Protein AF-0000000070357723 (afdb_homodimer)

Radius of gyration: 30.98 Å; Cα contacts (8 Å, |Δi|>4): 1358; chains: 2; bounding box: 74×96×76 Å

Solvent-accessible surface area (backbone atoms only — not comparable to full-atom values): 45071 Å² total; per-residue (Å²): 136,84,74,69,81,74,72,76,66,74,81,64,54,88,76,16,62,60,39,50,53,37,56,72,60,41,73,63,72,78,72,84,62,82,72,69,80,71,78,80,78,84,67,76,58,55,46,67,58,14,47,52,50,50,37,43,35,64,67,41,98,73,32,51,47,52,69,70,56,43,27,63,65,67,62,36,53,68,68,61,50,52,50,52,48,48,52,39,35,73,72,34,75,87,33,31,77,45,62,41,95,84,66,45,73,45,78,44,37,67,51,40,52,48,40,21,43,44,35,37,34,62,41,54,72,44,59,62,42,24,71,46,46,32,36,54,52,68,58,36,51,50,29,32,53,50,45,22,50,48,45,41,72,75,37,32,79,78,38,55,32,71,77,48,69,70,49,45,53,52,36,29,52,53,20,39,75,74,65,36,61,39,28,66,32,11,46,51,74,46,77,33,43,32,70,43,52,51,76,90,45,34,74,56,13,16,51,81,95,42,73,24,20,36,27,35,36,36,29,15,29,89,78,46,41,48,44,42,77,46,71,70,47,44,41,52,53,50,74,59,60,47,53,74,70,42,69,83,55,47,43,55,34,72,32,65,37,62,39,32,34,24,52,51,79,89,39,80,45,62,64,50,26,28,32,36,56,65,80,56,69,62,18,35,37,35,46,55,42,51,91,77,49,65,63,66,47,39,39,50,35,22,52,53,45,50,62,59,38,41,27,30,57,48,29,52,48,48,51,29,67,49,25,23,40,64,61,40,61,30,78,62,72,51,64,66,60,52,49,35,44,53,52,23,51,52,29,50,49,29,51,42,45,53,58,53,45,70,71,42,83,74,73,78,78,73,89,57,95,61,66,54,51,74,43,76,43,65,71,83,76,56,51,67,57,39,46,48,52,46,50,25,46,66,56,18,52,51,51,52,52,33,44,31,52,42,37,34,71,72,50,41,81,40,73,92,64,101,136,84,77,68,79,75,72,77,67,76,81,63,55,90,75,17,62,62,38,51,52,36,57,71,60,38,74,60,70,76,72,85,65,82,76,68,81,71,78,80,78,84,66,74,58,55,47,67,56,14,46,52,49,50,37,41,35,63,66,41,96,72,33,50,48,55,69,69,55,45,28,64,63,67,60,36,53,67,68,61,51,53,50,50,49,50,52,40,34,73,73,35,75,90,33,31,76,43,63,41,95,83,67,44,73,45,78,45,37,67,51,40,52,48,41,23,43,46,36,37,36,61,41,54,71,44,60,63,42,24,70,46,46,32,34,54,51,69,57,34,51,49,28,33,54,52,46,22,50,46,44,40,72,75,38,30,78,78,37,55,32,73,76,47,69,70,50,45,52,52,35,30,51,52,22,38,74,74,64,37,59,39,30,66,32,12,47,53,74,47,78,33,44,31,70,41,51,52,77,89,46,34,75,56,14,16,51,80,94,43,74,26,18,36,27,34,36,36,28,15,26,89,78,48,41,48,46,40,78,48,72,71,48,45,41,52,54,51,73,61,61,48,53,73,71,43,68,84,55,47,41,55,35,70,32,64,37,61,39,31,34,24,50,49,80,88,40,80,45,62,65,51,26,29,31,36,57,65,80,55,70,63,17,35,36,34,45,55,40,52,91,78,50,64,63,66,48,40,39,50,33,24,52,53,46,51,60,60,36,42,28,29,58,48,28,52,48,50,52,28,66,49,24,23,39,63,59,41,63,31,78,61,73,49,64,67,59,53,51,36,45,51,53,24,50,52,30,50,49,30,49,40,44,52,58,52,46,70,72,42,85,75,72,76,80,73,89,57,93,62,67,55,49,74,44,75,45,65,72,82,74,55,52,66,59,38,46,48,54,46,52,26,46,68,56,18,53,50,50,52,51,33,44,32,52,42,36,33,70,73,51,40,80,40,72,92,62,99

Organism: NCBI:txid109376

InterPro domains:
  IPR006912 Harbinger transposase-derived protein [PF04827] (158-358)
  IPR059462 Domain of unknown function DUF8418 [PF28509] (50-89)

Structure (mmCIF, N/CA/C/O backbone):
data_AF-0000000070357723-model_v1
#
loop_
_entity.id
_entity.type
_entity.pdbx_description
1 polymer 'DDE Tnp4 domain-containing protein'
#
loop_
_atom_site.group_PDB
_atom_site.id
_atom_site.type_symbol
_atom_site.label_atom_id
_atom_site.label_alt_id
_atom_site.label_comp_id
_atom_site.label_asym_id
_atom_site.label_entity_id
_atom_site.label_seq_id
_atom_site.pdbx_PDB_ins_code
_atom_site.Cartn_x
_atom_site.Cartn_y
_atom_site.Cartn_z
_atom_site.occupancy
_atom_site.B_iso_or_equiv
_atom_site.auth_seq_id
_atom_site.auth_comp_id
_atom_site.auth_asym_id
_atom_site.auth_atom_id
_atom_site.pdbx_PDB_model_num
ATOM 1 N N . MET A 1 1 ? 25.875 13.719 -4.953 1 19.16 1 MET A N 1
ATOM 2 C CA . MET A 1 1 ? 25.812 13.023 -3.668 1 19.16 1 MET A CA 1
ATOM 3 C C . MET A 1 1 ? 24.469 13.281 -2.98 1 19.16 1 MET A C 1
ATOM 5 O O . MET A 1 1 ? 24.297 14.297 -2.309 1 19.16 1 MET A O 1
ATOM 9 N N . ALA A 1 2 ? 23.312 12.867 -3.633 1 24.91 2 ALA A N 1
ATOM 10 C CA . ALA A 1 2 ? 21.906 13.211 -3.523 1 24.91 2 ALA A CA 1
ATOM 11 C C . ALA A 1 2 ? 21.328 12.766 -2.18 1 24.91 2 ALA A C 1
ATOM 13 O O . ALA A 1 2 ? 21.109 11.57 -1.954 1 24.91 2 ALA A O 1
ATOM 14 N N . SER A 1 3 ? 21.719 13.477 -1.099 1 25.61 3 SER A N 1
ATOM 15 C CA . SER A 1 3 ? 21.391 13.094 0.269 1 25.61 3 SER A CA 1
ATOM 16 C C . SER A 1 3 ? 19.891 13.195 0.521 1 25.61 3 SER A C 1
ATOM 18 O O . SER A 1 3 ? 19.438 14.094 1.243 1 25.61 3 SER A O 1
ATOM 20 N N . SER A 1 4 ? 19.016 13.086 -0.378 1 31.3 4 SER A N 1
ATOM 21 C CA . SER A 1 4 ? 17.594 13.172 -0.035 1 31.3 4 SER A CA 1
ATOM 22 C C . SER A 1 4 ? 17.234 12.18 1.062 1 31.3 4 SER A C 1
ATOM 24 O O . SER A 1 4 ? 17.672 11.031 1.036 1 31.3 4 SER A O 1
ATOM 26 N N . SER A 1 5 ? 17.047 12.688 2.283 1 29.56 5 SER A N 1
ATOM 27 C CA . SER A 1 5 ? 16.625 11.875 3.422 1 29.56 5 SER A CA 1
ATOM 28 C C . SER A 1 5 ? 15.5 10.914 3.033 1 29.56 5 SER A C 1
ATOM 30 O O . SER A 1 5 ? 14.406 11.344 2.672 1 29.56 5 SER A O 1
ATOM 32 N N . HIS A 1 6 ? 15.859 9.906 2.391 1 29.77 6 HIS A N 1
ATOM 33 C CA . HIS A 1 6 ? 14.906 8.812 2.266 1 29.77 6 HIS A CA 1
ATOM 34 C C . HIS A 1 6 ? 14.352 8.406 3.627 1 29.77 6 HIS A C 1
ATOM 36 O O . HIS A 1 6 ? 15.055 7.777 4.426 1 29.77 6 HIS A O 1
ATOM 42 N N . TYR A 1 7 ? 13.656 9.273 4.254 1 29.05 7 TYR A N 1
ATOM 43 C CA . TYR A 1 7 ? 13.031 8.898 5.516 1 29.05 7 TYR A CA 1
ATOM 44 C C . TYR A 1 7 ? 12.242 7.602 5.367 1 29.05 7 TYR A C 1
ATOM 46 O O . TYR A 1 7 ? 11.414 7.473 4.465 1 29.05 7 TYR A O 1
ATOM 54 N N . HIS A 1 8 ? 12.922 6.531 5.625 1 27.77 8 HIS A N 1
ATOM 55 C CA . HIS A 1 8 ? 12.242 5.258 5.848 1 27.77 8 HIS A CA 1
ATOM 56 C C . HIS A 1 8 ? 11.227 5.367 6.977 1 27.77 8 HIS A C 1
ATOM 58 O O . HIS A 1 8 ? 11.594 5.359 8.156 1 27.77 8 HIS A O 1
ATOM 64 N N . TYR A 1 9 ? 10.211 6.152 6.73 1 27.3 9 TYR A N 1
ATOM 65 C CA . TYR A 1 9 ? 9.172 6.188 7.75 1 27.3 9 TYR A CA 1
ATOM 66 C C . TYR A 1 9 ? 8.648 4.785 8.039 1 27.3 9 TYR A C 1
ATOM 68 O O . TYR A 1 9 ? 8.406 4 7.121 1 27.3 9 TYR A O 1
ATOM 76 N N . HIS A 1 10 ? 9.023 4.242 9.047 1 27.39 10 HIS A N 1
ATOM 77 C CA . HIS A 1 10 ? 8.484 3.016 9.625 1 27.39 10 HIS A CA 1
ATOM 78 C C . HIS A 1 10 ? 6.957 3.057 9.672 1 27.39 10 HIS A C 1
ATOM 80 O O . HIS A 1 10 ? 6.379 3.961 10.281 1 27.39 10 HIS A O 1
ATOM 86 N N . GLN A 1 11 ? 6.398 2.635 8.609 1 27.31 11 GLN A N 1
ATOM 87 C CA . GLN A 1 11 ? 4.953 2.49 8.453 1 27.31 11 GLN A CA 1
ATOM 88 C C . GLN A 1 11 ? 4.34 1.775 9.656 1 27.31 11 GLN A C 1
ATOM 90 O O . GLN A 1 11 ? 4.641 0.607 9.914 1 27.31 11 GLN A O 1
ATOM 95 N N . ALA A 1 12 ? 3.951 2.486 10.734 1 28.03 12 ALA A N 1
ATOM 96 C CA . ALA A 1 12 ? 3.285 2.062 11.961 1 28.03 12 ALA A CA 1
ATOM 97 C C . ALA A 1 12 ? 1.959 1.374 11.656 1 28.03 12 ALA A C 1
ATOM 99 O O . ALA A 1 12 ? 1.334 1.645 10.633 1 28.03 12 ALA A O 1
ATOM 100 N N . ASP A 1 13 ? 1.583 0.292 12.258 1 27.7 13 ASP A N 1
ATOM 101 C CA . ASP A 1 13 ? 0.424 -0.584 12.398 1 27.7 13 ASP A CA 1
ATOM 102 C C . ASP A 1 13 ? -0.864 0.225 12.531 1 27.7 13 ASP A C 1
ATOM 104 O O . ASP A 1 13 ? -0.838 1.369 12.992 1 27.7 13 ASP A O 1
ATOM 108 N N . ASP A 1 14 ? -1.941 -0.065 11.992 1 31.86 14 ASP A N 1
ATOM 109 C CA . ASP A 1 14 ? -3.283 0.478 12.18 1 31.86 14 ASP A CA 1
ATOM 110 C C . ASP A 1 14 ? -3.52 0.852 13.641 1 31.86 14 ASP A C 1
ATOM 112 O O . ASP A 1 14 ? -4.16 1.863 13.938 1 31.86 14 ASP A O 1
ATOM 116 N N . ASP A 1 15 ? -3.244 -0.052 14.633 1 32.19 15 ASP A N 1
ATOM 117 C CA . ASP A 1 15 ? -3.168 0.262 16.047 1 32.19 15 ASP A CA 1
ATOM 118 C C . ASP A 1 15 ? -2.062 1.278 16.328 1 32.19 15 ASP A C 1
ATOM 120 O O . ASP A 1 15 ? -1.833 1.652 17.484 1 32.19 15 ASP A O 1
ATOM 124 N N . GLU A 1 16 ? -1.282 1.537 15.383 1 33.88 16 GLU A N 1
ATOM 125 C CA . GLU A 1 16 ? -0.099 2.383 15.508 1 33.88 16 GLU A CA 1
ATOM 126 C C . GLU A 1 16 ? -0.457 3.859 15.367 1 33.88 16 GLU A C 1
ATOM 128 O O . GLU A 1 16 ? 0.411 4.727 15.477 1 33.88 16 GLU A O 1
ATOM 133 N N . LEU A 1 17 ? -1.507 4.18 14.891 1 34.88 17 LEU A N 1
ATOM 134 C CA . LEU A 1 17 ? -1.847 5.578 15.125 1 34.88 17 LEU A CA 1
ATOM 135 C C . LEU A 1 17 ? -1.768 5.91 16.609 1 34.88 17 LEU A C 1
ATOM 137 O O . LEU A 1 17 ? -1.257 6.969 16.984 1 34.88 17 LEU A O 1
ATOM 141 N N . ASP A 1 18 ? -2.307 5.027 17.453 1 35.28 18 ASP A N 1
ATOM 142 C CA . ASP A 1 18 ? -2.098 5.188 18.891 1 35.28 18 ASP A CA 1
ATOM 143 C C . ASP A 1 18 ? -0.63 4.98 19.25 1 35.28 18 ASP A C 1
ATOM 145 O O . ASP A 1 18 ? -0.094 5.684 20.109 1 35.28 18 ASP A O 1
ATOM 149 N N . THR A 1 19 ? 0.026 4.098 18.578 1 35.16 19 THR A N 1
ATOM 150 C CA . THR A 1 19 ? 1.419 3.852 18.938 1 35.16 19 THR A CA 1
ATOM 151 C C . THR A 1 19 ? 2.33 4.902 18.312 1 35.16 19 THR A C 1
ATOM 153 O O . THR A 1 19 ? 3.328 5.305 18.906 1 35.16 19 THR A O 1
ATOM 156 N N . VAL A 1 20 ? 2.152 5.324 17.141 1 36.38 20 VAL A N 1
ATOM 157 C CA . VAL A 1 20 ? 2.949 6.441 16.656 1 36.38 20 VAL A CA 1
ATOM 158 C C . VAL A 1 20 ? 2.674 7.688 17.484 1 36.38 20 VAL A C 1
ATOM 160 O O . VAL A 1 20 ? 3.6 8.414 17.859 1 36.38 20 VAL A O 1
ATOM 163 N N . PHE A 1 21 ? 1.435 7.855 17.859 1 35.5 21 PHE A N 1
ATOM 164 C CA . PHE A 1 21 ? 1.185 8.867 18.875 1 35.5 21 PHE A CA 1
ATOM 165 C C . PHE A 1 21 ? 1.875 8.5 20.188 1 35.5 21 PHE A C 1
ATOM 167 O O . PHE A 1 21 ? 2.467 9.352 20.844 1 35.5 21 PHE A O 1
ATOM 174 N N . ASP A 1 22 ? 1.807 7.285 20.594 1 34.38 22 ASP A N 1
ATOM 175 C CA . ASP A 1 22 ? 2.467 6.891 21.828 1 34.38 22 ASP A CA 1
ATOM 176 C C . ASP A 1 22 ? 3.984 6.879 21.672 1 34.38 22 ASP A C 1
ATOM 178 O O . ASP A 1 22 ? 4.719 7.285 22.578 1 34.38 22 ASP A O 1
ATOM 182 N N . ASP A 1 23 ? 4.496 6.375 20.641 1 33.25 23 ASP A N 1
ATOM 183 C CA . ASP A 1 23 ? 5.949 6.352 20.531 1 33.25 23 ASP A CA 1
ATOM 184 C C . ASP A 1 23 ? 6.508 7.758 20.312 1 33.25 23 ASP A C 1
ATOM 186 O O . ASP A 1 23 ? 7.594 8.078 20.797 1 33.25 23 ASP A O 1
ATOM 190 N N . ILE A 1 24 ? 5.945 8.578 19.5 1 32.03 24 ILE A N 1
ATOM 191 C CA . ILE A 1 24 ? 6.445 9.953 19.516 1 32.03 24 ILE A CA 1
ATOM 192 C C . ILE A 1 24 ? 6.34 10.523 20.938 1 32.03 24 ILE A C 1
ATOM 194 O O . ILE A 1 24 ? 7.254 11.203 21.406 1 32.03 24 ILE A O 1
ATOM 198 N N . PHE A 1 25 ? 5.188 10.281 21.625 1 30.39 25 PHE A N 1
ATOM 199 C CA . PHE A 1 25 ? 5.117 10.836 22.969 1 30.39 25 PHE A CA 1
ATOM 200 C C . PHE A 1 25 ? 5.676 9.844 23.984 1 30.39 25 PHE A C 1
ATOM 202 O O . PHE A 1 25 ? 5.672 10.109 25.188 1 30.39 25 PHE A O 1
ATOM 209 N N . GLU A 1 26 ? 5.789 8.648 23.656 1 31.12 26 GLU A N 1
ATOM 210 C CA . GLU A 1 26 ? 6.246 7.75 24.703 1 31.12 26 GLU A CA 1
ATOM 211 C C . GLU A 1 26 ? 7.727 7.965 25.016 1 31.12 26 GLU A C 1
ATOM 213 O O . GLU A 1 26 ? 8.32 7.219 25.797 1 31.12 26 GLU A O 1
ATOM 218 N N . ASP A 1 27 ? 8.492 8.844 24.516 1 29.33 27 ASP A N 1
ATOM 219 C CA . ASP A 1 27 ? 9.758 8.766 25.234 1 29.33 27 ASP A CA 1
ATOM 220 C C . ASP A 1 27 ? 9.531 8.82 26.734 1 29.33 27 ASP A C 1
ATOM 222 O O . ASP A 1 27 ? 10.484 8.992 27.516 1 29.33 27 ASP A O 1
ATOM 226 N N . LEU A 1 28 ? 8.367 9.336 27.266 1 27.67 28 LEU A N 1
ATOM 227 C CA . LEU A 1 28 ? 8.445 9.328 28.734 1 27.67 28 LEU A CA 1
ATOM 228 C C . LEU A 1 28 ? 8.461 7.895 29.266 1 27.67 28 LEU A C 1
ATOM 230 O O . LEU A 1 28 ? 7.738 7.031 28.766 1 27.67 28 LEU A O 1
ATOM 234 N N . ASP A 1 29 ? 9.477 7.414 29.969 1 26.84 29 ASP A N 1
ATOM 235 C CA . ASP A 1 29 ? 9.977 6.234 30.656 1 26.84 29 ASP A CA 1
ATOM 236 C C . ASP A 1 29 ? 8.844 5.527 31.406 1 26.84 29 ASP A C 1
ATOM 238 O O . ASP A 1 29 ? 9.102 4.703 32.281 1 26.84 29 ASP A O 1
ATOM 242 N N . PRO A 1 30 ? 7.457 5.977 31.484 1 29.91 30 PRO A N 1
ATOM 243 C CA . PRO A 1 30 ? 6.977 5.34 32.719 1 29.91 30 PRO A CA 1
ATOM 244 C C . PRO A 1 30 ? 7.148 3.824 32.688 1 29.91 30 PRO A C 1
ATOM 246 O O . PRO A 1 30 ? 7.25 3.221 31.625 1 29.91 30 PRO A O 1
ATOM 249 N N . ILE A 1 31 ? 7.621 3.148 33.719 1 28.77 31 ILE A N 1
ATOM 250 C CA . ILE A 1 31 ? 7.695 1.771 34.188 1 28.77 31 ILE A CA 1
ATOM 251 C C . ILE A 1 31 ? 6.453 1.003 33.75 1 28.77 31 ILE A C 1
ATOM 253 O O . ILE A 1 31 ? 5.324 1.473 33.938 1 28.77 31 ILE A O 1
ATOM 257 N N . PRO A 1 32 ? 6.613 0.018 32.781 1 33.66 32 PRO A N 1
ATOM 258 C CA . PRO A 1 32 ? 5.52 -0.841 32.312 1 33.66 32 PRO A CA 1
ATOM 259 C C . PRO A 1 32 ? 4.637 -1.339 33.469 1 33.66 32 PRO A C 1
ATOM 261 O O . PRO A 1 32 ? 5.113 -2.043 34.344 1 33.66 32 PRO A O 1
ATOM 264 N N . GLU A 1 33 ? 3.857 -0.46 34.188 1 32.97 33 GLU A N 1
ATOM 265 C CA . GLU A 1 33 ? 2.994 -1.148 35.125 1 32.97 33 GLU A CA 1
ATOM 266 C C . GLU A 1 33 ? 2.219 -2.279 34.469 1 32.97 33 GLU A C 1
ATOM 268 O O . GLU A 1 33 ? 1.967 -2.234 33.25 1 32.97 33 GLU A O 1
ATOM 273 N N . PRO A 1 34 ? 2.078 -3.453 35.094 1 33.28 34 PRO A N 1
ATOM 274 C CA . PRO A 1 34 ? 1.365 -4.633 34.625 1 33.28 34 PRO A CA 1
ATOM 275 C C . PRO A 1 34 ? 0.039 -4.281 33.938 1 33.28 34 PRO A C 1
ATOM 277 O O . PRO A 1 34 ? -0.792 -3.59 34.531 1 33.28 34 PRO A O 1
ATOM 280 N N . LYS A 1 35 ? 0.009 -3.984 32.688 1 35.97 35 LYS A N 1
ATOM 281 C CA . LYS A 1 35 ? -1.208 -3.568 31.984 1 35.97 35 LYS A CA 1
ATOM 282 C C . LYS A 1 35 ? -2.379 -4.484 32.344 1 35.97 35 LYS A C 1
ATOM 284 O O . LYS A 1 35 ? -2.277 -5.703 32.188 1 35.97 35 LYS A O 1
ATOM 289 N N . GLU A 1 36 ? -3.172 -4.227 33.312 1 35.12 36 GLU A N 1
ATOM 290 C CA . GLU A 1 36 ? -4.41 -4.957 33.594 1 35.12 36 GLU A CA 1
ATOM 291 C C . GLU A 1 36 ? -5.094 -5.375 32.281 1 35.12 36 GLU A C 1
ATOM 293 O O . GLU A 1 36 ? -5.043 -4.652 31.297 1 35.12 36 GLU A O 1
ATOM 298 N N . ARG A 1 37 ? -5.34 -6.645 32.062 1 40.34 37 ARG A N 1
ATOM 299 C CA . ARG A 1 37 ? -6.051 -7.223 30.922 1 40.34 37 ARG A CA 1
ATOM 300 C C . ARG A 1 37 ? -7.234 -6.352 30.516 1 40.34 37 ARG A C 1
ATOM 302 O O . ARG A 1 37 ? -8.141 -6.113 31.328 1 40.34 37 ARG A O 1
ATOM 309 N N . LYS A 1 38 ? -7.098 -5.355 29.75 1 44.75 38 LYS A N 1
ATOM 310 C CA . LYS A 1 38 ? -8.195 -4.512 29.297 1 44.75 38 LYS A CA 1
ATOM 311 C C . LYS A 1 38 ? -9.445 -5.344 29 1 44.75 38 LYS A C 1
ATOM 313 O O . LYS A 1 38 ? -9.359 -6.418 28.406 1 44.75 38 LYS A O 1
ATOM 318 N N . LYS A 1 39 ? -10.562 -5.223 29.703 1 47.03 39 LYS A N 1
ATOM 319 C CA . LYS A 1 39 ? -11.828 -5.914 29.5 1 47.03 39 LYS A CA 1
ATOM 320 C C . LYS A 1 39 ? -12.266 -5.836 28.031 1 47.03 39 LYS A C 1
ATOM 322 O O . LYS A 1 39 ? -12.281 -4.754 27.438 1 47.03 39 LYS A O 1
ATOM 327 N N . ARG A 1 40 ? -12.188 -6.992 27.328 1 53.31 40 ARG A N 1
ATOM 328 C CA . ARG A 1 40 ? -12.664 -7.098 25.953 1 53.31 40 ARG A CA 1
ATOM 329 C C . ARG A 1 40 ? -14.078 -6.543 25.828 1 53.31 40 ARG A C 1
ATOM 331 O O . ARG A 1 40 ? -14.969 -6.906 26.609 1 53.31 40 ARG A O 1
ATOM 338 N N . ILE A 1 41 ? -14.234 -5.414 25.297 1 62.75 41 ILE A N 1
ATOM 339 C CA . ILE A 1 41 ? -15.562 -4.867 25.047 1 62.75 41 ILE A CA 1
ATOM 340 C C . ILE A 1 41 ? -16.266 -5.703 23.984 1 62.75 41 ILE A C 1
ATOM 342 O O . ILE A 1 41 ? -15.703 -5.957 22.906 1 62.75 41 ILE A O 1
ATOM 346 N N . PHE A 1 42 ? -17.266 -6.402 24.375 1 70 42 PHE A N 1
ATOM 347 C CA . PHE A 1 42 ? -18.109 -7.137 23.438 1 70 42 PHE A CA 1
ATOM 348 C C . PHE A 1 42 ? -18.953 -6.18 22.609 1 70 42 PHE A C 1
ATOM 350 O O . PHE A 1 42 ? -19.641 -5.312 23.141 1 70 42 PHE A O 1
ATOM 357 N N . ILE A 1 43 ? -18.719 -6.125 21.359 1 76.69 43 ILE A N 1
ATOM 358 C CA . ILE A 1 43 ? -19.516 -5.328 20.438 1 76.69 43 ILE A CA 1
ATOM 359 C C . ILE A 1 43 ? -20.531 -6.227 19.734 1 76.69 43 ILE A C 1
ATOM 361 O O . ILE A 1 43 ? -20.156 -7.191 19.062 1 76.69 43 ILE A O 1
ATOM 365 N N . GLU A 1 44 ? -21.844 -5.973 19.953 1 77.81 44 GLU A N 1
ATOM 366 C CA . GLU A 1 44 ? -22.875 -6.699 19.219 1 77.81 44 GLU A CA 1
ATOM 367 C C . GLU A 1 44 ? -23 -6.191 17.781 1 77.81 44 GLU A C 1
ATOM 369 O O . GLU A 1 44 ? -23.516 -5.102 17.547 1 77.81 44 GLU A O 1
ATOM 374 N N . ARG A 1 45 ? -22.625 -6.98 16.844 1 81.44 45 ARG A N 1
ATOM 375 C CA . ARG A 1 45 ? -22.5 -6.555 15.445 1 81.44 45 ARG A CA 1
ATOM 376 C C . ARG A 1 45 ? -23.672 -7.047 14.617 1 81.44 45 ARG A C 1
ATOM 378 O O . ARG A 1 45 ? -23.812 -6.688 13.445 1 81.44 45 ARG A O 1
ATOM 385 N N . ASN A 1 46 ? -24.594 -7.738 15.141 1 78.81 46 ASN A N 1
ATOM 386 C CA . ASN A 1 46 ? -25.641 -8.367 14.352 1 78.81 46 ASN A CA 1
ATOM 387 C C . ASN A 1 46 ? -25.078 -9.172 13.188 1 78.81 46 ASN A C 1
ATOM 389 O O . ASN A 1 46 ? -25.375 -8.883 12.023 1 78.81 46 ASN A O 1
ATOM 393 N N . ARG A 1 47 ? -24.453 -10.227 13.531 1 82.69 47 ARG A N 1
ATOM 394 C CA . ARG A 1 47 ? -23.719 -11.039 12.562 1 82.69 47 ARG A CA 1
ATOM 395 C C . ARG A 1 47 ? -24.656 -11.625 11.516 1 82.69 47 ARG A C 1
ATOM 397 O O . ARG A 1 47 ? -24.266 -11.836 10.367 1 82.69 47 ARG A O 1
ATOM 404 N N . GLU A 1 48 ? -25.844 -11.883 11.867 1 84.94 48 GLU A N 1
ATOM 405 C CA . GLU A 1 48 ? -26.828 -12.422 10.922 1 84.94 48 GLU A CA 1
ATOM 406 C C . GLU A 1 48 ? -27.078 -11.453 9.773 1 84.94 48 GLU A C 1
ATOM 408 O O . GLU A 1 48 ? -27.25 -11.875 8.633 1 84.94 48 GLU A O 1
ATOM 413 N N . ASP A 1 49 ? -27.016 -10.188 10.148 1 87.56 49 ASP A N 1
ATOM 414 C CA . ASP A 1 49 ? -27.188 -9.164 9.125 1 87.56 49 ASP A CA 1
ATOM 415 C C . ASP A 1 49 ? -26.047 -9.203 8.109 1 87.56 49 ASP A C 1
ATOM 417 O O . ASP A 1 49 ? -26.25 -8.938 6.926 1 87.56 49 ASP A O 1
ATOM 421 N N . GLY A 1 50 ? -24.922 -9.516 8.586 1 90.81 50 GLY A N 1
ATOM 422 C CA . GLY A 1 50 ? -23.781 -9.625 7.699 1 90.81 50 GLY A CA 1
ATOM 423 C C . GLY A 1 50 ? -23.922 -10.742 6.68 1 90.81 50 GLY A C 1
ATOM 424 O O . GLY A 1 50 ? -23.594 -10.562 5.504 1 90.81 50 GLY A O 1
ATOM 425 N N . HIS A 1 51 ? -24.406 -11.844 7.18 1 92.75 51 HIS A N 1
ATOM 426 C CA . HIS A 1 51 ? -24.625 -12.977 6.281 1 92.75 51 HIS A CA 1
ATOM 427 C C . HIS A 1 51 ? -25.688 -12.664 5.246 1 92.75 51 HIS A C 1
ATOM 429 O O . HIS A 1 51 ? -25.516 -12.938 4.059 1 92.75 51 HIS A O 1
ATOM 435 N N . ASN A 1 52 ? -26.766 -12.125 5.715 1 92.31 52 ASN A N 1
ATOM 436 C CA . ASN A 1 52 ? -27.875 -11.82 4.816 1 92.31 52 ASN A CA 1
ATOM 437 C C . ASN A 1 52 ? -27.469 -10.836 3.73 1 92.31 52 ASN A C 1
ATOM 439 O O . ASN A 1 52 ? -27.844 -10.992 2.566 1 92.31 52 ASN A O 1
ATOM 443 N N . LYS A 1 53 ? -26.781 -9.875 4.098 1 92.81 53 LYS A N 1
ATOM 444 C CA . LYS A 1 53 ? -26.297 -8.883 3.135 1 92.81 53 LYS A CA 1
ATOM 445 C C . LYS A 1 53 ? -25.359 -9.523 2.115 1 92.81 53 LYS A C 1
ATOM 447 O O . LYS A 1 53 ? -25.5 -9.297 0.911 1 92.81 53 LYS A O 1
ATOM 452 N N . LEU A 1 54 ? -24.469 -10.297 2.609 1 95.38 54 LEU A N 1
ATOM 453 C CA . LEU A 1 54 ? -23.516 -10.992 1.748 1 95.38 54 LEU A CA 1
ATOM 454 C C . LEU A 1 54 ? -24.234 -11.891 0.752 1 95.38 54 LEU A C 1
ATOM 456 O O . LEU A 1 54 ? -23.922 -11.875 -0.442 1 95.38 54 LEU A O 1
ATOM 460 N N . TRP A 1 55 ? -25.219 -12.625 1.265 1 95.31 55 TRP A N 1
ATOM 461 C CA . TRP A 1 55 ? -25.984 -13.547 0.434 1 95.31 55 TRP A CA 1
ATOM 462 C C . TRP A 1 55 ? -26.734 -12.797 -0.657 1 95.31 55 TRP A C 1
ATOM 464 O O . TRP A 1 55 ? -26.672 -13.172 -1.832 1 95.31 55 TRP A O 1
ATOM 474 N N . ASN A 1 56 ? -27.344 -11.695 -0.303 1 94.25 56 ASN A N 1
ATOM 475 C CA . ASN A 1 56 ? -28.141 -10.914 -1.246 1 94.25 56 ASN A CA 1
ATOM 476 C C . ASN A 1 56 ? -27.266 -10.188 -2.26 1 94.25 56 ASN A C 1
ATOM 478 O O . ASN A 1 56 ? -27.656 -10.008 -3.412 1 94.25 56 ASN A O 1
ATOM 482 N N . ASP A 1 57 ? -26.109 -9.836 -1.857 1 95.31 57 ASP A N 1
ATOM 483 C CA . ASP A 1 57 ? -25.219 -9.055 -2.711 1 95.31 57 ASP A CA 1
ATOM 484 C C . ASP A 1 57 ? -24.578 -9.938 -3.781 1 95.31 57 ASP A C 1
ATOM 486 O O . ASP A 1 57 ? -24.344 -9.484 -4.906 1 95.31 57 ASP A O 1
ATOM 490 N N . TYR A 1 58 ? -24.312 -11.25 -3.426 1 96.38 58 TYR A N 1
ATOM 491 C CA . TYR A 1 58 ? -23.453 -11.969 -4.344 1 96.38 58 TYR A CA 1
ATOM 492 C C . TYR A 1 58 ? -24.016 -13.344 -4.668 1 96.38 58 TYR A C 1
ATOM 494 O O . TYR A 1 58 ? -23.734 -13.914 -5.727 1 96.38 58 TYR A O 1
ATOM 502 N N . PHE A 1 59 ? -24.844 -13.953 -3.818 1 95.75 59 PHE A N 1
ATOM 503 C CA . PHE A 1 59 ? -25.031 -15.391 -3.938 1 95.75 59 PHE A CA 1
ATOM 504 C C . PHE A 1 59 ? -26.516 -15.727 -4.133 1 95.75 59 PHE A C 1
ATOM 506 O O . PHE A 1 59 ? -26.859 -16.859 -4.496 1 95.75 59 PHE A O 1
ATOM 513 N N . SER A 1 60 ? -27.359 -14.766 -3.91 1 94.56 60 SER A N 1
ATOM 514 C CA . SER A 1 60 ? -28.781 -15.016 -4.105 1 94.56 60 SER A CA 1
ATOM 515 C C . SER A 1 60 ? -29.109 -15.219 -5.582 1 94.56 60 SER A C 1
ATOM 517 O O . SER A 1 60 ? -28.234 -15.102 -6.438 1 94.56 60 SER A O 1
ATOM 519 N N . ASP A 1 61 ? -30.266 -15.453 -5.898 1 92.62 61 ASP A N 1
ATOM 520 C CA . ASP A 1 61 ? -30.719 -15.656 -7.27 1 92.62 61 ASP A CA 1
ATOM 521 C C . ASP A 1 61 ? -30.672 -14.359 -8.07 1 92.62 61 ASP A C 1
ATOM 523 O O . ASP A 1 61 ? -30.484 -14.375 -9.281 1 92.62 61 ASP A O 1
ATOM 527 N N . THR A 1 62 ? -30.844 -13.242 -7.355 1 92.19 62 THR A N 1
ATOM 528 C CA . THR A 1 62 ? -30.766 -11.922 -7.965 1 92.19 62 THR A CA 1
ATOM 529 C C . THR A 1 62 ? -29.766 -11.047 -7.219 1 92.19 62 THR A C 1
ATOM 531 O O . THR A 1 62 ? -30.141 -10.07 -6.57 1 92.19 62 THR A O 1
ATOM 534 N N . PRO A 1 63 ? -28.594 -11.391 -7.383 1 93.38 63 PRO A N 1
ATOM 535 C CA . PRO A 1 63 ? -27.594 -10.664 -6.613 1 93.38 63 PRO A CA 1
ATOM 536 C C . PRO A 1 63 ? -27.484 -9.188 -7.012 1 93.38 63 PRO A C 1
ATOM 538 O O . PRO A 1 63 ? -27.656 -8.852 -8.188 1 93.38 63 PRO A O 1
ATOM 541 N N . THR A 1 64 ? -27.234 -8.406 -6.07 1 93 64 THR A N 1
ATOM 542 C CA . THR A 1 64 ? -27.047 -6.973 -6.293 1 93 64 THR A CA 1
ATOM 543 C C . THR A 1 64 ? -25.906 -6.723 -7.277 1 93 64 THR A C 1
ATOM 545 O O . THR A 1 64 ? -26.031 -5.895 -8.18 1 93 64 THR A O 1
ATOM 548 N N . TYR A 1 65 ? -24.812 -7.445 -7.086 1 93.88 65 TYR A N 1
ATOM 549 C CA . TYR A 1 65 ? -23.625 -7.227 -7.906 1 93.88 65 TYR A CA 1
ATOM 550 C C . TYR A 1 65 ? -23.516 -8.281 -9 1 93.88 65 TYR A C 1
ATOM 552 O O . TYR A 1 65 ? -23.703 -9.477 -8.742 1 93.88 65 TYR A O 1
ATOM 560 N N . PRO A 1 66 ? -23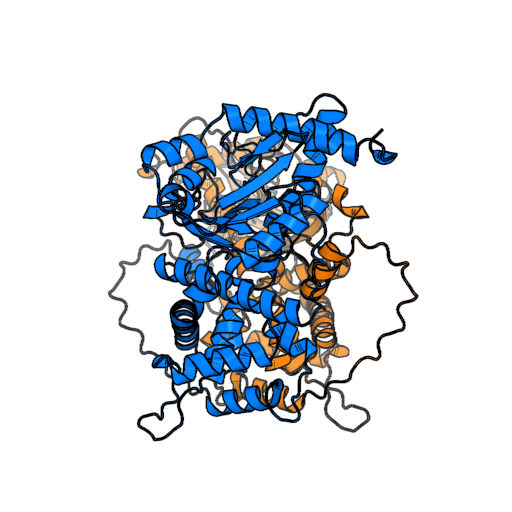.219 -7.828 -10.164 1 91.5 66 PRO A N 1
ATOM 561 C CA . PRO A 1 66 ? -23.078 -8.766 -11.281 1 91.5 66 PRO A CA 1
ATOM 562 C C . PRO A 1 66 ? -21.812 -9.617 -11.188 1 91.5 66 PRO A C 1
ATOM 564 O O . PRO A 1 66 ? -20.969 -9.383 -10.32 1 91.5 66 PRO A O 1
ATOM 567 N N . HIS A 1 67 ? -21.672 -10.492 -12.148 1 89.69 67 HIS A N 1
ATOM 568 C CA . HIS A 1 67 ? -20.625 -11.5 -12.133 1 89.69 67 HIS A CA 1
ATOM 569 C C . HIS A 1 67 ? -19.25 -10.859 -12.266 1 89.69 67 HIS A C 1
ATOM 571 O O . HIS A 1 67 ? -18.281 -11.312 -11.633 1 89.69 67 HIS A O 1
ATOM 577 N N . TYR A 1 68 ? -19.172 -9.836 -13.023 1 87.69 68 TYR A N 1
ATOM 578 C CA . TYR A 1 68 ? -17.844 -9.242 -13.242 1 87.69 68 TYR A CA 1
ATOM 579 C C . TYR A 1 68 ? -17.344 -8.562 -11.977 1 87.69 68 TYR A C 1
ATOM 581 O O . TYR A 1 68 ? -16.141 -8.547 -11.711 1 87.69 68 TYR A O 1
ATOM 589 N N . LEU A 1 69 ? -18.266 -8.039 -11.156 1 91.25 69 LEU A N 1
ATOM 590 C CA . LEU A 1 69 ? -17.859 -7.438 -9.891 1 91.25 69 LEU A CA 1
ATOM 591 C C . LEU A 1 69 ? -17.469 -8.516 -8.883 1 91.25 69 LEU A C 1
ATOM 593 O O . LEU A 1 69 ? -16.562 -8.312 -8.062 1 91.25 69 LEU A O 1
ATOM 597 N N . PHE A 1 70 ? -18.234 -9.648 -9.008 1 94.69 70 PHE A N 1
ATOM 598 C CA . PHE A 1 70 ? -17.844 -10.758 -8.148 1 94.69 70 PHE A CA 1
ATOM 599 C C . PHE A 1 70 ? -16.391 -11.172 -8.422 1 94.69 70 PHE A C 1
ATOM 601 O O . PHE A 1 70 ? -15.586 -11.266 -7.5 1 94.69 70 PHE A O 1
ATOM 608 N N . ARG A 1 71 ? -16.078 -11.414 -9.672 1 93.25 71 ARG A N 1
ATOM 609 C CA . ARG A 1 71 ? -14.742 -11.859 -10.055 1 93.25 71 ARG A CA 1
ATOM 610 C C . ARG A 1 71 ? -13.68 -10.852 -9.625 1 93.25 71 ARG A C 1
ATOM 612 O O . ARG A 1 71 ? -12.617 -11.242 -9.133 1 93.25 71 ARG A O 1
ATOM 619 N N . ARG A 1 72 ? -13.977 -9.641 -9.727 1 91 72 ARG A N 1
ATOM 620 C CA . ARG A 1 72 ? -13.039 -8.586 -9.352 1 91 72 ARG A CA 1
ATOM 621 C C . ARG A 1 72 ? -12.812 -8.562 -7.844 1 91 72 ARG A C 1
ATOM 623 O O . ARG A 1 72 ? -11.672 -8.453 -7.387 1 91 72 ARG A O 1
ATOM 630 N N . ARG A 1 73 ? -13.891 -8.719 -7.125 1 93.38 73 ARG A N 1
ATOM 631 C CA . ARG A 1 73 ? -13.828 -8.492 -5.684 1 93.38 73 ARG A CA 1
ATOM 632 C C . ARG A 1 73 ? -13.383 -9.75 -4.949 1 93.38 73 ARG A C 1
ATOM 634 O O . ARG A 1 73 ? -12.781 -9.664 -3.875 1 93.38 73 ARG A O 1
ATOM 641 N N . PHE A 1 74 ? -13.672 -10.891 -5.527 1 96 74 PHE A N 1
ATOM 642 C CA . PHE A 1 74 ? -13.266 -12.156 -4.922 1 96 74 PHE A CA 1
ATOM 643 C C . PHE A 1 74 ? -12.031 -12.711 -5.609 1 96 74 PHE A C 1
ATOM 645 O O . PHE A 1 74 ? -11.445 -13.695 -5.148 1 96 74 PHE A O 1
ATOM 652 N N . ARG A 1 75 ? -11.633 -12.188 -6.773 1 94.69 75 ARG A N 1
ATOM 653 C CA . ARG A 1 75 ? -10.438 -12.508 -7.547 1 94.69 75 ARG A CA 1
ATOM 654 C C . ARG A 1 75 ? -10.562 -13.875 -8.203 1 94.69 75 ARG A C 1
ATOM 656 O O . ARG A 1 75 ? -9.562 -14.484 -8.57 1 94.69 75 ARG A O 1
ATOM 663 N N . MET A 1 76 ? -11.688 -14.422 -8.219 1 96.19 76 MET A N 1
ATOM 664 C CA . MET A 1 76 ? -11.969 -15.703 -8.859 1 96.19 76 MET A CA 1
ATOM 665 C C . MET A 1 76 ? -13.438 -15.789 -9.266 1 96.19 76 MET A C 1
ATOM 667 O O . MET A 1 76 ? -14.25 -14.961 -8.852 1 96.19 76 MET A O 1
ATOM 671 N N . ASN A 1 77 ? -13.727 -16.75 -10.062 1 95.12 77 ASN A N 1
ATOM 672 C CA . ASN A 1 77 ? -15.117 -16.969 -10.453 1 95.12 77 ASN A CA 1
ATOM 673 C C . ASN A 1 77 ? -15.938 -17.547 -9.305 1 95.12 77 ASN A C 1
ATOM 675 O O . ASN A 1 77 ? -15.414 -18.266 -8.453 1 95.12 77 ASN A O 1
ATOM 679 N N . LYS A 1 78 ? -17.234 -17.234 -9.352 1 96.69 78 LYS A N 1
ATOM 680 C CA . LYS A 1 78 ? -18.141 -17.594 -8.281 1 96.69 78 LYS A CA 1
ATOM 681 C C . LYS A 1 78 ? -18.188 -19.109 -8.078 1 96.69 78 LYS A C 1
ATOM 683 O O . LYS A 1 78 ? -18.109 -19.578 -6.941 1 96.69 78 LYS A O 1
ATOM 688 N N . PRO A 1 79 ? -18.219 -19.922 -9.109 1 96.38 79 PRO A N 1
ATOM 689 C CA . PRO A 1 79 ? -18.25 -21.375 -8.883 1 96.38 79 PRO A CA 1
ATOM 690 C C . PRO A 1 79 ? -17.016 -21.891 -8.172 1 96.38 79 PRO A C 1
ATOM 692 O O . PRO A 1 79 ? -17.109 -22.781 -7.316 1 96.38 79 PRO A O 1
ATOM 695 N N . LEU A 1 80 ? -15.867 -21.391 -8.539 1 97.44 80 LEU A N 1
ATOM 696 C CA . LEU A 1 80 ? -14.648 -21.812 -7.867 1 97.44 80 LEU A CA 1
ATOM 697 C C . LEU A 1 80 ? -14.68 -21.438 -6.391 1 97.44 80 LEU A C 1
ATOM 699 O O . LEU A 1 80 ? -14.305 -22.25 -5.531 1 97.44 80 LEU A O 1
ATOM 703 N N . PHE A 1 81 ? -15.148 -20.266 -6.113 1 98.25 81 PHE A N 1
ATOM 704 C CA . PHE A 1 81 ? -15.25 -19.812 -4.727 1 98.25 81 PHE A CA 1
ATOM 705 C C . PHE A 1 81 ? -16.188 -20.719 -3.936 1 98.25 81 PHE A C 1
ATOM 707 O O . PHE A 1 81 ? -15.875 -21.125 -2.816 1 98.25 81 PHE A O 1
ATOM 714 N N . LEU A 1 82 ? -17.312 -20.969 -4.461 1 97.94 82 LEU A N 1
ATOM 715 C CA . LEU A 1 82 ? -18.312 -21.797 -3.787 1 97.94 82 LEU A CA 1
ATOM 716 C C . LEU A 1 82 ? -17.781 -23.219 -3.58 1 97.94 82 LEU A C 1
ATOM 718 O O . LEU A 1 82 ? -18.109 -23.859 -2.582 1 97.94 82 LEU A O 1
ATOM 722 N N . TYR A 1 83 ? -17.016 -23.688 -4.562 1 98.12 83 TYR A N 1
ATOM 723 C CA . TYR A 1 83 ? -16.359 -24.984 -4.41 1 98.12 83 TYR A CA 1
ATOM 724 C C . TYR A 1 83 ? -15.43 -25 -3.211 1 98.12 83 TYR A C 1
ATOM 726 O O . TYR A 1 83 ? -15.438 -25.938 -2.412 1 98.12 83 TYR A O 1
ATOM 734 N N . ILE A 1 84 ? -14.633 -23.953 -3.043 1 98.44 84 ILE A N 1
ATOM 735 C CA . ILE A 1 84 ? -13.695 -23.812 -1.932 1 98.44 84 ILE A CA 1
ATOM 736 C C . ILE A 1 84 ? -14.469 -23.75 -0.614 1 98.44 84 ILE A C 1
ATOM 738 O O . ILE A 1 84 ? -14.109 -24.438 0.346 1 98.44 84 ILE A O 1
ATOM 742 N N . VAL A 1 85 ? -15.523 -22.938 -0.573 1 98.38 85 VAL A N 1
ATOM 743 C CA . VAL A 1 85 ? -16.344 -22.812 0.627 1 98.38 85 VAL A CA 1
ATOM 744 C C . VAL A 1 85 ? -16.922 -24.188 1.001 1 98.38 85 VAL A C 1
ATOM 746 O O . VAL A 1 85 ? -16.938 -24.562 2.176 1 98.38 85 VAL A O 1
ATOM 749 N N . HIS A 1 86 ? -17.344 -24.906 0.006 1 97.69 86 HIS A N 1
ATOM 750 C CA . HIS A 1 86 ? -17.938 -26.219 0.237 1 97.69 86 HIS A CA 1
ATOM 751 C C . HIS A 1 86 ? -16.922 -27.172 0.84 1 97.69 86 HIS A C 1
ATOM 753 O O . HIS A 1 86 ? -17.219 -27.859 1.826 1 97.69 86 HIS A O 1
ATOM 759 N N . ARG A 1 87 ? -15.773 -27.266 0.274 1 98.06 87 ARG A N 1
ATOM 760 C CA . ARG A 1 87 ? -14.742 -28.172 0.764 1 98.06 87 ARG A CA 1
ATOM 761 C C . ARG A 1 87 ? -14.305 -27.797 2.178 1 98.06 87 ARG A C 1
ATOM 763 O O . ARG A 1 87 ? -14.141 -28.656 3.035 1 98.06 87 ARG A O 1
ATOM 770 N N . LEU A 1 88 ? -14.148 -26.5 2.455 1 98 88 LEU A N 1
ATOM 771 C CA . LEU A 1 88 ? -13.734 -26.047 3.779 1 98 88 LEU A CA 1
ATOM 772 C C . LEU A 1 88 ? -14.82 -26.328 4.812 1 98 88 LEU A C 1
ATOM 774 O O . LEU A 1 88 ? -14.531 -26.781 5.918 1 98 88 LEU A O 1
ATOM 778 N N . SER A 1 89 ? -16.109 -26.109 4.477 1 96.62 89 SER A N 1
ATOM 779 C CA . SER A 1 89 ? -17.219 -26.234 5.418 1 96.62 89 SER A CA 1
ATOM 780 C C . SER A 1 89 ? -17.516 -27.703 5.723 1 96.62 89 SER A C 1
ATOM 782 O O . SER A 1 89 ? -18.109 -28.031 6.754 1 96.62 89 SER A O 1
ATOM 784 N N . THR A 1 90 ? -17.062 -28.594 4.855 1 96.38 90 THR A N 1
ATOM 785 C CA . THR A 1 90 ? -17.344 -30.016 5.039 1 96.38 90 THR A CA 1
ATOM 786 C C . THR A 1 90 ? -16.156 -30.719 5.668 1 96.38 90 THR A C 1
ATOM 788 O O . THR A 1 90 ? -16.328 -31.656 6.453 1 96.38 90 THR A O 1
ATOM 791 N N . GLU A 1 91 ? -14.977 -30.234 5.406 1 96.88 91 GLU A N 1
ATOM 792 C CA . GLU A 1 91 ? -13.805 -31.047 5.742 1 96.88 91 GLU A CA 1
ATOM 793 C C . GLU A 1 91 ? -12.969 -30.375 6.828 1 96.88 91 GLU A C 1
ATOM 795 O O . GLU A 1 91 ? -12.109 -31.016 7.438 1 96.88 91 GLU A O 1
ATOM 800 N N . VAL A 1 92 ? -13.156 -29.078 7.035 1 96.44 92 VAL A N 1
ATOM 801 C CA . VAL A 1 92 ? -12.391 -28.344 8.055 1 96.44 92 VAL A CA 1
ATOM 802 C C . VAL A 1 92 ? -13.32 -27.922 9.188 1 96.44 92 VAL A C 1
ATOM 804 O O . VAL A 1 92 ? -14.273 -27.172 8.961 1 96.44 92 VAL A O 1
ATOM 807 N N . GLU A 1 93 ? -13.031 -28.234 10.406 1 94.44 93 GLU A N 1
ATOM 808 C CA . GLU A 1 93 ? -13.891 -28.062 11.57 1 94.44 93 GLU A CA 1
ATOM 809 C C . GLU A 1 93 ? -14.25 -26.594 11.773 1 94.44 93 GLU A C 1
ATOM 811 O O . GLU A 1 93 ? -15.406 -26.25 12.023 1 94.44 93 GLU A O 1
ATOM 816 N N . TYR A 1 94 ? -13.305 -25.734 11.633 1 94.88 94 TYR A N 1
ATOM 817 C CA . TYR A 1 94 ? -13.484 -24.328 11.938 1 94.88 94 TYR A CA 1
ATOM 818 C C . TYR A 1 94 ? -14.57 -23.719 11.047 1 94.88 94 TYR A C 1
ATOM 820 O O . TYR A 1 94 ? -15.258 -22.781 11.453 1 94.88 94 TYR A O 1
ATOM 828 N N . PHE A 1 95 ? -14.75 -24.234 9.898 1 95.44 95 PHE A N 1
ATOM 829 C CA . PHE A 1 95 ? -15.656 -23.609 8.93 1 95.44 95 PHE A CA 1
ATOM 830 C C . PHE A 1 95 ? -17.016 -24.312 8.93 1 95.44 95 PHE A C 1
ATOM 832 O O . PHE A 1 95 ? -17.938 -23.891 8.227 1 95.44 95 PHE A O 1
ATOM 839 N N . GLN A 1 96 ? -17.109 -25.328 9.727 1 92.5 96 GLN A N 1
ATOM 840 C CA . GLN A 1 96 ? -18.406 -26 9.82 1 92.5 96 GLN A CA 1
ATOM 841 C C . GLN A 1 96 ? -19.422 -25.141 10.562 1 92.5 96 GLN A C 1
ATOM 843 O O . GLN A 1 96 ? -19.094 -24.484 11.547 1 92.5 96 GLN A O 1
ATOM 848 N N . PRO A 1 97 ? -20.594 -25.078 10.031 1 85.19 97 PRO A N 1
ATOM 849 C CA . PRO A 1 97 ? -21.609 -24.297 10.711 1 85.19 97 PRO A CA 1
ATOM 850 C C . PRO A 1 97 ? -21.875 -24.766 12.141 1 85.19 97 PRO A C 1
ATOM 852 O O . PRO A 1 97 ? -21.906 -25.969 12.398 1 85.19 97 PRO A O 1
ATOM 855 N N . LYS A 1 98 ? -21.75 -23.797 13.016 1 78.94 98 LYS A N 1
ATOM 856 C CA . LYS A 1 98 ? -22.016 -24.141 14.406 1 78.94 98 LYS A CA 1
ATOM 857 C C . LYS A 1 98 ? -23.094 -23.234 15 1 78.94 98 LYS A C 1
ATOM 859 O O . LYS A 1 98 ? -23.312 -22.125 14.516 1 78.94 98 LYS A O 1
ATOM 864 N N . GLN A 1 99 ? -23.875 -23.781 15.805 1 74.12 99 GLN A N 1
ATOM 865 C CA . GLN A 1 99 ? -24.797 -23 16.609 1 74.12 99 GLN A CA 1
ATOM 866 C C . GLN A 1 99 ? -24.203 -22.656 17.969 1 74.12 99 GLN A C 1
ATOM 868 O O . GLN A 1 99 ? -23.469 -23.453 18.547 1 74.12 99 GLN A O 1
ATOM 873 N N . ASP A 1 100 ? -24.344 -21.406 18.297 1 63.72 100 ASP A N 1
ATOM 874 C CA . ASP A 1 100 ? -23.797 -21.031 19.594 1 63.72 100 ASP A CA 1
ATOM 875 C C . ASP A 1 100 ? -24.672 -21.547 20.734 1 63.72 100 ASP A C 1
ATOM 877 O O . ASP A 1 100 ? -25.672 -22.234 20.5 1 63.72 100 ASP A O 1
ATOM 881 N N . ALA A 1 101 ? -24.109 -21.375 21.859 1 62.19 101 ALA A N 1
ATOM 882 C CA . ALA A 1 101 ? -24.75 -21.891 23.062 1 62.19 101 ALA A CA 1
ATOM 883 C C . ALA A 1 101 ? -26.156 -21.328 23.219 1 62.19 101 ALA A C 1
ATOM 885 O O . ALA A 1 101 ? -27 -21.922 23.906 1 62.19 101 ALA A O 1
ATOM 886 N N . THR A 1 102 ? -26.359 -20.188 22.609 1 66.31 102 THR A N 1
ATOM 887 C CA . THR A 1 102 ? -27.656 -19.547 22.75 1 66.31 102 THR A CA 1
ATOM 888 C C . THR A 1 102 ? -28.594 -19.984 21.625 1 66.31 102 THR A C 1
ATOM 890 O O . THR A 1 102 ? -29.734 -19.531 21.531 1 66.31 102 THR A O 1
ATOM 893 N N . GLY A 1 103 ? -28.156 -20.938 20.766 1 65.75 103 GLY A N 1
ATOM 894 C CA . GLY A 1 103 ? -28.969 -21.422 19.656 1 65.75 103 GLY A CA 1
ATOM 895 C C . GLY A 1 103 ? -28.859 -20.562 18.422 1 65.75 103 GLY A C 1
ATOM 896 O O . GLY A 1 103 ? -29.469 -20.859 17.391 1 65.75 103 GLY A O 1
ATOM 897 N N . ARG A 1 104 ? -28.188 -19.469 18.594 1 70.62 104 ARG A N 1
ATOM 898 C CA . ARG A 1 104 ? -28 -18.578 17.453 1 70.62 104 ARG A CA 1
ATOM 899 C C . ARG A 1 104 ? -26.938 -19.125 16.5 1 70.62 104 ARG A C 1
ATOM 901 O O . ARG A 1 104 ? -25.969 -19.75 16.938 1 70.62 104 ARG A O 1
ATOM 908 N N . SER A 1 105 ? -27.297 -19 15.281 1 74.94 105 SER A N 1
ATOM 909 C CA . SER A 1 105 ? -26.344 -19.469 14.289 1 74.94 105 SER A CA 1
ATOM 910 C C . SER A 1 105 ? -25.031 -18.688 14.375 1 74.94 105 SER A C 1
ATOM 912 O O . SER A 1 105 ? -25.047 -17.469 14.562 1 74.94 105 SER A O 1
ATOM 914 N N . GLY A 1 106 ? -24.016 -19.312 14.484 1 82.5 106 GLY A N 1
ATOM 915 C CA . GLY A 1 106 ? -22.703 -18.688 14.469 1 82.5 106 GLY A CA 1
ATOM 916 C C . GLY A 1 106 ? -22.359 -18.062 13.133 1 82.5 106 GLY A C 1
ATOM 917 O O . GLY A 1 106 ? -23.219 -17.891 12.273 1 82.5 106 GLY A O 1
ATOM 918 N N . ILE A 1 107 ? -21.25 -17.578 12.969 1 90.44 107 ILE A N 1
ATOM 919 C CA . ILE A 1 107 ? -20.75 -17 11.727 1 90.44 107 ILE A CA 1
ATOM 920 C C . ILE A 1 107 ? -20.75 -18.078 10.633 1 90.44 107 ILE A C 1
ATOM 922 O O . ILE A 1 107 ? -20.25 -19.188 10.836 1 90.44 107 ILE A O 1
ATOM 926 N N . SER A 1 108 ? -21.391 -17.859 9.531 1 93.5 108 SER A N 1
ATOM 927 C CA . SER A 1 108 ? -21.531 -18.844 8.453 1 93.5 108 SER A CA 1
ATOM 928 C C . SER A 1 108 ? -20.203 -19.094 7.758 1 93.5 108 SER A C 1
ATOM 930 O O . SER A 1 108 ? -19.297 -18.234 7.797 1 93.5 108 SER A O 1
ATOM 932 N N . PRO A 1 109 ? -20.031 -20.219 7.137 1 95.31 109 PRO A N 1
ATOM 933 C CA . PRO A 1 109 ? -18.828 -20.484 6.355 1 95.31 109 PRO A CA 1
ATOM 934 C C . PRO A 1 109 ? -18.609 -19.469 5.242 1 95.31 109 PRO A C 1
ATOM 936 O O . PRO A 1 109 ? -17.469 -19.094 4.945 1 95.31 109 PRO A O 1
ATOM 939 N N . LEU A 1 110 ? -19.719 -19 4.73 1 95.88 110 LEU A N 1
ATOM 940 C CA . LEU A 1 110 ? -19.641 -18.016 3.67 1 95.88 110 LEU A CA 1
ATOM 941 C C . LEU A 1 110 ? -19.031 -16.719 4.184 1 95.88 110 LEU A C 1
ATOM 943 O O . LEU A 1 110 ? -18.188 -16.109 3.514 1 95.88 110 LEU A O 1
ATOM 947 N N . GLN A 1 111 ? -19.422 -16.328 5.324 1 95.88 111 GLN A N 1
ATOM 948 C CA . GLN A 1 111 ? -18.875 -15.125 5.949 1 95.88 111 GLN A CA 1
ATOM 949 C C . GLN A 1 111 ? -17.406 -15.289 6.273 1 95.88 111 GLN A C 1
ATOM 951 O O . GLN A 1 111 ? -16.594 -14.398 6 1 95.88 111 GLN A O 1
ATOM 956 N N . LYS A 1 112 ? -17.094 -16.422 6.836 1 96.69 112 LYS A N 1
ATOM 957 C CA . LYS A 1 112 ? -15.727 -16.688 7.254 1 96.69 112 LYS A CA 1
ATOM 958 C C . LYS A 1 112 ? -14.781 -16.703 6.055 1 96.69 112 LYS A C 1
ATOM 960 O O . LYS A 1 112 ? -13.719 -16.062 6.082 1 96.69 112 LYS A O 1
ATOM 965 N N . CYS A 1 113 ? -15.211 -17.359 4.996 1 98.06 113 CYS A N 1
ATOM 966 C CA . CYS A 1 113 ? -14.375 -17.469 3.803 1 98.06 113 CYS A CA 1
ATOM 967 C C . CYS A 1 113 ? -14.258 -16.109 3.105 1 98.06 113 CYS A C 1
ATOM 969 O O . CYS A 1 113 ? -13.18 -15.758 2.617 1 98.06 113 CYS A O 1
ATOM 971 N N . THR A 1 114 ? -15.359 -15.391 3.07 1 97.56 114 THR A N 1
ATOM 972 C CA . THR A 1 114 ? -15.328 -14.07 2.441 1 97.56 114 THR A CA 1
ATOM 973 C C . THR A 1 114 ? -14.406 -13.125 3.207 1 97.56 114 THR A C 1
ATOM 975 O O . THR A 1 114 ? -13.672 -12.336 2.602 1 97.56 114 THR A O 1
ATOM 978 N N . ALA A 1 115 ? -14.453 -13.242 4.516 1 96.5 115 ALA A N 1
ATOM 979 C CA . ALA A 1 115 ? -13.562 -12.422 5.34 1 96.5 115 ALA A CA 1
ATOM 980 C C . ALA A 1 115 ? -12.102 -12.695 5.004 1 96.5 115 ALA A C 1
ATOM 982 O O . ALA A 1 115 ? -11.297 -11.766 4.887 1 96.5 115 ALA A O 1
ATOM 983 N N . ALA A 1 116 ? -11.797 -13.922 4.844 1 97.19 116 ALA A N 1
ATOM 984 C CA . ALA A 1 116 ? -10.43 -14.312 4.516 1 97.19 116 ALA A CA 1
ATOM 985 C C . ALA A 1 116 ? -10.031 -13.789 3.137 1 97.19 116 ALA A C 1
ATOM 987 O O . ALA A 1 116 ? -8.961 -13.188 2.977 1 97.19 116 ALA A O 1
ATOM 988 N N . ILE A 1 117 ? -10.906 -13.93 2.174 1 96.88 117 ILE A N 1
ATOM 989 C CA . ILE A 1 117 ? -10.609 -13.523 0.806 1 96.88 117 ILE A CA 1
ATOM 990 C C . ILE A 1 117 ? -10.445 -12.008 0.741 1 96.88 117 ILE A C 1
ATOM 992 O O . ILE A 1 117 ? -9.602 -11.5 -0.003 1 96.88 117 ILE A O 1
ATOM 996 N N . ARG A 1 118 ? -11.266 -11.305 1.488 1 95 118 ARG A N 1
ATOM 997 C CA . ARG A 1 118 ? -11.156 -9.852 1.501 1 95 118 ARG A CA 1
ATOM 998 C C . ARG A 1 118 ? -9.789 -9.414 2.014 1 95 118 ARG A C 1
ATOM 1000 O O . ARG A 1 118 ? -9.188 -8.477 1.477 1 95 118 ARG A O 1
ATOM 1007 N N . GLN A 1 119 ? -9.352 -10.062 2.99 1 94.38 119 GLN A N 1
ATOM 1008 C CA . GLN A 1 119 ? -8.047 -9.727 3.541 1 94.38 119 GLN A CA 1
ATOM 1009 C C . GLN A 1 119 ? -6.93 -10.07 2.559 1 94.38 119 GLN A C 1
ATOM 1011 O O . GLN A 1 119 ? -5.973 -9.305 2.402 1 94.38 119 GLN A O 1
ATOM 1016 N N . LEU A 1 120 ? -7.051 -11.18 1.866 1 96 120 LEU A N 1
ATOM 1017 C CA . LEU A 1 120 ? -6.047 -11.578 0.884 1 96 120 LEU A CA 1
ATOM 1018 C C . LEU A 1 120 ? -6.055 -10.633 -0.312 1 96 120 LEU A C 1
ATOM 1020 O O . LEU A 1 120 ? -5 -10.18 -0.753 1 96 120 LEU A O 1
ATOM 1024 N N . ALA A 1 121 ? -7.23 -10.359 -0.808 1 93.56 121 ALA A N 1
ATOM 1025 C CA . ALA A 1 121 ? -7.398 -9.625 -2.059 1 93.56 121 ALA A CA 1
ATOM 1026 C C . ALA A 1 121 ? -7.016 -8.156 -1.889 1 93.56 121 ALA A C 1
ATOM 1028 O O . ALA A 1 121 ? -6.375 -7.57 -2.764 1 93.56 121 ALA A O 1
ATOM 1029 N N . TYR A 1 122 ? -7.426 -7.59 -0.792 1 88.69 122 TYR A N 1
ATOM 1030 C CA . TYR A 1 122 ? -7.262 -6.145 -0.67 1 88.69 122 TYR A CA 1
ATOM 1031 C C . TYR A 1 122 ? -6.105 -5.805 0.26 1 88.69 122 TYR A C 1
ATOM 1033 O O . TYR A 1 122 ? -5.613 -4.672 0.26 1 88.69 122 TYR A O 1
ATOM 1041 N N . GLY A 1 123 ? -5.625 -6.762 1.008 1 85.06 123 GLY A N 1
ATOM 1042 C CA . GLY A 1 123 ? -4.477 -6.539 1.873 1 85.06 123 GLY A CA 1
ATOM 1043 C C . GLY A 1 123 ? -4.746 -5.52 2.965 1 85.06 123 GLY A C 1
ATOM 1044 O O . GLY A 1 123 ? -3.812 -4.996 3.578 1 85.06 123 GLY A O 1
ATOM 1045 N N . GLY A 1 124 ? -5.922 -5.051 3.064 1 72.12 124 GLY A N 1
ATOM 1046 C CA . GLY A 1 124 ? -6.246 -4.016 4.031 1 72.12 124 GLY A CA 1
ATOM 1047 C C . GLY A 1 124 ? -6.629 -4.562 5.391 1 72.12 124 GLY A C 1
ATOM 1048 O O . GLY A 1 124 ? -6.469 -5.758 5.648 1 72.12 124 GLY A O 1
ATOM 1049 N N . GLY A 1 125 ? -6.992 -3.67 6.316 1 73.81 125 GLY A N 1
ATOM 1050 C CA . GLY A 1 125 ? -7.348 -3.973 7.691 1 73.81 125 GLY A CA 1
ATOM 1051 C C . GLY A 1 125 ? -8.703 -4.641 7.824 1 73.81 125 GLY A C 1
ATOM 1052 O O . GLY A 1 125 ? -9.359 -4.938 6.82 1 73.81 125 GLY A O 1
ATOM 1053 N N . ALA A 1 126 ? -9.008 -4.969 8.961 1 82.75 126 ALA A N 1
ATOM 1054 C CA . ALA A 1 126 ? -10.211 -5.707 9.32 1 82.75 126 ALA A CA 1
ATOM 1055 C C . ALA A 1 126 ? -11.422 -4.781 9.375 1 82.75 126 ALA A C 1
ATOM 1057 O O . ALA A 1 126 ? -12.562 -5.242 9.438 1 82.75 126 ALA A O 1
ATOM 1058 N N . ASP A 1 127 ? -11.219 -3.506 9.141 1 87.62 127 ASP A N 1
ATOM 1059 C CA . ASP A 1 127 ? -12.305 -2.555 9.367 1 87.62 127 ASP A CA 1
ATOM 1060 C C . ASP A 1 127 ? -13.391 -2.705 8.312 1 87.62 127 ASP A C 1
ATOM 1062 O O . ASP A 1 127 ? -14.57 -2.871 8.641 1 87.62 127 ASP A O 1
ATOM 1066 N N . PRO A 1 128 ? -12.945 -2.787 7.059 1 89.38 128 PRO A N 1
ATOM 1067 C CA . PRO A 1 128 ? -13.992 -2.963 6.047 1 89.38 128 PRO A CA 1
ATOM 1068 C C . PRO A 1 128 ? -14.719 -4.301 6.18 1 89.38 128 PRO A C 1
ATOM 1070 O O . PRO A 1 128 ? -15.906 -4.395 5.871 1 89.38 128 PRO A O 1
ATOM 1073 N N . VAL A 1 129 ? -13.992 -5.258 6.641 1 91.81 129 VAL A N 1
ATOM 1074 C CA . VAL A 1 129 ? -14.602 -6.57 6.848 1 91.81 129 VAL A CA 1
ATOM 1075 C C . VAL A 1 129 ? -15.648 -6.484 7.953 1 91.81 129 VAL A C 1
ATOM 1077 O O . VAL A 1 129 ? -16.75 -7.023 7.82 1 91.81 129 VAL A O 1
ATOM 1080 N N . ASP A 1 130 ? -15.289 -5.789 8.984 1 92.69 130 ASP A N 1
ATOM 1081 C CA . ASP A 1 130 ? -16.188 -5.613 10.117 1 92.69 130 ASP A CA 1
ATOM 1082 C C . ASP A 1 130 ? -17.453 -4.867 9.695 1 92.69 130 ASP A C 1
ATOM 1084 O O . ASP A 1 130 ? -18.578 -5.285 10.031 1 92.69 130 ASP A O 1
ATOM 1088 N N . GLU A 1 131 ? -17.312 -3.867 8.93 1 92.62 131 GLU A N 1
ATOM 1089 C CA . GLU A 1 131 ? -18.438 -3.031 8.531 1 92.62 131 GLU A CA 1
ATOM 1090 C C . GLU A 1 131 ? -19.359 -3.77 7.551 1 92.62 131 GLU A C 1
ATOM 1092 O O . GLU A 1 131 ? -20.578 -3.582 7.57 1 92.62 131 GLU A O 1
ATOM 1097 N N . TYR A 1 132 ? -18.797 -4.637 6.773 1 93.19 132 TYR A N 1
ATOM 1098 C CA . TYR A 1 132 ? -19.578 -5.309 5.738 1 93.19 132 TYR A CA 1
ATOM 1099 C C . TYR A 1 132 ? -20.078 -6.66 6.227 1 93.19 132 TYR A C 1
ATOM 1101 O O . TYR A 1 132 ? -21.281 -6.941 6.168 1 93.19 132 TYR A O 1
ATOM 1109 N N . LEU A 1 133 ? -19.203 -7.418 6.848 1 94.25 133 LEU A N 1
ATOM 1110 C CA . LEU A 1 133 ? -19.531 -8.797 7.191 1 94.25 133 LEU A CA 1
ATOM 1111 C C . LEU A 1 133 ? -19.875 -8.922 8.672 1 94.25 133 LEU A C 1
ATOM 1113 O O . LEU A 1 133 ? -20.328 -9.977 9.117 1 94.25 133 LEU A O 1
ATOM 1117 N N . ARG A 1 134 ? -19.594 -7.848 9.398 1 93.69 134 ARG A N 1
ATOM 1118 C CA . ARG A 1 134 ? -19.938 -7.816 10.82 1 93.69 134 ARG A CA 1
ATOM 1119 C C . ARG A 1 134 ? -19.078 -8.797 11.617 1 93.69 134 ARG A C 1
ATOM 1121 O O . ARG A 1 134 ? -19.578 -9.523 12.469 1 93.69 134 ARG A O 1
ATOM 1128 N N . LEU A 1 135 ? -17.812 -8.859 11.25 1 91.69 135 LEU A N 1
ATOM 1129 C CA . LEU A 1 135 ? -16.812 -9.641 11.953 1 91.69 135 LEU A CA 1
ATOM 1130 C C . LEU A 1 135 ? -15.727 -8.734 12.539 1 91.69 135 LEU A C 1
ATOM 1132 O O . LEU A 1 135 ? -15.102 -7.961 11.812 1 91.69 135 LEU A O 1
ATOM 1136 N N . GLY A 1 136 ? -15.539 -8.859 13.781 1 89.94 136 GLY A N 1
ATOM 1137 C CA . GLY A 1 136 ? -14.5 -8.062 14.414 1 89.94 136 GLY A CA 1
ATOM 1138 C C . GLY A 1 136 ? -13.109 -8.398 13.922 1 89.94 136 GLY A C 1
ATOM 1139 O O . GLY A 1 136 ? -12.906 -9.414 13.25 1 89.94 136 GLY A O 1
ATOM 1140 N N . GLU A 1 137 ? -12.195 -7.645 14.305 1 88.81 137 GLU A N 1
ATOM 1141 C CA . GLU A 1 137 ? -10.82 -7.746 13.82 1 88.81 137 GLU A CA 1
ATOM 1142 C C . GLU A 1 137 ? -10.195 -9.086 14.203 1 88.81 137 GLU A C 1
ATOM 1144 O O . GLU A 1 137 ? -9.609 -9.766 13.359 1 88.81 137 GLU A O 1
ATOM 1149 N N . THR A 1 138 ? -10.328 -9.469 15.43 1 88.56 138 THR A N 1
ATOM 1150 C CA . THR A 1 138 ? -9.727 -10.703 15.906 1 88.56 138 THR A CA 1
ATOM 1151 C C . THR A 1 138 ? -10.32 -11.914 15.188 1 88.56 138 THR A C 1
ATOM 1153 O O . THR A 1 138 ? -9.594 -12.805 14.758 1 88.56 138 THR A O 1
ATOM 1156 N N . THR A 1 139 ? -11.625 -11.891 15.055 1 91.56 139 THR A N 1
ATOM 1157 C CA . THR A 1 139 ? -12.305 -12.977 14.359 1 91.56 139 THR A CA 1
ATOM 1158 C C . THR A 1 139 ? -11.906 -13.016 12.883 1 91.56 139 THR A C 1
ATOM 1160 O O . THR A 1 139 ? -11.695 -14.086 12.32 1 91.56 139 THR A O 1
ATOM 1163 N N . SER A 1 140 ? -11.82 -11.859 12.289 1 93.19 140 SER A N 1
ATOM 1164 C CA . SER A 1 140 ? -11.414 -11.773 10.891 1 93.19 140 SER A CA 1
ATOM 1165 C C . SER A 1 140 ? -10.023 -12.352 10.688 1 93.19 140 SER A C 1
ATOM 1167 O O . SER A 1 140 ? -9.781 -13.07 9.711 1 93.19 140 SER A O 1
ATOM 1169 N N . ARG A 1 141 ? -9.141 -12.07 11.586 1 92.44 141 ARG A N 1
ATOM 1170 C CA . ARG A 1 141 ? -7.781 -12.594 11.5 1 92.44 141 ARG A CA 1
ATOM 1171 C C . ARG A 1 141 ? -7.762 -14.109 11.68 1 92.44 141 ARG A C 1
ATOM 1173 O O . ARG A 1 141 ? -7.02 -14.812 10.992 1 92.44 141 ARG A O 1
ATOM 1180 N N . LYS A 1 142 ? -8.562 -14.508 12.578 1 94.56 142 LYS A N 1
ATOM 1181 C CA . LYS A 1 142 ? -8.68 -15.953 12.781 1 94.56 142 LYS A CA 1
ATOM 1182 C C . LYS A 1 142 ? -9.195 -16.641 11.523 1 94.56 142 LYS A C 1
ATOM 1184 O O . LYS A 1 142 ? -8.711 -17.719 11.148 1 94.56 142 LYS A O 1
ATOM 1189 N N . CYS A 1 143 ? -10.18 -16.031 10.898 1 95.88 143 CYS A N 1
ATOM 1190 C CA . CYS A 1 143 ? -10.711 -16.562 9.656 1 95.88 143 CYS A CA 1
ATOM 1191 C C . CYS A 1 143 ? -9.609 -16.703 8.609 1 95.88 143 CYS A C 1
ATOM 1193 O O . CYS A 1 143 ? -9.516 -17.703 7.914 1 95.88 143 CYS A O 1
ATOM 1195 N N . LEU A 1 144 ? -8.773 -15.719 8.531 1 96.44 144 LEU A N 1
ATOM 1196 C CA . LEU A 1 144 ? -7.688 -15.711 7.562 1 96.44 144 LEU A CA 1
ATOM 1197 C C . LEU A 1 144 ? -6.719 -16.859 7.816 1 96.44 144 LEU A C 1
ATOM 1199 O O . LEU A 1 144 ? -6.352 -17.594 6.891 1 96.44 144 LEU A O 1
ATOM 1203 N N . HIS A 1 145 ? -6.375 -17.062 9.062 1 96.5 145 HIS A N 1
ATOM 1204 C CA . HIS A 1 145 ? -5.387 -18.078 9.406 1 96.5 145 HIS A CA 1
ATOM 1205 C C . HIS A 1 145 ? -5.938 -19.484 9.172 1 96.5 145 HIS A C 1
ATOM 1207 O O . HIS A 1 145 ? -5.25 -20.328 8.602 1 96.5 145 HIS A O 1
ATOM 1213 N N . HIS A 1 146 ? -7.125 -19.641 9.562 1 97.44 146 HIS A N 1
ATOM 1214 C CA . HIS A 1 146 ? -7.738 -20.953 9.352 1 97.44 146 HIS A CA 1
ATOM 1215 C C . HIS A 1 146 ? -8 -21.203 7.875 1 97.44 146 HIS A C 1
ATOM 1217 O O . HIS A 1 146 ? -7.898 -22.344 7.406 1 97.44 146 HIS A O 1
ATOM 1223 N N . PHE A 1 147 ? -8.375 -20.172 7.246 1 98.25 147 PHE A N 1
ATOM 1224 C CA . PHE A 1 147 ? -8.594 -20.297 5.809 1 98.25 147 PHE A CA 1
ATOM 1225 C C . PHE A 1 147 ? -7.312 -20.703 5.098 1 98.25 147 PHE A C 1
ATOM 1227 O O . PHE A 1 147 ? -7.312 -21.641 4.293 1 98.25 147 PHE A O 1
ATOM 1234 N N . ALA A 1 148 ? -6.234 -20 5.367 1 98.12 148 ALA A N 1
ATOM 1235 C CA . ALA A 1 148 ? -4.945 -20.297 4.754 1 98.12 148 ALA A CA 1
ATOM 1236 C C . ALA A 1 148 ? -4.523 -21.734 5.055 1 98.12 148 ALA A C 1
ATOM 1238 O O . ALA A 1 148 ? -4.145 -22.484 4.148 1 98.12 148 ALA A O 1
ATOM 1239 N N . ALA A 1 149 ? -4.648 -22.109 6.285 1 97.88 149 ALA A N 1
ATOM 1240 C CA . ALA A 1 149 ? -4.305 -23.469 6.684 1 97.88 149 ALA A CA 1
ATOM 1241 C C . ALA A 1 149 ? -5.195 -24.5 5.977 1 97.88 149 ALA A C 1
ATOM 1243 O O . ALA A 1 149 ? -4.723 -25.547 5.555 1 97.88 149 ALA A O 1
ATOM 1244 N N . GLY A 1 150 ? -6.465 -24.188 5.902 1 98.44 150 GLY A N 1
ATOM 1245 C CA . GLY A 1 150 ? -7.406 -25.078 5.223 1 98.44 150 GLY A CA 1
ATOM 1246 C C . GLY A 1 150 ? -7.105 -25.234 3.746 1 98.44 150 GLY A C 1
ATOM 1247 O O . GLY A 1 150 ? -7.188 -26.344 3.213 1 98.44 150 GLY A O 1
ATOM 1248 N N . ILE A 1 151 ? -6.785 -24.156 3.09 1 98.62 151 ILE A N 1
ATOM 1249 C CA . ILE A 1 151 ? -6.441 -24.188 1.672 1 98.62 151 ILE A CA 1
ATOM 1250 C C . ILE A 1 151 ? -5.23 -25.094 1.457 1 98.62 151 ILE A C 1
ATOM 1252 O O . ILE A 1 151 ? -5.223 -25.922 0.541 1 98.62 151 ILE A O 1
ATOM 1256 N N . ILE A 1 152 ? -4.254 -24.938 2.297 1 98.25 152 ILE A N 1
ATOM 1257 C CA . ILE A 1 152 ? -3.047 -25.75 2.188 1 98.25 152 ILE A CA 1
ATOM 1258 C C . ILE A 1 152 ? -3.389 -27.219 2.406 1 98.25 152 ILE A C 1
ATOM 1260 O O . ILE A 1 152 ? -3.002 -28.078 1.61 1 98.25 152 ILE A O 1
ATOM 1264 N N . HIS A 1 153 ? -4.137 -27.453 3.393 1 97.88 153 HIS A N 1
ATOM 1265 C CA . HIS A 1 153 ? -4.492 -28.812 3.777 1 97.88 153 HIS A CA 1
ATOM 1266 C C . HIS A 1 153 ? -5.273 -29.5 2.67 1 97.88 153 HIS A C 1
ATOM 1268 O O . HIS A 1 153 ? -5.016 -30.672 2.359 1 97.88 153 HIS A O 1
ATOM 1274 N N . LEU A 1 154 ? -6.141 -28.844 2.068 1 98.19 154 LEU A N 1
ATOM 1275 C CA . LEU A 1 154 ? -7.086 -29.469 1.149 1 98.19 154 LEU A CA 1
ATOM 1276 C C . LEU A 1 154 ? -6.527 -29.5 -0.269 1 98.19 154 LEU A C 1
ATOM 1278 O O . LEU A 1 154 ? -6.84 -30.406 -1.043 1 98.19 154 LEU A O 1
ATOM 1282 N N . PHE A 1 155 ? -5.656 -28.469 -0.639 1 98.19 155 PHE A N 1
ATOM 1283 C CA . PHE A 1 155 ? -5.461 -28.297 -2.072 1 98.19 155 PHE A CA 1
ATOM 1284 C C . PHE A 1 155 ? -3.979 -28.281 -2.422 1 98.19 155 PHE A C 1
ATOM 1286 O O . PHE A 1 155 ? -3.613 -28.25 -3.6 1 98.19 155 PHE A O 1
ATOM 1293 N N . ASP A 1 156 ? -3.096 -28.281 -1.503 1 97.25 156 ASP A N 1
ATOM 1294 C CA . ASP A 1 156 ? -1.661 -28.141 -1.728 1 97.25 156 ASP A CA 1
ATOM 1295 C C . ASP A 1 156 ? -1.156 -29.203 -2.709 1 97.25 156 ASP A C 1
ATOM 1297 O O . ASP A 1 156 ? -0.492 -28.875 -3.695 1 97.25 156 ASP A O 1
ATOM 1301 N N . ASP A 1 157 ? -1.532 -30.453 -2.576 1 95.12 157 ASP A N 1
ATOM 1302 C CA . ASP A 1 157 ? -1.021 -31.578 -3.346 1 95.12 157 ASP A CA 1
ATOM 1303 C C . ASP A 1 157 ? -1.469 -31.5 -4.801 1 95.12 157 ASP A C 1
ATOM 1305 O O . ASP A 1 157 ? -0.752 -31.938 -5.703 1 95.12 157 ASP A O 1
ATOM 1309 N N . GLU A 1 158 ? -2.574 -30.922 -4.918 1 96 158 GLU A N 1
ATOM 1310 C CA . GLU A 1 158 ? -3.158 -30.891 -6.258 1 96 158 GLU A CA 1
ATOM 1311 C C . GLU A 1 158 ? -2.705 -29.656 -7.031 1 96 158 GLU A C 1
ATOM 1313 O O . GLU A 1 158 ? -2.508 -29.719 -8.25 1 96 158 GLU A O 1
ATOM 1318 N N . TYR A 1 159 ? -2.475 -28.578 -6.309 1 97 159 TYR A N 1
ATOM 1319 C CA . TYR A 1 159 ? -2.332 -27.328 -7.059 1 97 159 TYR A CA 1
ATOM 1320 C C . TYR A 1 159 ? -0.922 -26.766 -6.918 1 97 159 TYR A C 1
ATOM 1322 O O . TYR A 1 159 ? -0.52 -25.891 -7.68 1 97 159 TYR A O 1
ATOM 1330 N N . LEU A 1 160 ? -0.201 -27.125 -5.992 1 95.38 160 LEU A N 1
ATOM 1331 C CA . LEU A 1 160 ? 1.212 -26.781 -5.891 1 95.38 160 LEU A CA 1
ATOM 1332 C C . LEU A 1 160 ? 2.088 -28.031 -5.949 1 95.38 160 LEU A C 1
ATOM 1334 O O . LEU A 1 160 ? 2.73 -28.391 -4.961 1 95.38 160 LEU A O 1
ATOM 1338 N N . ARG A 1 161 ? 2.113 -28.547 -7.211 1 91.38 161 ARG A N 1
ATOM 1339 C CA . ARG A 1 161 ? 2.77 -29.828 -7.453 1 91.38 161 ARG A CA 1
ATOM 13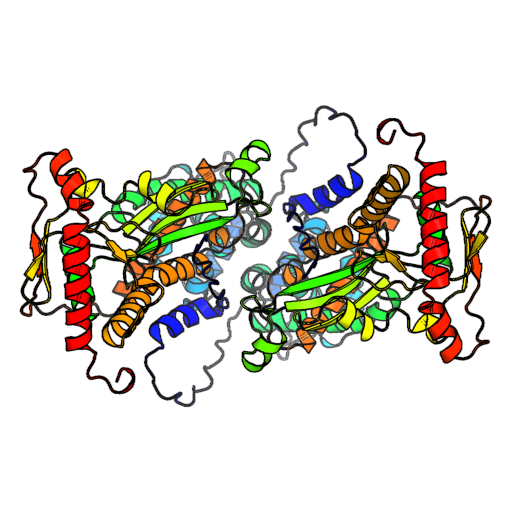40 C C . ARG A 1 161 ? 3.768 -29.719 -8.602 1 91.38 161 ARG A C 1
ATOM 1342 O O . ARG A 1 161 ? 3.76 -28.734 -9.352 1 91.38 161 ARG A O 1
ATOM 1349 N N . ARG A 1 162 ? 4.562 -30.766 -8.68 1 90.5 162 ARG A N 1
ATOM 1350 C CA . ARG A 1 162 ? 5.469 -30.906 -9.812 1 90.5 162 ARG A CA 1
ATOM 1351 C C . ARG A 1 162 ? 4.707 -31.281 -11.078 1 90.5 162 ARG A C 1
ATOM 1353 O O . ARG A 1 162 ? 3.623 -31.875 -11.008 1 90.5 162 ARG A O 1
ATOM 1360 N N . PRO A 1 163 ? 5.262 -31 -12.188 1 91.44 163 PRO A N 1
ATOM 1361 C CA . PRO A 1 163 ? 4.559 -31.297 -13.438 1 91.44 163 PRO A CA 1
ATOM 1362 C C . PRO A 1 163 ? 4.418 -32.812 -13.688 1 91.44 163 PRO A C 1
ATOM 1364 O O . PRO A 1 163 ? 5.336 -33.562 -13.391 1 91.44 163 PRO A O 1
ATOM 1367 N N . THR A 1 164 ? 3.256 -33.188 -14.164 1 89.06 164 THR A N 1
ATOM 1368 C CA . THR A 1 164 ? 3.027 -34.562 -14.641 1 89.06 164 THR A CA 1
ATOM 1369 C C . THR A 1 164 ? 3.572 -34.719 -16.062 1 89.06 164 THR A C 1
ATOM 1371 O O . THR A 1 164 ? 3.945 -33.75 -16.703 1 89.06 164 THR A O 1
ATOM 1374 N N . PRO A 1 165 ? 3.635 -35.938 -16.5 1 89.06 165 PRO A N 1
ATOM 1375 C CA . PRO A 1 165 ? 4.066 -36.156 -17.891 1 89.06 165 PRO A CA 1
ATOM 1376 C C . PRO A 1 165 ? 3.205 -35.375 -18.891 1 89.06 165 PRO A C 1
ATOM 1378 O O . PRO A 1 165 ? 3.727 -34.812 -19.859 1 89.06 165 PRO A O 1
ATOM 1381 N N . GLU A 1 166 ? 1.973 -35.344 -18.578 1 87.62 166 GLU A N 1
ATOM 1382 C CA . GLU A 1 166 ? 1.07 -34.594 -19.453 1 87.62 166 GLU A CA 1
ATOM 1383 C C . GLU A 1 166 ? 1.371 -33.094 -19.406 1 87.62 166 GLU A C 1
ATOM 1385 O O . GLU A 1 166 ? 1.34 -32.406 -20.453 1 87.62 166 GLU A O 1
ATOM 1390 N N . ASP A 1 167 ? 1.646 -32.594 -18.219 1 90.5 167 ASP A N 1
ATOM 1391 C CA . ASP A 1 167 ? 2.023 -31.188 -18.094 1 90.5 167 ASP A CA 1
ATOM 1392 C C . ASP A 1 167 ? 3.299 -30.875 -18.875 1 90.5 167 ASP A C 1
ATOM 1394 O O . ASP A 1 167 ? 3.377 -29.875 -19.562 1 90.5 167 ASP A O 1
ATOM 1398 N N . LEU A 1 168 ? 4.234 -31.75 -18.766 1 92.38 168 LEU A N 1
ATOM 1399 C CA . LEU A 1 168 ? 5.531 -31.547 -19.391 1 92.38 168 LEU A CA 1
ATOM 1400 C C . LEU A 1 168 ? 5.395 -31.531 -20.906 1 92.38 168 LEU A C 1
ATOM 1402 O O . LEU A 1 168 ? 6.066 -30.766 -21.594 1 92.38 168 LEU A O 1
ATOM 1406 N N . GLN A 1 169 ? 4.5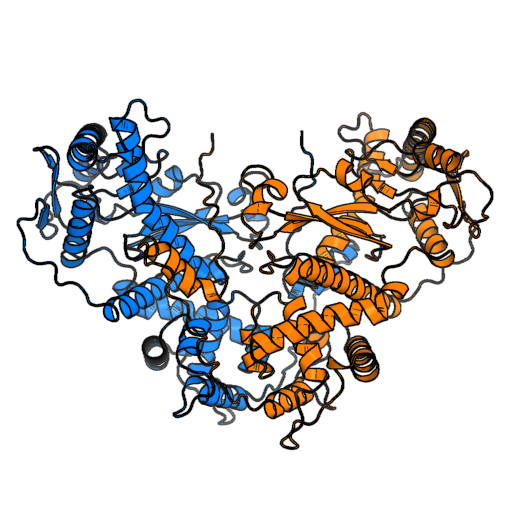62 -32.406 -21.391 1 89.69 169 GLN A N 1
ATOM 1407 C CA . GLN A 1 169 ? 4.34 -32.406 -22.828 1 89.69 169 GLN A CA 1
ATOM 1408 C C . GLN A 1 169 ? 3.855 -31.062 -23.328 1 89.69 169 GLN A C 1
ATOM 1410 O O . GLN A 1 169 ? 4.336 -30.562 -24.344 1 89.69 169 GLN A O 1
ATOM 1415 N N . ARG A 1 170 ? 2.98 -30.516 -22.578 1 89.94 170 ARG A N 1
ATOM 1416 C CA . ARG A 1 170 ? 2.449 -29.203 -22.938 1 89.94 170 ARG A CA 1
ATOM 1417 C C . ARG A 1 170 ? 3.527 -28.141 -22.844 1 89.94 170 ARG A C 1
ATOM 1419 O O . ARG A 1 170 ? 3.645 -27.281 -23.719 1 89.94 170 ARG A O 1
ATOM 1426 N N . LEU A 1 171 ? 4.227 -28.188 -21.797 1 93.75 171 LEU A N 1
ATOM 1427 C CA . LEU A 1 171 ? 5.273 -27.188 -21.562 1 93.75 171 LEU A CA 1
ATOM 1428 C C . LEU A 1 171 ? 6.344 -27.281 -22.656 1 93.75 171 LEU A C 1
ATOM 1430 O O . LEU A 1 171 ? 6.793 -26.25 -23.156 1 93.75 171 LEU A O 1
ATOM 1434 N N . LEU A 1 172 ? 6.707 -28.484 -22.984 1 93.75 172 LEU A N 1
ATOM 1435 C CA . LEU A 1 172 ? 7.746 -28.703 -23.984 1 93.75 172 LEU A CA 1
ATOM 1436 C C . LEU A 1 172 ? 7.281 -28.25 -25.359 1 93.75 172 LEU A C 1
ATOM 1438 O O . LEU A 1 172 ? 8.062 -27.688 -26.141 1 93.75 172 LEU A O 1
ATOM 1442 N N . HIS A 1 173 ? 6.047 -28.484 -25.594 1 91.62 173 HIS A N 1
ATOM 1443 C CA . HIS A 1 173 ? 5.484 -28.062 -26.875 1 91.62 173 HIS A CA 1
ATOM 1444 C C . HIS A 1 173 ? 5.574 -26.547 -27.031 1 91.62 173 HIS A C 1
ATOM 1446 O O . HIS A 1 173 ? 6.055 -26.062 -28.062 1 91.62 173 HIS A O 1
ATOM 1452 N N . VAL A 1 174 ? 5.141 -25.875 -26.031 1 92.06 174 VAL A N 1
ATOM 1453 C CA . VAL A 1 174 ? 5.152 -24.406 -26.078 1 92.06 174 VAL A CA 1
ATOM 1454 C C . VAL A 1 174 ? 6.594 -23.906 -26.094 1 92.06 174 VAL A C 1
ATOM 1456 O O . VAL A 1 174 ? 6.914 -22.938 -26.781 1 92.06 174 VAL A O 1
ATOM 1459 N N . GLY A 1 175 ? 7.457 -24.5 -25.328 1 93.5 175 GLY A N 1
ATOM 1460 C CA . GLY A 1 175 ? 8.867 -24.141 -25.328 1 93.5 175 GLY A CA 1
ATOM 1461 C C . GLY A 1 175 ? 9.5 -24.219 -26.688 1 93.5 175 GLY A C 1
ATOM 1462 O O . GLY A 1 175 ? 10.273 -23.344 -27.078 1 93.5 175 GLY A O 1
ATOM 1463 N N . GLU A 1 176 ? 9.148 -25.266 -27.375 1 91.88 176 GLU A N 1
ATOM 1464 C CA . GLU A 1 176 ? 9.688 -25.453 -28.719 1 91.88 176 GLU A CA 1
ATOM 1465 C C . GLU A 1 176 ? 9.188 -24.375 -29.672 1 91.88 176 GLU A C 1
ATOM 1467 O O . GLU A 1 176 ? 9.953 -23.844 -30.469 1 91.88 176 GLU A O 1
ATOM 1472 N N . GLN A 1 177 ? 7.984 -24.125 -29.547 1 89.38 177 GLN A N 1
ATOM 1473 C CA . GLN A 1 177 ? 7.395 -23.094 -30.391 1 89.38 177 GLN A CA 1
ATOM 1474 C C . GLN A 1 177 ? 8.039 -21.734 -30.141 1 89.38 177 GLN A C 1
ATOM 1476 O O . GLN A 1 177 ? 8.188 -20.938 -31.062 1 89.38 177 GLN A O 1
ATOM 1481 N N . ARG A 1 178 ? 8.453 -21.516 -28.969 1 91.69 178 ARG A N 1
ATOM 1482 C CA . ARG A 1 178 ? 8.992 -20.219 -28.594 1 91.69 178 ARG A CA 1
ATOM 1483 C C . ARG A 1 178 ? 10.508 -20.188 -28.781 1 91.69 178 ARG A C 1
ATOM 1485 O O . ARG A 1 178 ? 11.164 -19.219 -28.391 1 91.69 178 ARG A O 1
ATOM 1492 N N . GLY A 1 179 ? 11.031 -21.312 -29.312 1 92.75 179 GLY A N 1
ATOM 1493 C CA . GLY A 1 179 ? 12.445 -21.344 -29.656 1 92.75 179 GLY A CA 1
ATOM 1494 C C . GLY A 1 179 ? 13.32 -21.984 -28.594 1 92.75 179 GLY A C 1
ATOM 1495 O O . GLY A 1 179 ? 14.547 -21.938 -28.688 1 92.75 179 GLY A O 1
ATOM 1496 N N . PHE A 1 180 ? 12.727 -22.594 -27.672 1 96 180 PHE A N 1
ATOM 1497 C CA . PHE A 1 180 ? 13.5 -23.172 -26.578 1 96 180 PHE A CA 1
ATOM 1498 C C . PHE A 1 180 ? 13.055 -24.594 -26.297 1 96 180 PHE A C 1
ATOM 1500 O O . PHE A 1 180 ? 12.531 -24.891 -25.203 1 96 180 PHE A O 1
ATOM 1507 N N . PRO A 1 181 ? 13.359 -25.469 -27.25 1 95.12 181 PRO A N 1
ATOM 1508 C CA . PRO A 1 181 ? 13.047 -26.875 -26.984 1 95.12 181 PRO A CA 1
ATOM 1509 C C . PRO A 1 181 ? 13.648 -27.375 -25.688 1 95.12 181 PRO A C 1
ATOM 1511 O O . PRO A 1 181 ? 14.82 -27.109 -25.391 1 95.12 181 PRO A O 1
ATOM 1514 N N . GLY A 1 182 ? 12.82 -28.062 -24.922 1 95.19 182 GLY A N 1
ATOM 1515 C CA . GLY A 1 182 ? 13.289 -28.641 -23.672 1 95.19 182 GLY A CA 1
ATOM 1516 C C . GLY A 1 182 ? 13 -27.766 -22.469 1 95.19 182 GLY A C 1
ATOM 1517 O O . GLY A 1 182 ? 13.203 -28.188 -21.328 1 95.19 182 GLY A O 1
ATOM 1518 N N . MET A 1 183 ? 12.531 -26.547 -22.672 1 95.81 183 MET A N 1
ATOM 1519 C CA . MET A 1 183 ? 12.242 -25.625 -21.578 1 95.81 183 MET A CA 1
ATOM 1520 C C . MET A 1 183 ? 10.977 -26.031 -20.844 1 95.81 183 MET A C 1
ATOM 1522 O O . MET A 1 183 ? 9.961 -26.344 -21.469 1 95.81 183 MET A O 1
ATOM 1526 N N . VAL A 1 184 ? 11.016 -25.953 -19.5 1 95 184 VAL A N 1
ATOM 1527 C CA . VAL A 1 184 ? 9.828 -26.344 -18.75 1 95 184 VAL A CA 1
ATOM 1528 C C . VAL A 1 184 ? 9.406 -25.203 -17.844 1 95 184 VAL A C 1
ATOM 1530 O O . VAL A 1 184 ? 8.477 -25.344 -17.031 1 95 184 VAL A O 1
ATOM 1533 N N . GLY A 1 185 ? 9.992 -24.047 -17.891 1 96.19 185 GLY A N 1
ATOM 1534 C CA . GLY A 1 185 ? 9.602 -22.875 -17.125 1 96.19 185 GLY A CA 1
ATOM 1535 C C . GLY A 1 185 ? 10.75 -21.906 -16.875 1 96.19 185 GLY A C 1
ATOM 1536 O O . GLY A 1 185 ? 11.82 -22.047 -17.453 1 96.19 185 GLY A O 1
ATOM 1537 N N . SER A 1 186 ? 10.469 -20.891 -16.125 1 97.25 186 SER A N 1
ATOM 1538 C CA . SER A 1 186 ? 11.461 -19.922 -15.688 1 97.25 186 SER A CA 1
ATOM 1539 C C . SER A 1 186 ? 11.508 -19.828 -14.164 1 97.25 186 SER A C 1
ATOM 1541 O O . SER A 1 186 ? 10.469 -19.922 -13.5 1 97.25 186 SER A O 1
ATOM 1543 N N . ILE A 1 187 ? 12.703 -19.672 -13.648 1 96.06 187 ILE A N 1
ATOM 1544 C CA . ILE A 1 187 ? 12.883 -19.609 -12.203 1 96.06 187 ILE A CA 1
ATOM 1545 C C . ILE A 1 187 ? 13.375 -18.219 -11.797 1 96.06 187 ILE A C 1
ATOM 1547 O O . ILE A 1 187 ? 14.18 -17.609 -12.508 1 96.06 187 ILE A O 1
ATOM 1551 N N . ASP A 1 188 ? 12.859 -17.656 -10.766 1 95.12 188 ASP A N 1
ATOM 1552 C CA . ASP A 1 188 ? 13.281 -16.375 -10.219 1 95.12 188 ASP A CA 1
ATOM 1553 C C . ASP A 1 188 ? 12.852 -16.234 -8.758 1 95.12 188 ASP A C 1
ATOM 1555 O O . ASP A 1 188 ? 12.18 -17.125 -8.219 1 95.12 188 ASP A O 1
ATOM 1559 N N . CYS A 1 189 ? 13.312 -15.18 -8.102 1 93.62 189 CYS A N 1
ATOM 1560 C CA . CYS A 1 189 ? 12.977 -14.898 -6.707 1 93.62 189 CYS A CA 1
ATOM 1561 C C . CYS A 1 189 ? 12.156 -13.617 -6.59 1 93.62 189 CYS A C 1
ATOM 1563 O O . CYS A 1 189 ? 12.281 -12.719 -7.426 1 93.62 189 CYS A O 1
ATOM 1565 N N . MET A 1 190 ? 11.32 -13.562 -5.645 1 92.75 190 MET A N 1
ATOM 1566 C CA . MET A 1 190 ? 10.516 -12.383 -5.312 1 92.75 190 MET A CA 1
ATOM 1567 C C . MET A 1 190 ? 10.641 -12.047 -3.83 1 92.75 190 MET A C 1
ATOM 1569 O O . MET A 1 190 ? 10.555 -12.93 -2.979 1 92.75 190 MET A O 1
ATOM 1573 N N . HIS A 1 191 ? 10.844 -10.789 -3.502 1 88.94 191 HIS A N 1
ATOM 1574 C CA . HIS A 1 191 ? 10.953 -10.336 -2.119 1 88.94 191 HIS A CA 1
ATOM 1575 C C . HIS A 1 191 ? 9.602 -9.883 -1.575 1 88.94 191 HIS A C 1
ATOM 1577 O O . HIS A 1 191 ? 8.859 -9.18 -2.26 1 88.94 191 HIS A O 1
ATOM 1583 N N . TRP A 1 192 ? 9.242 -10.32 -0.46 1 90 192 TRP A N 1
ATOM 1584 C CA . TRP A 1 192 ? 8.094 -9.836 0.299 1 90 192 TRP A CA 1
ATOM 1585 C C . TRP A 1 192 ? 8.547 -9.078 1.546 1 90 192 TRP A C 1
ATOM 1587 O O . TRP A 1 192 ? 9.133 -9.672 2.457 1 90 192 TRP A O 1
ATOM 1597 N N . GLU A 1 193 ? 8.242 -7.828 1.581 1 85.56 193 GLU A N 1
ATOM 1598 C CA . GLU A 1 193 ? 8.68 -6.992 2.695 1 85.56 193 GLU A CA 1
ATOM 1599 C C . GLU A 1 193 ? 8.016 -7.426 4 1 85.56 193 GLU A C 1
ATOM 1601 O O . GLU A 1 193 ? 6.824 -7.73 4.027 1 85.56 193 GLU A O 1
ATOM 1606 N N . TRP A 1 194 ? 8.805 -7.504 5.031 1 80.56 194 TRP A N 1
ATOM 1607 C CA . TRP A 1 194 ? 8.359 -7.855 6.375 1 80.56 194 TRP A CA 1
ATOM 1608 C C . TRP A 1 194 ? 8.422 -6.648 7.305 1 80.56 194 TRP A C 1
ATOM 1610 O O . TRP A 1 194 ? 9.383 -6.496 8.062 1 80.56 194 TRP A O 1
ATOM 1620 N N . LYS A 1 195 ? 7.375 -5.902 7.328 1 74.25 195 LYS A N 1
ATOM 1621 C CA . LYS A 1 195 ? 7.34 -4.633 8.047 1 74.25 195 LYS A CA 1
ATOM 1622 C C . LYS A 1 195 ? 7.566 -4.844 9.547 1 74.25 195 LYS A C 1
ATOM 1624 O O . LYS A 1 195 ? 8.352 -4.129 10.164 1 74.25 195 LYS A O 1
ATOM 1629 N N . ASN A 1 196 ? 6.918 -5.863 10.141 1 67.88 196 ASN A N 1
ATOM 1630 C CA . ASN A 1 196 ? 7.008 -6.086 11.578 1 67.88 196 ASN A CA 1
ATOM 1631 C C . ASN A 1 196 ? 8.016 -7.18 11.914 1 67.88 196 ASN A C 1
ATOM 1633 O O . ASN A 1 196 ? 7.797 -7.973 12.828 1 67.88 196 ASN A O 1
ATOM 1637 N N . CYS A 1 197 ? 9.047 -7.172 11.125 1 68.12 197 CYS A N 1
ATOM 1638 C CA . CYS A 1 197 ? 10.125 -8.109 11.438 1 68.12 197 CYS A CA 1
ATOM 1639 C C . CYS A 1 197 ? 10.656 -7.859 12.844 1 68.12 197 CYS A C 1
ATOM 1641 O O . CYS A 1 197 ? 11.008 -6.73 13.195 1 68.12 197 CYS A O 1
ATOM 1643 N N . PRO A 1 198 ? 10.586 -8.836 13.609 1 61.31 198 PRO A N 1
ATOM 1644 C CA . PRO A 1 198 ? 11.133 -8.641 14.953 1 61.31 198 PRO A CA 1
ATOM 1645 C C . PRO A 1 198 ? 12.539 -8.062 14.938 1 61.31 198 PRO A C 1
ATOM 1647 O O . PRO A 1 198 ? 13.344 -8.406 14.07 1 61.31 198 PRO A O 1
ATOM 1650 N N . THR A 1 199 ? 12.758 -7.113 15.789 1 59.75 199 THR A N 1
ATOM 1651 C CA . THR A 1 199 ? 14.016 -6.367 15.852 1 59.75 199 THR A CA 1
ATOM 1652 C C . THR A 1 199 ? 15.203 -7.32 15.867 1 59.75 199 THR A C 1
ATOM 1654 O O . THR A 1 199 ? 16.234 -7.055 15.227 1 59.75 199 THR A O 1
ATOM 1657 N N . ALA A 1 200 ? 15.047 -8.469 16.531 1 57.12 200 ALA A N 1
ATOM 1658 C CA . ALA A 1 200 ? 16.125 -9.445 16.672 1 57.12 200 ALA A CA 1
ATOM 1659 C C . ALA A 1 200 ? 16.469 -10.07 15.328 1 57.12 200 ALA A C 1
ATOM 1661 O O . ALA A 1 200 ? 17.594 -10.547 15.133 1 57.12 200 ALA A O 1
ATOM 1662 N N . TRP A 1 201 ? 15.562 -9.945 14.461 1 62.16 201 TRP A N 1
ATOM 1663 C CA . TRP A 1 201 ? 15.75 -10.641 13.188 1 62.16 201 TRP A CA 1
ATOM 1664 C C . TRP A 1 201 ? 16.062 -9.648 12.07 1 62.16 201 TRP A C 1
ATOM 1666 O O . TRP A 1 201 ? 16.375 -10.055 10.945 1 62.16 201 TRP A O 1
ATOM 1676 N N . LYS A 1 202 ? 16.031 -8.391 12.281 1 58.88 202 LYS A N 1
ATOM 1677 C CA . LYS A 1 202 ? 16.156 -7.359 11.25 1 58.88 202 LYS A CA 1
ATOM 1678 C C . LYS A 1 202 ? 17.5 -7.484 10.531 1 58.88 202 LYS A C 1
ATOM 1680 O O . LYS A 1 202 ? 17.578 -7.301 9.312 1 58.88 202 LYS A O 1
ATOM 1685 N N . GLY A 1 203 ? 18.531 -7.73 11.305 1 57.44 203 GLY A N 1
ATOM 1686 C CA . GLY A 1 203 ? 19.844 -7.883 10.688 1 57.44 203 GLY A CA 1
ATOM 1687 C C . GLY A 1 203 ? 19.891 -9.023 9.68 1 57.44 203 GLY A C 1
ATOM 1688 O O . GLY A 1 203 ? 20.531 -8.898 8.633 1 57.44 203 GLY A O 1
ATOM 1689 N N . MET A 1 204 ? 19.125 -9.992 9.961 1 59 204 MET A N 1
ATOM 1690 C CA . MET A 1 204 ? 19.125 -11.188 9.117 1 59 204 MET A CA 1
ATOM 1691 C C . MET A 1 204 ? 18.281 -10.961 7.867 1 59 204 MET A C 1
ATOM 1693 O O . MET A 1 204 ? 18.547 -11.555 6.82 1 59 204 MET A O 1
ATOM 1697 N N . TYR A 1 205 ? 17.422 -10.055 8.023 1 64.69 205 TYR A N 1
ATOM 1698 C CA . TYR A 1 205 ? 16.438 -9.969 6.953 1 64.69 205 TYR A CA 1
ATOM 1699 C C . TYR A 1 205 ? 16.578 -8.664 6.172 1 64.69 205 TYR A C 1
ATOM 1701 O O . TYR A 1 205 ? 15.914 -8.461 5.16 1 64.69 205 TYR A O 1
ATOM 1709 N N . SER A 1 206 ? 17.391 -7.762 6.57 1 59.19 206 SER A N 1
ATOM 1710 C CA . SER A 1 206 ? 17.578 -6.461 5.938 1 59.19 206 SER A CA 1
ATOM 1711 C C . SER A 1 206 ? 18.906 -6.395 5.199 1 59.19 206 SER A C 1
ATOM 1713 O O . SER A 1 206 ? 19.938 -6.777 5.742 1 59.19 206 SER A O 1
ATOM 1715 N N . ARG A 1 207 ? 18.766 -6.039 3.977 1 48.34 207 ARG A N 1
ATOM 1716 C CA . ARG A 1 207 ? 20 -5.727 3.27 1 48.34 207 ARG A CA 1
ATOM 1717 C C . ARG A 1 207 ? 20.438 -4.293 3.537 1 48.34 207 ARG A C 1
ATOM 1719 O O . ARG A 1 207 ? 19.828 -3.348 3.035 1 48.34 207 ARG A O 1
ATOM 1726 N N . GLY A 1 208 ? 21.453 -4.133 4.297 1 51.09 208 GLY A N 1
ATOM 1727 C CA . GLY A 1 208 ? 21.891 -2.785 4.633 1 51.09 208 GLY A CA 1
ATOM 1728 C C . GLY A 1 208 ? 20.828 -1.976 5.355 1 51.09 208 GLY A C 1
ATOM 1729 O O . GLY A 1 208 ? 20.297 -2.414 6.375 1 51.09 208 GLY A O 1
ATOM 1730 N N . THR A 1 209 ? 20.578 -0.823 4.691 1 51.28 209 THR A N 1
ATOM 1731 C CA . THR A 1 209 ? 19.609 0.102 5.266 1 51.28 209 THR A CA 1
ATOM 1732 C C . THR A 1 209 ? 18.203 -0.186 4.734 1 51.28 209 THR A C 1
ATOM 1734 O O . THR A 1 209 ? 17.281 0.591 4.965 1 51.28 209 THR A O 1
ATOM 1737 N N . GLY A 1 210 ? 18.203 -1.422 4.156 1 65.62 210 GLY A N 1
ATOM 1738 C CA . GLY A 1 210 ? 16.938 -1.686 3.5 1 65.62 210 GLY A CA 1
ATOM 1739 C C . GLY A 1 210 ? 15.914 -2.34 4.414 1 65.62 210 GLY A C 1
ATOM 1740 O O . GLY A 1 210 ? 16.234 -2.699 5.551 1 65.62 210 GLY A O 1
ATOM 1741 N N . LYS A 1 211 ? 14.719 -2.414 4.07 1 75.75 211 LYS A N 1
ATOM 1742 C CA . LYS A 1 211 ? 13.625 -3.041 4.801 1 75.75 211 LYS A CA 1
ATOM 1743 C C . LYS A 1 211 ? 13.75 -4.562 4.785 1 75.75 211 LYS A C 1
ATOM 1745 O O . LYS A 1 211 ? 14.195 -5.145 3.793 1 75.75 211 LYS A O 1
ATOM 1750 N N . PRO A 1 212 ? 13.547 -5.242 5.918 1 80.81 212 PRO A N 1
ATOM 1751 C CA . PRO A 1 212 ? 13.578 -6.707 5.961 1 80.81 212 PRO A CA 1
ATOM 1752 C C . PRO A 1 212 ? 12.594 -7.348 4.988 1 80.81 212 PRO A C 1
ATOM 1754 O O . PRO A 1 212 ? 11.469 -6.871 4.844 1 80.81 212 PRO A O 1
ATOM 1757 N N . THR A 1 213 ? 13.07 -8.383 4.293 1 87.44 213 THR A N 1
ATOM 1758 C CA . THR A 1 213 ? 12.203 -9.086 3.355 1 87.44 213 THR A CA 1
ATOM 1759 C C . THR A 1 213 ? 12.352 -10.602 3.52 1 87.44 213 THR A C 1
ATOM 1761 O O . THR A 1 213 ? 13.344 -11.078 4.07 1 87.44 213 THR A O 1
ATOM 1764 N N . ILE A 1 214 ? 11.367 -11.344 3.188 1 89.12 214 ILE A N 1
ATOM 1765 C CA . ILE A 1 214 ? 11.375 -12.797 3.023 1 89.12 214 ILE A CA 1
ATOM 1766 C C . ILE A 1 214 ? 11.258 -13.148 1.541 1 89.12 214 ILE A C 1
ATOM 1768 O O . ILE A 1 214 ? 10.5 -12.516 0.803 1 89.12 214 ILE A O 1
ATOM 1772 N N . VAL A 1 215 ? 11.969 -14.156 1.134 1 90.69 215 VAL A N 1
ATOM 1773 C CA . VAL A 1 215 ? 12.117 -14.359 -0.302 1 90.69 215 VAL A CA 1
ATOM 1774 C C . VAL A 1 215 ? 11.336 -15.602 -0.729 1 90.69 215 VAL A C 1
ATOM 1776 O O . VAL A 1 215 ? 11.336 -16.609 -0.031 1 90.69 215 VAL A O 1
ATOM 1779 N N . LEU A 1 216 ? 10.641 -15.492 -1.841 1 95.5 216 LEU A N 1
ATOM 1780 C CA . LEU A 1 216 ? 9.992 -16.578 -2.555 1 95.5 216 LEU A CA 1
ATOM 1781 C C . LEU A 1 216 ? 10.75 -16.922 -3.832 1 95.5 216 LEU A C 1
ATOM 1783 O O . LEU A 1 216 ? 10.945 -16.062 -4.691 1 95.5 216 LEU A O 1
ATOM 1787 N N . GLU A 1 217 ? 11.305 -18.125 -3.936 1 95.94 217 GLU A N 1
ATOM 1788 C CA . GLU A 1 217 ? 11.766 -18.688 -5.203 1 95.94 217 GLU A CA 1
ATOM 1789 C C . GLU A 1 217 ? 10.664 -19.484 -5.887 1 95.94 217 GLU A C 1
ATOM 1791 O O . GLU A 1 217 ? 10.039 -20.344 -5.262 1 95.94 217 GLU A O 1
ATOM 1796 N N . ALA A 1 218 ? 10.406 -19.203 -7.117 1 96.88 218 ALA A N 1
ATOM 1797 C CA . ALA A 1 218 ? 9.32 -19.906 -7.797 1 96.88 218 ALA A CA 1
ATOM 1798 C C . ALA A 1 218 ? 9.695 -20.219 -9.242 1 96.88 218 ALA A C 1
ATOM 1800 O O . ALA A 1 218 ? 10.555 -19.562 -9.828 1 96.88 218 ALA A O 1
ATOM 1801 N N . VAL A 1 219 ? 9.164 -21.266 -9.773 1 97.06 219 VAL A N 1
ATOM 1802 C CA . VAL A 1 219 ? 9.195 -21.625 -11.195 1 97.06 219 VAL A CA 1
ATOM 1803 C C . VAL A 1 219 ? 7.809 -21.438 -11.805 1 97.06 219 VAL A C 1
ATOM 1805 O O . VAL A 1 219 ? 6.816 -21.953 -11.281 1 97.06 219 VAL A O 1
ATOM 1808 N N . ALA A 1 220 ? 7.738 -20.656 -12.781 1 97.19 220 ALA A N 1
ATOM 1809 C CA . ALA A 1 220 ? 6.461 -20.406 -13.445 1 97.19 220 ALA A CA 1
ATOM 1810 C C . ALA A 1 220 ? 6.543 -20.703 -14.938 1 97.19 220 ALA A C 1
ATOM 1812 O O . ALA A 1 220 ? 7.621 -20.656 -15.523 1 97.19 220 ALA A O 1
ATOM 1813 N N . SER A 1 221 ? 5.453 -21.078 -15.492 1 95.88 221 SER A N 1
ATOM 1814 C CA . SER A 1 221 ? 5.348 -21.328 -16.922 1 95.88 221 SER A CA 1
ATOM 1815 C C . SER A 1 221 ? 4.641 -20.172 -17.641 1 95.88 221 SER A C 1
ATOM 1817 O O . SER A 1 221 ? 4.242 -19.203 -17 1 95.88 221 SER A O 1
ATOM 1819 N N . TYR A 1 222 ? 4.496 -20.297 -18.938 1 93 222 TYR A N 1
ATOM 1820 C CA . TYR A 1 222 ? 3.961 -19.266 -19.812 1 93 222 TYR A CA 1
ATOM 1821 C C . TYR A 1 222 ? 2.521 -18.922 -19.438 1 93 222 TYR A C 1
ATOM 1823 O O . TYR A 1 222 ? 2.059 -17.812 -19.672 1 93 222 TYR A O 1
ATOM 1831 N N . ASP A 1 223 ? 1.811 -19.844 -18.828 1 91.88 223 ASP A N 1
ATOM 1832 C CA . ASP A 1 223 ? 0.401 -19.656 -18.484 1 91.88 223 ASP A CA 1
ATOM 1833 C C . ASP A 1 223 ? 0.232 -19.203 -17.047 1 91.88 223 ASP A C 1
ATOM 1835 O O . ASP A 1 223 ? -0.857 -19.328 -16.469 1 91.88 223 ASP A O 1
ATOM 1839 N N . LEU A 1 224 ? 1.254 -18.859 -16.344 1 94.38 224 LEU A N 1
ATOM 1840 C CA . LEU A 1 224 ? 1.269 -18.234 -15.023 1 94.38 224 LEU A CA 1
ATOM 1841 C C . LEU A 1 224 ? 1.217 -19.297 -13.922 1 94.38 224 LEU A C 1
ATOM 1843 O O . LEU A 1 224 ? 1.223 -18.953 -12.734 1 94.38 224 LEU A O 1
ATOM 1847 N N . TRP A 1 225 ? 1.172 -20.562 -14.375 1 96.5 225 TRP A N 1
ATOM 1848 C CA . TRP A 1 225 ? 1.156 -21.609 -13.359 1 96.5 225 TRP A CA 1
ATOM 1849 C C . TRP A 1 225 ? 2.486 -21.656 -12.617 1 96.5 225 TRP A C 1
ATOM 1851 O O . TRP A 1 225 ? 3.553 -21.594 -13.227 1 96.5 225 TRP A O 1
ATOM 1861 N N . ILE A 1 226 ? 2.412 -21.781 -11.328 1 97.5 226 ILE A N 1
ATOM 1862 C CA . ILE A 1 226 ? 3.604 -21.906 -10.5 1 97.5 226 ILE A CA 1
ATOM 1863 C C . ILE A 1 226 ? 3.82 -23.375 -10.117 1 97.5 226 ILE A C 1
ATOM 1865 O O . ILE A 1 226 ? 3.01 -23.953 -9.391 1 97.5 226 ILE A O 1
ATOM 1869 N N . TRP A 1 227 ? 4.938 -23.922 -10.562 1 96.19 227 TRP A N 1
ATOM 1870 C CA . TRP A 1 227 ? 5.188 -25.359 -10.445 1 96.19 227 TRP A CA 1
ATOM 1871 C C . TRP A 1 227 ? 6.02 -25.672 -9.203 1 96.19 227 TRP A C 1
ATOM 1873 O O . TRP A 1 227 ? 6.07 -26.812 -8.75 1 96.19 227 TRP A O 1
ATOM 1883 N N . HIS A 1 228 ? 6.711 -24.688 -8.766 1 95.25 228 HIS A N 1
ATOM 1884 C CA . HIS A 1 228 ? 7.594 -24.797 -7.609 1 95.25 228 HIS A CA 1
ATOM 1885 C C . HIS A 1 228 ? 7.621 -23.5 -6.812 1 95.25 228 HIS A C 1
ATOM 1887 O O . HIS A 1 228 ? 7.613 -22.406 -7.391 1 95.25 228 HIS A O 1
ATOM 1893 N N . ALA A 1 229 ? 7.582 -23.703 -5.512 1 96.5 229 ALA A N 1
ATOM 1894 C CA . ALA A 1 229 ? 7.68 -22.531 -4.633 1 96.5 229 ALA A CA 1
ATOM 1895 C C . ALA A 1 229 ? 8.508 -22.859 -3.389 1 96.5 229 ALA A C 1
ATOM 1897 O O . ALA A 1 229 ? 8.234 -23.844 -2.695 1 96.5 229 ALA A O 1
ATOM 1898 N N . PHE A 1 230 ? 9.539 -22.141 -3.178 1 95.5 230 PHE A N 1
ATOM 1899 C CA . PHE A 1 230 ? 10.367 -22.203 -1.974 1 95.5 230 PHE A CA 1
ATOM 1900 C C . PHE A 1 230 ? 10.375 -20.844 -1.265 1 95.5 230 PHE A C 1
ATOM 1902 O O . PHE A 1 230 ? 10.984 -19.891 -1.747 1 95.5 230 PHE A O 1
ATOM 1909 N N . PHE A 1 231 ? 9.688 -20.812 -0.111 1 94.81 231 PHE A N 1
ATOM 1910 C CA . PHE A 1 231 ? 9.484 -19.547 0.584 1 94.81 231 PHE A CA 1
ATOM 1911 C C . PHE A 1 231 ? 10.039 -19.609 2 1 94.81 231 PHE A C 1
ATOM 1913 O O . PHE A 1 231 ? 9.914 -20.625 2.68 1 94.81 231 PHE A O 1
ATOM 1920 N N . GLY A 1 232 ? 10.68 -18.516 2.453 1 89.75 232 GLY A N 1
ATOM 1921 C CA . GLY A 1 232 ? 11.094 -18.422 3.844 1 89.75 232 GLY A CA 1
ATOM 1922 C C . GLY A 1 232 ? 12.523 -17.953 4.012 1 89.75 232 GLY A C 1
ATOM 1923 O O . GLY A 1 232 ? 12.945 -17.609 5.117 1 89.75 232 GLY A O 1
ATOM 1924 N N . ALA A 1 233 ? 13.25 -17.891 2.969 1 87.38 233 ALA A N 1
ATOM 1925 C CA . ALA A 1 233 ? 14.641 -17.453 3.041 1 87.38 233 ALA A CA 1
ATOM 1926 C C . ALA A 1 233 ? 14.734 -15.969 3.373 1 87.38 233 ALA A C 1
ATOM 1928 O O . ALA A 1 233 ? 13.906 -15.172 2.924 1 87.38 233 ALA A O 1
ATOM 1929 N N . PRO A 1 234 ? 15.711 -15.641 4.203 1 85.25 234 PRO A N 1
ATOM 1930 C CA . PRO A 1 234 ? 15.883 -14.227 4.516 1 85.25 234 PRO A CA 1
ATOM 1931 C C . PRO A 1 234 ? 16.281 -13.391 3.301 1 85.25 234 PRO A C 1
ATOM 1933 O O . PRO A 1 234 ? 17 -13.883 2.424 1 85.25 234 PRO A O 1
ATOM 1936 N N . GLY A 1 235 ? 15.867 -12.156 3.289 1 82.5 235 GLY A N 1
ATOM 1937 C CA . GLY A 1 235 ? 16.141 -11.242 2.189 1 82.5 235 GLY A CA 1
ATOM 1938 C C . GLY A 1 235 ? 17.609 -10.906 2.039 1 82.5 235 GLY A C 1
ATOM 1939 O O . GLY A 1 235 ? 18.031 -10.367 1.013 1 82.5 235 GLY A O 1
ATOM 1940 N N . THR A 1 236 ? 18.391 -11.289 2.988 1 76.25 236 THR A N 1
ATOM 1941 C CA . THR A 1 236 ? 19.828 -11.023 2.922 1 76.25 236 THR A CA 1
ATOM 1942 C C . THR A 1 236 ? 20.516 -12.008 1.98 1 76.25 236 THR A C 1
ATOM 1944 O O . THR A 1 236 ? 21.625 -11.75 1.5 1 76.25 236 THR A O 1
ATOM 1947 N N . LEU A 1 237 ? 19.906 -13.125 1.771 1 79.56 237 LEU A N 1
ATOM 1948 C CA . LEU A 1 237 ? 20.484 -14.141 0.902 1 79.56 237 LEU A CA 1
ATOM 1949 C C . LEU A 1 237 ? 20.297 -13.773 -0.566 1 79.56 237 LEU A C 1
ATOM 1951 O O . LEU A 1 237 ? 19.234 -13.266 -0.946 1 79.56 237 LEU A O 1
ATOM 1955 N N . ASN A 1 238 ? 21.344 -13.961 -1.282 1 80.69 238 ASN A N 1
ATOM 1956 C CA . ASN A 1 238 ? 21.188 -13.758 -2.719 1 80.69 238 ASN A CA 1
ATOM 1957 C C . ASN A 1 238 ? 20.5 -14.953 -3.379 1 80.69 238 ASN A C 1
ATOM 1959 O O . ASN A 1 238 ? 20.266 -15.984 -2.732 1 80.69 238 ASN A O 1
ATOM 1963 N N . ASP A 1 239 ? 20.172 -14.852 -4.605 1 82.88 239 ASP A N 1
ATOM 1964 C CA . ASP A 1 239 ? 19.422 -15.859 -5.34 1 82.88 239 ASP A CA 1
ATOM 1965 C C . ASP A 1 239 ? 20.188 -17.188 -5.371 1 82.88 239 ASP A C 1
ATOM 1967 O O . ASP A 1 239 ? 19.562 -18.266 -5.332 1 82.88 239 ASP A O 1
ATOM 1971 N N . LEU A 1 240 ? 21.5 -17.109 -5.395 1 84.75 240 LEU A N 1
ATOM 1972 C CA . LEU A 1 240 ? 22.297 -18.312 -5.438 1 84.75 240 LEU A CA 1
ATOM 1973 C C . LEU A 1 240 ? 22.219 -19.078 -4.113 1 84.75 240 LEU A C 1
ATOM 1975 O O . LEU A 1 240 ? 22.094 -20.297 -4.098 1 84.75 240 LEU A O 1
ATOM 1979 N N . ASN A 1 241 ? 22.297 -18.281 -3.053 1 85.06 241 ASN A N 1
ATOM 1980 C CA . ASN A 1 241 ? 22.188 -18.891 -1.729 1 85.06 241 ASN A CA 1
ATOM 1981 C C . ASN A 1 241 ? 20.812 -19.531 -1.52 1 85.06 241 ASN A C 1
ATOM 1983 O O . ASN A 1 241 ? 20.703 -20.594 -0.887 1 85.06 241 ASN A O 1
ATOM 1987 N N . ILE A 1 242 ? 19.891 -18.938 -2.08 1 87.88 242 ILE A N 1
ATOM 1988 C CA . ILE A 1 242 ? 18.531 -19.469 -1.973 1 87.88 242 ILE A CA 1
ATOM 1989 C C . ILE A 1 242 ? 18.406 -20.75 -2.781 1 87.88 242 ILE A C 1
ATOM 1991 O O . ILE A 1 242 ? 17.844 -21.734 -2.305 1 87.88 242 ILE A O 1
ATOM 1995 N N . LEU A 1 243 ? 18.984 -20.75 -3.957 1 89.06 243 LEU A N 1
ATOM 1996 C CA . LEU A 1 243 ? 18.969 -21.938 -4.809 1 89.06 243 LEU A CA 1
ATOM 1997 C C . LEU A 1 243 ? 19.625 -23.125 -4.105 1 89.06 243 LEU A C 1
ATOM 1999 O O . LEU A 1 243 ? 19.141 -24.25 -4.203 1 89.06 243 LEU A O 1
ATOM 2003 N N . ASP A 1 244 ? 20.641 -22.859 -3.393 1 86.94 244 ASP A N 1
ATOM 2004 C CA . ASP A 1 244 ? 21.375 -23.906 -2.701 1 86.94 244 ASP A CA 1
ATOM 2005 C C . ASP A 1 244 ? 20.5 -24.594 -1.653 1 86.94 244 ASP A C 1
ATOM 2007 O O . ASP A 1 244 ? 20.719 -25.766 -1.34 1 86.94 244 ASP A O 1
ATOM 2011 N N . ARG A 1 245 ? 19.578 -23.891 -1.201 1 87.88 245 ARG A N 1
ATOM 2012 C CA . ARG A 1 245 ? 18.703 -24.422 -0.157 1 87.88 245 ARG A CA 1
ATOM 2013 C C . ARG A 1 245 ? 17.406 -24.953 -0.748 1 87.88 245 ARG A C 1
ATOM 2015 O O . ARG A 1 245 ? 16.656 -25.656 -0.077 1 87.88 245 ARG A O 1
ATOM 2022 N N . SER A 1 246 ? 17.188 -24.609 -1.934 1 91.81 246 SER A N 1
ATOM 2023 C CA . SER A 1 246 ? 15.914 -24.891 -2.607 1 91.81 246 SER A CA 1
ATOM 2024 C C . SER A 1 246 ? 15.82 -26.359 -3.023 1 91.81 246 SER A C 1
ATOM 2026 O O . SER A 1 246 ? 16.781 -26.922 -3.566 1 91.81 246 SER A O 1
ATOM 2028 N N . PRO A 1 247 ? 14.695 -26.969 -2.828 1 91 247 PRO A N 1
ATOM 2029 C CA . PRO A 1 247 ? 14.492 -28.359 -3.273 1 91 247 PRO A CA 1
ATOM 2030 C C . PRO A 1 247 ? 14.008 -28.438 -4.719 1 91 247 PRO A C 1
ATOM 2032 O O . PRO A 1 247 ? 13.328 -29.406 -5.094 1 91 247 PRO A O 1
ATOM 2035 N N . VAL A 1 248 ? 14.32 -27.5 -5.508 1 91.06 248 VAL A N 1
ATOM 2036 C CA . VAL A 1 248 ? 13.758 -27.391 -6.852 1 91.06 248 VAL A CA 1
ATOM 2037 C C . VAL A 1 248 ? 14.164 -28.594 -7.688 1 91.06 248 VAL A C 1
ATOM 2039 O O . VAL A 1 248 ? 13.398 -29.062 -8.531 1 91.06 248 VAL A O 1
ATOM 2042 N N . PHE A 1 249 ? 15.305 -29.219 -7.434 1 89 249 PHE A N 1
ATOM 2043 C CA . PHE A 1 249 ? 15.781 -30.312 -8.281 1 89 249 PHE A CA 1
ATOM 2044 C C . PHE A 1 249 ? 15.734 -31.641 -7.527 1 89 249 PHE A C 1
ATOM 2046 O O . PHE A 1 249 ? 16.281 -32.656 -7.996 1 89 249 PHE A O 1
ATOM 2053 N N . ASP A 1 250 ? 15.078 -31.625 -6.418 1 86.25 250 ASP A N 1
ATOM 2054 C CA . ASP A 1 250 ? 15.047 -32.812 -5.586 1 86.25 250 ASP A CA 1
ATOM 2055 C C . ASP A 1 250 ? 14.445 -34 -6.344 1 86.25 250 ASP A C 1
ATOM 2057 O O . ASP A 1 250 ? 14.938 -35.125 -6.242 1 86.25 250 ASP A O 1
ATOM 2061 N N . ASP A 1 251 ? 13.477 -33.75 -7.09 1 84.5 251 ASP A N 1
ATOM 2062 C CA . ASP A 1 251 ? 12.82 -34.844 -7.812 1 84.5 251 ASP A CA 1
ATOM 2063 C C . ASP A 1 251 ? 13.742 -35.438 -8.883 1 84.5 251 ASP A C 1
ATOM 2065 O O . ASP A 1 251 ? 13.734 -36.625 -9.109 1 84.5 251 ASP A O 1
ATOM 2069 N N . ILE A 1 252 ? 14.477 -34.594 -9.492 1 82.75 252 ILE A N 1
ATOM 2070 C CA . ILE A 1 252 ? 15.414 -35.062 -10.516 1 82.75 252 ILE A CA 1
ATOM 2071 C C . ILE A 1 252 ? 16.547 -35.844 -9.859 1 82.75 252 ILE A C 1
ATOM 2073 O O . ILE A 1 252 ? 16.875 -36.938 -10.289 1 82.75 252 ILE A O 1
ATOM 2077 N N . ILE A 1 253 ? 17.031 -35.312 -8.836 1 85 253 ILE A N 1
ATOM 2078 C CA . ILE A 1 253 ? 18.172 -35.906 -8.141 1 85 253 ILE A CA 1
ATOM 2079 C C . ILE A 1 253 ? 17.766 -37.25 -7.539 1 85 253 ILE A C 1
ATOM 2081 O O . ILE A 1 253 ? 18.562 -38.188 -7.551 1 85 253 ILE A O 1
ATOM 2085 N N . ASN A 1 254 ? 16.531 -37.281 -7.117 1 86.69 254 ASN A N 1
ATOM 2086 C CA . ASN A 1 254 ? 16.062 -38.5 -6.477 1 86.69 254 ASN A CA 1
ATOM 2087 C C . ASN A 1 254 ? 15.5 -39.5 -7.5 1 86.69 254 ASN A C 1
ATOM 2089 O O . ASN A 1 254 ? 15.117 -40.625 -7.145 1 86.69 254 ASN A O 1
ATOM 2093 N N . GLY A 1 255 ? 15.406 -39.062 -8.695 1 81.75 255 GLY A N 1
ATOM 2094 C CA . GLY A 1 255 ? 15 -39.938 -9.766 1 81.75 255 GLY A CA 1
ATOM 2095 C C . GLY A 1 255 ? 13.492 -40.062 -9.914 1 81.75 255 GLY A C 1
ATOM 2096 O O . GLY A 1 255 ? 12.984 -41.031 -10.492 1 81.75 255 GLY A O 1
ATOM 2097 N N . ASN A 1 256 ? 12.797 -39.094 -9.359 1 82.31 256 ASN A N 1
ATOM 2098 C CA . ASN A 1 256 ? 11.344 -39.156 -9.375 1 82.31 256 ASN A CA 1
ATOM 2099 C C . ASN A 1 256 ? 10.766 -38.344 -10.531 1 82.31 256 ASN A C 1
ATOM 2101 O O . ASN A 1 256 ? 9.586 -38.469 -10.859 1 82.31 256 ASN A O 1
ATOM 2105 N N . ALA A 1 257 ? 11.602 -37.594 -11.18 1 85.31 257 ALA A N 1
ATOM 2106 C CA . ALA A 1 257 ? 11.117 -36.719 -12.234 1 85.31 257 ALA A CA 1
ATOM 2107 C C . ALA A 1 257 ? 11.016 -37.469 -13.562 1 85.31 257 ALA A C 1
ATOM 2109 O O . ALA A 1 257 ? 11.844 -38.312 -13.867 1 85.31 257 ALA A O 1
ATOM 2110 N N . PRO A 1 258 ? 10 -37.094 -14.336 1 83.62 258 PRO A N 1
ATOM 2111 C CA . PRO A 1 258 ? 9.938 -37.656 -15.68 1 83.62 258 PRO A CA 1
ATOM 2112 C C . PRO A 1 258 ? 11.172 -37.344 -16.516 1 83.62 258 PRO A C 1
ATOM 2114 O O . PRO A 1 258 ? 11.805 -36.312 -16.312 1 83.62 258 PRO A O 1
ATOM 2117 N N . GLN A 1 259 ? 11.445 -38.25 -17.375 1 84.62 259 GLN A N 1
ATOM 2118 C CA . GLN A 1 259 ? 12.562 -38.031 -18.281 1 84.62 259 GLN A CA 1
ATOM 2119 C C . GLN A 1 259 ? 12.133 -37.25 -19.516 1 84.62 259 GLN A C 1
ATOM 2121 O O . GLN A 1 259 ? 11.062 -37.469 -20.078 1 84.62 259 GLN A O 1
ATOM 2126 N N . VAL A 1 260 ? 12.945 -36.312 -19.766 1 90.75 260 VAL A N 1
ATOM 2127 C CA . VAL A 1 260 ? 12.664 -35.469 -20.906 1 90.75 260 VAL A CA 1
ATOM 2128 C C . VAL A 1 260 ? 13.812 -35.531 -21.906 1 90.75 260 VAL A C 1
ATOM 2130 O O . VAL A 1 260 ? 14.984 -35.531 -21.531 1 90.75 260 VAL A O 1
ATOM 2133 N N . ASN A 1 261 ? 13.422 -35.781 -23.172 1 91.56 261 ASN A N 1
ATOM 2134 C CA . ASN A 1 261 ? 14.391 -35.75 -24.266 1 91.56 261 ASN A CA 1
ATOM 2135 C C . ASN A 1 261 ? 13.992 -34.719 -25.312 1 91.56 261 ASN A C 1
ATOM 2137 O O . ASN A 1 261 ? 12.805 -34.562 -25.625 1 91.56 261 ASN A O 1
ATOM 2141 N N . PHE A 1 262 ? 15 -34.031 -25.781 1 93.06 262 PHE A N 1
ATOM 2142 C CA . PHE A 1 262 ? 14.75 -33.031 -26.828 1 93.06 262 PHE A CA 1
ATOM 2143 C C . PHE A 1 262 ? 15.984 -32.844 -27.703 1 93.06 262 PHE A C 1
ATOM 2145 O O . PHE A 1 262 ? 17.078 -33.312 -27.359 1 93.06 262 PHE A O 1
ATOM 2152 N N . CYS A 1 263 ? 15.719 -32.281 -28.828 1 92.75 263 CYS A N 1
ATOM 2153 C CA . CYS A 1 263 ? 16.812 -32.062 -29.781 1 92.75 263 CYS A CA 1
ATOM 2154 C C . CYS A 1 263 ? 16.953 -30.578 -30.125 1 92.75 263 CYS A C 1
ATOM 2156 O O . CYS A 1 263 ? 15.945 -29.891 -30.297 1 92.75 263 CYS A O 1
ATOM 2158 N N . VAL A 1 264 ? 18.203 -30.141 -30.078 1 92.69 264 VAL A N 1
ATOM 2159 C CA . VAL A 1 264 ? 18.531 -28.781 -30.516 1 92.69 264 VAL A CA 1
ATOM 2160 C C . VAL A 1 264 ? 19.781 -28.797 -31.375 1 92.69 264 VAL A C 1
ATOM 2162 O O . VAL A 1 264 ? 20.812 -29.375 -30.984 1 92.69 264 VAL A O 1
ATOM 2165 N N . ASN A 1 265 ? 19.672 -28.172 -32.531 1 90.94 265 ASN A N 1
ATOM 2166 C CA . ASN A 1 265 ? 20.797 -28.109 -33.438 1 90.94 265 ASN A CA 1
ATOM 2167 C C . ASN A 1 265 ? 21.375 -29.5 -33.719 1 90.94 265 ASN A C 1
ATOM 2169 O O . ASN A 1 265 ? 22.594 -29.688 -33.719 1 90.94 265 ASN A O 1
ATOM 2173 N N . GLY A 1 266 ? 20.562 -30.438 -33.781 1 88.94 266 GLY A N 1
ATOM 2174 C CA . GLY A 1 266 ? 20.953 -31.781 -34.156 1 88.94 266 GLY A CA 1
ATOM 2175 C C . GLY A 1 266 ? 21.5 -32.594 -33 1 88.94 266 GLY A C 1
ATOM 2176 O O . GLY A 1 266 ? 21.906 -33.75 -33.188 1 88.94 266 GLY A O 1
ATOM 2177 N N . ARG A 1 267 ? 21.516 -32.094 -31.891 1 93.31 267 ARG A N 1
ATOM 2178 C CA . ARG A 1 267 ? 22.031 -32.812 -30.734 1 93.31 267 ARG A CA 1
ATOM 2179 C C . ARG A 1 267 ? 20.906 -33.125 -29.75 1 93.31 267 ARG A C 1
ATOM 2181 O O . ARG A 1 267 ? 20 -32.312 -29.547 1 93.31 267 ARG A O 1
ATOM 2188 N N . GLU A 1 268 ? 21.078 -34.281 -29.141 1 92.56 268 GLU A N 1
ATOM 2189 C CA . GLU A 1 268 ? 20.047 -34.75 -28.219 1 92.56 268 GLU A CA 1
ATOM 2190 C C . GLU A 1 268 ? 20.422 -34.438 -26.766 1 92.56 268 GLU A C 1
ATOM 2192 O O . GLU A 1 268 ? 21.578 -34.625 -26.359 1 92.56 268 GLU A O 1
ATOM 2197 N N . TYR A 1 269 ? 19.5 -33.938 -26.094 1 93 269 TYR A N 1
ATOM 2198 C CA . TYR A 1 269 ? 19.656 -33.656 -24.656 1 93 269 TYR A CA 1
ATOM 2199 C C . TYR A 1 269 ? 18.578 -34.375 -23.859 1 93 269 TYR A C 1
ATOM 2201 O O . TYR A 1 269 ? 17.469 -34.625 -24.359 1 93 269 TYR A O 1
ATOM 2209 N N . ASN A 1 270 ? 18.844 -34.688 -22.594 1 89 270 ASN A N 1
ATOM 2210 C CA . ASN A 1 270 ? 17.938 -35.562 -21.844 1 89 270 ASN A CA 1
ATOM 2211 C C . ASN A 1 270 ? 17.5 -34.906 -20.531 1 89 270 ASN A C 1
ATOM 2213 O O . ASN A 1 270 ? 16.859 -35.531 -19.688 1 89 270 ASN A O 1
ATOM 2217 N N . LEU A 1 271 ? 17.891 -33.75 -20.266 1 90.62 271 LEU A N 1
ATOM 2218 C CA . LEU A 1 271 ? 17.516 -33.031 -19.062 1 90.62 271 LEU A CA 1
ATOM 2219 C C . LEU A 1 271 ? 16.812 -31.734 -19.391 1 90.62 271 LEU A C 1
ATOM 2221 O O . LEU A 1 271 ? 17.359 -30.891 -20.109 1 90.62 271 LEU A O 1
ATOM 2225 N N . ALA A 1 272 ? 15.578 -31.656 -18.891 1 92.75 272 ALA A N 1
ATOM 2226 C CA . ALA A 1 272 ? 14.859 -30.391 -19.062 1 92.75 272 ALA A CA 1
ATOM 2227 C C . ALA A 1 272 ? 15.539 -29.266 -18.281 1 92.75 272 ALA A C 1
ATOM 2229 O O . ALA A 1 272 ? 16.391 -29.531 -17.422 1 92.75 272 ALA A O 1
ATOM 2230 N N . TYR A 1 273 ? 15.227 -28.031 -18.625 1 95.19 273 TYR A N 1
ATOM 2231 C CA . TYR A 1 273 ? 15.906 -26.906 -17.984 1 95.19 273 TYR A CA 1
ATOM 2232 C C . TYR A 1 273 ? 14.953 -25.75 -17.75 1 95.19 273 TYR A C 1
ATOM 2234 O O . TYR A 1 273 ? 13.844 -25.719 -18.297 1 95.19 273 TYR A O 1
ATOM 2242 N N . TYR A 1 274 ? 15.367 -24.859 -16.891 1 96.44 274 TYR A N 1
ATOM 2243 C CA . TYR A 1 274 ? 14.688 -23.594 -16.625 1 96.44 274 TYR A CA 1
ATOM 2244 C C . TYR A 1 274 ? 15.469 -22.422 -17.203 1 96.44 274 TYR A C 1
ATOM 2246 O O . TYR A 1 274 ? 16.703 -22.438 -17.219 1 96.44 274 TYR A O 1
ATOM 2254 N N . LEU A 1 275 ? 14.766 -21.406 -17.656 1 97.12 275 LEU A N 1
ATOM 2255 C CA . LEU A 1 275 ? 15.422 -20.141 -17.984 1 97.12 275 LEU A CA 1
ATOM 2256 C C . LEU A 1 275 ? 15.68 -19.312 -16.734 1 97.12 275 LEU A C 1
ATOM 2258 O O . LEU A 1 275 ? 14.852 -19.266 -15.836 1 97.12 275 LEU A O 1
ATOM 2262 N N . THR A 1 276 ? 16.859 -18.672 -16.688 1 95.12 276 THR A N 1
ATOM 2263 C CA . THR A 1 276 ? 17.266 -17.922 -15.5 1 95.12 276 THR A CA 1
ATOM 2264 C C . THR A 1 276 ? 17.953 -16.625 -15.898 1 95.12 276 THR A C 1
ATOM 2266 O O . THR A 1 276 ? 18.297 -16.422 -17.062 1 95.12 276 THR A O 1
ATOM 2269 N N . ASP A 1 277 ? 18.078 -15.797 -14.891 1 90.06 277 ASP A N 1
ATOM 2270 C CA . ASP A 1 277 ? 18.891 -14.617 -15.109 1 90.06 277 ASP A CA 1
ATOM 2271 C C . ASP A 1 277 ? 20.375 -14.961 -15.039 1 90.06 277 ASP A C 1
ATOM 2273 O O . ASP A 1 277 ? 20.75 -16.109 -14.805 1 90.06 277 ASP A O 1
ATOM 2277 N N . GLY A 1 278 ? 21.25 -14.078 -15.305 1 86.56 278 GLY A N 1
ATOM 2278 C CA . GLY A 1 278 ? 22.672 -14.305 -15.461 1 86.56 278 GLY A CA 1
ATOM 2279 C C . GLY A 1 278 ? 23.375 -14.656 -14.164 1 86.56 278 GLY A C 1
ATOM 2280 O O . GLY A 1 278 ? 24.5 -15.156 -14.18 1 86.56 278 GLY A O 1
ATOM 2281 N N . ILE A 1 279 ? 22.688 -14.531 -13.062 1 83 279 ILE A N 1
ATOM 2282 C CA . ILE A 1 279 ? 23.344 -14.719 -11.773 1 83 279 ILE A CA 1
ATOM 2283 C C . ILE A 1 279 ? 23.312 -16.188 -11.383 1 83 279 ILE A C 1
ATOM 2285 O O . ILE A 1 279 ? 24.062 -16.625 -10.508 1 83 279 ILE A O 1
ATOM 2289 N N . TYR A 1 280 ? 22.484 -16.953 -12.023 1 90.31 280 TYR A N 1
ATOM 2290 C CA . TYR A 1 280 ? 22.359 -18.359 -11.688 1 90.31 280 TYR A CA 1
ATOM 2291 C C . TYR A 1 280 ? 23.562 -19.156 -12.195 1 90.31 280 TYR A C 1
ATOM 2293 O O . TYR A 1 280 ? 24.25 -18.719 -13.117 1 90.31 280 TYR A O 1
ATOM 2301 N N . PRO A 1 281 ? 23.797 -20.266 -11.617 1 90.94 281 PRO A N 1
ATOM 2302 C CA . PRO A 1 281 ? 24.969 -21.031 -12.016 1 90.94 281 PRO A CA 1
ATOM 2303 C C . PRO A 1 281 ? 24.812 -21.688 -13.383 1 90.94 281 PRO A C 1
ATOM 2305 O O . PRO A 1 281 ? 23.688 -21.859 -13.867 1 90.94 281 PRO A O 1
ATOM 2308 N N . LYS A 1 282 ? 25.922 -22.047 -13.875 1 93.06 282 LYS A N 1
ATOM 2309 C CA . LYS A 1 282 ? 25.953 -22.688 -15.188 1 93.06 282 LYS A CA 1
ATOM 2310 C C . LYS A 1 282 ? 25.734 -24.188 -15.078 1 93.06 282 LYS A C 1
ATOM 2312 O O . LYS A 1 282 ? 26.625 -24.984 -15.414 1 93.06 282 LYS A O 1
ATOM 2317 N N . TRP A 1 283 ? 24.531 -24.516 -14.664 1 93.38 283 TRP A N 1
ATOM 2318 C CA . TRP A 1 283 ? 24.125 -25.922 -14.555 1 93.38 283 TRP A CA 1
ATOM 2319 C C . TRP A 1 283 ? 23.438 -26.391 -15.828 1 93.38 283 TRP A C 1
ATOM 2321 O O . TRP A 1 283 ? 22.891 -25.578 -16.594 1 93.38 283 TRP A O 1
ATOM 2331 N N . ALA A 1 284 ? 23.5 -27.656 -16.031 1 93.44 284 ALA A N 1
ATOM 2332 C CA . ALA A 1 284 ? 22.859 -28.25 -17.219 1 93.44 284 ALA A CA 1
ATOM 2333 C C . ALA A 1 284 ? 21.359 -27.984 -17.219 1 93.44 284 ALA A C 1
ATOM 2335 O O . ALA A 1 284 ? 20.734 -28 -18.281 1 93.44 284 ALA A O 1
ATOM 2336 N N . THR A 1 285 ? 20.844 -27.703 -16.062 1 93.31 285 THR A N 1
ATOM 2337 C CA . THR A 1 285 ? 19.406 -27.531 -15.891 1 93.31 285 THR A CA 1
ATOM 2338 C C . THR A 1 285 ? 19.016 -26.062 -15.938 1 93.31 285 THR A C 1
ATOM 2340 O O . THR A 1 285 ? 17.859 -25.703 -15.695 1 93.31 285 THR A O 1
ATOM 2343 N N . PHE A 1 286 ? 19.953 -25.172 -16.25 1 95.19 286 PHE A N 1
ATOM 2344 C CA . PHE A 1 286 ? 19.688 -23.75 -16.359 1 95.19 286 PHE A CA 1
ATOM 2345 C C . PHE A 1 286 ? 20.203 -23.188 -17.672 1 95.19 286 PHE A C 1
ATOM 2347 O O . PHE A 1 286 ? 21.266 -23.594 -18.156 1 95.19 286 PHE A O 1
ATOM 2354 N N . ILE A 1 287 ? 19.484 -22.359 -18.234 1 96 287 ILE A N 1
ATOM 2355 C CA . ILE A 1 287 ? 19.953 -21.547 -19.359 1 96 287 ILE A CA 1
ATOM 2356 C C . ILE A 1 287 ? 19.844 -20.062 -19.031 1 96 287 ILE A C 1
ATOM 2358 O O . ILE A 1 287 ? 18.734 -19.516 -18.969 1 96 287 ILE A O 1
ATOM 2362 N N . GLN A 1 288 ? 20.922 -19.422 -18.859 1 93.94 288 GLN A N 1
ATOM 2363 C CA . GLN A 1 288 ? 20.984 -18.016 -18.469 1 93.94 288 GLN A CA 1
ATOM 2364 C C . GLN A 1 288 ? 21.016 -17.125 -19.703 1 93.94 288 GLN A C 1
ATOM 2366 O O . GLN A 1 288 ? 21.438 -17.547 -20.781 1 93.94 288 GLN A O 1
ATOM 2371 N N . SER A 1 289 ? 20.625 -15.914 -19.469 1 92.06 289 SER A N 1
ATOM 2372 C CA . SER A 1 289 ? 20.812 -14.906 -20.516 1 92.06 289 SER A CA 1
ATOM 2373 C C . SER A 1 289 ? 22.266 -14.438 -20.562 1 92.06 289 SER A C 1
ATOM 2375 O O . SER A 1 289 ? 23.109 -14.898 -19.781 1 92.06 289 SER A O 1
ATOM 2377 N N . ILE A 1 290 ? 22.531 -13.727 -21.625 1 89.75 290 ILE A N 1
ATOM 2378 C CA . ILE A 1 290 ? 23.859 -13.133 -21.766 1 89.75 290 ILE A CA 1
ATOM 2379 C C . ILE A 1 290 ? 23.812 -11.672 -21.344 1 89.75 290 ILE A C 1
ATOM 2381 O O . ILE A 1 290 ? 23.094 -10.867 -21.938 1 89.75 290 ILE A O 1
ATOM 2385 N N . ARG A 1 291 ? 24.5 -11.195 -20.328 1 85.12 291 ARG A N 1
ATOM 2386 C CA . ARG A 1 291 ? 24.453 -9.852 -19.75 1 85.12 291 ARG A CA 1
ATOM 2387 C C . ARG A 1 291 ? 24.953 -8.82 -20.75 1 85.12 291 ARG A C 1
ATOM 2389 O O . ARG A 1 291 ? 24.312 -7.781 -20.953 1 85.12 291 ARG A O 1
ATOM 2396 N N . LEU A 1 292 ? 26.062 -9.023 -21.406 1 87.44 292 LEU A N 1
ATOM 2397 C CA . LEU A 1 292 ? 26.641 -8.133 -22.406 1 87.44 292 LEU A CA 1
ATOM 2398 C C . LEU A 1 292 ? 26.906 -8.883 -23.703 1 87.44 292 LEU A C 1
ATOM 2400 O O . LEU A 1 292 ? 28.047 -9.156 -24.047 1 87.44 292 LEU A O 1
ATOM 2404 N N . PRO A 1 293 ? 25.781 -9.117 -24.344 1 88.56 293 PRO A N 1
ATOM 2405 C CA . PRO A 1 293 ? 25.953 -9.938 -25.547 1 88.56 293 PRO A CA 1
ATOM 2406 C C . PRO A 1 293 ? 26.75 -9.219 -26.641 1 88.56 293 PRO A C 1
ATOM 2408 O O . PRO A 1 293 ? 26.547 -8.031 -26.875 1 88.56 293 PRO A O 1
ATOM 2411 N N . GLN A 1 294 ? 27.672 -9.844 -27.125 1 89.94 294 GLN A N 1
ATOM 2412 C CA . GLN A 1 294 ? 28.469 -9.344 -28.234 1 89.94 294 GLN A CA 1
ATOM 2413 C C . GLN A 1 294 ? 28.078 -10.008 -29.547 1 89.94 294 GLN A C 1
ATOM 2415 O O . GLN A 1 294 ? 27.922 -11.234 -29.609 1 89.94 294 GLN A O 1
ATOM 2420 N N . GLY A 1 295 ? 27.953 -9.242 -30.578 1 90.38 295 GLY A N 1
ATOM 2421 C CA . GLY A 1 295 ? 27.562 -9.797 -31.859 1 90.38 295 GLY A CA 1
ATOM 2422 C C . GLY A 1 295 ? 26.062 -9.961 -32 1 90.38 295 GLY A C 1
ATOM 2423 O O . GLY A 1 295 ? 25.328 -9.945 -31.016 1 90.38 295 GLY A O 1
ATOM 2424 N N . ALA A 1 296 ? 25.562 -10.141 -33.188 1 91.19 296 ALA A N 1
ATOM 2425 C CA . ALA A 1 296 ? 24.141 -10.18 -33.5 1 91.19 296 ALA A CA 1
ATOM 2426 C C . ALA A 1 296 ? 23.5 -11.461 -32.969 1 91.19 296 ALA A C 1
ATOM 2428 O O . ALA A 1 296 ? 22.375 -11.43 -32.438 1 91.19 296 ALA A O 1
ATOM 2429 N N . GLN A 1 297 ? 24.203 -12.562 -33.156 1 92.5 297 GLN A N 1
ATOM 2430 C CA . GLN A 1 297 ? 23.672 -13.852 -32.719 1 92.5 297 GLN A CA 1
ATOM 2431 C C . GLN A 1 297 ? 23.453 -13.883 -31.203 1 92.5 297 GLN A C 1
ATOM 2433 O O . GLN A 1 297 ? 22.391 -14.289 -30.734 1 92.5 297 GLN A O 1
ATOM 2438 N N . ASN A 1 298 ? 24.453 -13.406 -30.516 1 93.62 298 ASN A N 1
ATOM 2439 C CA . ASN A 1 298 ? 24.375 -13.375 -29.062 1 93.62 298 ASN A CA 1
ATOM 2440 C C . ASN A 1 298 ? 23.312 -12.383 -28.578 1 93.62 298 ASN A C 1
ATOM 2442 O O . ASN A 1 298 ? 22.641 -12.625 -27.578 1 93.62 298 ASN A O 1
ATOM 2446 N N . SER A 1 299 ? 23.172 -11.336 -29.25 1 93.31 299 SER A N 1
ATOM 2447 C CA . SER A 1 299 ? 22.188 -10.32 -28.891 1 93.31 299 SER A CA 1
ATOM 2448 C C . SER A 1 299 ? 20.766 -10.844 -29.094 1 93.31 299 SER A C 1
ATOM 2450 O O . SER A 1 299 ? 19.891 -10.609 -28.266 1 93.31 299 SER A O 1
ATOM 2452 N N . LEU A 1 300 ? 20.609 -11.508 -30.188 1 93.62 300 LEU A N 1
ATOM 2453 C CA . LEU A 1 300 ? 19.297 -12.062 -30.453 1 93.62 300 LEU A CA 1
ATOM 2454 C C . LEU A 1 300 ? 18.938 -13.141 -29.438 1 93.62 300 LEU A C 1
ATOM 2456 O O . LEU A 1 300 ? 17.797 -13.219 -28.984 1 93.62 300 LEU A O 1
ATOM 2460 N N . PHE A 1 301 ? 19.906 -13.969 -29.141 1 95.44 301 PHE A N 1
ATOM 2461 C CA . PHE A 1 301 ? 19.688 -14.992 -28.125 1 95.44 301 PHE A CA 1
ATOM 2462 C C . PHE A 1 301 ? 19.297 -14.359 -26.797 1 95.44 301 PHE A C 1
ATOM 2464 O O . PHE A 1 301 ? 18.328 -14.789 -26.156 1 95.44 301 PHE A O 1
ATOM 2471 N N . ALA A 1 302 ? 20.078 -13.375 -26.375 1 93.88 302 ALA A N 1
ATOM 2472 C CA . ALA A 1 302 ? 19.797 -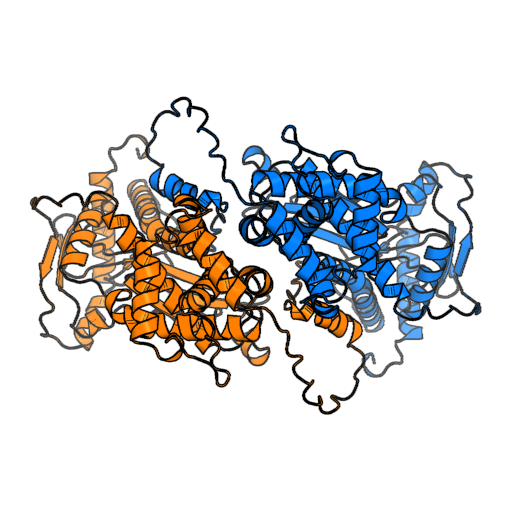12.711 -25.094 1 93.88 302 ALA A CA 1
ATOM 2473 C C . ALA A 1 302 ? 18.406 -12.102 -25.078 1 93.88 302 ALA A C 1
ATOM 2475 O O . ALA A 1 302 ? 17.656 -12.258 -24.109 1 93.88 302 ALA A O 1
ATOM 2476 N N . GLN A 1 303 ? 18.047 -11.469 -26.094 1 92.38 303 GLN A N 1
ATOM 2477 C CA . GLN A 1 303 ? 16.734 -10.844 -26.203 1 92.38 303 GLN A CA 1
ATOM 2478 C C . GLN A 1 303 ? 15.617 -11.891 -26.156 1 92.38 303 GLN A C 1
ATOM 2480 O O . GLN A 1 303 ? 14.602 -11.688 -25.469 1 92.38 303 GLN A O 1
ATOM 2485 N N . SER A 1 304 ? 15.797 -12.977 -26.906 1 94.44 304 SER A N 1
ATOM 2486 C CA . SER A 1 304 ? 14.805 -14.039 -26.938 1 94.44 304 SER A CA 1
ATOM 2487 C C . SER A 1 304 ? 14.641 -14.695 -25.578 1 94.44 304 SER A C 1
ATOM 2489 O O . SER A 1 304 ? 13.523 -14.922 -25.109 1 94.44 304 SER A O 1
ATOM 2491 N N . GLN A 1 305 ? 15.758 -14.969 -25.031 1 95.94 305 GLN A N 1
ATOM 2492 C CA . GLN A 1 305 ? 15.75 -15.602 -23.719 1 95.94 305 GLN A CA 1
ATOM 2493 C C . GLN A 1 305 ? 15.07 -14.711 -22.672 1 95.94 305 GLN A C 1
ATOM 2495 O O . GLN A 1 305 ? 14.25 -15.18 -21.891 1 95.94 305 GLN A O 1
ATOM 2500 N N . GLU A 1 306 ? 15.359 -13.484 -22.641 1 93.19 306 GLU A N 1
ATOM 2501 C CA . GLU A 1 306 ? 14.797 -12.547 -21.688 1 93.19 306 GLU A CA 1
ATOM 2502 C C . GLU A 1 306 ? 13.297 -12.359 -21.906 1 93.19 306 GLU A C 1
ATOM 2504 O O . GLU A 1 306 ? 12.531 -12.227 -20.953 1 93.19 306 GLU A O 1
ATOM 2509 N N . SER A 1 307 ? 12.961 -12.359 -23.078 1 92.19 307 SER A N 1
ATOM 2510 C CA . SER A 1 307 ? 11.547 -12.219 -23.406 1 92.19 307 SER A CA 1
ATOM 2511 C C . SER A 1 307 ? 10.734 -13.383 -22.859 1 92.19 307 SER A C 1
ATOM 2513 O O . SER A 1 307 ? 9.656 -13.18 -22.297 1 92.19 307 SER A O 1
ATOM 2515 N N . VAL A 1 308 ? 11.25 -14.562 -22.984 1 94 308 VAL A N 1
ATOM 2516 C CA . VAL A 1 308 ? 10.539 -15.75 -22.531 1 94 308 VAL A CA 1
ATOM 2517 C C . VAL A 1 308 ? 10.633 -15.852 -21.016 1 94 308 VAL A C 1
ATOM 2519 O O . VAL A 1 308 ? 9.664 -16.234 -20.344 1 94 308 VAL A O 1
ATOM 2522 N N . ARG A 1 309 ? 11.766 -15.477 -20.5 1 94.75 309 ARG A N 1
ATOM 2523 C CA . ARG A 1 309 ? 11.984 -15.547 -19.062 1 94.75 309 ARG A CA 1
ATOM 2524 C C . ARG A 1 309 ? 11.023 -14.625 -18.312 1 94.75 309 ARG A C 1
ATOM 2526 O O . ARG A 1 309 ? 10.773 -14.82 -17.125 1 94.75 309 ARG A O 1
ATOM 2533 N N . LYS A 1 310 ? 10.438 -13.641 -18.922 1 91.38 310 LYS A N 1
ATOM 2534 C CA . LYS A 1 310 ? 9.523 -12.672 -18.328 1 91.38 310 LYS A CA 1
ATOM 2535 C C . LYS A 1 310 ? 8.281 -13.367 -17.781 1 91.38 310 LYS A C 1
ATOM 2537 O O . LYS A 1 310 ? 7.535 -12.781 -16.984 1 91.38 310 LYS A O 1
ATOM 2542 N N . ASP A 1 311 ? 8.102 -14.617 -18.156 1 92.25 311 ASP A N 1
ATOM 2543 C CA . ASP A 1 311 ? 6.941 -15.375 -17.688 1 92.25 311 ASP A CA 1
ATOM 2544 C C . ASP A 1 311 ? 6.883 -15.391 -16.156 1 92.25 311 ASP A C 1
ATOM 2546 O O . ASP A 1 311 ? 5.809 -15.234 -15.578 1 92.25 311 ASP A O 1
ATOM 2550 N N . VAL A 1 312 ? 8.016 -15.594 -15.547 1 94.75 312 VAL A N 1
ATOM 2551 C CA . VAL A 1 312 ? 8.023 -15.711 -14.094 1 94.75 312 VAL A CA 1
ATOM 2552 C C . VAL A 1 312 ? 7.758 -14.344 -13.469 1 94.75 312 VAL A C 1
ATOM 2554 O O . VAL A 1 312 ? 7.078 -14.242 -12.445 1 94.75 312 VAL A O 1
ATOM 2557 N N . GLU A 1 313 ? 8.266 -13.312 -14.062 1 90.25 313 GLU A N 1
ATOM 2558 C CA . GLU A 1 313 ? 7.973 -11.961 -13.594 1 90.25 313 GLU A CA 1
ATOM 2559 C C . GLU A 1 313 ? 6.484 -11.648 -13.727 1 90.25 313 GLU A C 1
ATOM 2561 O O . GLU A 1 313 ? 5.895 -11.023 -12.836 1 90.25 313 GLU A O 1
ATOM 2566 N N . CYS A 1 314 ? 5.973 -12.086 -14.812 1 90.88 314 CYS A N 1
ATOM 2567 C CA . CYS A 1 314 ? 4.543 -11.906 -15.039 1 90.88 314 CYS A CA 1
ATOM 2568 C C . CYS A 1 314 ? 3.729 -12.664 -13.992 1 90.88 314 CYS A C 1
ATOM 2570 O O . CYS A 1 314 ? 2.746 -12.133 -13.469 1 90.88 314 CYS A O 1
ATOM 2572 N N . ALA A 1 315 ? 4.125 -13.82 -13.734 1 94.12 315 ALA A N 1
ATOM 2573 C CA . ALA A 1 315 ? 3.434 -14.617 -12.719 1 94.12 315 ALA A CA 1
ATOM 2574 C C . ALA A 1 315 ? 3.461 -13.914 -11.367 1 94.12 315 ALA A C 1
ATOM 2576 O O . ALA A 1 315 ? 2.449 -13.867 -10.664 1 94.12 315 ALA A O 1
ATOM 2577 N N . PHE A 1 316 ? 4.609 -13.375 -10.961 1 93.81 316 PHE A N 1
ATOM 2578 C CA . PHE A 1 316 ? 4.723 -12.625 -9.719 1 93.81 316 PHE A CA 1
ATOM 2579 C C . PHE A 1 316 ? 3.818 -11.398 -9.734 1 93.81 316 PHE A C 1
ATOM 2581 O O . PHE A 1 316 ? 3.137 -11.109 -8.75 1 93.81 316 PHE A O 1
ATOM 2588 N N . GLY A 1 317 ? 3.809 -10.727 -10.836 1 90 317 GLY A N 1
ATOM 2589 C CA . GLY A 1 317 ? 2.953 -9.555 -10.977 1 90 317 GLY A CA 1
ATOM 2590 C C . GLY A 1 317 ? 1.48 -9.875 -10.805 1 90 317 GLY A C 1
ATOM 2591 O O . GLY A 1 317 ? 0.767 -9.164 -10.094 1 90 317 GLY A O 1
ATOM 2592 N N . VAL A 1 318 ? 1.076 -10.93 -11.406 1 92.31 318 VAL A N 1
ATOM 2593 C CA . VAL A 1 318 ? -0.326 -11.328 -11.336 1 92.31 318 VAL A CA 1
ATOM 2594 C C . VAL A 1 318 ? -0.659 -11.797 -9.922 1 92.31 318 VAL A C 1
ATOM 2596 O O . VAL A 1 318 ? -1.727 -11.477 -9.391 1 92.31 318 VAL A O 1
ATOM 2599 N N . LEU A 1 319 ? 0.246 -12.531 -9.336 1 95.31 319 LEU A N 1
ATOM 2600 C CA . LEU A 1 319 ? 0.069 -12.977 -7.961 1 95.31 319 LEU A CA 1
ATOM 2601 C C . LEU A 1 319 ? -0.139 -11.789 -7.027 1 95.31 319 LEU A C 1
ATOM 2603 O O . LEU A 1 319 ? -1.072 -11.781 -6.223 1 95.31 319 LEU A O 1
ATOM 2607 N N . GLN A 1 320 ? 0.657 -10.766 -7.191 1 92.31 320 GLN A N 1
ATOM 2608 C CA . GLN A 1 320 ? 0.595 -9.578 -6.344 1 92.31 320 GLN A CA 1
ATOM 2609 C C . GLN A 1 320 ? -0.652 -8.75 -6.645 1 92.31 320 GLN A C 1
ATOM 2611 O O . GLN A 1 320 ? -1.228 -8.141 -5.746 1 92.31 320 GLN A O 1
ATOM 2616 N N . ALA A 1 321 ? -1.018 -8.75 -7.863 1 88.88 321 ALA A N 1
ATOM 2617 C CA . ALA A 1 321 ? -2.217 -8.016 -8.25 1 88.88 321 ALA A CA 1
ATOM 2618 C C . ALA A 1 321 ? -3.475 -8.688 -7.707 1 88.88 321 ALA A C 1
ATOM 2620 O O . ALA A 1 321 ? -4.422 -8.016 -7.293 1 88.88 321 ALA A O 1
ATOM 2621 N N . ARG A 1 322 ? -3.441 -9.992 -7.715 1 93.38 322 ARG A N 1
ATOM 2622 C CA . ARG A 1 322 ? -4.57 -10.773 -7.215 1 93.38 322 ARG A CA 1
ATOM 2623 C C . ARG A 1 322 ? -4.695 -10.648 -5.699 1 93.38 322 ARG A C 1
ATOM 2625 O O . ARG A 1 322 ? -5.789 -10.438 -5.176 1 93.38 322 ARG A O 1
ATOM 2632 N N . PHE A 1 323 ? -3.588 -10.781 -5.07 1 95.5 323 PHE A N 1
ATOM 2633 C CA . PHE A 1 323 ? -3.578 -10.781 -3.613 1 95.5 323 PHE A CA 1
ATOM 2634 C C . PHE A 1 323 ? -2.699 -9.656 -3.082 1 95.5 323 PHE A C 1
ATOM 2636 O O . PHE A 1 323 ? -1.494 -9.836 -2.893 1 95.5 323 PHE A O 1
ATOM 2643 N N . ALA A 1 324 ? -3.346 -8.594 -2.719 1 91 324 ALA A N 1
ATOM 2644 C CA . ALA A 1 324 ? -2.645 -7.391 -2.273 1 91 324 ALA A CA 1
ATOM 2645 C C . ALA A 1 324 ? -1.89 -7.648 -0.972 1 91 324 ALA A C 1
ATOM 2647 O O . ALA A 1 324 ? -0.93 -6.941 -0.654 1 91 324 ALA A O 1
ATOM 2648 N N . ILE A 1 325 ? -2.297 -8.672 -0.26 1 92.69 325 ILE A N 1
ATOM 2649 C CA . ILE A 1 325 ? -1.642 -8.992 1.002 1 92.69 325 ILE A CA 1
ATOM 2650 C C . ILE A 1 325 ? -0.176 -9.336 0.75 1 92.69 325 ILE A C 1
ATOM 2652 O O . ILE A 1 325 ? 0.681 -9.102 1.604 1 92.69 325 ILE A O 1
ATOM 2656 N N . VAL A 1 326 ? 0.113 -9.867 -0.448 1 93.31 326 VAL A N 1
ATOM 2657 C CA . VAL A 1 326 ? 1.475 -10.266 -0.783 1 93.31 326 VAL A CA 1
ATOM 2658 C C . VAL A 1 326 ? 2.207 -9.109 -1.452 1 93.31 326 VAL A C 1
ATOM 2660 O O . VAL A 1 326 ? 3.436 -9.109 -1.543 1 93.31 326 VAL A O 1
ATOM 2663 N N . ARG A 1 327 ? 1.489 -8.172 -1.896 1 88.75 327 ARG A N 1
ATOM 2664 C CA . ARG A 1 327 ? 2.066 -6.977 -2.5 1 88.75 327 ARG A CA 1
ATOM 2665 C C . ARG A 1 327 ? 2.51 -5.984 -1.431 1 88.75 327 ARG A C 1
ATOM 2667 O O . ARG A 1 327 ? 3.559 -5.348 -1.563 1 88.75 327 ARG A O 1
ATOM 2674 N N . ASN A 1 328 ? 1.669 -5.895 -0.445 1 85.69 328 ASN A N 1
ATOM 2675 C CA . ASN A 1 328 ? 1.932 -4.957 0.641 1 85.69 328 ASN A CA 1
ATOM 2676 C C . ASN A 1 328 ? 2.855 -5.562 1.694 1 85.69 328 ASN A C 1
ATOM 2678 O O . ASN A 1 328 ? 2.939 -6.785 1.823 1 85.69 328 ASN A O 1
ATOM 2682 N N . PRO A 1 329 ? 3.521 -4.688 2.402 1 83.12 329 PRO A N 1
ATOM 2683 C CA . PRO A 1 329 ? 4.352 -5.219 3.486 1 83.12 329 PRO A CA 1
ATOM 2684 C C . PRO A 1 329 ? 3.537 -5.984 4.527 1 83.12 329 PRO A C 1
ATOM 2686 O O . PRO A 1 329 ? 2.42 -5.582 4.863 1 83.12 329 PRO A O 1
ATOM 2689 N N . SER A 1 330 ? 4.113 -7.074 4.945 1 83.44 330 SER A N 1
ATOM 2690 C CA . SER A 1 330 ? 3.41 -7.91 5.91 1 83.44 330 SER A CA 1
ATOM 2691 C C . SER A 1 330 ? 3.475 -7.316 7.312 1 83.44 330 SER A C 1
ATOM 2693 O O . SER A 1 330 ? 4.555 -6.973 7.797 1 83.44 330 SER A O 1
ATOM 2695 N N . ASN A 1 331 ? 2.305 -7.281 7.914 1 77.56 331 ASN A N 1
ATOM 2696 C CA . ASN A 1 331 ? 2.234 -6.781 9.281 1 77.56 331 ASN A CA 1
ATOM 2697 C C . ASN A 1 331 ? 2.188 -7.926 10.297 1 77.56 331 ASN A C 1
ATOM 2699 O O . ASN A 1 331 ? 1.972 -7.695 11.484 1 77.56 331 ASN A O 1
ATOM 2703 N N . LEU A 1 332 ? 2.375 -9.094 9.82 1 79 332 LEU A N 1
ATOM 2704 C CA . LEU A 1 332 ? 2.344 -10.25 10.711 1 79 332 LEU A CA 1
ATOM 2705 C C . LEU A 1 332 ? 3.699 -10.461 11.375 1 79 332 LEU A C 1
ATOM 2707 O O . LEU A 1 332 ? 4.738 -10.172 10.789 1 79 332 LEU A O 1
ATOM 2711 N N . TRP A 1 333 ? 3.652 -11.047 12.516 1 73.94 333 TRP A N 1
ATOM 2712 C CA . TRP A 1 333 ? 4.879 -11.273 13.273 1 73.94 333 TRP A CA 1
ATOM 2713 C C . TRP A 1 333 ? 5.352 -12.711 13.133 1 73.94 333 TRP A C 1
ATOM 2715 O O . TRP A 1 333 ? 6.551 -12.992 13.203 1 73.94 333 TRP A O 1
ATOM 2725 N N . ASP A 1 334 ? 4.43 -13.531 12.969 1 83.56 334 ASP A N 1
ATOM 2726 C CA . ASP A 1 334 ? 4.715 -14.961 12.977 1 83.56 334 ASP A CA 1
ATOM 2727 C C . ASP A 1 334 ? 5.125 -15.445 11.586 1 83.56 334 ASP A C 1
ATOM 2729 O O . ASP A 1 334 ? 4.328 -15.406 10.648 1 83.56 334 ASP A O 1
ATOM 2733 N N . LYS A 1 335 ? 6.285 -16.031 11.57 1 85.5 335 LYS A N 1
ATOM 2734 C CA . LYS A 1 335 ? 6.84 -16.484 10.297 1 85.5 335 LYS A CA 1
ATOM 2735 C C . LYS A 1 335 ? 6.004 -17.609 9.711 1 85.5 335 LYS A C 1
ATOM 2737 O O . LYS A 1 335 ? 5.84 -17.703 8.492 1 85.5 335 LYS A O 1
ATOM 2742 N N . ASN A 1 336 ? 5.551 -18.453 10.539 1 89.06 336 ASN A N 1
ATOM 2743 C CA . ASN A 1 336 ? 4.75 -19.578 10.062 1 89.06 336 ASN A CA 1
ATOM 2744 C C . ASN A 1 336 ? 3.441 -19.109 9.438 1 89.06 336 ASN A C 1
ATOM 2746 O O . ASN A 1 336 ? 3.008 -19.656 8.414 1 89.06 336 ASN A O 1
ATOM 2750 N N . LYS A 1 337 ? 2.852 -18.125 10.062 1 91.69 337 LYS A N 1
ATOM 2751 C CA . LYS A 1 337 ? 1.622 -17.562 9.508 1 91.69 337 LYS A CA 1
ATOM 2752 C C . LYS A 1 337 ? 1.882 -16.906 8.156 1 91.69 337 LYS A C 1
ATOM 2754 O O . LYS A 1 337 ? 1.076 -17.031 7.23 1 91.69 337 LYS A O 1
ATOM 2759 N N . ILE A 1 338 ? 3.02 -16.25 8.125 1 91.69 338 ILE A N 1
ATOM 2760 C CA . ILE A 1 338 ? 3.416 -15.602 6.879 1 91.69 338 ILE A CA 1
ATOM 2761 C C . ILE A 1 338 ? 3.6 -16.656 5.785 1 91.69 338 ILE A C 1
ATOM 2763 O O . ILE A 1 338 ? 3.113 -16.484 4.664 1 91.69 338 ILE A O 1
ATOM 2767 N N . SER A 1 339 ? 4.246 -17.734 6.137 1 93.88 339 SER A N 1
ATOM 2768 C CA . SER A 1 339 ? 4.496 -18.812 5.195 1 93.88 339 SER A CA 1
ATOM 2769 C C . SER A 1 339 ? 3.189 -19.438 4.723 1 93.88 339 SER A C 1
ATOM 2771 O O . SER A 1 339 ? 3.027 -19.734 3.535 1 93.88 339 SER A O 1
ATOM 2773 N N . ASN A 1 340 ? 2.305 -19.609 5.641 1 96.38 340 ASN A N 1
ATOM 2774 C CA . ASN A 1 340 ? 1.017 -20.203 5.301 1 96.38 340 ASN A CA 1
ATOM 2775 C C . ASN A 1 340 ? 0.226 -19.312 4.344 1 96.38 340 ASN A C 1
ATOM 2777 O O . ASN A 1 340 ? -0.408 -19.812 3.41 1 96.38 340 ASN A O 1
ATOM 2781 N N . ILE A 1 341 ? 0.257 -18.062 4.609 1 96.69 341 ILE A N 1
ATOM 2782 C CA . ILE A 1 341 ? -0.482 -17.125 3.77 1 96.69 341 ILE A CA 1
ATOM 2783 C C . ILE A 1 341 ? 0.086 -17.141 2.354 1 96.69 341 ILE A C 1
ATOM 2785 O O . ILE A 1 341 ? -0.664 -17.219 1.378 1 96.69 341 ILE A O 1
ATOM 2789 N N . MET A 1 342 ? 1.413 -17.094 2.238 1 97.19 342 MET A N 1
ATOM 2790 C CA . MET A 1 342 ? 2.041 -17.141 0.921 1 97.19 342 MET A CA 1
ATOM 2791 C C . MET A 1 342 ? 1.661 -18.422 0.184 1 97.19 342 MET A C 1
ATOM 2793 O O . MET A 1 342 ? 1.227 -18.375 -0.968 1 97.19 342 MET A O 1
ATOM 2797 N N . ARG A 1 343 ? 1.81 -19.516 0.876 1 97.62 343 ARG A N 1
ATOM 2798 C CA . ARG A 1 343 ? 1.521 -20.797 0.257 1 97.62 343 ARG A CA 1
ATOM 2799 C C . ARG A 1 343 ? 0.063 -20.891 -0.182 1 97.62 343 ARG A C 1
ATOM 2801 O O . ARG A 1 343 ? -0.237 -21.375 -1.271 1 97.62 343 ARG A O 1
ATOM 2808 N N . ALA A 1 344 ? -0.827 -20.391 0.667 1 98.5 344 ALA A N 1
ATOM 2809 C CA . ALA A 1 344 ? -2.246 -20.375 0.321 1 98.5 344 ALA A CA 1
ATOM 2810 C C . ALA A 1 344 ? -2.498 -19.531 -0.923 1 98.5 344 ALA A C 1
ATOM 2812 O O . ALA A 1 344 ? -3.277 -19.922 -1.798 1 98.5 344 ALA A O 1
ATOM 2813 N N . CYS A 1 345 ? -1.854 -18.375 -1.002 1 98.38 345 CYS A N 1
ATOM 2814 C CA . CYS A 1 345 ? -2.008 -17.5 -2.156 1 98.38 345 CYS A CA 1
ATOM 2815 C C . CYS A 1 345 ? -1.526 -18.172 -3.43 1 98.38 345 CYS A C 1
ATOM 2817 O O . CYS A 1 345 ? -2.152 -18.047 -4.484 1 98.38 345 CYS A O 1
ATOM 2819 N N . LEU A 1 346 ? -0.434 -18.906 -3.334 1 98.5 346 LEU A N 1
ATOM 2820 C CA . LEU A 1 346 ? 0.105 -19.609 -4.488 1 98.5 346 LEU A CA 1
ATOM 2821 C C . LEU A 1 346 ? -0.868 -20.688 -4.965 1 98.5 346 LEU A C 1
ATOM 2823 O O . LEU A 1 346 ? -1.096 -20.828 -6.168 1 98.5 346 LEU A O 1
ATOM 2827 N N . ILE A 1 347 ? -1.41 -21.391 -4.02 1 98.56 347 ILE A N 1
ATOM 2828 C CA . ILE A 1 347 ? -2.367 -22.438 -4.332 1 98.56 347 ILE A CA 1
ATOM 2829 C C . ILE A 1 347 ? -3.604 -21.844 -4.996 1 98.56 347 ILE A C 1
ATOM 2831 O O . ILE A 1 347 ? -4.047 -22.312 -6.043 1 98.56 347 ILE A O 1
ATOM 2835 N N . LEU A 1 348 ? -4.113 -20.781 -4.367 1 98.56 348 LEU A N 1
ATOM 2836 C CA . LEU A 1 348 ? -5.285 -20.125 -4.922 1 98.56 348 LEU A CA 1
ATOM 2837 C C . LEU A 1 348 ? -4.992 -19.594 -6.32 1 98.56 348 LEU A C 1
ATOM 2839 O O . LEU A 1 348 ? -5.844 -19.672 -7.211 1 98.56 348 LEU A O 1
ATOM 2843 N N . HIS A 1 349 ? -3.869 -19.016 -6.508 1 97.94 349 HIS A N 1
ATOM 2844 C CA . HIS A 1 349 ? -3.457 -18.531 -7.816 1 97.94 349 HIS A CA 1
ATOM 2845 C C . HIS A 1 349 ? -3.533 -19.625 -8.875 1 97.94 349 HIS A C 1
ATOM 2847 O O . HIS A 1 349 ? -4.121 -19.438 -9.938 1 97.94 349 HIS A O 1
ATOM 2853 N N . ASN A 1 350 ? -2.971 -20.797 -8.57 1 97.81 350 ASN A N 1
ATOM 2854 C CA . ASN A 1 350 ? -2.99 -21.906 -9.508 1 97.81 350 ASN A CA 1
ATOM 2855 C C . ASN A 1 350 ? -4.41 -22.406 -9.75 1 97.81 350 ASN A C 1
ATOM 2857 O O . ASN A 1 350 ? -4.754 -22.797 -10.867 1 97.81 350 ASN A O 1
ATOM 2861 N N . MET A 1 351 ? -5.242 -22.406 -8.68 1 97.69 351 MET A N 1
ATOM 2862 C CA . MET A 1 351 ? -6.641 -22.797 -8.836 1 97.69 351 MET A CA 1
ATOM 2863 C C . MET A 1 351 ? -7.355 -21.859 -9.812 1 97.69 351 MET A C 1
ATOM 2865 O O . MET A 1 351 ? -8.125 -22.312 -10.664 1 97.69 351 MET A O 1
ATOM 2869 N N . ILE A 1 352 ? -7.094 -20.625 -9.672 1 97 352 ILE A N 1
ATOM 2870 C CA . ILE A 1 352 ? -7.73 -19.609 -10.508 1 97 352 ILE A CA 1
ATOM 2871 C C . ILE A 1 352 ? -7.23 -19.75 -11.945 1 97 352 ILE A C 1
ATOM 2873 O O . ILE A 1 352 ? -8.016 -19.656 -12.891 1 97 352 ILE A O 1
ATOM 2877 N N . VAL A 1 353 ? -5.941 -19.922 -12.102 1 94.56 353 VAL A N 1
ATOM 2878 C CA . VAL A 1 353 ? -5.348 -20.109 -13.43 1 94.56 353 VAL A CA 1
ATOM 2879 C C . VAL A 1 353 ? -5.996 -21.297 -14.125 1 94.56 353 VAL A C 1
ATOM 2881 O O . VAL A 1 353 ? -6.371 -21.219 -15.297 1 94.56 353 VAL A O 1
ATOM 2884 N N . GLN A 1 354 ? -6.141 -22.375 -13.43 1 94 354 GLN A N 1
ATOM 2885 C CA . GLN A 1 354 ? -6.77 -23.562 -14 1 94 354 GLN A CA 1
ATOM 2886 C C . GLN A 1 354 ? -8.227 -23.281 -14.359 1 94 354 GLN A C 1
ATOM 2888 O O . GLN A 1 354 ? -8.688 -23.688 -15.438 1 94 354 GLN A O 1
ATOM 2893 N N . ASP A 1 355 ? -8.914 -22.641 -13.461 1 93.38 355 ASP A N 1
ATOM 2894 C CA . ASP A 1 355 ? -10.32 -22.344 -13.68 1 93.38 355 ASP A CA 1
ATOM 2895 C C . ASP A 1 355 ? -10.516 -21.469 -14.922 1 93.38 355 ASP A C 1
ATOM 2897 O O . ASP A 1 355 ? -11.453 -21.672 -15.695 1 93.38 355 ASP A O 1
ATOM 2901 N N . GLU A 1 356 ? -9.688 -20.516 -15.102 1 87.62 356 GLU A N 1
ATOM 2902 C CA . GLU A 1 356 ? -9.82 -19.562 -16.203 1 87.62 356 GLU A CA 1
ATOM 2903 C C . GLU A 1 356 ? -9.289 -20.156 -17.5 1 87.62 356 GLU A C 1
ATOM 2905 O O . GLU A 1 356 ? -9.688 -19.734 -18.594 1 87.62 356 GLU A O 1
ATOM 2910 N N . ARG A 1 357 ? -8.219 -21 -17.5 1 78.94 357 ARG A N 1
ATOM 2911 C CA . ARG A 1 357 ? -7.762 -21.719 -18.688 1 78.94 357 ARG A CA 1
ATOM 2912 C C . ARG A 1 357 ? -8.898 -22.516 -19.312 1 78.94 357 ARG A C 1
ATOM 2914 O O . ARG A 1 357 ? -9.039 -22.547 -20.531 1 78.94 357 ARG A O 1
ATOM 2921 N N . ASN A 1 358 ? -9.516 -23.203 -18.484 1 60.16 358 ASN A N 1
ATOM 2922 C CA . ASN A 1 358 ? -10.625 -24.047 -18.938 1 60.16 358 ASN A CA 1
ATOM 2923 C C . ASN A 1 358 ? -11.727 -23.203 -19.578 1 60.16 358 ASN A C 1
ATOM 2925 O O . ASN A 1 358 ? -12.438 -23.688 -20.469 1 60.16 358 ASN A O 1
ATOM 2929 N N . SER A 1 359 ? -11.727 -22 -19.141 1 52.41 359 SER A N 1
ATOM 2930 C CA . SER A 1 359 ? -12.734 -21.156 -19.781 1 52.41 359 SER A CA 1
ATOM 2931 C C . SER A 1 359 ? -12.281 -20.703 -21.172 1 52.41 359 SER A C 1
ATOM 2933 O O . SER A 1 359 ? -13.102 -20.359 -22.016 1 52.41 359 SER A O 1
ATOM 2935 N N . ASN A 1 360 ? -10.953 -20.609 -21.312 1 50.12 360 ASN A N 1
ATOM 2936 C CA . ASN A 1 360 ? -10.406 -20.297 -22.625 1 50.12 360 ASN A CA 1
ATOM 2937 C C . ASN A 1 360 ? -10.016 -21.562 -23.391 1 50.12 360 ASN A C 1
ATOM 2939 O O . ASN A 1 360 ? -9.695 -22.578 -22.781 1 50.12 360 ASN A O 1
ATOM 2943 N N . THR A 1 361 ? -10.484 -21.938 -24.578 1 43.22 361 THR A N 1
ATOM 2944 C CA . THR A 1 361 ? -10.414 -23.141 -25.422 1 43.22 361 THR A CA 1
ATOM 2945 C C . THR A 1 361 ? -8.992 -23.688 -25.453 1 43.22 361 THR A C 1
ATOM 2947 O O . THR A 1 361 ? -8.055 -22.953 -25.797 1 43.22 361 THR A O 1
ATOM 2950 N N . LEU A 1 362 ? -8.703 -24.703 -24.688 1 40.09 362 LEU A N 1
ATOM 2951 C CA . LEU A 1 362 ? -7.52 -25.531 -24.828 1 40.09 362 LEU A CA 1
ATOM 2952 C C . LEU A 1 362 ? -7.289 -25.922 -26.297 1 40.09 362 LEU A C 1
ATOM 2954 O O . LEU A 1 362 ? -8.164 -26.516 -26.922 1 40.09 362 LEU A O 1
ATOM 2958 N N . GLU A 1 363 ? -6.566 -25.266 -26.953 1 39.5 363 GLU A N 1
ATOM 2959 C CA . GLU A 1 363 ? -6.199 -25.797 -28.266 1 39.5 363 GLU A CA 1
ATOM 2960 C C . GLU A 1 363 ? -5.598 -27.203 -28.141 1 39.5 363 GLU A C 1
ATOM 2962 O O . GLU A 1 363 ? -4.719 -27.422 -27.312 1 39.5 363 GLU A O 1
ATOM 2967 N N . GLU A 1 364 ? -6.355 -28.172 -28.422 1 40.62 364 GLU A N 1
ATOM 2968 C CA . GLU A 1 364 ? -5.883 -29.531 -28.625 1 40.62 364 GLU A CA 1
ATOM 2969 C C . GLU A 1 364 ? -4.574 -29.547 -29.422 1 40.62 364 GLU A C 1
ATOM 2971 O O . GLU A 1 364 ? -4.477 -28.953 -30.484 1 40.62 364 GLU A O 1
ATOM 2976 N N . PHE A 1 365 ? -3.463 -29.703 -28.688 1 41.53 365 PHE A N 1
ATOM 2977 C CA . PHE A 1 365 ? -2.164 -29.859 -29.328 1 41.53 365 PHE A CA 1
ATOM 2978 C C . PHE A 1 365 ? -2.164 -31.062 -30.266 1 41.53 365 PHE A C 1
ATOM 2980 O O . PHE A 1 365 ? -2.629 -32.125 -29.906 1 41.53 365 PHE A O 1
ATOM 2987 N N . GLN A 1 366 ? -2.365 -30.875 -31.5 1 38.34 366 GLN A N 1
ATOM 2988 C CA . GLN A 1 366 ? -2.232 -31.922 -32.5 1 38.34 366 GLN A CA 1
ATOM 2989 C C . GLN A 1 366 ? -0.85 -32.562 -32.469 1 38.34 366 GLN A C 1
ATOM 2991 O O . GLN A 1 366 ? 0.152 -31.875 -32.25 1 38.34 366 GLN A O 1
ATOM 2996 N N . ASP A 1 367 ? -0.74 -33.906 -32.312 1 38.47 367 ASP A N 1
ATOM 2997 C CA . ASP A 1 367 ? 0.366 -34.875 -32.281 1 38.47 367 ASP A CA 1
ATOM 2998 C C . ASP A 1 367 ? 1.344 -34.594 -33.438 1 38.47 367 ASP A C 1
ATOM 3000 O O . ASP A 1 367 ? 1.192 -35.156 -34.531 1 38.47 367 ASP A O 1
ATOM 3004 N N . ASP A 1 368 ? 1.684 -33.406 -33.75 1 43.09 368 ASP A N 1
ATOM 3005 C CA . ASP A 1 368 ? 2.688 -33.375 -34.781 1 43.09 368 ASP A CA 1
ATOM 3006 C C . ASP A 1 368 ? 4.027 -33.906 -34.281 1 43.09 368 ASP A C 1
ATOM 3008 O O . ASP A 1 368 ? 4.223 -34.062 -33.094 1 43.09 368 ASP A O 1
ATOM 3012 N N . ASP A 1 369 ? 5.02 -34.188 -35.156 1 47.25 369 ASP A N 1
ATOM 3013 C CA . ASP A 1 369 ? 6.402 -34.625 -35.031 1 47.25 369 ASP A CA 1
ATOM 3014 C C . ASP A 1 369 ? 7.16 -33.781 -34.031 1 47.25 369 ASP A C 1
ATOM 3016 O O . ASP A 1 369 ? 7.617 -32.688 -34.344 1 47.25 369 ASP A O 1
ATOM 3020 N N . PHE A 1 370 ? 6.859 -34.062 -32.781 1 58.22 370 PHE A N 1
ATOM 3021 C CA . PHE A 1 370 ? 7.531 -33.312 -31.719 1 58.22 370 PHE A CA 1
ATOM 3022 C C . PHE A 1 370 ? 8.992 -33.719 -31.609 1 58.22 370 PHE A C 1
ATOM 3024 O O . PHE A 1 370 ? 9.344 -34.875 -31.891 1 58.22 370 PHE A O 1
ATOM 3031 N N . THR A 1 371 ? 9.922 -32.781 -31.406 1 67.81 371 THR A N 1
ATOM 3032 C CA . THR A 1 371 ? 11.352 -33.031 -31.25 1 67.81 371 THR A CA 1
ATOM 3033 C C . THR A 1 371 ? 11.672 -33.406 -29.812 1 67.81 371 THR A C 1
ATOM 3035 O O . THR A 1 371 ? 12.836 -33.344 -29.391 1 67.81 371 THR A O 1
ATOM 3038 N N . TYR A 1 372 ? 10.523 -33.656 -28.984 1 75 372 TYR A N 1
ATOM 3039 C CA . TYR A 1 372 ? 10.773 -33.969 -27.594 1 75 372 TYR A CA 1
ATOM 3040 C C . TYR A 1 372 ? 9.961 -35.219 -27.172 1 75 372 TYR A C 1
ATOM 3042 O O . TYR A 1 372 ? 9.016 -35.594 -27.859 1 75 372 TYR A O 1
ATOM 3050 N N . THR A 1 373 ? 10.492 -36 -26.266 1 78.5 373 THR A N 1
ATOM 3051 C CA . THR A 1 373 ? 9.766 -37.125 -25.672 1 78.5 373 THR A CA 1
ATOM 3052 C C . THR A 1 373 ? 9.734 -37 -24.156 1 78.5 373 THR A C 1
ATOM 3054 O O . THR A 1 373 ? 10.625 -36.375 -23.562 1 78.5 373 THR A O 1
ATOM 3057 N N . VAL A 1 374 ? 8.664 -37.344 -23.578 1 78.12 374 VAL A N 1
ATOM 3058 C CA . VAL A 1 374 ? 8.547 -37.406 -22.125 1 78.12 374 VAL A CA 1
ATOM 3059 C C . VAL A 1 374 ? 8.273 -38.844 -21.688 1 78.12 374 VAL A C 1
ATOM 3061 O O . VAL A 1 374 ? 7.383 -39.5 -22.234 1 78.12 374 VAL A O 1
ATOM 3064 N N . LYS A 1 375 ? 9.18 -39.406 -20.875 1 72 375 LYS A N 1
ATOM 3065 C CA . LYS A 1 375 ? 8.984 -40.781 -20.344 1 72 375 LYS A CA 1
ATOM 3066 C C . LYS A 1 375 ? 8.883 -40.75 -18.828 1 72 375 LYS A C 1
ATOM 3068 O O . LYS A 1 375 ? 9.414 -39.844 -18.172 1 72 375 LYS A O 1
ATOM 3073 N N . LYS A 1 376 ? 8.07 -41.656 -18.203 1 70.44 376 LYS A N 1
ATOM 3074 C CA . LYS A 1 376 ? 7.934 -41.781 -16.75 1 70.44 376 LYS A CA 1
ATOM 3075 C C . LYS A 1 376 ? 9.289 -42 -16.094 1 70.44 376 LYS A C 1
ATOM 3077 O O . LYS A 1 376 ? 10.18 -42.625 -16.688 1 70.44 376 LYS A O 1
ATOM 3082 N N . ALA A 1 377 ? 9.438 -41.438 -14.945 1 62.84 377 ALA A N 1
ATOM 3083 C CA . ALA A 1 377 ? 10.688 -41.531 -14.195 1 62.84 377 ALA A CA 1
ATOM 3084 C C . ALA A 1 377 ? 11.078 -43 -14.016 1 62.84 377 ALA A C 1
ATOM 3086 O O . ALA A 1 377 ? 10.227 -43.844 -13.711 1 62.84 377 ALA A O 1
ATOM 3087 N N . THR A 1 378 ? 12.219 -43.531 -14.656 1 58.94 378 THR A N 1
ATOM 3088 C CA . THR A 1 378 ? 12.711 -44.875 -14.352 1 58.94 378 THR A CA 1
ATOM 3089 C C . THR A 1 378 ? 13.852 -44.812 -13.344 1 58.94 378 THR A C 1
ATOM 3091 O O . THR A 1 378 ? 14.672 -43.906 -13.367 1 58.94 378 THR A O 1
ATOM 3094 N N . ARG A 1 379 ? 13.781 -45.406 -12.102 1 56.41 379 ARG A N 1
ATOM 3095 C CA . ARG A 1 379 ? 14.609 -45.406 -10.906 1 56.41 379 ARG A CA 1
ATOM 3096 C C . ARG A 1 379 ? 16.078 -45.688 -11.25 1 56.41 379 ARG A C 1
ATOM 3098 O O . ARG A 1 379 ? 16.875 -46 -10.375 1 56.41 379 ARG A O 1
ATOM 3105 N N . PRO A 1 380 ? 16.641 -45.969 -12.422 1 57.97 380 PRO A N 1
ATOM 3106 C CA . PRO A 1 380 ? 17.953 -46.562 -12.195 1 57.97 380 PRO A CA 1
ATOM 3107 C C . PRO A 1 380 ? 19.078 -45.562 -12.148 1 57.97 380 PRO A C 1
ATOM 3109 O O . PRO A 1 380 ? 19 -44.5 -12.789 1 57.97 380 PRO A O 1
ATOM 3112 N N . GLY A 1 381 ? 19.672 -45.094 -11.055 1 63.38 381 GLY A N 1
ATOM 3113 C CA . GLY A 1 381 ? 20.953 -44.406 -10.992 1 63.38 381 GLY A CA 1
ATOM 3114 C C . GLY A 1 381 ? 21.281 -43.875 -9.609 1 63.38 381 GLY A C 1
ATOM 3115 O O . GLY A 1 381 ? 20.422 -43.844 -8.734 1 63.38 381 GLY A O 1
ATOM 3116 N N . ASN A 1 382 ? 22.484 -43.656 -9.367 1 80.81 382 ASN A N 1
ATOM 3117 C CA . ASN A 1 382 ? 23.016 -43.156 -8.102 1 80.81 382 ASN A CA 1
ATOM 3118 C C . ASN A 1 382 ? 22.812 -41.656 -7.945 1 80.81 382 ASN A C 1
ATOM 3120 O O . ASN A 1 382 ? 22.953 -40.906 -8.914 1 80.81 382 ASN A O 1
ATOM 3124 N N . ILE A 1 383 ? 22.266 -41.219 -6.812 1 84.06 383 ILE A N 1
ATOM 3125 C CA . ILE A 1 383 ? 22 -39.844 -6.406 1 84.06 383 ILE A CA 1
ATOM 3126 C C . ILE A 1 383 ? 23.203 -38.969 -6.758 1 84.06 383 ILE A C 1
ATOM 3128 O O . ILE A 1 383 ? 23.031 -37.875 -7.262 1 84.06 383 ILE A O 1
ATOM 3132 N N . ILE A 1 384 ? 24.312 -39.469 -6.621 1 84.56 384 ILE A N 1
ATOM 3133 C CA . ILE A 1 384 ? 25.531 -38.688 -6.836 1 84.56 384 ILE A CA 1
ATOM 3134 C C . ILE A 1 384 ? 25.703 -38.406 -8.32 1 84.56 384 ILE A C 1
ATOM 3136 O O . ILE A 1 384 ? 26.047 -37.281 -8.711 1 84.56 384 ILE A O 1
ATOM 3140 N N . THR A 1 385 ? 25.469 -39.406 -9.078 1 86.94 385 THR A N 1
ATOM 3141 C CA . THR A 1 385 ? 25.594 -39.25 -10.523 1 86.94 385 THR A CA 1
ATOM 3142 C C . THR A 1 385 ? 24.578 -38.25 -11.055 1 86.94 385 THR A C 1
ATOM 3144 O O . THR A 1 385 ? 24.891 -37.406 -11.891 1 86.94 385 THR A O 1
ATOM 3147 N N . ARG A 1 386 ? 23.406 -38.312 -10.586 1 87.5 386 ARG A N 1
ATOM 3148 C CA . ARG A 1 386 ? 22.359 -37.406 -11.039 1 87.5 386 ARG A CA 1
ATOM 3149 C C . ARG A 1 386 ? 22.656 -35.969 -10.617 1 87.5 386 ARG A C 1
ATOM 3151 O O . ARG A 1 386 ? 22.391 -35.031 -11.375 1 87.5 386 ARG A O 1
ATOM 3158 N N . ARG A 1 387 ? 23.172 -35.844 -9.469 1 87.75 387 ARG A N 1
ATOM 3159 C CA . ARG A 1 387 ? 23.562 -34.531 -9.008 1 87.75 387 ARG A CA 1
ATOM 3160 C C . ARG A 1 387 ? 24.609 -33.906 -9.93 1 87.75 387 ARG A C 1
ATOM 3162 O O . ARG A 1 387 ? 24.562 -32.719 -10.227 1 87.75 387 ARG A O 1
ATOM 3169 N N . LYS A 1 388 ? 25.516 -34.719 -10.328 1 89.19 388 LYS A N 1
ATOM 3170 C CA . LYS A 1 388 ? 26.562 -34.25 -11.227 1 89.19 388 LYS A CA 1
ATOM 3171 C C . LYS A 1 388 ? 26 -33.875 -12.594 1 89.19 388 LYS A C 1
ATOM 3173 O O . LYS A 1 388 ? 26.438 -32.906 -13.211 1 89.19 388 LYS A O 1
ATOM 3178 N N . GLU A 1 389 ? 25.094 -34.625 -12.961 1 89.56 389 GLU A N 1
ATOM 3179 C CA . GLU A 1 389 ? 24.469 -34.375 -14.258 1 89.56 389 GLU A CA 1
ATOM 3180 C C . GLU A 1 389 ? 23.719 -33.062 -14.266 1 89.56 389 GLU A C 1
ATOM 3182 O O . GLU A 1 389 ? 23.812 -32.281 -15.219 1 89.56 389 GLU A O 1
ATOM 3187 N N . VAL A 1 390 ? 23.016 -32.812 -13.219 1 90.31 390 VAL A N 1
ATOM 3188 C CA . VAL A 1 390 ? 22.203 -31.625 -13.078 1 90.31 390 VAL A CA 1
ATOM 3189 C C . VAL A 1 390 ? 23.094 -30.391 -13.086 1 90.31 390 VAL A C 1
ATOM 3191 O O . VAL A 1 390 ? 22.734 -29.359 -13.656 1 90.31 390 VAL A O 1
ATOM 3194 N N . ARG A 1 391 ? 24.312 -30.516 -12.594 1 91.75 391 ARG A N 1
ATOM 3195 C CA . ARG A 1 391 ? 25.188 -29.375 -12.398 1 91.75 391 ARG A CA 1
ATOM 3196 C C . ARG A 1 391 ? 26.312 -29.359 -13.422 1 91.75 391 ARG A C 1
ATOM 3198 O O . ARG A 1 391 ? 27.312 -28.656 -13.258 1 91.75 391 ARG A O 1
ATOM 3205 N N . ASP A 1 392 ? 26.203 -30.078 -14.484 1 93.69 392 ASP A N 1
ATOM 3206 C CA . ASP A 1 392 ? 27.281 -30.234 -15.453 1 93.69 392 ASP A CA 1
ATOM 3207 C C . ASP A 1 392 ? 27.484 -28.969 -16.281 1 93.69 392 ASP A C 1
ATOM 3209 O O . ASP A 1 392 ? 26.641 -28.641 -17.125 1 93.69 392 ASP A O 1
ATOM 3213 N N . PRO A 1 393 ? 28.578 -28.297 -16.062 1 93.75 393 PRO A N 1
ATOM 3214 C CA . PRO A 1 393 ? 28.812 -27.047 -16.797 1 93.75 393 PRO A CA 1
ATOM 3215 C C . PRO A 1 393 ? 29.094 -27.266 -18.281 1 93.75 393 PRO A C 1
ATOM 3217 O O . PRO A 1 393 ? 28.844 -26.375 -19.094 1 93.75 393 PRO A O 1
ATOM 3220 N N . HIS A 1 394 ? 29.672 -28.406 -18.625 1 93.88 394 HIS A N 1
ATOM 3221 C CA . HIS A 1 394 ? 29.984 -28.688 -20.031 1 93.88 394 HIS A CA 1
ATOM 3222 C C . HIS A 1 394 ? 28.703 -28.828 -20.844 1 93.88 394 HIS A C 1
ATOM 3224 O O . HIS A 1 394 ? 28.609 -28.297 -21.953 1 93.88 394 HIS A O 1
ATOM 3230 N N . ILE A 1 395 ? 27.812 -29.547 -20.25 1 93.31 395 ILE A N 1
ATOM 3231 C CA . ILE A 1 395 ? 26.531 -29.719 -20.922 1 93.31 395 ILE A CA 1
ATOM 3232 C C . ILE A 1 395 ? 25.828 -28.359 -21.047 1 93.31 395 ILE A C 1
ATOM 3234 O O . ILE A 1 395 ? 25.219 -28.062 -22.078 1 93.31 395 ILE A O 1
ATOM 3238 N N . HIS A 1 396 ? 25.922 -27.594 -20 1 95 396 HIS A N 1
ATOM 3239 C CA . HIS A 1 396 ? 25.344 -26.25 -20.016 1 95 396 HIS A CA 1
ATOM 3240 C C . HIS A 1 396 ? 25.891 -25.422 -21.188 1 95 396 HIS A C 1
ATOM 3242 O O . HIS A 1 396 ? 25.141 -24.812 -21.922 1 95 396 HIS A O 1
ATOM 3248 N N . GLN A 1 397 ? 27.172 -25.375 -21.297 1 94.5 397 GLN A N 1
ATOM 3249 C CA . GLN A 1 397 ? 27.828 -24.562 -22.312 1 94.5 397 GLN A CA 1
ATOM 3250 C C . GLN A 1 397 ? 27.453 -25.031 -23.719 1 94.5 397 GLN A C 1
ATOM 3252 O O . GLN A 1 397 ? 27.188 -24.219 -24.594 1 94.5 397 GLN A O 1
ATOM 3257 N N . GLN A 1 398 ? 27.484 -26.297 -23.859 1 95.31 398 GLN A N 1
ATOM 3258 C CA . GLN A 1 398 ? 27.125 -26.875 -25.156 1 95.31 398 GLN A CA 1
ATOM 3259 C C . GLN A 1 398 ? 25.688 -26.516 -25.531 1 95.31 398 GLN A C 1
ATOM 3261 O O . GLN A 1 398 ? 25.406 -26.109 -26.656 1 95.31 398 GLN A O 1
ATOM 3266 N N . LEU A 1 399 ? 24.844 -26.781 -24.609 1 95.19 399 LEU A N 1
ATOM 3267 C CA . LEU A 1 399 ? 23.438 -26.516 -24.828 1 95.19 399 LEU A CA 1
ATOM 32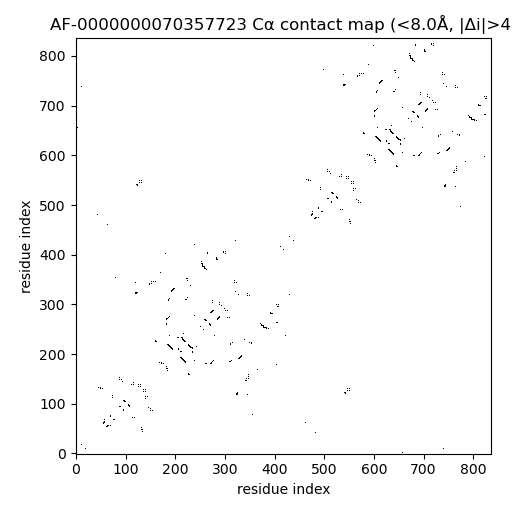68 C C . LEU A 1 399 ? 23.203 -25.031 -25.125 1 95.19 399 LEU A C 1
ATOM 3270 O O . LEU A 1 399 ? 22.453 -24.688 -26.031 1 95.19 399 LEU A O 1
ATOM 3274 N N . LYS A 1 400 ? 23.797 -24.156 -24.344 1 95.06 400 LYS A N 1
ATOM 3275 C CA . LYS A 1 400 ? 23.672 -22.719 -24.562 1 95.06 400 LYS A CA 1
ATOM 3276 C C . LYS A 1 400 ? 24.141 -22.328 -25.953 1 95.06 400 LYS A C 1
ATOM 3278 O O . LYS A 1 400 ? 23.484 -21.547 -26.641 1 95.06 400 LYS A O 1
ATOM 3283 N N . GLN A 1 401 ? 25.266 -22.891 -26.375 1 95 401 GLN A N 1
ATOM 3284 C CA . GLN A 1 401 ? 25.781 -22.625 -27.719 1 95 401 GLN A CA 1
ATOM 3285 C C . GLN A 1 401 ? 24.812 -23.125 -28.797 1 95 401 GLN A C 1
ATOM 3287 O O . GLN A 1 401 ? 24.609 -22.453 -29.797 1 95 401 GLN A O 1
ATOM 3292 N N . ASP A 1 402 ? 24.344 -24.281 -28.562 1 95.88 402 ASP A N 1
ATOM 3293 C CA . ASP A 1 402 ? 23.359 -24.812 -29.5 1 95.88 402 ASP A CA 1
ATOM 3294 C C . ASP A 1 402 ? 22.141 -23.891 -29.609 1 95.88 402 ASP A C 1
ATOM 3296 O O . ASP A 1 402 ? 21.578 -23.719 -30.703 1 95.88 402 ASP A O 1
ATOM 3300 N N . PHE A 1 403 ? 21.75 -23.312 -28.531 1 95.69 403 PHE A N 1
ATOM 3301 C CA . PHE A 1 403 ? 20.609 -22.422 -28.531 1 95.69 403 PHE A CA 1
ATOM 3302 C C . PHE A 1 403 ? 20.922 -21.125 -29.281 1 95.69 403 PHE A C 1
ATOM 3304 O O . PHE A 1 403 ? 20.062 -20.594 -29.984 1 95.69 403 PHE A O 1
ATOM 3311 N N . ILE A 1 404 ? 22.078 -20.609 -29.078 1 95 404 ILE A N 1
ATOM 3312 C CA . ILE A 1 404 ? 22.469 -19.391 -29.781 1 95 404 ILE A CA 1
ATOM 3313 C C . ILE A 1 404 ? 22.359 -19.609 -31.281 1 95 404 ILE A C 1
ATOM 3315 O O . ILE A 1 404 ? 21.781 -18.781 -32 1 95 404 ILE A O 1
ATOM 3319 N N . GLU A 1 405 ? 22.812 -20.75 -31.734 1 94.5 405 GLU A N 1
ATOM 3320 C CA . GLU A 1 405 ? 22.734 -21.078 -33.156 1 94.5 405 GLU A CA 1
ATOM 3321 C C . GLU A 1 405 ? 21.281 -21.328 -33.562 1 94.5 405 GLU A C 1
ATOM 3323 O O . GLU A 1 405 ? 20.844 -20.859 -34.625 1 94.5 405 GLU A O 1
ATOM 3328 N N . HIS A 1 406 ? 20.656 -22.078 -32.812 1 94.94 406 HIS A N 1
ATOM 3329 C CA . HIS A 1 406 ? 19.266 -22.438 -33.094 1 94.94 406 HIS A CA 1
ATOM 3330 C C . HIS A 1 406 ? 18.391 -21.203 -33.219 1 94.94 406 HIS A C 1
ATOM 3332 O O . HIS A 1 406 ? 17.578 -21.094 -34.156 1 94.94 406 HIS A O 1
ATOM 3338 N N . ILE A 1 407 ? 18.484 -20.281 -32.281 1 94.56 407 ILE A N 1
ATOM 3339 C CA . ILE A 1 407 ? 17.688 -19.062 -32.25 1 94.56 407 ILE A CA 1
ATOM 3340 C C . ILE A 1 407 ? 18.031 -18.188 -33.469 1 94.56 407 ILE A C 1
ATOM 3342 O O . ILE A 1 407 ? 17.141 -17.594 -34.062 1 94.56 407 ILE A O 1
ATOM 3346 N N . TRP A 1 408 ? 19.312 -18.172 -33.781 1 93.25 408 TRP A N 1
ATOM 3347 C CA . TRP A 1 408 ? 19.719 -17.422 -34.938 1 93.25 408 TRP A CA 1
ATOM 3348 C C . TRP A 1 408 ? 19.094 -18 -36.219 1 93.25 408 TRP A C 1
ATOM 3350 O O . TRP A 1 408 ? 18.594 -17.266 -37.062 1 93.25 408 TRP A O 1
ATOM 3360 N N . ASP A 1 409 ? 19.109 -19.266 -36.344 1 92.12 409 ASP A N 1
ATOM 3361 C CA . ASP A 1 409 ? 18.578 -19.953 -37.531 1 92.12 409 ASP A CA 1
ATOM 3362 C C . ASP A 1 409 ? 17.062 -19.766 -37.625 1 92.12 409 ASP A C 1
ATOM 3364 O O . ASP A 1 409 ? 16.516 -19.594 -38.719 1 92.12 409 ASP A O 1
ATOM 3368 N N . LYS A 1 410 ? 16.484 -19.797 -36.5 1 90.5 410 LYS A N 1
ATOM 3369 C CA . LYS A 1 410 ? 15.023 -19.734 -36.469 1 90.5 410 LYS A CA 1
ATOM 3370 C C . LYS A 1 410 ? 14.531 -18.297 -36.625 1 90.5 410 LYS A C 1
ATOM 3372 O O . LYS A 1 410 ? 13.539 -18.062 -37.312 1 90.5 410 LYS A O 1
ATOM 3377 N N . PHE A 1 411 ? 15.219 -17.281 -35.969 1 88.5 411 PHE A N 1
ATOM 3378 C CA . PHE A 1 411 ? 14.625 -15.953 -35.906 1 88.5 411 PHE A CA 1
ATOM 3379 C C . PHE A 1 411 ? 15.547 -14.914 -36.531 1 88.5 411 PHE A C 1
ATOM 3381 O O . PHE A 1 411 ? 15.172 -13.742 -36.656 1 88.5 411 PHE A O 1
ATOM 3388 N N . GLY A 1 412 ? 16.766 -15.234 -36.781 1 84.12 412 GLY A N 1
ATOM 3389 C CA . GLY A 1 412 ? 17.75 -14.297 -37.281 1 84.12 412 GLY A CA 1
ATOM 3390 C C . GLY A 1 412 ? 17.344 -13.641 -38.594 1 84.12 412 GLY A C 1
ATOM 3391 O O . GLY A 1 412 ? 17.812 -12.539 -38.906 1 84.12 412 GLY A O 1
ATOM 3392 N N . HIS A 1 413 ? 16.531 -14.266 -39.312 1 80.31 413 HIS A N 1
ATOM 3393 C CA . HIS A 1 413 ? 16.156 -13.781 -40.656 1 80.31 413 HIS A CA 1
ATOM 3394 C C . HIS A 1 413 ? 15.102 -12.688 -40.562 1 80.31 413 HIS A C 1
ATOM 3396 O O . HIS A 1 413 ? 14.781 -12.031 -41.562 1 80.31 413 HIS A O 1
ATOM 3402 N N . PHE A 1 414 ? 14.578 -12.453 -39.344 1 71.56 414 PHE A N 1
ATOM 3403 C CA . PHE A 1 414 ? 13.531 -11.445 -39.219 1 71.56 414 PHE A CA 1
ATOM 3404 C C . PHE A 1 414 ? 14.125 -10.039 -39.25 1 71.56 414 PHE A C 1
ATOM 3406 O O . PHE A 1 414 ? 15.227 -9.82 -38.75 1 71.56 414 PHE A O 1
ATOM 3413 N N . PRO A 1 415 ? 13.469 -9.086 -40.062 1 64.25 415 PRO A N 1
ATOM 3414 C CA . PRO A 1 415 ? 14 -7.754 -40.375 1 64.25 415 PRO A CA 1
ATOM 3415 C C . PRO A 1 415 ? 14.422 -6.992 -39.125 1 64.25 415 PRO A C 1
ATOM 3417 O O . PRO A 1 415 ? 15.383 -6.223 -39.156 1 64.25 415 PRO A O 1
ATOM 3420 N N . ASN A 1 416 ? 13.75 -6.996 -38.062 1 56.88 416 ASN A N 1
ATOM 3421 C CA . ASN A 1 416 ? 14.109 -6.18 -36.906 1 56.88 416 ASN A CA 1
ATOM 3422 C C . ASN A 1 416 ? 15.367 -6.707 -36.219 1 56.88 416 ASN A C 1
ATOM 3424 O O . ASN A 1 416 ? 15.891 -6.074 -35.312 1 56.88 416 ASN A O 1
ATOM 3428 N N . ASN A 1 417 ? 15.797 -7.852 -36.656 1 53.94 417 ASN A N 1
ATOM 3429 C CA . ASN A 1 417 ? 16.938 -8.461 -35.969 1 53.94 417 ASN A CA 1
ATOM 3430 C C . ASN A 1 417 ? 18.188 -8.43 -36.844 1 53.94 417 ASN A C 1
ATOM 3432 O O . ASN A 1 417 ? 19.234 -8.93 -36.438 1 53.94 417 ASN A O 1
ATOM 3436 N N . ILE A 1 418 ? 18.094 -8.102 -38.125 1 43.41 418 ILE A N 1
ATOM 3437 C CA . ILE A 1 418 ? 19.203 -7.934 -39.031 1 43.41 418 ILE A CA 1
ATOM 3438 C C . ILE A 1 418 ? 19.766 -6.516 -38.938 1 43.41 418 ILE A C 1
ATOM 3440 O O . ILE A 1 418 ? 19.016 -5.543 -38.906 1 43.41 418 ILE A O 1
ATOM 3444 N N . MET B 1 1 ? 28.156 -6.602 -6.406 1 19.36 1 MET B N 1
ATOM 3445 C CA . MET B 1 1 ? 27.641 -6.113 -7.68 1 19.36 1 MET B CA 1
ATOM 3446 C C . MET B 1 1 ? 26.234 -6.648 -7.934 1 19.36 1 MET B C 1
ATOM 3448 O O . MET B 1 1 ? 26.062 -7.727 -8.5 1 19.36 1 MET B O 1
ATOM 3452 N N . ALA B 1 2 ? 25.25 -6.488 -6.926 1 24.91 2 ALA B N 1
ATOM 3453 C CA . ALA B 1 2 ? 24.031 -7.16 -6.496 1 24.91 2 ALA B CA 1
ATOM 3454 C C . ALA B 1 2 ? 22.922 -6.988 -7.527 1 24.91 2 ALA B C 1
ATOM 3456 O O . ALA B 1 2 ? 22.344 -5.902 -7.66 1 24.91 2 ALA B O 1
ATOM 3457 N N . SER B 1 3 ? 23.062 -7.699 -8.672 1 25.08 3 SER B N 1
ATOM 3458 C CA . SER B 1 3 ? 22.188 -7.527 -9.828 1 25.08 3 SER B CA 1
ATOM 3459 C C . SER B 1 3 ? 20.766 -7.969 -9.508 1 25.08 3 SER B C 1
ATOM 3461 O O . SER B 1 3 ? 20.328 -9.031 -9.953 1 25.08 3 SER B O 1
ATOM 3463 N N . SER B 1 4 ? 20.266 -8 -8.336 1 30.72 4 SER B N 1
ATOM 3464 C CA . SER B 1 4 ? 18.891 -8.453 -8.102 1 30.72 4 SER B CA 1
ATOM 3465 C C . SER B 1 4 ? 17.906 -7.652 -8.945 1 30.72 4 SER B C 1
ATOM 3467 O O . SER B 1 4 ? 18 -6.426 -9.031 1 30.72 4 SER B O 1
ATOM 3469 N N . SER B 1 5 ? 17.422 -8.242 -10.047 1 28.75 5 SER B N 1
ATOM 3470 C CA . SER B 1 5 ? 16.422 -7.645 -10.914 1 28.75 5 SER B CA 1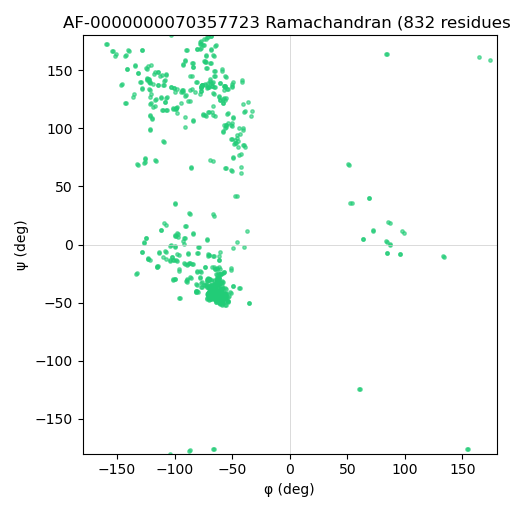
ATOM 3471 C C . SER B 1 5 ? 15.32 -6.969 -10.102 1 28.75 5 SER B C 1
ATOM 3473 O O . SER B 1 5 ? 14.602 -7.629 -9.352 1 28.75 5 SER B O 1
ATOM 3475 N N . HIS B 1 6 ? 15.617 -5.848 -9.617 1 28.91 6 HIS B N 1
ATOM 3476 C CA . HIS B 1 6 ? 14.539 -5.012 -9.086 1 28.91 6 HIS B CA 1
ATOM 3477 C C . HIS B 1 6 ? 13.398 -4.875 -10.086 1 28.91 6 HIS B C 1
ATOM 3479 O O . HIS B 1 6 ? 13.531 -4.168 -11.094 1 28.91 6 HIS B O 1
ATOM 3485 N N . TYR B 1 7 ? 12.766 -5.945 -10.414 1 28.39 7 TYR B N 1
ATOM 3486 C CA . TYR B 1 7 ? 11.617 -5.855 -11.305 1 28.39 7 TYR B CA 1
ATOM 3487 C C . TYR B 1 7 ? 10.633 -4.793 -10.82 1 28.39 7 TYR B C 1
ATOM 3489 O O . TYR B 1 7 ? 10.234 -4.797 -9.656 1 28.39 7 TYR B O 1
ATOM 3497 N N . HIS B 1 8 ? 10.836 -3.604 -11.305 1 27.33 8 HIS B N 1
ATOM 3498 C CA . HIS B 1 8 ? 9.828 -2.555 -11.195 1 27.33 8 HIS B CA 1
ATOM 3499 C C . HIS B 1 8 ? 8.492 -3.006 -11.781 1 27.33 8 HIS B C 1
ATOM 3501 O O . HIS B 1 8 ? 8.328 -3.039 -13 1 27.33 8 HIS B O 1
ATOM 3507 N N . TYR B 1 9 ? 7.914 -3.99 -11.141 1 26.88 9 TYR B N 1
ATOM 3508 C CA . TYR B 1 9 ? 6.586 -4.363 -11.617 1 26.88 9 TYR B CA 1
ATOM 3509 C C . TYR B 1 9 ? 5.641 -3.17 -11.586 1 26.88 9 TYR B C 1
ATOM 3511 O O . TYR B 1 9 ? 5.621 -2.408 -10.617 1 26.88 9 TYR B O 1
ATOM 3519 N N . HIS B 1 10 ? 5.395 -2.607 -12.641 1 27.3 10 HIS B N 1
ATOM 3520 C CA . HIS B 1 10 ? 4.367 -1.6 -12.867 1 27.3 10 HIS B CA 1
ATOM 3521 C C . HIS B 1 10 ? 3.029 -2.031 -12.273 1 27.3 10 HIS B C 1
ATOM 3523 O O . HIS B 1 10 ? 2.508 -3.096 -12.617 1 27.3 10 HIS B O 1
ATOM 3529 N N . GLN B 1 11 ? 2.857 -1.671 -11.062 1 26.7 11 GLN B N 1
ATOM 3530 C CA . GLN B 1 11 ? 1.643 -1.879 -10.281 1 26.7 11 GLN B CA 1
ATOM 3531 C C . GLN B 1 11 ? 0.405 -1.443 -11.062 1 26.7 11 GLN B C 1
ATOM 3533 O O . GLN B 1 11 ? 0.25 -0.262 -11.375 1 26.7 11 GLN B O 1
ATOM 3538 N N . ALA B 1 12 ? -0.204 -2.32 -11.906 1 27.58 12 ALA B N 1
ATOM 3539 C CA . ALA B 1 12 ? -1.418 -2.174 -12.703 1 27.58 12 ALA B CA 1
ATOM 3540 C C . ALA B 1 12 ? -2.611 -1.807 -11.82 1 27.58 12 ALA B C 1
ATOM 3542 O O . ALA B 1 12 ? -2.639 -2.131 -10.633 1 27.58 12 ALA B O 1
ATOM 3543 N N . ASP B 1 13 ? -3.479 -0.9 -12.141 1 26.83 13 ASP B N 1
ATOM 3544 C CA . ASP B 1 13 ? -4.773 -0.363 -11.734 1 26.83 13 ASP B CA 1
ATOM 3545 C C . ASP B 1 13 ? -5.738 -1.483 -11.352 1 26.83 13 ASP B C 1
ATOM 3547 O O . ASP B 1 13 ? -5.605 -2.611 -11.836 1 26.83 13 ASP B O 1
ATOM 3551 N N . ASP B 1 14 ? -6.555 -1.446 -10.406 1 31 14 ASP B N 1
ATOM 3552 C CA . ASP B 1 14 ? -7.656 -2.328 -10.031 1 31 14 ASP B CA 1
ATOM 3553 C C . ASP B 1 14 ? -8.352 -2.9 -11.258 1 31 14 ASP B C 1
ATOM 3555 O O . ASP B 1 14 ? -8.766 -4.062 -11.266 1 31 14 ASP B O 1
ATOM 3559 N N . ASP B 1 15 ? -8.75 -2.055 -12.25 1 31.94 15 ASP B N 1
ATOM 3560 C CA . ASP B 1 15 ? -9.164 -2.469 -13.586 1 31.94 15 ASP B CA 1
ATOM 3561 C C . ASP B 1 15 ? -8.031 -3.203 -14.312 1 31.94 15 ASP B C 1
ATOM 3563 O O . ASP B 1 15 ? -8.18 -3.578 -15.477 1 31.94 15 ASP B O 1
ATOM 3567 N N . GLU B 1 16 ? -6.922 -3.236 -13.734 1 33.72 16 GLU B N 1
ATOM 3568 C CA . GLU B 1 16 ? -5.688 -3.746 -14.32 1 33.72 16 GLU B CA 1
ATOM 3569 C C . GLU B 1 16 ? -5.578 -5.258 -14.148 1 33.72 16 GLU B C 1
ATOM 3571 O O . GLU B 1 16 ? -4.633 -5.879 -14.641 1 33.72 16 GLU B O 1
ATOM 3576 N N . LEU B 1 17 ? -6.246 -5.828 -13.359 1 34.34 17 LEU B N 1
ATOM 3577 C CA . LEU B 1 17 ? -6.289 -7.273 -13.547 1 34.34 17 LEU B CA 1
ATOM 3578 C C . LEU B 1 17 ? -6.711 -7.625 -14.969 1 34.34 17 LEU B C 1
ATOM 3580 O O . LEU B 1 17 ? -6.137 -8.523 -15.586 1 34.34 17 LEU B O 1
ATOM 3584 N N . ASP B 1 18 ? -7.734 -6.953 -15.453 1 35.28 18 ASP B N 1
ATOM 3585 C CA . ASP B 1 18 ? -8.07 -7.098 -16.859 1 35.28 18 ASP B CA 1
ATOM 3586 C C . ASP B 1 18 ? -6.969 -6.52 -17.75 1 35.28 18 ASP B C 1
ATOM 3588 O O . ASP B 1 18 ? -6.652 -7.082 -18.797 1 35.28 18 ASP B O 1
ATOM 3592 N N . THR B 1 19 ? -6.352 -5.48 -17.328 1 35.28 19 THR B N 1
ATOM 3593 C CA . THR B 1 19 ? -5.316 -4.895 -18.172 1 35.28 19 THR B CA 1
ATOM 3594 C C . THR B 1 19 ? -3.998 -5.645 -18.016 1 35.28 19 THR B C 1
ATOM 3596 O O . THR B 1 19 ? -3.242 -5.793 -18.984 1 35.28 19 THR B O 1
ATOM 3599 N N . VAL B 1 20 ? -3.58 -6.066 -16.922 1 36.62 20 VAL B N 1
ATOM 3600 C CA . VAL B 1 20 ? -2.406 -6.93 -16.859 1 36.62 20 VAL B CA 1
ATOM 3601 C C . VAL B 1 20 ? -2.668 -8.219 -17.641 1 36.62 20 VAL B C 1
ATOM 3603 O O . VAL B 1 20 ? -1.803 -8.688 -18.375 1 36.62 20 VAL B O 1
ATOM 3606 N N . PHE B 1 21 ? -3.865 -8.711 -17.516 1 35.22 21 PHE B N 1
ATOM 3607 C CA . PHE B 1 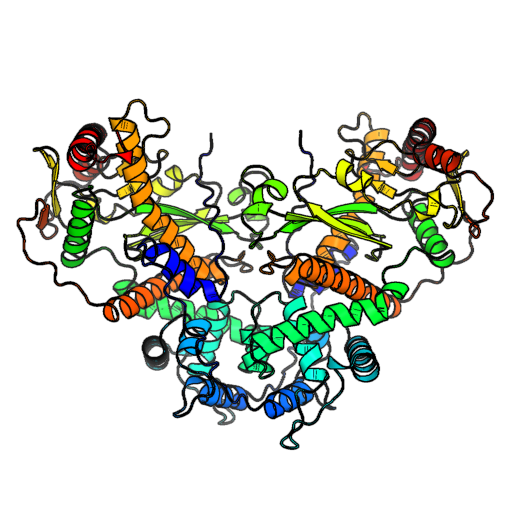21 ? -4.23 -9.773 -18.438 1 35.22 21 PHE B CA 1
ATOM 3608 C C . PHE B 1 21 ? -4.215 -9.266 -19.875 1 35.22 21 PHE B C 1
ATOM 3610 O O . PHE B 1 21 ? -3.732 -9.961 -20.781 1 35.22 21 PHE B O 1
ATOM 3617 N N . ASP B 1 22 ? -4.742 -8.141 -20.156 1 34.28 22 ASP B N 1
ATOM 3618 C CA . ASP B 1 22 ? -4.734 -7.629 -21.531 1 34.28 22 ASP B CA 1
ATOM 3619 C C . ASP B 1 22 ? -3.324 -7.219 -21.953 1 34.28 22 ASP B C 1
ATOM 3621 O O . ASP B 1 22 ? -2.92 -7.453 -23.094 1 34.28 22 ASP B O 1
ATOM 3625 N N . ASP B 1 23 ? -2.604 -6.562 -21.125 1 33.41 23 ASP B N 1
ATOM 3626 C CA . ASP B 1 23 ? -1.275 -6.16 -21.594 1 33.41 23 ASP B CA 1
ATOM 3627 C C . ASP B 1 23 ? -0.345 -7.367 -21.703 1 33.41 23 ASP B C 1
ATOM 3629 O O . ASP B 1 23 ? 0.535 -7.398 -22.562 1 33.41 23 ASP B O 1
ATOM 3633 N N . ILE B 1 24 ? -0.326 -8.289 -20.812 1 31.77 24 ILE B N 1
ATOM 3634 C CA . ILE B 1 24 ? 0.44 -9.492 -21.141 1 31.77 24 ILE B CA 1
ATOM 3635 C C . ILE B 1 24 ? -0.075 -10.094 -22.453 1 31.77 24 ILE B C 1
ATOM 3637 O O . ILE B 1 24 ? 0.712 -10.523 -23.297 1 31.77 24 ILE B O 1
ATOM 3641 N N . PHE B 1 25 ? -1.429 -10.227 -22.594 1 30.52 25 PHE B N 1
ATOM 3642 C CA . PHE B 1 25 ? -1.89 -10.805 -23.859 1 30.52 25 PHE B CA 1
ATOM 3643 C C . PHE B 1 25 ? -2.049 -9.719 -24.922 1 30.52 25 PHE B C 1
ATOM 3645 O O . PHE B 1 25 ? -2.49 -10 -26.031 1 30.52 25 PHE B O 1
ATOM 3652 N N . GLU B 1 26 ? -2.088 -8.539 -24.562 1 31.19 26 GLU B N 1
ATOM 3653 C CA . GLU B 1 26 ? -2.322 -7.57 -25.625 1 31.19 26 GLU B CA 1
ATOM 3654 C C . GLU B 1 26 ? -1.099 -7.43 -26.531 1 31.19 26 GLU B C 1
ATOM 3656 O O . GLU B 1 26 ? -1.063 -6.566 -27.406 1 31.19 26 GLU B O 1
ATOM 3661 N N . ASP B 1 27 ? -0.015 -8.125 -26.453 1 29.14 27 ASP B N 1
ATOM 3662 C CA . ASP B 1 27 ? 0.75 -7.773 -27.641 1 29.14 27 ASP B CA 1
ATOM 3663 C C . ASP B 1 27 ? -0.104 -7.898 -28.906 1 29.14 27 ASP B C 1
ATOM 3665 O O . ASP B 1 27 ? 0.42 -7.895 -30.016 1 29.14 27 ASP B O 1
ATOM 3669 N N . LEU B 1 28 ? -1.222 -8.703 -28.922 1 27.48 28 LEU B N 1
ATOM 3670 C CA . LEU B 1 28 ? -1.812 -8.703 -30.25 1 27.48 28 LEU B CA 1
ATOM 3671 C C . LEU B 1 28 ? -2.396 -7.336 -30.594 1 27.48 28 LEU B C 1
ATOM 3673 O O . LEU B 1 28 ? -3.031 -6.699 -29.75 1 27.48 28 LEU B O 1
ATOM 3677 N N . ASP B 1 29 ? -1.884 -6.609 -31.547 1 27.25 29 ASP B N 1
ATOM 3678 C CA . ASP B 1 29 ? -2.105 -5.348 -32.25 1 27.25 29 ASP B CA 1
ATOM 3679 C C . ASP B 1 29 ? -3.598 -5.078 -32.438 1 27.25 29 ASP B C 1
ATOM 3681 O O . ASP B 1 29 ? -3.986 -4.281 -33.281 1 27.25 29 ASP B O 1
ATOM 3685 N N . PRO B 1 30 ? -4.672 -5.805 -31.797 1 29.47 30 PRO B N 1
ATOM 3686 C CA . PRO B 1 30 ? -5.812 -5.453 -32.656 1 29.47 30 PRO B CA 1
ATOM 3687 C C . PRO B 1 30 ? -6.027 -3.945 -32.75 1 29.47 30 PRO B C 1
ATOM 3689 O O . PRO B 1 30 ? -5.598 -3.195 -31.875 1 29.47 30 PRO B O 1
ATOM 3692 N N . ILE B 1 31 ? -6.223 -3.342 -33.906 1 29.05 31 ILE B N 1
ATOM 3693 C CA . ILE B 1 31 ? -6.719 -2.045 -34.344 1 29.05 31 ILE B CA 1
ATOM 3694 C C . ILE B 1 31 ? -7.785 -1.54 -33.375 1 29.05 31 ILE B C 1
ATOM 3696 O O . ILE B 1 31 ? -8.695 -2.285 -33 1 29.05 31 ILE B O 1
ATOM 3700 N N . PRO B 1 32 ? -7.52 -0.413 -32.656 1 32.47 32 PRO B N 1
ATOM 3701 C CA . PRO B 1 32 ? -8.469 0.238 -31.75 1 32.47 32 PRO B CA 1
ATOM 3702 C C . PRO B 1 32 ? -9.883 0.313 -32.312 1 32.47 32 PRO B C 1
ATOM 3704 O O . PRO B 1 32 ? -10.094 0.947 -33.375 1 32.47 32 PRO B O 1
ATOM 3707 N N . GLU B 1 33 ? -10.625 -0.841 -32.625 1 33.09 33 GLU B N 1
ATOM 3708 C CA . GLU B 1 33 ? -11.961 -0.495 -33.094 1 33.09 33 GLU B CA 1
ATOM 3709 C C . GLU B 1 33 ? -12.641 0.502 -32.156 1 33.09 33 GLU B C 1
ATOM 3711 O O . GLU B 1 33 ? -12.328 0.553 -30.953 1 33.09 33 GLU B O 1
ATOM 3716 N N . PRO B 1 34 ? -13.383 1.513 -32.688 1 33.09 34 PRO B N 1
ATOM 3717 C CA . PRO B 1 34 ? -14.094 2.562 -31.969 1 33.09 34 PRO B CA 1
ATOM 3718 C C . PRO B 1 34 ? -14.844 2.025 -30.75 1 33.09 34 PRO B C 1
ATOM 3720 O O . PRO B 1 34 ? -15.57 1.031 -30.859 1 33.09 34 PRO B O 1
ATOM 3723 N N . LYS B 1 35 ? -14.32 2.068 -29.656 1 38.31 35 LYS B N 1
ATOM 3724 C CA . LYS B 1 35 ? -14.922 1.542 -28.438 1 38.31 35 LYS B CA 1
ATOM 3725 C C . LYS B 1 35 ? -16.391 1.953 -28.328 1 38.31 35 LYS B C 1
ATOM 3727 O O . LYS B 1 35 ? -16.703 3.145 -28.312 1 38.31 35 LYS B O 1
ATOM 3732 N N . GLU B 1 36 ? -17.344 1.339 -28.891 1 35.19 36 GLU B N 1
ATOM 3733 C CA . GLU B 1 36 ? -18.75 1.627 -28.625 1 35.19 36 GLU B CA 1
ATOM 3734 C C . GLU B 1 36 ? -18.984 1.872 -27.125 1 35.19 36 GLU B C 1
ATOM 3736 O O . GLU B 1 36 ? -18.375 1.223 -26.281 1 35.19 36 GLU B O 1
ATOM 3741 N N . ARG B 1 37 ? -19.5 3.051 -26.719 1 38.88 37 ARG B N 1
ATOM 3742 C CA . ARG B 1 37 ? -19.859 3.445 -25.359 1 38.88 37 ARG B CA 1
ATOM 3743 C C . ARG B 1 37 ? -20.516 2.287 -24.609 1 38.88 37 ARG B C 1
ATOM 3745 O O . ARG B 1 37 ? -21.547 1.759 -25.047 1 38.88 37 ARG B O 1
ATOM 3752 N N . LYS B 1 38 ? -19.812 1.433 -24.016 1 45.19 38 LYS B N 1
ATOM 3753 C CA . LYS B 1 38 ? -20.359 0.337 -23.219 1 45.19 38 LYS B CA 1
ATOM 3754 C C . LYS B 1 38 ? -21.562 0.797 -22.406 1 45.19 38 LYS B C 1
ATOM 3756 O O . LYS B 1 38 ? -21.547 1.87 -21.797 1 45.19 38 LYS B O 1
ATOM 3761 N N . LYS B 1 39 ? -22.766 0.337 -22.625 1 47.97 39 LYS B N 1
ATOM 3762 C CA . LYS B 1 39 ? -23.984 0.667 -21.875 1 47.97 39 LYS B CA 1
ATOM 3763 C C . LYS B 1 39 ? -23.75 0.534 -20.375 1 47.97 39 LYS B C 1
ATOM 3765 O O . LYS B 1 39 ? -23.25 -0.489 -19.906 1 47.97 39 LYS B O 1
ATOM 3770 N N . ARG B 1 40 ? -23.719 1.717 -19.656 1 53.44 40 ARG B N 1
ATOM 3771 C CA . ARG B 1 40 ? -23.594 1.75 -18.203 1 53.44 40 ARG B CA 1
ATOM 3772 C C . ARG B 1 40 ? -24.625 0.845 -17.547 1 53.44 40 ARG B C 1
ATOM 3774 O O . ARG B 1 40 ? -25.828 0.923 -17.875 1 53.44 40 ARG B O 1
ATOM 3781 N N . ILE B 1 41 ? -24.25 -0.255 -17.109 1 62.53 41 ILE B N 1
ATOM 3782 C CA . ILE B 1 41 ? -25.156 -1.118 -16.359 1 62.53 41 ILE B CA 1
ATOM 3783 C C . ILE B 1 41 ? -25.547 -0.446 -15.047 1 62.53 41 ILE B C 1
ATOM 3785 O O . ILE B 1 41 ? -24.672 -0.002 -14.297 1 62.53 41 ILE B O 1
ATOM 3789 N N . PHE B 1 42 ? -26.766 -0.053 -14.953 1 70.06 42 PHE B N 1
ATOM 3790 C CA . PHE B 1 42 ? -27.297 0.483 -13.711 1 70.06 42 PHE B CA 1
ATOM 3791 C C . PHE B 1 42 ? -27.453 -0.617 -12.664 1 70.06 42 PHE B C 1
ATOM 3793 O O . PHE B 1 42 ? -28.062 -1.659 -12.938 1 70.06 42 PHE B O 1
ATOM 3800 N N . ILE B 1 43 ? -26.719 -0.534 -11.641 1 76.5 43 ILE B N 1
ATOM 3801 C CA . ILE B 1 43 ? -26.859 -1.465 -10.523 1 76.5 43 ILE B CA 1
ATOM 3802 C C . ILE B 1 43 ? -27.688 -0.825 -9.414 1 76.5 43 ILE B C 1
ATOM 3804 O O . ILE B 1 43 ? -27.328 0.237 -8.898 1 76.5 43 ILE B O 1
ATOM 3808 N N . GLU B 1 44 ? -28.844 -1.413 -9.117 1 77.81 44 GLU B N 1
ATOM 3809 C CA . GLU B 1 44 ? -29.625 -0.943 -7.98 1 77.81 44 GLU B CA 1
ATOM 3810 C C . GLU B 1 44 ? -29.016 -1.391 -6.656 1 77.81 44 GLU B C 1
ATOM 3812 O O . GLU B 1 44 ? -29.094 -2.568 -6.297 1 77.81 44 GLU B O 1
ATOM 3817 N N . ARG B 1 45 ? -28.516 -0.479 -5.906 1 81.38 45 ARG B N 1
ATOM 3818 C CA . ARG B 1 45 ? -27.719 -0.782 -4.719 1 81.38 45 ARG B CA 1
ATOM 3819 C C . ARG B 1 45 ? -28.531 -0.569 -3.447 1 81.38 45 ARG B C 1
ATOM 3821 O O . ARG B 1 45 ? -28.078 -0.887 -2.348 1 81.38 45 ARG B O 1
ATOM 3828 N N . ASN B 1 46 ? -29.719 -0.161 -3.508 1 78.94 46 ASN B N 1
ATOM 3829 C CA . ASN B 1 46 ? -30.484 0.214 -2.322 1 78.94 46 ASN B CA 1
ATOM 3830 C C . ASN B 1 46 ? -29.719 1.202 -1.449 1 78.94 46 ASN B C 1
ATOM 3832 O O . ASN B 1 46 ? -29.406 0.908 -0.292 1 78.94 46 ASN B O 1
ATOM 3836 N N . ARG B 1 47 ? -29.578 2.355 -1.965 1 82.81 47 ARG B N 1
ATOM 3837 C CA . ARG B 1 47 ? -28.734 3.381 -1.341 1 82.81 47 ARG B CA 1
ATOM 3838 C C . ARG B 1 47 ? -29.281 3.768 0.03 1 82.81 47 ARG B C 1
ATOM 3840 O O . ARG B 1 47 ? -28.531 4.137 0.925 1 82.81 47 ARG B O 1
ATOM 3847 N N . GLU B 1 48 ? -30.547 3.691 0.215 1 85.12 48 GLU B N 1
ATOM 3848 C CA . GLU B 1 48 ? -31.156 4.012 1.503 1 85.12 48 GLU B CA 1
ATOM 3849 C C . GLU B 1 48 ? -30.656 3.078 2.6 1 85.12 48 GLU B C 1
ATOM 3851 O O . GLU B 1 48 ? -30.453 3.502 3.738 1 85.12 48 GLU B O 1
ATOM 3856 N N . ASP B 1 49 ? -30.422 1.845 2.162 1 87.62 49 ASP B N 1
ATOM 3857 C CA . ASP B 1 49 ? -29.891 0.87 3.109 1 87.62 49 ASP B CA 1
ATOM 3858 C C . ASP B 1 49 ? -28.484 1.255 3.562 1 87.62 49 ASP B C 1
ATOM 3860 O O . ASP B 1 49 ? -28.109 1.009 4.711 1 87.62 49 ASP B O 1
ATOM 3864 N N . GLY B 1 50 ? -27.766 1.83 2.682 1 90.94 50 GLY B N 1
ATOM 3865 C CA . GLY B 1 50 ? -26.438 2.281 3.025 1 90.94 50 GLY B CA 1
ATOM 3866 C C . GLY B 1 50 ? -26.422 3.379 4.07 1 90.94 50 GLY B C 1
ATOM 3867 O O . GLY B 1 50 ? -25.609 3.354 5 1 90.94 50 GLY B O 1
ATOM 3868 N N . HIS B 1 51 ? -27.344 4.289 3.887 1 92.69 51 HIS B N 1
ATOM 3869 C CA . HIS B 1 51 ? -27.453 5.375 4.855 1 92.69 51 HIS B CA 1
ATOM 3870 C C . HIS B 1 51 ? -27.891 4.852 6.223 1 92.69 51 HIS B C 1
ATOM 3872 O O . HIS B 1 51 ? -27.328 5.23 7.246 1 92.69 51 HIS B O 1
ATOM 3878 N N . ASN B 1 52 ? -28.891 4.027 6.207 1 92.38 52 ASN B N 1
ATOM 3879 C CA . ASN B 1 52 ? -29.422 3.502 7.465 1 92.38 52 ASN B CA 1
ATOM 3880 C C . ASN B 1 52 ? -28.359 2.713 8.234 1 92.38 52 ASN B C 1
ATOM 3882 O O . ASN B 1 52 ? -28.25 2.836 9.453 1 92.38 52 ASN B O 1
ATOM 3886 N N . LYS B 1 53 ? -27.641 1.947 7.551 1 92.81 53 LYS B N 1
ATOM 3887 C CA . LYS B 1 53 ? -26.578 1.174 8.172 1 92.81 53 LYS B CA 1
ATOM 3888 C C . LYS B 1 53 ? -25.5 2.09 8.758 1 92.81 53 LYS B C 1
ATOM 3890 O O . LYS B 1 53 ? -25.078 1.904 9.898 1 92.81 53 LYS B O 1
ATOM 3895 N N . LEU B 1 54 ? -25.125 3.045 7.977 1 95.38 54 LEU B N 1
ATOM 3896 C CA . LEU B 1 54 ? -24.125 4.008 8.414 1 95.38 54 LEU B CA 1
ATOM 3897 C C . LEU B 1 54 ? -24.578 4.746 9.664 1 95.38 54 LEU B C 1
ATOM 3899 O O . LEU B 1 54 ? -23.812 4.879 10.625 1 95.38 54 LEU B O 1
ATOM 3903 N N . TRP B 1 55 ? -25.844 5.176 9.648 1 95.31 55 TRP B N 1
ATOM 3904 C CA . TRP B 1 55 ? -26.406 5.91 10.766 1 95.31 55 TRP B CA 1
ATOM 3905 C C . TRP B 1 55 ? -26.438 5.055 12.031 1 95.31 55 TRP B C 1
ATOM 3907 O O . TRP B 1 55 ? -26 5.492 13.094 1 95.31 55 TRP B O 1
ATOM 3917 N N . ASN B 1 56 ? -26.828 3.809 11.898 1 94.25 56 ASN B N 1
ATOM 3918 C CA . ASN B 1 56 ? -26.922 2.902 13.039 1 94.25 56 ASN B CA 1
ATOM 3919 C C . ASN B 1 56 ? -25.547 2.496 13.562 1 94.25 56 ASN B C 1
ATOM 3921 O O . ASN B 1 56 ? -25.375 2.283 14.758 1 94.25 56 ASN B O 1
ATOM 3925 N N . ASP B 1 57 ? -24.625 2.43 12.695 1 95.31 57 ASP B N 1
ATOM 3926 C CA . ASP B 1 57 ? -23.297 1.953 13.07 1 95.31 57 ASP B CA 1
ATOM 3927 C C . ASP B 1 57 ? -22.516 3.029 13.828 1 95.31 57 ASP B C 1
ATOM 3929 O O . ASP B 1 57 ? -21.734 2.719 14.727 1 95.31 57 ASP B O 1
ATOM 3933 N N . TYR B 1 58 ? -22.781 4.344 13.469 1 96.38 58 TYR B N 1
ATOM 3934 C CA . TYR B 1 58 ? -21.828 5.32 13.984 1 96.38 58 TYR B CA 1
ATOM 3935 C C . TYR B 1 58 ? -22.547 6.52 14.594 1 96.38 58 TYR B C 1
ATOM 3937 O O . TYR B 1 58 ? -22.016 7.199 15.469 1 96.38 58 TYR B O 1
ATOM 3945 N N . PHE B 1 59 ? -23.781 6.844 14.195 1 95.75 59 PHE B N 1
ATOM 3946 C CA . PHE B 1 59 ? -24.281 8.188 14.469 1 95.75 59 PHE B CA 1
ATOM 3947 C C . PHE B 1 59 ? -25.562 8.141 15.266 1 95.75 59 PHE B C 1
ATOM 3949 O O . PHE B 1 59 ? -26.016 9.156 15.797 1 95.75 59 PHE B O 1
ATOM 3956 N N . SER B 1 60 ? -26.141 6.977 15.367 1 94.5 60 SER B N 1
ATOM 3957 C CA . SER B 1 60 ? -27.375 6.855 16.141 1 94.5 60 SER B CA 1
ATOM 3958 C C . SER B 1 60 ? -27.109 7.055 17.625 1 94.5 60 SER B C 1
ATOM 3960 O O . SER B 1 60 ? -25.969 7.227 18.047 1 94.5 60 SER B O 1
ATOM 3962 N N . ASP B 1 61 ? -28.062 6.996 18.406 1 92.69 61 ASP B N 1
ATOM 3963 C CA . ASP B 1 61 ? -27.938 7.16 19.844 1 92.69 61 ASP B CA 1
ATOM 3964 C C . ASP B 1 61 ? -27.234 5.965 20.484 1 92.69 61 ASP B C 1
ATOM 3966 O O . ASP B 1 61 ? -26.562 6.105 21.516 1 92.69 61 ASP B O 1
ATOM 3970 N N . THR B 1 62 ? -27.391 4.801 19.844 1 92.19 62 THR B N 1
ATOM 3971 C CA . THR B 1 62 ? -26.719 3.582 20.281 1 92.19 62 THR B CA 1
ATOM 3972 C C . THR B 1 62 ? -25.922 2.957 19.141 1 92.19 62 THR B C 1
ATOM 3974 O O . THR B 1 62 ? -26.266 1.879 18.656 1 92.19 62 THR B O 1
ATOM 3977 N N . PRO B 1 63 ? -24.938 3.596 18.844 1 93.44 63 PRO B N 1
ATOM 3978 C CA . PRO B 1 63 ? -24.172 3.111 17.688 1 93.44 63 PRO B CA 1
ATOM 3979 C C . PRO B 1 63 ? -23.547 1.741 17.922 1 93.44 63 PRO B C 1
ATOM 3981 O O . PRO B 1 63 ? -23.125 1.438 19.047 1 93.44 63 PRO B O 1
ATOM 3984 N N . THR B 1 64 ? -23.5 0.999 16.922 1 93.06 64 THR B N 1
ATOM 3985 C CA . THR B 1 64 ? -22.891 -0.32 16.969 1 93.06 64 THR B CA 1
ATOM 3986 C C . THR B 1 64 ? -21.422 -0.214 17.375 1 93.06 64 THR B C 1
ATOM 3988 O O . THR B 1 64 ? -20.938 -0.996 18.203 1 93.06 64 THR B O 1
ATOM 3991 N N . TYR B 1 65 ? -20.719 0.749 16.781 1 93.88 65 TYR B N 1
ATOM 3992 C CA . TYR B 1 65 ? -19.297 0.895 17.031 1 93.88 65 TYR B CA 1
ATOM 3993 C C . TYR B 1 65 ? -19.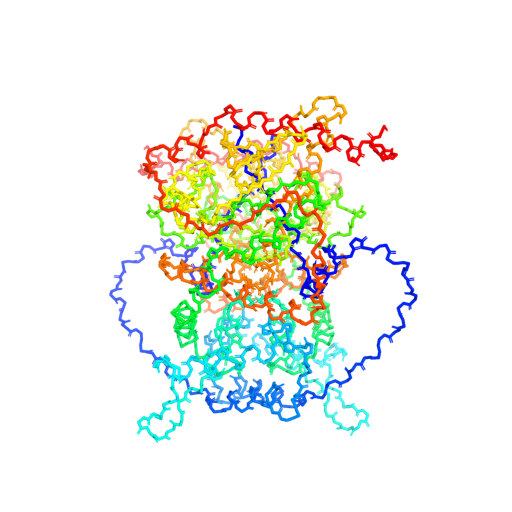016 2.004 18.031 1 93.88 65 TYR B C 1
ATOM 3995 O O . TYR B 1 65 ? -19.594 3.092 17.938 1 93.88 65 TYR B O 1
ATOM 4003 N N . PRO B 1 66 ? -18.172 1.709 18.938 1 91.5 66 PRO B N 1
ATOM 4004 C CA . PRO B 1 66 ? -17.828 2.711 19.953 1 91.5 66 PRO B CA 1
ATOM 4005 C C . PRO B 1 66 ? -16.984 3.854 19.391 1 91.5 66 PRO B C 1
ATOM 4007 O O . PRO B 1 66 ? -16.547 3.793 18.25 1 91.5 66 PRO B O 1
ATOM 4010 N N . HIS B 1 67 ? -16.688 4.789 20.266 1 89.69 67 HIS B N 1
ATOM 4011 C CA . HIS B 1 67 ? -16.047 6.035 19.859 1 89.69 67 HIS B CA 1
ATOM 4012 C C . HIS B 1 67 ? -14.617 5.785 19.391 1 89.69 67 HIS B C 1
ATOM 4014 O O . HIS B 1 67 ? -14.148 6.438 18.453 1 89.69 67 HIS B O 1
ATOM 4020 N N . TYR B 1 68 ? -13.977 4.859 20 1 87.69 68 TYR B N 1
ATOM 4021 C CA . TYR B 1 68 ? -12.586 4.641 19.625 1 87.69 68 TYR B CA 1
ATOM 4022 C C . TYR B 1 68 ? -12.484 4.039 18.234 1 87.69 68 TYR B C 1
ATOM 4024 O O . TYR B 1 68 ? -11.531 4.312 17.5 1 87.69 68 TYR B O 1
ATOM 4032 N N . LEU B 1 69 ? -13.484 3.254 17.828 1 91.31 69 LEU B N 1
ATOM 4033 C CA . LEU B 1 69 ? -13.492 2.711 16.484 1 91.31 69 LEU B CA 1
ATOM 4034 C C . LEU B 1 69 ? -13.844 3.791 15.461 1 91.31 69 LEU B C 1
ATOM 4036 O O . LEU B 1 69 ? -13.336 3.777 14.336 1 91.31 69 LEU B O 1
ATOM 4040 N N . PHE B 1 70 ? -14.75 4.699 15.953 1 94.69 70 PHE B N 1
ATOM 4041 C CA . PHE B 1 70 ? -15.047 5.824 15.07 1 94.69 70 PHE B CA 1
ATOM 4042 C C . PHE B 1 70 ? -13.781 6.609 14.75 1 94.69 70 PHE B C 1
ATOM 4044 O O . PHE B 1 70 ? -13.477 6.855 13.586 1 94.69 70 PHE B O 1
ATOM 4051 N N . ARG B 1 71 ? -13.039 6.984 15.758 1 93.19 71 ARG B N 1
ATOM 4052 C CA . ARG B 1 71 ? -11.828 7.781 15.594 1 93.19 71 ARG B CA 1
ATOM 4053 C C . ARG B 1 71 ? -10.82 7.059 14.703 1 93.19 71 ARG B C 1
ATOM 4055 O O . ARG B 1 71 ? -10.188 7.676 13.844 1 93.19 71 ARG B O 1
ATOM 4062 N N . ARG B 1 72 ? -10.734 5.816 14.852 1 91 72 ARG B N 1
ATOM 4063 C CA . ARG B 1 72 ? -9.789 5.02 14.07 1 91 72 ARG B CA 1
ATOM 4064 C C . ARG B 1 72 ? -10.203 4.969 12.602 1 91 72 ARG B C 1
ATOM 4066 O O . ARG B 1 72 ? -9.367 5.125 11.711 1 91 72 ARG B O 1
ATOM 4073 N N . ARG B 1 73 ? -11.484 4.801 12.398 1 93.44 73 ARG B N 1
ATOM 4074 C CA . ARG B 1 73 ? -11.961 4.516 11.055 1 93.44 73 ARG B CA 1
ATOM 4075 C C . ARG B 1 73 ? -12.188 5.805 10.266 1 93.44 73 ARG B C 1
ATOM 4077 O O . ARG B 1 73 ? -12.086 5.82 9.039 1 93.44 73 ARG B O 1
ATOM 4084 N N . PHE B 1 74 ? -12.5 6.867 10.977 1 96.06 74 PHE B N 1
ATOM 4085 C CA . PHE B 1 74 ? -12.719 8.156 10.336 1 96.06 74 PHE B CA 1
ATOM 4086 C C . PHE B 1 74 ? -11.5 9.055 10.477 1 96.06 74 PHE B C 1
ATOM 4088 O O . PHE B 1 74 ? -11.43 10.117 9.867 1 96.06 74 PHE B O 1
ATOM 4095 N N . ARG B 1 75 ? -10.539 8.711 11.352 1 94.56 75 ARG B N 1
ATOM 4096 C CA . ARG B 1 75 ? -9.258 9.367 11.578 1 94.56 75 ARG B CA 1
ATOM 4097 C C . ARG B 1 75 ? -9.445 10.695 12.305 1 94.56 75 ARG B C 1
ATOM 4099 O O . ARG B 1 75 ? -8.57 11.562 12.266 1 94.56 75 ARG B O 1
ATOM 4106 N N . MET B 1 76 ? -10.578 10.945 12.805 1 96.19 76 MET B N 1
ATOM 4107 C CA . MET B 1 76 ? -10.891 12.141 13.578 1 96.19 76 MET B CA 1
ATOM 4108 C C . MET B 1 76 ? -12.039 11.875 14.555 1 96.19 76 MET B C 1
ATOM 4110 O O . MET B 1 76 ? -12.703 10.836 14.461 1 96.19 76 MET B O 1
ATOM 4114 N N . ASN B 1 77 ? -12.203 12.758 15.453 1 95.12 77 ASN B N 1
ATOM 4115 C CA . ASN B 1 77 ? -13.312 12.625 16.391 1 95.12 77 ASN B CA 1
ATOM 4116 C C . ASN B 1 77 ? -14.656 12.898 15.727 1 95.12 77 ASN B C 1
ATOM 4118 O O . ASN B 1 77 ? -14.727 13.68 14.773 1 95.12 77 ASN B O 1
ATOM 4122 N N . LYS B 1 78 ? -15.68 12.266 16.281 1 96.69 78 LYS B N 1
ATOM 4123 C CA . LYS B 1 78 ? -17.016 12.32 15.703 1 96.69 78 LYS B CA 1
ATOM 4124 C C . LYS B 1 78 ? -17.531 13.758 15.617 1 96.69 78 LYS B C 1
ATOM 4126 O O . LYS B 1 78 ? -18.047 14.18 14.586 1 96.69 78 LYS B O 1
ATOM 4131 N N . PRO B 1 79 ? -17.328 14.609 16.625 1 96.31 79 PRO B N 1
ATOM 4132 C CA . PRO B 1 79 ? -17.828 15.977 16.516 1 96.31 79 PRO B CA 1
ATOM 4133 C C . PRO B 1 79 ? -17.172 16.766 15.383 1 96.31 79 PRO B C 1
ATOM 4135 O O . PRO B 1 79 ? -17.844 17.547 14.695 1 96.31 79 PRO B O 1
ATOM 4138 N N . LEU B 1 80 ? -15.898 16.578 15.219 1 97.44 80 LEU B N 1
ATOM 4139 C CA . LEU B 1 80 ? -15.219 17.281 14.125 1 97.44 80 LEU B CA 1
ATOM 4140 C C . LEU B 1 80 ? -15.758 16.828 12.773 1 97.44 80 LEU B C 1
ATOM 4142 O O . LEU B 1 80 ? -16 17.656 11.891 1 97.44 80 LEU B O 1
ATOM 4146 N N . PHE B 1 81 ? -15.984 15.555 12.656 1 98.25 81 PHE B N 1
ATOM 4147 C CA . PHE B 1 81 ? -16.531 15.023 11.406 1 98.25 81 PHE B CA 1
ATOM 4148 C C . PHE B 1 81 ? -17.906 15.602 11.125 1 98.25 81 PHE B C 1
ATOM 4150 O O . PHE B 1 81 ? -18.203 16.016 10 1 98.25 81 PHE B O 1
ATOM 4157 N N . LEU B 1 82 ? -18.734 15.578 12.078 1 97.94 82 LEU B N 1
ATOM 4158 C CA . LEU B 1 82 ? -20.094 16.078 11.914 1 97.94 82 LEU B CA 1
ATOM 4159 C C . LEU B 1 82 ? -20.094 17.578 11.594 1 97.94 82 LEU B C 1
ATOM 4161 O O . LEU B 1 82 ? -20.953 18.062 10.852 1 97.94 82 LEU B O 1
ATOM 4165 N N . TYR B 1 83 ? -19.125 18.297 12.195 1 98.12 83 TYR B N 1
ATOM 4166 C CA . TYR B 1 83 ? -18.969 19.719 11.867 1 98.12 83 TYR B CA 1
ATOM 4167 C C . TYR B 1 83 ? -18.641 19.891 10.391 1 98.12 83 TYR B C 1
ATOM 4169 O O . TYR B 1 83 ? -19.219 20.75 9.719 1 98.12 83 TYR B O 1
ATOM 4177 N N . ILE B 1 84 ? -17.734 19.062 9.852 1 98.44 84 ILE B N 1
ATOM 4178 C CA . ILE B 1 84 ? -17.344 19.109 8.453 1 98.44 84 ILE B CA 1
ATOM 4179 C C . ILE B 1 84 ? -18.547 18.781 7.566 1 98.44 84 ILE B C 1
ATOM 4181 O O . ILE B 1 84 ? -18.812 19.484 6.586 1 98.44 84 ILE B O 1
ATOM 4185 N N . VAL B 1 85 ? -19.281 17.734 7.918 1 98.31 85 VAL B N 1
ATOM 4186 C CA . VAL B 1 85 ? -20.453 17.328 7.156 1 98.31 85 VAL B CA 1
ATOM 4187 C C . VAL B 1 85 ? -21.469 18.484 7.129 1 98.31 85 VAL B C 1
ATOM 4189 O O . VAL B 1 85 ? -22.062 18.766 6.086 1 98.31 85 VAL B O 1
ATOM 4192 N N . HIS B 1 86 ? -21.609 19.125 8.25 1 97.75 86 HIS B N 1
ATOM 4193 C CA . HIS B 1 86 ? -22.562 20.219 8.359 1 97.75 86 HIS B CA 1
ATOM 4194 C C . HIS B 1 86 ? -22.172 21.375 7.445 1 97.75 86 HIS B C 1
ATOM 4196 O O . HIS B 1 86 ? -23.016 21.906 6.711 1 97.75 86 HIS B O 1
ATOM 4202 N N . ARG B 1 87 ? -20.953 21.797 7.484 1 98.06 87 ARG B N 1
ATOM 4203 C CA . ARG B 1 87 ? -20.484 22.906 6.66 1 98.06 87 ARG B CA 1
ATOM 4204 C C . ARG B 1 87 ? -20.594 22.562 5.18 1 98.06 87 ARG B C 1
ATOM 4206 O O . ARG B 1 87 ? -21.031 23.406 4.379 1 98.06 87 ARG B O 1
ATOM 4213 N N . LEU B 1 88 ? -20.234 21.359 4.793 1 98 88 LEU B N 1
ATOM 4214 C CA . LEU B 1 88 ? -20.312 20.938 3.396 1 98 88 LEU B CA 1
ATOM 4215 C C . LEU B 1 88 ? -21.75 20.875 2.92 1 98 88 LEU B C 1
ATOM 4217 O O . LEU B 1 88 ? -22.078 21.328 1.818 1 98 88 LEU B O 1
ATOM 4221 N N . SER B 1 89 ? -22.672 20.344 3.736 1 96.62 89 SER B N 1
ATOM 4222 C CA . SER B 1 89 ? -24.062 20.125 3.338 1 96.62 89 SER B CA 1
ATOM 4223 C C . SER B 1 89 ? -24.828 21.453 3.266 1 96.62 89 SER B C 1
ATOM 4225 O O . SER B 1 89 ? -25.844 21.547 2.588 1 96.62 89 SER B O 1
ATOM 4227 N N . THR B 1 90 ? -24.312 22.469 3.914 1 96.31 90 THR B N 1
ATOM 4228 C CA . THR B 1 90 ? -25 23.75 3.943 1 96.31 90 THR B CA 1
ATOM 4229 C C . THR B 1 90 ? -24.406 24.719 2.92 1 96.31 90 THR B C 1
ATOM 4231 O O . THR B 1 90 ? -25.109 25.531 2.334 1 96.31 90 THR B O 1
ATOM 4234 N N . GLU B 1 91 ? -23.125 24.562 2.65 1 96.88 91 GLU B N 1
ATOM 4235 C CA . GLU B 1 91 ? -22.453 25.625 1.906 1 96.88 91 GLU B CA 1
ATOM 4236 C C . GLU B 1 91 ? -22 25.125 0.537 1 96.88 91 GLU B C 1
ATOM 4238 O O . GLU B 1 91 ? -21.656 25.938 -0.337 1 96.88 91 GLU B O 1
ATOM 4243 N N . VAL B 1 92 ? -21.906 23.812 0.361 1 96.38 92 VAL B N 1
ATOM 4244 C CA . VAL B 1 92 ? -21.469 23.25 -0.916 1 96.38 92 VAL B CA 1
ATOM 4245 C C . VAL B 1 92 ? -22.641 22.531 -1.588 1 96.38 92 VAL B C 1
ATOM 4247 O O . VAL B 1 92 ? -23.188 21.578 -1.032 1 96.38 92 VAL B O 1
ATOM 4250 N N . GLU B 1 93 ? -22.953 22.844 -2.795 1 94.38 93 GLU B N 1
ATOM 4251 C CA . GLU B 1 93 ? -24.156 22.375 -3.508 1 94.38 93 GLU B CA 1
ATOM 4252 C C . GLU B 1 93 ? -24.172 20.859 -3.637 1 94.38 93 GLU B C 1
ATOM 4254 O O . GLU B 1 93 ? -25.188 20.219 -3.404 1 94.38 93 GLU B O 1
ATOM 4259 N N . TYR B 1 94 ? -23.078 20.297 -3.943 1 94.88 94 TYR B N 1
ATOM 4260 C CA . TYR B 1 94 ? -23 18.859 -4.223 1 94.88 94 TYR B CA 1
ATOM 4261 C C . TYR B 1 94 ? -23.422 18.047 -3.008 1 94.88 94 TYR B C 1
ATOM 4263 O O . TYR B 1 94 ? -23.953 16.938 -3.148 1 94.88 94 TYR B O 1
ATOM 4271 N N . PHE B 1 95 ? -23.234 18.562 -1.854 1 95.44 95 PHE B N 1
ATOM 4272 C CA . PHE B 1 95 ? -23.469 17.781 -0.643 1 95.44 95 PHE B CA 1
ATOM 4273 C C . PHE B 1 95 ? -24.828 18.109 -0.045 1 95.44 95 PHE B C 1
ATOM 4275 O O . PHE B 1 95 ? -25.25 17.516 0.951 1 95.44 95 PHE B O 1
ATOM 4282 N N . GLN B 1 96 ? -25.516 19.016 -0.673 1 92.44 96 GLN B N 1
ATOM 4283 C CA . GLN B 1 96 ? -26.844 19.328 -0.191 1 92.44 96 GLN B CA 1
ATOM 4284 C C . GLN B 1 96 ? -27.828 18.203 -0.497 1 92.44 96 GLN B C 1
ATOM 4286 O O . GLN B 1 96 ? -27.766 17.594 -1.567 1 92.44 96 GLN B O 1
ATOM 4291 N N . PRO B 1 97 ? -28.609 17.859 0.459 1 85 97 PRO B N 1
ATOM 4292 C CA . PRO B 1 97 ? -29.578 16.797 0.213 1 85 97 PRO B CA 1
ATOM 4293 C C . PRO B 1 97 ? -30.516 17.094 -0.959 1 85 97 PRO B C 1
ATOM 4295 O O . PRO B 1 97 ? -30.969 18.234 -1.111 1 85 97 PRO B O 1
ATOM 4298 N N . LYS B 1 98 ? -30.531 16.156 -1.851 1 78.81 98 LYS B N 1
ATOM 4299 C CA . LYS B 1 98 ? -31.406 16.344 -2.996 1 78.81 98 LYS B CA 1
ATOM 4300 C C . LYS B 1 98 ? -32.375 15.156 -3.143 1 78.81 98 LYS B C 1
ATOM 4302 O O . LYS B 1 98 ? -32.094 14.062 -2.664 1 78.81 98 LYS B O 1
ATOM 4307 N N . GLN B 1 99 ? -33.531 15.461 -3.514 1 74.5 99 GLN B N 1
ATOM 4308 C CA . GLN B 1 99 ? -34.469 14.414 -3.9 1 74.5 99 GLN B CA 1
ATOM 4309 C C . GLN B 1 99 ? -34.438 14.164 -5.406 1 74.5 99 GLN B C 1
ATOM 4311 O O . GLN B 1 99 ? -34.25 15.094 -6.191 1 74.5 99 GLN B O 1
ATOM 4316 N N . ASP B 1 100 ? -34.375 12.906 -5.715 1 64.25 100 ASP B N 1
ATOM 4317 C CA . ASP B 1 100 ? -34.312 12.617 -7.145 1 64.25 100 ASP B CA 1
ATOM 4318 C C . ASP B 1 100 ? -35.688 12.812 -7.781 1 64.25 100 ASP B C 1
ATOM 4320 O O . ASP B 1 100 ? -36.656 13.234 -7.113 1 64.25 100 ASP B O 1
ATOM 4324 N N . ALA B 1 101 ? -35.625 12.734 -9.039 1 61.53 101 ALA B N 1
ATOM 4325 C CA . ALA B 1 101 ? -36.812 13.008 -9.828 1 61.53 101 ALA B CA 1
ATOM 4326 C C . ALA B 1 101 ? -37.969 12.086 -9.43 1 61.53 101 ALA B C 1
ATOM 4328 O O . ALA B 1 101 ? -39.125 12.398 -9.664 1 61.53 101 ALA B O 1
ATOM 4329 N N . THR B 1 102 ? -37.562 10.953 -8.859 1 66.94 102 THR B N 1
ATOM 4330 C CA . THR B 1 102 ? -38.594 9.992 -8.484 1 66.94 102 THR B CA 1
ATOM 4331 C C . THR B 1 102 ? -39.062 10.234 -7.055 1 66.94 102 THR B C 1
ATOM 4333 O O . THR B 1 102 ? -39.906 9.508 -6.543 1 66.94 102 THR B O 1
ATOM 4336 N N . GLY B 1 103 ? -38.594 11.312 -6.402 1 66.31 103 GLY B N 1
ATOM 4337 C CA . GLY B 1 103 ? -38.969 11.617 -5.035 1 66.31 103 GLY B CA 1
ATOM 4338 C C . GLY B 1 103 ? -38.125 10.891 -4 1 66.31 103 GLY B C 1
ATOM 4339 O O . GLY B 1 103 ? -38.312 11.086 -2.799 1 66.31 103 GLY B O 1
ATOM 4340 N N . ARG B 1 104 ? -37.312 10.008 -4.523 1 70.75 104 ARG B N 1
ATOM 4341 C CA . ARG B 1 104 ? -36.438 9.266 -3.613 1 70.75 104 ARG B CA 1
ATOM 4342 C C . ARG B 1 104 ? -35.281 10.125 -3.148 1 70.75 104 ARG B C 1
ATOM 4344 O O . ARG B 1 104 ? -34.75 10.953 -3.908 1 70.75 104 ARG B O 1
ATOM 4351 N N . SER B 1 105 ? -35.062 9.977 -1.9 1 75.19 105 SER B N 1
ATOM 4352 C CA . SER B 1 105 ? -33.938 10.734 -1.367 1 75.19 105 SER B CA 1
ATOM 4353 C C . SER B 1 105 ? -32.625 10.32 -2.029 1 75.19 105 SER B C 1
ATOM 4355 O O . SER B 1 105 ? -32.406 9.133 -2.264 1 75.19 105 SER B O 1
ATOM 4357 N N . GLY B 1 106 ? -31.938 11.195 -2.504 1 82.75 106 GLY B N 1
ATOM 4358 C CA . GLY B 1 106 ? -30.625 10.93 -3.062 1 82.75 106 GLY B CA 1
ATOM 4359 C C . GLY B 1 106 ? -29.609 10.492 -2.021 1 82.75 106 GLY B C 1
ATOM 4360 O O . GLY B 1 106 ? -29.984 10.148 -0.895 1 82.75 106 GLY B O 1
ATOM 4361 N N . ILE B 1 107 ? -28.453 10.32 -2.359 1 90.44 107 ILE B N 1
ATOM 4362 C CA . ILE B 1 107 ? -27.359 9.961 -1.457 1 90.44 107 ILE B CA 1
ATOM 4363 C C . ILE B 1 107 ? -27.188 11.055 -0.4 1 90.44 107 ILE B C 1
ATOM 4365 O O . ILE B 1 107 ? -27.125 12.242 -0.727 1 90.44 107 ILE B O 1
ATOM 4369 N N . SER B 1 108 ? -27.234 10.75 0.85 1 93.44 108 SER B N 1
ATOM 4370 C CA . SER B 1 108 ? -27.156 11.711 1.943 1 93.44 108 SER B CA 1
ATOM 4371 C C . SER B 1 108 ? -25.781 12.336 2.047 1 93.44 108 SER B C 1
ATOM 4373 O O . SER B 1 108 ? -24.797 11.75 1.593 1 93.44 108 SER B O 1
ATOM 4375 N N . PRO B 1 109 ? -25.688 13.492 2.615 1 95.31 109 PRO B N 1
ATOM 4376 C CA . PRO B 1 109 ? -24.375 14.102 2.844 1 95.31 109 PRO B CA 1
ATOM 4377 C C . PRO B 1 109 ? -23.453 13.227 3.711 1 95.31 109 PRO B C 1
ATOM 4379 O O . PRO B 1 109 ? -22.25 13.188 3.488 1 95.31 109 PRO B O 1
ATOM 4382 N N . LEU B 1 110 ? -24.094 12.547 4.602 1 95.94 110 LEU B N 1
ATOM 4383 C CA . LEU B 1 110 ? -23.328 11.664 5.48 1 95.94 110 LEU B CA 1
ATOM 4384 C C . LEU B 1 110 ? -22.672 10.539 4.684 1 95.94 110 LEU B C 1
ATOM 4386 O O . LEU B 1 110 ? -21.516 10.211 4.914 1 95.94 110 LEU B O 1
ATOM 4390 N N . GLN B 1 111 ? -23.391 10.008 3.791 1 95.88 111 GLN B N 1
ATOM 4391 C CA . GLN B 1 111 ? -22.875 8.953 2.928 1 95.88 111 GLN B CA 1
ATOM 4392 C C . GLN B 1 111 ? -21.75 9.484 2.033 1 95.88 111 GLN B C 1
ATOM 4394 O O . GLN B 1 111 ? -20.703 8.844 1.896 1 95.88 111 GLN B O 1
ATOM 4399 N N . LYS B 1 112 ? -22 10.609 1.467 1 96.69 112 LYS B N 1
ATOM 4400 C CA . LYS B 1 112 ? -21.031 11.188 0.539 1 96.69 112 LYS B CA 1
ATOM 4401 C C . LYS B 1 112 ? -19.719 11.516 1.246 1 96.69 112 LYS B C 1
ATOM 4403 O O . LYS B 1 112 ? -18.641 11.18 0.752 1 96.69 112 LYS B O 1
ATOM 4408 N N . CYS B 1 113 ? -19.828 12.102 2.416 1 98.06 113 CYS B N 1
ATOM 4409 C CA . CYS B 1 113 ? -18.641 12.477 3.168 1 98.06 113 CYS B CA 1
ATOM 4410 C C . CYS B 1 113 ? -17.906 11.25 3.678 1 98.06 113 CYS B C 1
ATOM 4412 O O . CYS B 1 113 ? -16.672 11.211 3.664 1 98.06 113 CYS B O 1
ATOM 4414 N N . THR B 1 114 ? -18.672 10.273 4.117 1 97.56 114 THR B N 1
ATOM 4415 C CA . THR B 1 114 ? -18.047 9.055 4.605 1 97.56 114 THR B CA 1
ATOM 4416 C C . THR B 1 114 ? -17.312 8.336 3.479 1 97.56 114 THR B C 1
ATOM 4418 O O . THR B 1 114 ? -16.219 7.793 3.684 1 97.56 114 THR B O 1
ATOM 4421 N N . ALA B 1 115 ? -17.906 8.359 2.311 1 96.5 115 ALA B N 1
ATOM 4422 C CA . ALA B 1 115 ? -17.266 7.754 1.15 1 96.5 115 ALA B CA 1
ATOM 4423 C C . ALA B 1 115 ? -15.914 8.414 0.874 1 96.5 115 ALA B C 1
ATOM 4425 O O . ALA B 1 115 ? -14.93 7.727 0.598 1 96.5 115 ALA B O 1
ATOM 4426 N N . ALA B 1 116 ? -15.898 9.688 0.963 1 97.19 116 ALA B N 1
ATOM 4427 C CA . ALA B 1 116 ? -14.664 10.43 0.722 1 97.19 116 ALA B CA 1
ATOM 4428 C C . ALA B 1 116 ? -13.617 10.109 1.781 1 97.19 116 ALA B C 1
ATOM 4430 O O . ALA B 1 116 ? -12.469 9.812 1.454 1 97.19 116 ALA B O 1
ATOM 4431 N N . ILE B 1 117 ? -14.031 10.07 3.02 1 96.94 117 ILE B N 1
ATOM 4432 C CA . ILE B 1 117 ? -13.102 9.836 4.117 1 96.94 117 ILE B CA 1
ATOM 4433 C C . ILE B 1 117 ? -12.539 8.414 4.027 1 96.94 117 ILE B C 1
ATOM 4435 O O . ILE B 1 117 ? -11.367 8.188 4.328 1 96.94 117 ILE B O 1
ATOM 4439 N N . ARG B 1 118 ? -13.383 7.492 3.65 1 95 118 ARG B N 1
ATOM 4440 C CA . ARG B 1 118 ? -12.914 6.117 3.51 1 95 118 ARG B CA 1
ATOM 4441 C C . ARG B 1 118 ? -11.82 6.02 2.457 1 95 118 ARG B C 1
ATOM 4443 O O . ARG B 1 118 ? -10.828 5.305 2.648 1 95 118 ARG B O 1
ATOM 4450 N N . GLN B 1 119 ? -12.016 6.691 1.424 1 94.38 119 GLN B N 1
ATOM 4451 C CA . GLN B 1 119 ? -11.008 6.676 0.365 1 94.38 119 GLN B CA 1
ATOM 4452 C C . GLN B 1 119 ? -9.719 7.348 0.819 1 94.38 119 GLN B C 1
ATOM 4454 O O . GLN B 1 119 ? -8.625 6.867 0.521 1 94.38 119 GLN B O 1
ATOM 4459 N N . LEU B 1 120 ? -9.82 8.43 1.567 1 96 120 LEU B N 1
ATOM 4460 C CA . LEU B 1 120 ? -8.641 9.125 2.07 1 96 120 LEU B CA 1
ATOM 4461 C C . LEU B 1 120 ? -7.914 8.273 3.107 1 96 120 LEU B C 1
ATOM 4463 O O . LEU B 1 120 ? -6.688 8.133 3.047 1 96 120 LEU B O 1
ATOM 4467 N N . ALA B 1 121 ? -8.664 7.734 4.02 1 93.62 121 ALA B N 1
ATOM 4468 C CA . ALA B 1 121 ? -8.109 7.055 5.184 1 93.62 121 ALA B CA 1
ATOM 4469 C C . ALA B 1 121 ? -7.465 5.727 4.789 1 93.62 121 ALA B C 1
ATOM 4471 O O . ALA B 1 121 ? -6.395 5.375 5.289 1 93.62 121 ALA B O 1
ATOM 4472 N N . TYR B 1 122 ? -8.125 5.02 3.936 1 88.69 122 TYR B N 1
ATOM 4473 C CA . TYR B 1 122 ? -7.664 3.66 3.676 1 88.69 122 TYR B CA 1
ATOM 4474 C C . TYR B 1 122 ? -6.945 3.576 2.334 1 88.69 122 TYR B C 1
ATOM 4476 O O . TYR B 1 122 ? -6.227 2.611 2.066 1 88.69 122 TYR B O 1
ATOM 4484 N N . GLY B 1 123 ? -7.074 4.578 1.518 1 85 123 GLY B N 1
ATOM 4485 C CA . GLY B 1 123 ? -6.375 4.605 0.244 1 85 123 GLY B CA 1
ATOM 4486 C C . GLY B 1 123 ? -6.801 3.492 -0.695 1 85 123 GLY B C 1
ATOM 4487 O O . GLY B 1 123 ? -6.109 3.199 -1.674 1 85 123 GLY B O 1
ATOM 4488 N N . GLY B 1 124 ? -7.746 2.73 -0.337 1 72 124 GLY B N 1
ATOM 4489 C CA . GLY B 1 124 ? -8.172 1.594 -1.14 1 72 124 GLY B CA 1
ATOM 4490 C C . GLY B 1 124 ? -9.195 1.957 -2.191 1 72 124 GLY B C 1
ATOM 4491 O O . GLY B 1 124 ? -9.461 3.137 -2.428 1 72 124 GLY B O 1
ATOM 4492 N N . GLY B 1 125 ? -9.664 0.953 -2.916 1 73.88 125 GLY B N 1
ATOM 4493 C CA . GLY B 1 125 ? -10.617 1.084 -4.008 1 73.88 125 GLY B CA 1
ATOM 4494 C C . GLY B 1 125 ? -12.031 1.364 -3.535 1 73.88 125 GLY B C 1
ATOM 4495 O O . GLY B 1 125 ? -12.266 1.536 -2.338 1 73.88 125 GLY B O 1
ATOM 4496 N N . ALA B 1 126 ? -12.844 1.545 -4.434 1 82.75 126 ALA B N 1
ATOM 4497 C CA . ALA B 1 126 ? -14.242 1.92 -4.227 1 82.75 126 ALA B CA 1
ATOM 4498 C C . ALA B 1 126 ? -15.078 0.709 -3.834 1 82.75 126 ALA B C 1
ATOM 4500 O O . ALA B 1 126 ? -16.219 0.855 -3.398 1 82.75 126 ALA B O 1
ATOM 4501 N N . ASP B 1 127 ? -14.469 -0.451 -3.773 1 87.62 127 ASP B N 1
ATOM 4502 C CA . ASP B 1 127 ? -15.266 -1.662 -3.588 1 87.62 127 ASP B CA 1
ATOM 4503 C C . ASP B 1 127 ? -15.828 -1.738 -2.168 1 87.62 127 ASP B C 1
ATOM 4505 O O . ASP B 1 127 ? -17.031 -1.897 -1.979 1 87.62 127 ASP B O 1
ATOM 4509 N N . PRO B 1 128 ? -14.938 -1.478 -1.208 1 89.31 128 PRO B N 1
ATOM 4510 C CA . PRO B 1 128 ? -15.492 -1.521 0.149 1 89.31 128 PRO B CA 1
ATOM 4511 C C . PRO B 1 128 ? -16.516 -0.423 0.402 1 89.31 128 PRO B C 1
ATOM 4513 O O . PRO B 1 128 ? -17.469 -0.621 1.176 1 89.31 128 PRO B O 1
ATOM 4516 N N . VAL B 1 129 ? -16.328 0.663 -0.261 1 91.81 129 VAL B N 1
ATOM 4517 C CA . VAL B 1 129 ? -17.281 1.76 -0.124 1 91.81 129 VAL B CA 1
ATOM 4518 C C . VAL B 1 129 ? -18.625 1.347 -0.708 1 91.81 129 VAL B C 1
ATOM 4520 O O . VAL B 1 129 ? -19.672 1.597 -0.105 1 91.81 129 VAL B O 1
ATOM 4523 N N . ASP B 1 130 ? -18.562 0.706 -1.826 1 92.62 130 ASP B N 1
ATOM 4524 C CA . ASP B 1 130 ? -19.781 0.24 -2.494 1 92.62 130 ASP B CA 1
ATOM 4525 C C . ASP B 1 130 ? -20.516 -0.784 -1.639 1 92.62 130 ASP B C 1
ATOM 4527 O O . ASP B 1 130 ? -21.734 -0.69 -1.463 1 92.62 130 ASP B O 1
ATOM 4531 N N . GLU B 1 131 ? -19.812 -1.672 -1.058 1 92.56 131 GLU B N 1
ATOM 4532 C CA . GLU B 1 131 ? -20.422 -2.746 -0.277 1 92.56 131 GLU B CA 1
ATOM 4533 C C . GLU B 1 131 ? -21 -2.219 1.03 1 92.56 131 GLU B C 1
ATOM 4535 O O . GLU B 1 131 ? -22.031 -2.713 1.503 1 92.56 131 GLU B O 1
ATOM 4540 N N . TYR B 1 132 ? -20.422 -1.19 1.553 1 93.25 132 TYR B N 1
ATOM 4541 C CA . TYR B 1 132 ? -20.844 -0.685 2.852 1 93.25 132 TYR B CA 1
ATOM 4542 C C . TYR B 1 132 ? -21.828 0.462 2.691 1 93.25 132 TYR B C 1
ATOM 4544 O O . TYR B 1 132 ? -22.938 0.42 3.244 1 93.25 132 TYR B O 1
ATOM 4552 N N . LEU B 1 133 ? -21.516 1.387 1.81 1 94.25 133 LEU B N 1
ATOM 4553 C CA . LEU B 1 133 ? -22.312 2.611 1.711 1 94.25 133 LEU B CA 1
ATOM 4554 C C . LEU B 1 133 ? -23.25 2.555 0.514 1 94.25 133 LEU B C 1
ATOM 4556 O O . LEU B 1 133 ? -24.109 3.428 0.353 1 94.25 133 LEU B O 1
ATOM 4560 N N . ARG B 1 134 ? -23.016 1.553 -0.321 1 93.69 134 ARG B N 1
ATOM 4561 C CA . ARG B 1 134 ? -23.891 1.352 -1.474 1 93.69 134 ARG B CA 1
ATOM 4562 C C . ARG B 1 134 ? -23.719 2.473 -2.494 1 93.69 134 ARG B C 1
ATOM 4564 O O . ARG B 1 134 ? -24.703 2.998 -3.02 1 93.69 134 ARG B O 1
ATOM 4571 N N . LEU B 1 135 ? -22.484 2.877 -2.674 1 91.75 135 LEU B N 1
ATOM 4572 C CA . LEU B 1 135 ? -22.109 3.852 -3.688 1 91.75 135 LEU B CA 1
ATOM 4573 C C . LEU B 1 135 ? -21.172 3.225 -4.719 1 91.75 135 LEU B C 1
ATOM 4575 O O . LEU B 1 135 ? -20.125 2.684 -4.363 1 91.75 135 LEU B O 1
ATOM 4579 N N . GLY B 1 136 ? -21.562 3.338 -5.918 1 89.88 136 GLY B N 1
ATOM 4580 C CA . GLY B 1 136 ? -20.703 2.801 -6.973 1 89.88 136 GLY B CA 1
ATOM 4581 C C . GLY B 1 136 ? -19.375 3.51 -7.078 1 89.88 136 GLY B C 1
ATOM 4582 O O . GLY B 1 136 ? -19.172 4.578 -6.492 1 89.88 136 GLY B O 1
ATOM 4583 N N . GLU B 1 137 ? -18.531 2.992 -7.832 1 88.75 137 GLU B N 1
ATOM 4584 C CA . GLU B 1 137 ? -17.156 3.469 -7.953 1 88.75 137 GLU B CA 1
ATOM 4585 C C . GLU B 1 137 ? -17.109 4.898 -8.484 1 88.75 137 GLU B C 1
ATOM 4587 O O . GLU B 1 137 ? -16.422 5.754 -7.922 1 88.75 137 GLU B O 1
ATOM 4592 N N . THR B 1 138 ? -17.828 5.168 -9.523 1 88.31 138 THR B N 1
ATOM 4593 C CA . THR B 1 138 ? -17.812 6.492 -10.141 1 88.31 138 THR B CA 1
ATOM 4594 C C . THR B 1 138 ? -18.344 7.543 -9.172 1 88.31 138 THR B C 1
ATOM 4596 O O . THR B 1 138 ? -17.766 8.617 -9.031 1 88.31 138 THR B O 1
ATOM 4599 N N . THR B 1 139 ? -19.422 7.188 -8.508 1 91.5 139 THR B N 1
ATOM 4600 C CA . THR B 1 139 ? -20.016 8.102 -7.535 1 91.5 139 THR B CA 1
ATOM 4601 C C . THR B 1 139 ? -19.078 8.32 -6.355 1 91.5 139 THR B C 1
ATOM 4603 O O . THR B 1 139 ? -18.938 9.445 -5.863 1 91.5 139 THR B O 1
ATOM 4606 N N . SER B 1 140 ? -18.453 7.25 -5.914 1 93.19 140 SER B N 1
ATOM 4607 C CA . SER B 1 140 ? -17.5 7.348 -4.816 1 93.19 140 SER B CA 1
ATOM 4608 C C . SER B 1 140 ? -16.344 8.281 -5.164 1 93.19 140 SER B C 1
ATOM 4610 O O . SER B 1 140 ? -15.922 9.086 -4.336 1 93.19 140 SER B O 1
ATOM 4612 N N . ARG B 1 141 ? -15.883 8.195 -6.367 1 92.31 141 ARG B N 1
ATOM 4613 C CA . ARG B 1 141 ? -14.789 9.055 -6.816 1 92.31 141 ARG B CA 1
ATOM 4614 C C . ARG B 1 141 ? -15.242 10.516 -6.898 1 92.31 141 ARG B C 1
ATOM 4616 O O . ARG B 1 141 ? -14.492 11.422 -6.535 1 92.31 141 ARG B O 1
ATOM 4623 N N . LYS B 1 142 ? -16.406 10.648 -7.363 1 94.5 142 LYS B N 1
ATOM 4624 C CA . LYS B 1 142 ? -16.969 11.992 -7.418 1 94.5 142 LYS B CA 1
ATOM 4625 C C . LYS B 1 142 ? -17.078 12.602 -6.02 1 94.5 142 LYS B C 1
ATOM 4627 O O . LYS B 1 142 ? -16.781 13.781 -5.82 1 94.5 142 LYS B O 1
ATOM 4632 N N . CYS B 1 143 ? -17.531 11.781 -5.094 1 95.81 143 CYS B N 1
ATOM 4633 C CA . CYS B 1 143 ? -17.609 12.234 -3.709 1 95.81 143 CYS B CA 1
ATOM 4634 C C . CYS B 1 143 ? -16.25 12.703 -3.203 1 95.81 143 CYS B C 1
ATOM 4636 O O . CYS B 1 143 ? -16.156 13.75 -2.553 1 95.81 143 CYS B O 1
ATOM 4638 N N . LEU B 1 144 ? -15.242 11.977 -3.537 1 96.44 144 LEU B N 1
ATOM 4639 C CA . LEU B 1 144 ? -13.891 12.305 -3.1 1 96.44 144 LEU B CA 1
ATOM 4640 C C . LEU B 1 144 ? -13.445 13.648 -3.666 1 96.44 144 LEU B C 1
ATOM 4642 O O . LEU B 1 144 ? -12.93 14.492 -2.932 1 96.44 144 LEU B O 1
ATOM 4646 N N . HIS B 1 145 ? -13.703 13.859 -4.93 1 96.5 145 HIS B N 1
ATOM 4647 C CA . HIS B 1 145 ? -13.242 15.078 -5.594 1 96.5 145 HIS B CA 1
ATOM 4648 C C . HIS B 1 145 ? -13.984 16.297 -5.078 1 96.5 145 HIS B C 1
ATOM 4650 O O . HIS B 1 145 ? -13.375 17.328 -4.793 1 96.5 145 HIS B O 1
ATOM 4656 N N . HIS B 1 146 ? -15.227 16.141 -4.93 1 97.44 146 HIS B N 1
ATOM 4657 C CA . HIS B 1 146 ? -16.016 17.266 -4.414 1 97.44 146 HIS B CA 1
ATOM 4658 C C . HIS B 1 146 ? -15.711 17.516 -2.945 1 97.44 146 HIS B C 1
ATOM 4660 O O . HIS B 1 146 ? -15.719 18.672 -2.498 1 97.44 146 HIS B O 1
ATOM 4666 N N . PHE B 1 147 ? -15.5 16.453 -2.277 1 98.25 147 PHE B N 1
ATOM 4667 C CA . PHE B 1 147 ? -15.141 16.594 -0.873 1 98.25 147 PHE B CA 1
ATOM 4668 C C . PHE B 1 147 ? -13.828 17.359 -0.727 1 98.25 147 PHE B C 1
ATOM 4670 O O . PHE B 1 147 ? -13.742 18.297 0.055 1 98.25 147 PHE B O 1
ATOM 4677 N N . ALA B 1 148 ? -12.812 16.938 -1.461 1 98.12 148 ALA B N 1
ATOM 4678 C CA . ALA B 1 148 ? -11.508 17.594 -1.416 1 98.12 148 ALA B CA 1
ATOM 4679 C C . ALA B 1 148 ? -11.633 19.078 -1.784 1 98.12 148 ALA B C 1
ATOM 4681 O O . ALA B 1 148 ? -11.125 19.953 -1.077 1 98.12 148 ALA B O 1
ATOM 4682 N N . ALA B 1 149 ? -12.344 19.328 -2.82 1 97.88 149 ALA B N 1
ATOM 4683 C CA . ALA B 1 149 ? -12.555 20.719 -3.248 1 97.88 149 ALA B CA 1
ATOM 4684 C C . ALA B 1 149 ? -13.312 21.516 -2.184 1 97.88 149 ALA B C 1
ATOM 4686 O O . ALA B 1 149 ? -13 22.672 -1.936 1 97.88 149 ALA B O 1
ATOM 4687 N N . GLY B 1 150 ? -14.312 20.891 -1.612 1 98.44 150 GLY B N 1
ATOM 4688 C CA . GLY B 1 150 ? -15.086 21.547 -0.563 1 98.44 150 GLY B CA 1
ATOM 4689 C C . GLY B 1 150 ? -14.266 21.875 0.669 1 98.44 150 GLY B C 1
ATOM 4690 O O . GLY B 1 150 ? -14.406 22.953 1.249 1 98.44 150 GLY B O 1
ATOM 4691 N N . ILE B 1 151 ? -13.43 20.938 1.062 1 98.62 151 ILE B N 1
ATOM 4692 C CA . ILE B 1 151 ? -12.555 21.141 2.213 1 98.62 151 ILE B CA 1
ATOM 4693 C C . ILE B 1 151 ? -11.648 22.344 1.962 1 98.62 151 ILE B C 1
ATOM 4695 O O . ILE B 1 151 ? -11.477 23.188 2.838 1 98.62 151 ILE B O 1
ATOM 4699 N N . ILE B 1 152 ? -11.102 22.406 0.788 1 98.19 152 ILE B N 1
ATOM 4700 C CA . ILE B 1 152 ? -10.211 23.5 0.436 1 98.19 152 ILE B CA 1
ATOM 4701 C C . ILE B 1 152 ? -10.977 24.812 0.459 1 98.19 152 ILE B C 1
ATOM 4703 O O . ILE B 1 152 ? -10.539 25.797 1.069 1 98.19 152 ILE B O 1
ATOM 4707 N N . HIS B 1 153 ? -12.094 24.781 -0.117 1 97.81 153 HIS B N 1
ATOM 4708 C CA . HIS B 1 153 ? -12.914 25.984 -0.243 1 97.81 153 HIS B CA 1
ATOM 4709 C C . HIS B 1 153 ? -13.328 26.516 1.125 1 97.81 153 HIS B C 1
ATOM 4711 O O . HIS B 1 153 ? -13.273 27.719 1.365 1 97.81 153 HIS B O 1
ATOM 4717 N N . LEU B 1 154 ? -13.672 25.688 1.992 1 98.19 154 LEU B N 1
ATOM 4718 C CA . LEU B 1 154 ? -14.281 26.094 3.252 1 98.19 154 LEU B CA 1
ATOM 4719 C C . LEU B 1 154 ? -13.219 26.344 4.316 1 98.19 154 LEU B C 1
ATOM 4721 O O . LEU B 1 154 ? -13.414 27.188 5.199 1 98.19 154 LEU B O 1
ATOM 4725 N N . PHE B 1 155 ? -12.039 25.609 4.238 1 98.19 155 PHE B N 1
ATOM 4726 C CA . PHE B 1 155 ? -11.234 25.562 5.453 1 98.19 155 PHE B CA 1
ATOM 4727 C C . PHE B 1 155 ? -9.789 25.953 5.164 1 98.19 155 PHE B C 1
ATOM 4729 O O . PHE B 1 155 ? -8.984 26.094 6.082 1 98.19 155 PHE B O 1
ATOM 4736 N N . ASP B 1 156 ? -9.398 26.141 3.959 1 97.19 156 ASP B N 1
ATOM 4737 C CA . ASP B 1 156 ? -8.016 26.391 3.566 1 97.19 156 ASP B CA 1
ATOM 4738 C C . ASP B 1 156 ? -7.445 27.594 4.312 1 97.19 156 ASP B C 1
ATOM 4740 O O . ASP B 1 156 ? -6.379 27.5 4.922 1 97.19 156 ASP B O 1
ATOM 4744 N N . ASP B 1 157 ? -8.141 28.688 4.41 1 95 157 ASP B N 1
ATOM 4745 C CA . ASP B 1 157 ? -7.672 29.953 4.965 1 95 157 ASP B CA 1
ATOM 4746 C C . ASP B 1 157 ? -7.441 29.844 6.469 1 95 157 ASP B C 1
ATOM 4748 O O . ASP B 1 157 ? -6.562 30.516 7.02 1 95 157 ASP B O 1
ATOM 4752 N N . GLU B 1 158 ? -8.211 29.016 7.008 1 95.94 158 GLU B N 1
ATOM 4753 C CA . GLU B 1 158 ? -8.164 28.906 8.461 1 95.94 158 GLU B CA 1
ATOM 4754 C C . GLU B 1 158 ? -7.129 27.875 8.914 1 95.94 158 GLU B C 1
ATOM 4756 O O . GLU B 1 158 ? -6.477 28.062 9.945 1 95.94 158 GLU B O 1
ATOM 4761 N N . TYR B 1 159 ? -6.949 26.859 8.102 1 96.94 159 TYR B N 1
ATOM 4762 C CA . TYR B 1 159 ? -6.199 25.75 8.656 1 96.94 159 TYR B CA 1
ATOM 4763 C C . TYR B 1 159 ? -4.879 25.562 7.918 1 96.94 159 TYR B C 1
ATOM 4765 O O . TYR B 1 159 ? -3.984 24.859 8.398 1 96.94 159 TYR B O 1
ATOM 4773 N N . LEU B 1 160 ? -4.723 26.031 6.797 1 95.31 160 LEU B N 1
ATOM 4774 C CA . LEU B 1 160 ? -3.439 26.047 6.105 1 95.31 160 LEU B CA 1
ATOM 4775 C C . LEU B 1 160 ? -2.969 27.484 5.863 1 95.31 160 LEU B C 1
ATOM 4777 O O . LEU B 1 160 ? -2.898 27.922 4.719 1 95.31 160 LEU B O 1
ATOM 4781 N N . ARG B 1 161 ? -2.574 28.062 7.031 1 91.06 161 ARG B N 1
ATOM 4782 C CA . ARG B 1 161 ? -2.229 29.484 7.047 1 91.06 161 ARG B CA 1
ATOM 4783 C C . ARG B 1 161 ? -0.857 29.703 7.68 1 91.06 161 ARG B C 1
ATOM 4785 O O . ARG B 1 161 ? -0.303 28.797 8.305 1 91.06 161 ARG B O 1
ATOM 4792 N N . ARG B 1 162 ? -0.402 30.922 7.477 1 90.38 162 ARG B N 1
ATOM 4793 C CA . ARG B 1 162 ? 0.821 31.344 8.148 1 90.38 162 ARG B CA 1
ATOM 4794 C C . ARG B 1 162 ? 0.574 31.594 9.633 1 90.38 162 ARG B C 1
ATOM 4796 O O . ARG B 1 162 ? -0.554 31.875 10.047 1 90.38 162 ARG B O 1
ATOM 4803 N N . PRO B 1 163 ? 1.587 31.516 10.391 1 91.31 163 PRO B N 1
ATOM 4804 C CA . PRO B 1 163 ? 1.408 31.703 11.828 1 91.31 163 PRO B CA 1
ATOM 4805 C C . PRO B 1 163 ? 0.992 33.125 12.195 1 91.31 163 PRO B C 1
ATOM 4807 O O . PRO B 1 163 ? 1.471 34.094 11.594 1 91.31 163 PRO B O 1
ATOM 4810 N N . THR B 1 164 ? 0.075 33.219 13.141 1 89.06 164 THR B N 1
ATOM 4811 C CA . THR B 1 164 ? -0.283 34.5 13.742 1 89.06 164 THR B CA 1
ATOM 4812 C C . THR B 1 164 ? 0.727 34.906 14.812 1 89.06 164 THR B C 1
ATOM 4814 O O . THR B 1 164 ? 1.575 34.094 15.203 1 89.06 164 THR B O 1
ATOM 4817 N N . PRO B 1 165 ? 0.649 36.125 15.25 1 89.06 165 PRO B N 1
ATOM 4818 C CA . PRO B 1 165 ? 1.545 36.5 16.344 1 89.06 165 PRO B CA 1
ATOM 4819 C C . PRO B 1 165 ? 1.401 35.594 17.562 1 89.06 165 PRO B C 1
ATOM 4821 O O . PRO B 1 165 ? 2.398 35.25 18.203 1 89.06 165 PRO B O 1
ATOM 4824 N N . GLU B 1 166 ? 0.204 35.219 17.797 1 87.56 166 GLU B N 1
ATOM 4825 C CA . GLU B 1 166 ? -0.031 34.312 18.922 1 87.56 166 GLU B CA 1
ATOM 4826 C C . GLU B 1 166 ? 0.607 32.938 18.672 1 87.56 166 GLU B C 1
ATOM 4828 O O . GLU B 1 166 ? 1.178 32.344 19.594 1 87.56 166 GLU B O 1
ATOM 4833 N N . ASP B 1 167 ? 0.499 32.469 17.453 1 90.44 167 ASP B N 1
ATOM 4834 C CA . ASP B 1 167 ? 1.142 31.203 17.094 1 90.44 167 ASP B CA 1
ATOM 4835 C C . ASP B 1 167 ? 2.656 31.297 17.266 1 90.44 167 ASP B C 1
ATOM 4837 O O . ASP B 1 167 ? 3.275 30.375 17.812 1 90.44 167 ASP B O 1
ATOM 4841 N N . LEU B 1 168 ? 3.189 32.375 16.828 1 92.38 168 LEU B N 1
ATOM 4842 C CA . LEU B 1 168 ? 4.637 32.562 16.859 1 92.38 168 LEU B CA 1
ATOM 4843 C C . LEU B 1 168 ? 5.141 32.594 18.297 1 92.38 168 LEU B C 1
ATOM 4845 O O . LEU B 1 168 ? 6.207 32.062 18.609 1 92.38 168 LEU B O 1
ATOM 4849 N N . GLN B 1 169 ? 4.383 33.25 19.125 1 89.69 169 GLN B N 1
ATOM 4850 C CA . GLN B 1 169 ? 4.773 33.281 20.531 1 89.69 169 GLN B CA 1
ATOM 4851 C C . GLN B 1 169 ? 4.898 31.891 21.109 1 89.69 169 GLN B C 1
ATOM 4853 O O . GLN B 1 169 ? 5.863 31.578 21.812 1 89.69 169 GLN B O 1
ATOM 4858 N N . ARG B 1 170 ? 3.971 31.094 20.75 1 89.88 170 ARG B N 1
ATOM 4859 C CA . ARG B 1 170 ? 3.99 29.719 21.234 1 89.88 170 ARG B CA 1
ATOM 4860 C C . ARG B 1 170 ? 5.168 28.953 20.641 1 89.88 170 ARG B C 1
ATOM 4862 O O . ARG B 1 170 ? 5.852 28.203 21.359 1 89.88 170 ARG B O 1
ATOM 4869 N N . LEU B 1 171 ? 5.344 29.109 19.406 1 93.75 171 LEU B N 1
ATOM 4870 C CA . LEU B 1 171 ? 6.426 28.406 18.719 1 93.75 171 LEU B CA 1
ATOM 4871 C C . LEU B 1 171 ? 7.781 28.828 19.281 1 93.75 171 LEU B C 1
ATOM 4873 O O . LEU B 1 171 ? 8.648 28 19.516 1 93.75 171 LEU B O 1
ATOM 4877 N N . LEU B 1 172 ? 7.922 30.125 19.5 1 93.81 172 LEU B N 1
ATOM 4878 C CA . LEU B 1 172 ? 9.18 30.656 20 1 93.81 172 LEU B CA 1
ATOM 4879 C C . LEU B 1 172 ? 9.453 30.172 21.422 1 93.81 172 LEU B C 1
ATOM 4881 O O . LEU B 1 172 ? 10.602 29.906 21.781 1 93.81 172 LEU B O 1
ATOM 4885 N N . HIS B 1 173 ? 8.398 30.109 22.156 1 91.62 173 HIS B N 1
ATOM 4886 C CA . HIS B 1 173 ? 8.539 29.625 23.516 1 91.62 173 HIS B CA 1
ATOM 4887 C C . HIS B 1 173 ? 9.078 28.188 23.547 1 91.62 173 HIS B C 1
ATOM 4889 O O . HIS B 1 173 ? 10.039 27.906 24.25 1 91.62 173 HIS B O 1
ATOM 4895 N N . VAL B 1 174 ? 8.469 27.375 22.781 1 92.06 174 VAL B N 1
ATOM 4896 C CA . VAL B 1 174 ? 8.883 25.969 22.734 1 92.06 174 VAL B CA 1
ATOM 4897 C C . VAL B 1 174 ? 10.281 25.859 22.125 1 92.06 174 VAL B C 1
ATOM 4899 O O . VAL B 1 174 ? 11.094 25.047 22.578 1 92.06 174 VAL B O 1
ATOM 4902 N N . GLY B 1 175 ? 10.555 26.609 21.109 1 93.44 175 GLY B N 1
ATOM 4903 C CA . GLY B 1 175 ? 11.883 26.625 20.516 1 93.44 175 GLY B CA 1
ATOM 4904 C C . GLY B 1 175 ? 12.984 26.953 21.516 1 93.44 175 GLY B C 1
ATOM 4905 O O . GLY B 1 175 ? 14.047 26.328 21.5 1 93.44 175 GLY B O 1
ATOM 4906 N N . GLU B 1 176 ? 12.672 27.906 22.344 1 91.81 176 GLU B N 1
ATOM 4907 C CA . GLU B 1 176 ? 13.641 28.312 23.344 1 91.81 176 GLU B CA 1
ATOM 4908 C C . GLU B 1 176 ? 13.875 27.203 24.375 1 91.81 176 GLU B C 1
ATOM 4910 O O . GLU B 1 176 ? 15.008 26.938 24.766 1 91.81 176 GLU B O 1
ATOM 4915 N N . GLN B 1 177 ? 12.828 26.625 24.719 1 89.38 177 GLN B N 1
ATOM 4916 C CA . GLN B 1 177 ? 12.922 25.531 25.688 1 89.38 177 GLN B CA 1
ATOM 4917 C C . GLN B 1 177 ? 13.734 24.375 25.125 1 89.38 177 GLN B C 1
ATOM 4919 O O . GLN B 1 177 ? 14.453 23.688 25.859 1 89.38 177 GLN B O 1
ATOM 4924 N N . ARG B 1 178 ? 13.688 24.203 23.859 1 91.62 178 ARG B N 1
ATOM 4925 C CA . ARG B 1 178 ? 14.344 23.078 23.219 1 91.62 178 ARG B CA 1
ATOM 4926 C C . ARG B 1 178 ? 15.758 23.438 22.797 1 91.62 178 ARG B C 1
ATOM 4928 O O . ARG B 1 178 ? 16.422 22.641 22.109 1 91.62 178 ARG B O 1
ATOM 4935 N N . GLY B 1 179 ? 16.125 24.703 23.109 1 92.69 179 GLY B N 1
ATOM 4936 C CA . GLY B 1 179 ? 17.5 25.109 22.859 1 92.69 179 GLY B CA 1
ATOM 4937 C C . GLY B 1 179 ? 17.672 25.891 21.578 1 92.69 179 GLY B C 1
ATOM 4938 O O . GLY B 1 179 ? 18.797 26.172 21.156 1 92.69 179 GLY B O 1
ATOM 4939 N N . PHE B 1 180 ? 16.625 26.266 20.984 1 95.88 180 PHE B N 1
ATOM 4940 C CA . PHE B 1 180 ? 16.703 26.953 19.719 1 95.88 180 PHE B CA 1
ATOM 4941 C C . PHE B 1 180 ? 15.828 28.203 19.719 1 95.88 180 PHE B C 1
ATOM 4943 O O . PHE B 1 180 ? 14.859 28.281 18.953 1 95.88 180 PHE B O 1
ATOM 4950 N N . PRO B 1 181 ? 16.266 29.172 20.516 1 95 181 PRO B N 1
ATOM 4951 C CA . PRO B 1 181 ? 15.516 30.438 20.469 1 95 181 PRO B CA 1
ATOM 4952 C C . PRO B 1 181 ? 15.375 31 19.062 1 95 181 PRO B C 1
ATOM 4954 O O . PRO B 1 181 ? 16.359 31.047 18.312 1 95 181 PRO B O 1
ATOM 4957 N N . GLY B 1 182 ? 14.164 31.406 18.75 1 95.12 182 GLY B N 1
ATOM 4958 C CA . GLY B 1 182 ? 13.914 32 17.453 1 95.12 182 GLY B CA 1
ATOM 4959 C C . GLY B 1 182 ? 13.391 31.016 16.422 1 95.12 182 GLY B C 1
ATOM 4960 O O . GLY B 1 182 ? 12.992 31.406 15.328 1 95.12 182 GLY B O 1
ATOM 4961 N N . MET B 1 183 ? 13.383 29.734 16.75 1 95.81 183 MET B N 1
ATOM 4962 C CA . MET B 1 183 ? 12.93 28.688 15.82 1 95.81 183 MET B CA 1
ATOM 4963 C C . MET B 1 183 ? 11.414 28.719 15.68 1 95.81 183 MET B C 1
ATOM 4965 O O . MET B 1 183 ? 10.695 28.797 16.688 1 95.81 183 MET B O 1
ATOM 4969 N N . VAL B 1 184 ? 10.922 28.578 14.445 1 95 184 VAL B N 1
ATOM 4970 C CA . VAL B 1 184 ? 9.469 28.594 14.273 1 95 184 VAL B CA 1
ATOM 4971 C C . VAL B 1 184 ? 9.023 27.328 13.555 1 95 184 VAL B C 1
ATOM 4973 O O . VAL B 1 184 ? 7.84 27.188 13.227 1 95 184 VAL B O 1
ATOM 4976 N N . GLY B 1 185 ? 9.875 26.375 13.281 1 96.19 185 GLY B N 1
ATOM 4977 C CA . GLY B 1 185 ? 9.516 25.094 12.68 1 96.19 185 GLY B CA 1
ATOM 4978 C C . GLY B 1 185 ? 10.664 24.453 11.93 1 96.19 185 GLY B C 1
ATOM 4979 O O . GLY B 1 185 ? 11.812 24.906 12.023 1 96.19 185 GLY B O 1
ATOM 4980 N N . SER B 1 186 ? 10.375 23.359 11.312 1 97.19 186 SER B N 1
ATOM 4981 C CA . SER B 1 186 ? 11.32 22.641 10.453 1 97.19 186 SER B CA 1
ATOM 4982 C C . SER B 1 186 ? 10.758 22.484 9.047 1 97.19 186 SER B C 1
ATOM 4984 O O . SER B 1 186 ? 9.562 22.266 8.867 1 97.19 186 SER B O 1
ATOM 4986 N N . ILE B 1 187 ? 11.641 22.609 8.07 1 96.06 187 ILE B N 1
ATOM 4987 C CA . ILE B 1 187 ? 11.219 22.516 6.68 1 96.06 187 ILE B CA 1
ATOM 4988 C C . ILE B 1 187 ? 11.844 21.281 6.039 1 96.06 187 ILE B C 1
ATOM 4990 O O . ILE B 1 187 ? 12.984 20.922 6.332 1 96.06 187 ILE B O 1
ATOM 4994 N N . ASP B 1 188 ? 11.109 20.547 5.277 1 95.06 188 ASP B N 1
ATOM 4995 C CA . ASP B 1 188 ? 11.586 19.391 4.531 1 95.06 188 ASP B CA 1
ATOM 4996 C C . ASP B 1 188 ? 10.656 19.062 3.369 1 95.06 188 ASP B C 1
ATOM 4998 O O . ASP B 1 188 ? 9.617 19.703 3.199 1 95.06 188 ASP B O 1
ATOM 5002 N N . CYS B 1 189 ? 11.062 18.109 2.516 1 93.56 189 CYS B N 1
ATOM 5003 C CA . CYS B 1 189 ? 10.273 17.672 1.372 1 93.56 189 CYS B CA 1
ATOM 5004 C C . CYS B 1 189 ? 9.836 16.219 1.532 1 93.56 189 CYS B C 1
ATOM 5006 O O . CYS B 1 189 ? 10.523 15.438 2.188 1 93.56 189 CYS B O 1
ATOM 5008 N N . MET B 1 190 ? 8.727 15.906 1.009 1 92.69 190 MET B N 1
ATOM 5009 C CA . MET B 1 190 ? 8.188 14.547 0.968 1 92.69 190 MET B CA 1
ATOM 5010 C C . MET B 1 190 ? 7.781 14.172 -0.451 1 92.69 190 MET B C 1
ATOM 5012 O O . MET B 1 190 ? 7.125 14.953 -1.143 1 92.69 190 MET B O 1
ATOM 5016 N N . HIS B 1 191 ? 8.148 12.977 -0.903 1 88.88 191 HIS B N 1
ATOM 5017 C CA . HIS B 1 191 ? 7.797 12.492 -2.234 1 88.88 191 HIS B CA 1
ATOM 5018 C C . HIS B 1 191 ? 6.512 11.672 -2.201 1 88.88 191 HIS B C 1
ATOM 5020 O O . HIS B 1 191 ? 6.328 10.828 -1.316 1 88.88 191 HIS B O 1
ATOM 5026 N N . TRP B 1 192 ? 5.629 11.922 -3.047 1 90 192 TRP B N 1
ATOM 5027 C CA . TRP B 1 192 ? 4.441 11.117 -3.291 1 90 192 TRP B CA 1
ATOM 5028 C C . TRP B 1 192 ? 4.516 10.43 -4.652 1 90 192 TRP B C 1
ATOM 5030 O O . TRP B 1 192 ? 4.504 11.102 -5.691 1 90 192 TRP B O 1
ATOM 5040 N N . GLU B 1 193 ? 4.562 9.156 -4.641 1 85.75 193 GLU B N 1
ATOM 5041 C CA . GLU B 1 193 ? 4.699 8.391 -5.875 1 85.75 193 GLU B CA 1
ATOM 5042 C C . GLU B 1 193 ? 3.473 8.57 -6.77 1 85.75 193 GLU B C 1
ATOM 5044 O O . GLU B 1 193 ? 2.338 8.555 -6.285 1 85.75 193 GLU B O 1
ATOM 5049 N N . TRP B 1 194 ? 3.725 8.781 -8.023 1 80.88 194 TRP B N 1
ATOM 5050 C CA . TRP B 1 194 ? 2.689 8.93 -9.039 1 80.88 194 TRP B CA 1
ATOM 5051 C C . TRP B 1 194 ? 2.676 7.727 -9.984 1 80.88 194 TRP B C 1
ATOM 5053 O O . TRP B 1 194 ? 3.236 7.785 -11.078 1 80.88 194 TRP B O 1
ATOM 5063 N N . LYS B 1 195 ? 1.928 6.738 -9.617 1 74.81 195 LYS B N 1
ATOM 5064 C CA . LYS B 1 195 ? 1.925 5.461 -10.336 1 74.81 195 LYS B CA 1
ATOM 5065 C C . LYS B 1 195 ? 1.456 5.641 -11.773 1 74.81 195 LYS B C 1
ATOM 5067 O O . LYS B 1 195 ? 2.074 5.117 -12.703 1 74.81 195 LYS B O 1
ATOM 5072 N N . ASN B 1 196 ? 0.392 6.43 -11.992 1 68.25 196 ASN B N 1
ATOM 5073 C CA . ASN B 1 196 ? -0.181 6.59 -13.32 1 68.25 196 ASN B CA 1
ATOM 5074 C C . ASN B 1 196 ? 0.29 7.879 -13.984 1 68.25 196 ASN B C 1
ATOM 5076 O O . ASN B 1 196 ? -0.479 8.539 -14.695 1 68.25 196 ASN B O 1
ATOM 5080 N N . CYS B 1 197 ? 1.521 8.188 -13.68 1 68.5 197 CYS B N 1
ATOM 5081 C CA . CYS B 1 197 ? 2.096 9.344 -14.359 1 68.5 197 CYS B CA 1
ATOM 5082 C C . CYS B 1 197 ? 2.057 9.156 -15.875 1 68.5 197 CYS B C 1
ATOM 5084 O O . CYS B 1 197 ? 2.508 8.133 -16.391 1 68.5 197 CYS B O 1
ATOM 5086 N N . PRO B 1 198 ? 1.427 10.039 -16.484 1 61.91 198 PRO B N 1
ATOM 5087 C CA . PRO B 1 198 ? 1.408 9.914 -17.953 1 61.91 198 PRO B CA 1
ATOM 5088 C C . PRO B 1 198 ? 2.801 9.719 -18.547 1 61.91 198 PRO B C 1
ATOM 5090 O O . PRO B 1 198 ? 3.771 10.312 -18.062 1 61.91 198 PRO B O 1
ATOM 5093 N N . THR B 1 199 ? 2.902 8.82 -19.453 1 60.41 199 THR B N 1
ATOM 5094 C CA . THR B 1 199 ? 4.168 8.422 -20.047 1 60.41 199 THR B CA 1
ATOM 5095 C C . THR B 1 199 ? 4.961 9.641 -20.5 1 60.41 199 THR B C 1
ATOM 5097 O O . THR B 1 199 ? 6.184 9.688 -20.344 1 60.41 199 THR B O 1
ATOM 5100 N N . ALA B 1 200 ? 4.25 10.672 -21 1 57.78 200 ALA B N 1
ATOM 5101 C CA . ALA B 1 200 ? 4.883 11.883 -21.5 1 57.78 200 ALA B CA 1
ATOM 5102 C C . ALA B 1 200 ? 5.574 12.656 -20.391 1 57.78 200 ALA B C 1
ATOM 5104 O O . ALA B 1 200 ? 6.512 13.414 -20.641 1 57.78 200 ALA B O 1
ATOM 5105 N N . TRP B 1 201 ? 5.156 12.344 -19.234 1 62.97 201 TRP B N 1
ATOM 5106 C CA . TRP B 1 201 ? 5.656 13.133 -18.109 1 62.97 201 TRP B CA 1
ATOM 5107 C C . TRP B 1 201 ? 6.648 12.328 -17.281 1 62.97 201 TRP B C 1
ATOM 5109 O O . TRP B 1 201 ? 7.277 12.867 -16.359 1 62.97 201 TRP B O 1
ATOM 5119 N N . LYS B 1 202 ? 6.863 11.102 -17.516 1 60.22 202 LYS B N 1
ATOM 5120 C CA . LYS B 1 202 ? 7.672 10.203 -16.688 1 60.22 202 LYS B CA 1
ATOM 5121 C C . LYS B 1 202 ? 9.109 10.719 -16.578 1 60.22 202 LYS B C 1
ATOM 5123 O O . LYS B 1 202 ? 9.711 10.633 -15.5 1 60.22 202 LYS B O 1
ATOM 5128 N N . GLY B 1 203 ? 9.633 11.164 -17.703 1 58.59 203 GLY B N 1
ATOM 5129 C CA . GLY B 1 203 ? 10.984 11.695 -17.656 1 58.59 203 GLY B CA 1
ATOM 5130 C C . GLY B 1 203 ? 11.141 12.859 -16.703 1 58.59 203 GLY B C 1
ATOM 5131 O O . GLY B 1 203 ? 12.156 12.977 -16.016 1 58.59 203 GLY B O 1
ATOM 5132 N N . MET B 1 204 ? 10.109 13.586 -16.578 1 59.41 204 MET B N 1
ATOM 5133 C CA . MET B 1 204 ? 10.133 14.781 -15.75 1 59.41 204 MET B CA 1
ATOM 5134 C C . MET B 1 204 ? 9.961 14.43 -14.273 1 59.41 204 MET B C 1
ATOM 5136 O O . MET B 1 204 ? 10.469 15.133 -13.398 1 59.41 204 MET B O 1
ATOM 5140 N N . TYR B 1 205 ? 9.391 13.305 -14.109 1 65.38 205 TYR B N 1
ATOM 5141 C CA . TYR B 1 205 ? 8.984 13.031 -12.742 1 65.38 205 TYR B CA 1
ATOM 5142 C C . TYR B 1 205 ? 9.773 11.867 -12.156 1 65.38 205 TYR B C 1
ATOM 5144 O O . TYR B 1 205 ? 9.641 11.547 -10.977 1 65.38 205 TYR B O 1
ATOM 5152 N N . SER B 1 206 ? 10.555 11.188 -12.898 1 60.88 206 SER B N 1
ATOM 5153 C CA . SER B 1 206 ? 11.32 10.016 -12.469 1 60.88 206 SER B CA 1
ATOM 5154 C C . SER B 1 206 ? 12.797 10.344 -12.328 1 60.88 206 SER B C 1
ATOM 5156 O O . SER B 1 206 ? 13.391 10.945 -13.227 1 60.88 206 SER B O 1
ATOM 5158 N N . ARG B 1 207 ? 13.258 10.023 -11.172 1 48.91 207 ARG B N 1
ATOM 5159 C CA . ARG B 1 207 ? 14.711 10.094 -11.039 1 48.91 207 ARG B CA 1
ATOM 5160 C C . ARG B 1 207 ? 15.367 8.812 -11.547 1 48.91 207 ARG B C 1
ATOM 5162 O O . ARG B 1 207 ? 15.281 7.766 -10.906 1 48.91 207 ARG B O 1
ATOM 5169 N N . GLY B 1 208 ? 15.961 8.883 -12.648 1 51.75 208 GLY B N 1
ATOM 5170 C CA . GLY B 1 208 ? 16.562 7.688 -13.219 1 51.75 208 GLY B CA 1
ATOM 5171 C C . GLY B 1 208 ? 15.555 6.594 -13.5 1 51.75 208 GLY B C 1
ATOM 5172 O O . GLY B 1 208 ? 14.555 6.824 -14.195 1 51.75 208 GLY B O 1
ATOM 5173 N N . THR B 1 209 ? 15.914 5.461 -12.883 1 51.53 209 THR B N 1
ATOM 5174 C CA . THR B 1 209 ? 15.07 4.285 -13.078 1 51.53 209 THR B CA 1
ATOM 5175 C C . THR B 1 209 ? 13.984 4.211 -12.008 1 51.53 209 THR B C 1
ATOM 5177 O O . THR B 1 209 ? 13.289 3.201 -11.898 1 51.53 209 THR B O 1
ATOM 5180 N N . GLY B 1 210 ? 13.883 5.418 -11.398 1 65.88 210 GLY B N 1
ATOM 5181 C CA . GLY B 1 210 ? 12.961 5.363 -10.273 1 65.88 210 GLY B CA 1
ATOM 5182 C C . GLY B 1 210 ? 11.531 5.68 -10.656 1 65.88 210 GLY B C 1
ATOM 5183 O O . GLY B 1 210 ? 11.258 6.043 -11.805 1 65.88 210 GLY B O 1
ATOM 5184 N N . LYS B 1 211 ? 10.602 5.453 -9.859 1 76.12 211 LYS B N 1
ATOM 5185 C CA . LYS B 1 211 ? 9.18 5.734 -10.039 1 76.12 211 LYS B CA 1
ATOM 5186 C C . LYS B 1 211 ? 8.906 7.234 -9.992 1 76.12 211 LYS B C 1
ATOM 5188 O O . LYS B 1 211 ? 9.555 7.965 -9.234 1 76.12 211 LYS B O 1
ATOM 5193 N N . PRO B 1 212 ? 8.086 7.773 -10.898 1 81.19 212 PRO B N 1
ATOM 5194 C CA . PRO B 1 212 ? 7.727 9.195 -10.867 1 81.19 212 PRO B CA 1
ATOM 5195 C C . PRO B 1 212 ? 7.098 9.617 -9.539 1 81.19 212 PRO B C 1
ATOM 5197 O O . PRO B 1 212 ? 6.301 8.867 -8.969 1 81.19 212 PRO B O 1
ATOM 5200 N N . THR B 1 213 ? 7.531 10.773 -9.047 1 87.5 213 THR B N 1
ATOM 5201 C CA . THR B 1 213 ? 6.977 11.289 -7.801 1 87.5 213 THR B CA 1
ATOM 5202 C C . THR B 1 213 ? 6.645 12.773 -7.926 1 87.5 213 THR B C 1
ATOM 5204 O O . THR B 1 213 ? 7.164 13.453 -8.805 1 87.5 213 THR B O 1
ATOM 5207 N N . ILE B 1 214 ? 5.738 13.266 -7.172 1 89.31 214 ILE B N 1
ATOM 5208 C CA . ILE B 1 214 ? 5.434 14.68 -6.949 1 89.31 214 ILE B CA 1
ATOM 5209 C C . ILE B 1 214 ? 5.852 15.078 -5.535 1 89.31 214 ILE B C 1
ATOM 5211 O O . ILE B 1 214 ? 5.652 14.312 -4.586 1 89.31 214 ILE B O 1
ATOM 5215 N N . VAL B 1 215 ? 6.383 16.25 -5.398 1 90.75 215 VAL B N 1
ATOM 5216 C CA . VAL B 1 215 ? 7.043 16.578 -4.137 1 90.75 215 VAL B CA 1
ATOM 5217 C C . VAL B 1 215 ? 6.207 17.594 -3.361 1 90.75 215 VAL B C 1
ATOM 5219 O O . VAL B 1 215 ? 5.66 18.531 -3.945 1 90.75 215 VAL B O 1
ATOM 5222 N N . LEU B 1 216 ? 6.098 17.375 -2.072 1 95.5 216 LEU B N 1
ATOM 5223 C CA . LEU B 1 216 ? 5.539 18.297 -1.1 1 95.5 216 LEU B CA 1
ATOM 5224 C C . LEU B 1 216 ? 6.637 18.906 -0.226 1 95.5 216 LEU B C 1
ATOM 5226 O O . LEU B 1 216 ? 7.379 18.172 0.433 1 95.5 216 LEU B O 1
ATOM 5230 N N . GLU B 1 217 ? 6.844 20.203 -0.293 1 95.94 217 GLU B N 1
ATOM 5231 C CA . GLU B 1 217 ? 7.625 20.938 0.699 1 95.94 217 GLU B CA 1
ATOM 5232 C C . GLU B 1 217 ? 6.734 21.469 1.813 1 95.94 217 GLU B C 1
ATOM 5234 O O . GLU B 1 217 ? 5.719 22.109 1.546 1 95.94 217 GLU B O 1
ATOM 5239 N N . ALA B 1 218 ? 7.074 21.188 3.033 1 96.88 218 ALA B N 1
ATOM 5240 C CA . ALA B 1 218 ? 6.223 21.641 4.133 1 96.88 218 ALA B CA 1
ATOM 5241 C C . ALA B 1 218 ? 7.055 22.109 5.316 1 96.88 218 ALA B C 1
ATOM 5243 O O . ALA B 1 218 ? 8.219 21.734 5.457 1 96.88 218 ALA B O 1
ATOM 5244 N N . VAL B 1 219 ? 6.535 23.016 6.078 1 97.06 219 VAL B N 1
ATOM 5245 C CA . VAL B 1 219 ? 7.051 23.453 7.375 1 97.06 219 VAL B CA 1
ATOM 5246 C C . VAL B 1 219 ? 6.137 22.938 8.484 1 97.06 219 VAL B C 1
ATOM 5248 O O . VAL B 1 219 ? 4.922 23.156 8.445 1 97.06 219 VAL B O 1
ATOM 5251 N N . ALA B 1 220 ? 6.68 22.219 9.375 1 97.19 220 ALA B N 1
ATOM 5252 C CA . ALA B 1 220 ? 5.891 21.703 10.484 1 97.19 220 ALA B CA 1
ATOM 5253 C C . ALA B 1 220 ? 6.496 22.094 11.828 1 97.19 220 ALA B C 1
ATOM 5255 O O . ALA B 1 220 ? 7.699 22.359 11.922 1 97.19 220 ALA B O 1
ATOM 5256 N N . SER B 1 221 ? 5.676 22.203 12.797 1 95.81 221 SER B N 1
ATOM 5257 C CA . SER B 1 221 ? 6.109 22.5 14.156 1 95.81 221 SER B CA 1
ATOM 5258 C C . SER B 1 221 ? 6.078 21.25 15.031 1 95.81 221 SER B C 1
ATOM 5260 O O . SER B 1 221 ? 5.719 20.172 14.562 1 95.81 221 SER B O 1
ATOM 5262 N N . TYR B 1 222 ? 6.449 21.406 16.281 1 92.94 222 TYR B N 1
ATOM 5263 C CA . TYR B 1 222 ? 6.605 20.312 17.234 1 92.94 222 TYR B CA 1
ATOM 5264 C C . TYR B 1 222 ? 5.281 19.594 17.469 1 92.94 222 TYR B C 1
ATOM 5266 O O . TYR B 1 222 ? 5.258 18.406 17.812 1 92.94 222 TYR B O 1
ATOM 5274 N N . ASP B 1 223 ? 4.164 20.266 17.25 1 92 223 ASP B N 1
ATOM 5275 C CA . ASP B 1 223 ? 2.844 19.703 17.516 1 92 223 ASP B CA 1
ATOM 5276 C C . ASP B 1 223 ? 2.217 19.156 16.25 1 92 223 ASP B C 1
ATOM 5278 O O . ASP B 1 223 ? 1.002 18.953 16.188 1 92 223 ASP B O 1
ATOM 5282 N N . LEU B 1 224 ? 2.924 19.047 15.172 1 94.44 224 LEU B N 1
ATOM 5283 C CA . LEU B 1 224 ? 2.557 18.359 13.93 1 94.44 224 LEU B CA 1
ATOM 5284 C C . LEU B 1 224 ? 1.791 19.312 13.008 1 94.44 224 LEU B C 1
ATOM 5286 O O . LEU B 1 224 ? 1.402 18.922 11.898 1 94.44 224 LEU B O 1
ATOM 5290 N N . TRP B 1 225 ? 1.61 20.547 13.5 1 96.44 225 TRP B N 1
ATOM 5291 C CA . TRP B 1 225 ? 0.91 21.5 12.641 1 96.44 225 TRP B CA 1
ATOM 5292 C C . TRP B 1 225 ? 1.757 21.844 11.422 1 96.44 225 TRP B C 1
ATOM 5294 O O . TRP B 1 225 ? 2.961 22.094 11.547 1 96.44 225 TRP B O 1
ATOM 5304 N N . ILE B 1 226 ? 1.136 21.875 10.289 1 97.5 226 ILE B N 1
ATOM 5305 C CA . ILE B 1 226 ? 1.808 22.234 9.047 1 97.5 226 ILE B CA 1
ATOM 5306 C C . ILE B 1 226 ? 1.462 23.688 8.688 1 97.5 226 ILE B C 1
ATOM 5308 O O . ILE B 1 226 ? 0.305 24 8.398 1 97.5 226 ILE B O 1
ATOM 5312 N N . TRP B 1 227 ? 2.477 24.531 8.672 1 96.19 227 TRP B N 1
ATOM 5313 C CA . TRP B 1 227 ? 2.273 25.969 8.539 1 96.19 227 TRP B CA 1
ATOM 5314 C C . TRP B 1 227 ? 2.426 26.406 7.086 1 96.19 227 TRP B C 1
ATOM 5316 O O . TRP B 1 227 ? 2.006 27.5 6.715 1 96.19 227 TRP B O 1
ATOM 5326 N N . HIS B 1 228 ? 3.094 25.609 6.348 1 95.25 228 HIS B N 1
ATOM 5327 C CA . HIS B 1 228 ? 3.375 25.875 4.941 1 95.25 228 HIS B CA 1
ATOM 5328 C C . HIS B 1 228 ? 3.404 24.594 4.133 1 95.25 228 HIS B C 1
ATOM 5330 O O . HIS B 1 228 ? 3.908 23.562 4.602 1 95.25 228 HIS B O 1
ATOM 5336 N N . ALA B 1 229 ? 2.791 24.703 2.971 1 96.44 229 ALA B N 1
ATOM 5337 C CA . ALA B 1 229 ? 2.811 23.547 2.066 1 96.44 229 ALA B CA 1
ATOM 5338 C C . ALA B 1 229 ? 2.938 24 0.613 1 96.44 229 ALA B C 1
ATOM 5340 O O . ALA B 1 229 ? 2.154 24.828 0.144 1 96.44 229 ALA B O 1
ATOM 5341 N N . PHE B 1 230 ? 3.951 23.562 -0.042 1 95.5 230 PHE B N 1
ATOM 5342 C CA . PHE B 1 230 ? 4.164 23.766 -1.472 1 95.5 230 PHE B CA 1
ATOM 5343 C C . PHE B 1 230 ? 4.234 22.422 -2.197 1 95.5 230 PHE B C 1
ATOM 5345 O O . PHE B 1 230 ? 5.219 21.688 -2.064 1 95.5 230 PHE B O 1
ATOM 5352 N N . PHE B 1 231 ? 3.166 22.141 -2.961 1 94.81 231 PHE B N 1
ATOM 5353 C CA . PHE B 1 231 ? 3.025 20.828 -3.58 1 94.81 231 PHE B CA 1
ATOM 5354 C C . PHE B 1 231 ? 2.926 20.953 -5.094 1 94.81 231 PHE B C 1
ATOM 5356 O O . PHE B 1 231 ? 2.273 21.859 -5.605 1 94.81 231 PHE B O 1
ATOM 5363 N N . GLY B 1 232 ? 3.578 20.047 -5.832 1 89.75 232 GLY B N 1
ATOM 5364 C CA . GLY B 1 232 ? 3.395 19.984 -7.273 1 89.75 232 GLY B CA 1
ATOM 5365 C C . GLY B 1 232 ? 4.699 19.875 -8.039 1 89.75 232 GLY B C 1
ATOM 5366 O O . GLY B 1 232 ? 4.703 19.578 -9.234 1 89.75 232 GLY B O 1
ATOM 5367 N N . ALA B 1 233 ? 5.781 20.062 -7.391 1 87.31 233 ALA B N 1
ATOM 5368 C CA . ALA B 1 233 ? 7.078 20 -8.055 1 87.31 233 ALA B CA 1
ATOM 5369 C C . ALA B 1 233 ? 7.406 18.578 -8.477 1 87.31 233 ALA B C 1
ATOM 5371 O O . ALA B 1 233 ? 7.066 17.625 -7.773 1 87.31 233 ALA B O 1
ATOM 5372 N N . PRO B 1 234 ? 8.023 18.469 -9.641 1 85.25 234 PRO B N 1
ATOM 5373 C CA . PRO B 1 234 ? 8.406 17.125 -10.078 1 85.25 234 PRO B CA 1
ATOM 5374 C C . PRO B 1 234 ? 9.469 16.5 -9.18 1 85.25 234 PRO B C 1
ATOM 5376 O O . PRO B 1 234 ? 10.328 17.203 -8.648 1 85.25 234 PRO B O 1
ATOM 5379 N N . GLY B 1 235 ? 9.43 15.188 -9.07 1 82.25 235 GLY B N 1
ATOM 5380 C CA . GLY B 1 235 ? 10.344 14.445 -8.227 1 82.25 235 GLY B CA 1
ATOM 5381 C C . GLY B 1 235 ? 11.781 14.508 -8.703 1 82.25 235 GLY B C 1
ATOM 5382 O O . GLY B 1 235 ? 12.703 14.156 -7.961 1 82.25 235 GLY B O 1
ATOM 5383 N N . THR B 1 236 ? 11.992 15.016 -9.867 1 76.31 236 THR B N 1
ATOM 5384 C CA . THR B 1 236 ? 13.344 15.133 -10.406 1 76.31 236 THR B CA 1
ATOM 5385 C C . THR B 1 236 ? 14.07 16.312 -9.773 1 76.31 236 THR B C 1
ATOM 5387 O O . THR B 1 236 ? 15.305 16.375 -9.797 1 76.31 236 THR B O 1
ATOM 5390 N N . LEU B 1 237 ? 13.344 17.25 -9.281 1 79.25 237 LEU B N 1
ATOM 5391 C CA . LEU B 1 237 ? 13.945 18.422 -8.68 1 79.25 237 LEU B CA 1
ATOM 5392 C C . LEU B 1 237 ? 14.477 18.109 -7.281 1 79.25 237 LEU B C 1
ATOM 5394 O O . LEU B 1 237 ? 13.844 17.375 -6.523 1 79.25 237 LEU B O 1
ATOM 5398 N N . ASN B 1 238 ? 15.641 18.594 -7.066 1 80.69 238 ASN B N 1
ATOM 5399 C CA . ASN B 1 238 ? 16.141 18.453 -5.703 1 80.69 238 ASN B CA 1
ATOM 5400 C C . ASN B 1 238 ? 15.508 19.469 -4.762 1 80.69 238 ASN B C 1
ATOM 5402 O O . ASN B 1 238 ? 14.781 20.359 -5.203 1 80.69 238 ASN B O 1
ATOM 5406 N N . ASP B 1 239 ? 15.758 19.359 -3.529 1 82.69 239 ASP B N 1
ATOM 5407 C CA . ASP B 1 239 ? 15.133 20.188 -2.496 1 82.69 239 ASP B CA 1
ATOM 5408 C C . ASP B 1 239 ? 15.461 21.672 -2.707 1 82.69 239 ASP B C 1
ATOM 5410 O O . ASP B 1 239 ? 14.633 22.531 -2.436 1 82.69 239 ASP B O 1
ATOM 5414 N N . LEU B 1 240 ? 16.641 21.938 -3.225 1 84.69 240 LEU B N 1
ATOM 5415 C CA . LEU B 1 240 ? 17.047 23.312 -3.453 1 84.69 240 LEU B CA 1
ATOM 5416 C C . LEU B 1 240 ? 16.234 23.938 -4.582 1 84.69 240 LEU B C 1
ATOM 5418 O O . LEU B 1 240 ? 15.805 25.094 -4.473 1 84.69 240 LEU B O 1
ATOM 5422 N N . ASN B 1 241 ? 16.062 23.141 -5.609 1 85.06 241 ASN B N 1
ATOM 5423 C CA . ASN B 1 241 ? 15.258 23.609 -6.734 1 85.06 241 ASN B CA 1
ATOM 5424 C C . ASN B 1 241 ? 13.812 23.875 -6.324 1 85.06 241 ASN B C 1
ATOM 5426 O O . ASN B 1 241 ? 13.188 24.812 -6.801 1 85.06 241 ASN B O 1
ATOM 5430 N N . ILE B 1 242 ? 13.398 23.094 -5.469 1 87.88 242 ILE B N 1
ATOM 5431 C CA . ILE B 1 242 ? 12.031 23.234 -4.977 1 87.88 242 ILE B CA 1
ATOM 5432 C C . ILE B 1 242 ? 11.922 24.484 -4.121 1 87.88 242 ILE B C 1
ATOM 5434 O O . ILE B 1 242 ? 10.969 25.266 -4.262 1 87.88 242 ILE B O 1
ATOM 5438 N N . LEU B 1 243 ? 12.906 24.719 -3.295 1 89.25 243 LEU B N 1
ATOM 5439 C CA . LEU B 1 243 ? 12.938 25.906 -2.445 1 89.25 243 LEU B CA 1
ATOM 5440 C C . LEU B 1 243 ? 12.906 27.172 -3.287 1 89.25 243 LEU B C 1
ATOM 5442 O O . LEU B 1 243 ? 12.227 28.141 -2.934 1 89.25 243 LEU B O 1
ATOM 5446 N N . ASP B 1 244 ? 13.562 27.141 -4.363 1 87 244 ASP B N 1
ATOM 5447 C CA . ASP B 1 244 ? 13.656 28.312 -5.238 1 87 244 ASP B CA 1
ATOM 5448 C C . ASP B 1 244 ? 12.289 28.688 -5.793 1 87 244 ASP B C 1
ATOM 5450 O O . ASP B 1 244 ? 12.039 29.859 -6.094 1 87 244 ASP B O 1
ATOM 5454 N N . ARG B 1 245 ? 11.477 27.75 -5.859 1 87.94 245 ARG B N 1
ATOM 5455 C CA . ARG B 1 245 ? 10.148 27.969 -6.422 1 87.94 245 ARG B CA 1
ATOM 5456 C C . ARG B 1 245 ? 9.117 28.172 -5.32 1 87.94 245 ARG B C 1
ATOM 5458 O O . ARG B 1 245 ? 8 28.609 -5.582 1 87.94 245 ARG B O 1
ATOM 5465 N N . SER B 1 246 ? 9.5 27.859 -4.168 1 91.88 246 SER B N 1
ATOM 5466 C CA . SER B 1 246 ? 8.602 27.844 -3.02 1 91.88 246 SER B CA 1
ATOM 5467 C C . SER B 1 246 ? 8.305 29.25 -2.52 1 91.88 246 SER B C 1
ATOM 5469 O O . SER B 1 246 ? 9.211 30.078 -2.391 1 91.88 246 SER B O 1
ATOM 5471 N N . PRO B 1 247 ? 7.074 29.547 -2.193 1 91 247 PRO B N 1
ATOM 5472 C CA . PRO B 1 247 ? 6.715 30.844 -1.626 1 91 247 PRO B CA 1
ATOM 5473 C C . PRO B 1 247 ? 6.863 30.891 -0.107 1 91 247 PRO B C 1
ATOM 5475 O O . PRO B 1 247 ? 6.172 31.656 0.564 1 91 247 PRO B O 1
ATOM 5478 N N . VAL B 1 248 ? 7.707 30.109 0.431 1 90.88 248 VAL B N 1
ATOM 5479 C CA . VAL B 1 248 ? 7.797 29.922 1.876 1 90.88 248 VAL B CA 1
ATOM 5480 C C . VAL B 1 248 ? 8.18 31.25 2.539 1 90.88 248 VAL B C 1
ATOM 5482 O O . VAL B 1 248 ? 7.73 31.547 3.65 1 90.88 248 VAL B O 1
ATOM 5485 N N . PHE B 1 249 ? 8.906 32.156 1.875 1 88.75 249 PHE B N 1
ATOM 5486 C CA . PHE B 1 249 ? 9.383 33.375 2.508 1 88.75 249 PHE B CA 1
ATOM 5487 C C . PHE B 1 249 ? 8.688 34.594 1.921 1 88.75 249 PHE B C 1
ATOM 5489 O O . PHE B 1 249 ? 9.094 35.719 2.176 1 88.75 249 PHE B O 1
ATOM 5496 N N . ASP B 1 250 ? 7.66 34.344 1.182 1 86.25 250 ASP B N 1
ATOM 5497 C CA . ASP B 1 250 ? 6.98 35.438 0.5 1 86.25 250 ASP B CA 1
ATOM 5498 C C . ASP B 1 250 ? 6.457 36.469 1.5 1 86.25 250 ASP B C 1
ATOM 5500 O O . ASP B 1 250 ? 6.551 37.656 1.265 1 86.25 250 ASP B O 1
ATOM 5504 N N . ASP B 1 251 ? 5.992 36 2.568 1 84.38 251 ASP B N 1
ATOM 5505 C CA . ASP B 1 251 ? 5.43 36.938 3.549 1 84.38 251 ASP B CA 1
ATOM 5506 C C . ASP B 1 251 ? 6.516 37.812 4.176 1 84.38 251 ASP B C 1
ATOM 5508 O O . ASP B 1 251 ? 6.293 39 4.449 1 84.38 251 ASP B O 1
ATOM 5512 N N . ILE B 1 252 ? 7.621 37.25 4.387 1 82.75 252 ILE B N 1
ATOM 5513 C CA . ILE B 1 252 ? 8.734 38 4.953 1 82.75 252 ILE B CA 1
ATOM 5514 C C . ILE B 1 252 ? 9.25 39 3.932 1 82.75 252 ILE B C 1
ATOM 5516 O O . ILE B 1 252 ? 9.43 40.188 4.246 1 82.75 252 ILE B O 1
ATOM 5520 N N . ILE B 1 253 ? 9.406 38.562 2.779 1 84.94 253 ILE B N 1
ATOM 5521 C CA . ILE B 1 253 ? 9.969 39.375 1.708 1 84.94 253 ILE B CA 1
ATOM 5522 C C . ILE B 1 253 ? 9.031 40.531 1.394 1 84.94 253 ILE B C 1
ATOM 5524 O O . ILE B 1 253 ? 9.477 41.656 1.127 1 84.94 253 ILE B O 1
ATOM 5528 N N . ASN B 1 254 ? 7.758 40.219 1.53 1 86.75 254 ASN B N 1
ATOM 5529 C CA . ASN B 1 254 ? 6.766 41.219 1.203 1 86.75 254 ASN B CA 1
ATOM 5530 C C . ASN B 1 254 ? 6.441 42.094 2.412 1 86.75 254 ASN B C 1
ATOM 5532 O O . ASN B 1 254 ? 5.668 43.062 2.305 1 86.75 254 ASN B O 1
ATOM 5536 N N . GLY B 1 255 ? 6.953 41.719 3.514 1 81.81 255 GLY B N 1
ATOM 5537 C CA . GLY B 1 255 ? 6.797 42.562 4.703 1 81.81 255 GLY B CA 1
ATOM 5538 C C . GLY B 1 255 ? 5.508 42.281 5.457 1 81.81 255 GLY B C 1
ATOM 5539 O O . GLY B 1 255 ? 5.047 43.094 6.238 1 81.81 255 GLY B O 1
ATOM 5540 N N . ASN B 1 256 ? 4.93 41.125 5.188 1 82.31 256 ASN B N 1
ATOM 5541 C CA . ASN B 1 256 ? 3.646 40.812 5.797 1 82.31 256 ASN B CA 1
ATOM 5542 C C . ASN B 1 256 ? 3.828 39.938 7.039 1 82.31 256 ASN B C 1
ATOM 5544 O O . ASN B 1 256 ? 2.9 39.781 7.836 1 82.31 256 ASN B O 1
ATOM 5548 N N . ALA B 1 257 ? 5.016 39.5 7.254 1 85.38 257 ALA B N 1
ATOM 5549 C CA . ALA B 1 257 ? 5.254 38.562 8.367 1 85.38 257 ALA B CA 1
ATOM 5550 C C . ALA B 1 257 ? 5.504 39.344 9.664 1 85.38 257 ALA B C 1
ATOM 5552 O O . ALA B 1 257 ? 6.129 40.406 9.648 1 85.38 257 ALA B O 1
ATOM 5553 N N . PRO B 1 258 ? 5.031 38.781 10.75 1 84 258 PRO B N 1
ATOM 5554 C CA . PRO B 1 258 ? 5.375 39.406 12.039 1 84 258 PRO B CA 1
ATOM 5555 C C . PRO B 1 258 ? 6.883 39.469 12.273 1 84 258 PRO B C 1
ATOM 5557 O O . PRO B 1 258 ? 7.621 38.594 11.781 1 84 258 PRO B O 1
ATOM 5560 N N . GLN B 1 259 ? 7.23 40.469 13.008 1 84.94 259 GLN B N 1
ATOM 5561 C CA . GLN B 1 259 ? 8.641 40.594 13.375 1 84.94 259 GLN B CA 1
ATOM 5562 C C . GLN B 1 259 ? 8.977 39.781 14.609 1 84.94 259 GLN B C 1
ATOM 5564 O O . GLN B 1 259 ? 8.211 39.75 15.578 1 84.94 259 GLN B O 1
ATOM 5569 N N . VAL B 1 260 ? 10.031 39.125 14.461 1 90.62 260 VAL B N 1
ATOM 5570 C CA . VAL B 1 260 ? 10.477 38.281 15.562 1 90.62 260 VAL B CA 1
ATOM 5571 C C . VAL B 1 260 ? 11.875 38.688 16.016 1 90.62 260 VAL B C 1
ATOM 5573 O O . VAL B 1 260 ? 12.742 38.969 15.18 1 90.62 260 VAL B O 1
ATOM 5576 N N . ASN B 1 261 ? 11.969 38.938 17.328 1 91.56 261 ASN B N 1
ATOM 5577 C CA . ASN B 1 261 ? 13.273 39.188 17.938 1 91.56 261 ASN B CA 1
ATOM 5578 C C . ASN B 1 261 ? 13.625 38.156 19 1 91.56 261 ASN B C 1
ATOM 5580 O O . ASN B 1 261 ? 12.758 37.719 19.75 1 91.56 261 ASN B O 1
ATOM 5584 N N . PHE B 1 262 ? 14.891 37.75 18.953 1 93 262 PHE B N 1
ATOM 5585 C CA . PHE B 1 262 ? 15.352 36.812 19.969 1 93 262 PHE B CA 1
ATOM 5586 C C . PHE B 1 262 ? 16.844 37 20.234 1 93 262 PHE B C 1
ATOM 5588 O O . PHE B 1 262 ? 17.531 37.719 19.5 1 93 262 PHE B O 1
ATOM 5595 N N . CYS B 1 263 ? 17.203 36.438 21.344 1 92.69 263 CYS B N 1
ATOM 5596 C CA . CYS B 1 263 ? 18.609 36.594 21.766 1 92.69 263 CYS B CA 1
ATOM 5597 C C . CYS B 1 263 ? 19.25 35.219 21.922 1 92.69 263 CYS B C 1
ATOM 5599 O O . CYS B 1 263 ? 18.625 34.281 22.453 1 92.69 263 CYS B O 1
ATOM 5601 N N . VAL B 1 264 ? 20.453 35.094 21.359 1 92.62 264 VAL B N 1
ATOM 5602 C CA . VAL B 1 264 ? 21.266 33.906 21.547 1 92.62 264 VAL B CA 1
ATOM 5603 C C . VAL B 1 264 ? 22.719 34.281 21.812 1 92.62 264 VAL B C 1
ATOM 5605 O O . VAL B 1 264 ? 23.297 35.094 21.078 1 92.62 264 VAL B O 1
ATOM 5608 N N . ASN B 1 265 ? 23.219 33.75 22.875 1 90.81 265 ASN B N 1
ATOM 5609 C CA . ASN B 1 265 ? 24.609 34.031 23.25 1 90.81 265 ASN B CA 1
ATOM 5610 C C . ASN B 1 265 ? 24.859 35.531 23.344 1 90.81 265 ASN B C 1
ATOM 5612 O O . ASN B 1 265 ? 25.875 36.031 22.844 1 90.81 265 ASN B O 1
ATOM 5616 N N . GLY B 1 266 ? 23.922 36.219 23.781 1 88.69 266 GLY B N 1
ATOM 5617 C CA . GLY B 1 266 ? 24.078 37.656 24.047 1 88.69 266 GLY B CA 1
ATOM 5618 C C . GLY B 1 266 ? 23.875 38.5 22.812 1 88.69 266 GLY B C 1
ATOM 5619 O O . GLY B 1 266 ? 24.016 39.719 22.875 1 88.69 266 GLY B O 1
ATOM 5620 N N . ARG B 1 267 ? 23.578 37.969 21.75 1 93.25 267 ARG B N 1
ATOM 5621 C CA . ARG B 1 267 ? 23.359 38.719 20.516 1 93.25 267 ARG B CA 1
ATOM 5622 C C . ARG B 1 267 ? 21.891 38.688 20.109 1 93.25 267 ARG B C 1
ATOM 5624 O O . ARG B 1 267 ? 21.219 37.656 20.25 1 93.25 267 ARG B O 1
ATOM 5631 N N . GLU B 1 268 ? 21.5 39.781 19.531 1 92.5 268 GLU B N 1
ATOM 5632 C CA . GLU B 1 268 ? 20.094 39.938 19.141 1 92.5 268 GLU B CA 1
ATOM 5633 C C . GLU B 1 268 ? 19.906 39.656 17.656 1 92.5 268 GLU B C 1
ATOM 5635 O O . GLU B 1 268 ? 20.703 40.094 16.828 1 92.5 268 GLU B O 1
ATOM 5640 N N . TYR B 1 269 ? 18.969 38.875 17.406 1 93 269 TYR B N 1
ATOM 5641 C CA . TYR B 1 269 ? 18.578 38.562 16.031 1 93 269 TYR B CA 1
ATOM 5642 C C . TYR B 1 269 ? 17.125 38.938 15.773 1 93 269 TYR B C 1
ATOM 5644 O O . TYR B 1 269 ? 16.297 38.906 16.688 1 93 269 TYR B O 1
ATOM 5652 N N . ASN B 1 270 ? 16.766 39.219 14.516 1 88.94 270 ASN B N 1
ATOM 5653 C CA . ASN B 1 270 ? 15.445 39.781 14.25 1 88.94 270 ASN B CA 1
ATOM 5654 C C . ASN B 1 270 ? 14.703 38.938 13.203 1 88.94 270 ASN B C 1
ATOM 5656 O O . ASN B 1 270 ? 13.617 39.344 12.758 1 88.94 270 ASN B O 1
ATOM 5660 N N . LEU B 1 271 ? 15.227 37.938 12.75 1 90.62 271 LEU B N 1
ATOM 5661 C CA . LEU B 1 271 ? 14.586 37.062 11.758 1 90.62 271 LEU B CA 1
ATOM 5662 C C . LEU B 1 271 ? 14.445 35.656 12.297 1 90.62 271 LEU B C 1
ATOM 5664 O O . LEU B 1 271 ? 15.438 35.031 12.68 1 90.62 271 LEU B O 1
ATOM 5668 N N . ALA B 1 272 ? 13.188 35.219 12.328 1 92.75 272 ALA B N 1
ATOM 5669 C CA . ALA B 1 272 ? 12.961 33.812 12.711 1 92.75 272 ALA B CA 1
ATOM 5670 C C . ALA B 1 272 ? 13.523 32.875 11.656 1 92.75 272 ALA B C 1
ATOM 5672 O O . ALA B 1 272 ? 13.852 33.281 10.547 1 92.75 272 ALA B O 1
ATOM 5673 N N . TYR B 1 273 ? 13.703 31.609 12.031 1 95.19 273 TYR B N 1
ATOM 5674 C CA . TYR B 1 273 ? 14.336 30.672 11.109 1 95.19 273 TYR B CA 1
ATOM 5675 C C . TYR B 1 273 ? 13.711 29.297 11.227 1 95.19 273 TYR B C 1
ATOM 5677 O O . TYR B 1 273 ? 12.969 29.016 12.172 1 95.19 273 TYR B O 1
ATOM 5685 N N . TYR B 1 274 ? 13.953 28.484 10.203 1 96.44 274 TYR B N 1
ATOM 5686 C CA . TYR B 1 274 ? 13.578 27.078 10.18 1 96.44 274 TYR B CA 1
ATOM 5687 C C . TYR B 1 274 ? 14.805 26.188 10.32 1 96.44 274 TYR B C 1
ATOM 5689 O O . TYR B 1 274 ? 15.891 26.516 9.836 1 96.44 274 TYR B O 1
ATOM 5697 N N . LEU B 1 275 ? 14.633 25.047 10.961 1 97.12 275 LEU B N 1
ATOM 5698 C CA . LEU B 1 275 ? 15.672 24.031 10.938 1 97.12 275 LEU B CA 1
ATOM 5699 C C . LEU B 1 275 ? 15.602 23.219 9.648 1 97.12 275 LEU B C 1
ATOM 5701 O O . LEU B 1 275 ? 14.516 22.906 9.156 1 97.12 275 LEU B O 1
ATOM 5705 N N . THR B 1 276 ? 16.766 22.906 9.078 1 95.06 276 THR B N 1
ATOM 5706 C CA . THR B 1 276 ? 16.828 22.203 7.801 1 95.06 276 THR B CA 1
ATOM 5707 C C . THR B 1 276 ? 17.953 21.156 7.809 1 95.06 276 THR B C 1
ATOM 5709 O O . THR B 1 276 ? 18.766 21.125 8.727 1 95.06 276 THR B O 1
ATOM 5712 N N . ASP B 1 277 ? 17.859 20.328 6.789 1 90.06 277 ASP B N 1
ATOM 5713 C CA . ASP B 1 277 ? 18.969 19.422 6.59 1 90.06 277 ASP B CA 1
ATOM 5714 C C . ASP B 1 277 ? 20.156 20.141 5.938 1 90.06 277 ASP B C 1
ATOM 5716 O O . ASP B 1 277 ? 20.078 21.328 5.637 1 90.06 277 ASP B O 1
ATOM 5720 N N . GLY B 1 278 ? 21.25 19.516 5.777 1 86.75 278 GLY B N 1
ATOM 5721 C CA . GLY B 1 278 ? 22.5 20.109 5.355 1 86.75 278 GLY B CA 1
ATOM 5722 C C . GLY B 1 278 ? 22.5 20.562 3.908 1 86.75 278 GLY B C 1
ATOM 5723 O O . GLY B 1 278 ? 23.359 21.344 3.49 1 86.75 278 GLY B O 1
ATOM 5724 N N . ILE B 1 279 ? 21.484 20.219 3.17 1 83.12 279 ILE B N 1
ATOM 5725 C CA . ILE B 1 279 ? 21.484 20.484 1.737 1 83.12 279 ILE B CA 1
ATOM 5726 C C . ILE B 1 279 ? 20.922 21.875 1.476 1 83.12 279 ILE B C 1
ATOM 5728 O O . ILE B 1 279 ? 21.109 22.438 0.396 1 83.12 279 ILE B O 1
ATOM 5732 N N . TYR B 1 280 ? 20.25 22.438 2.432 1 90.19 280 TYR B N 1
ATOM 5733 C CA . TYR B 1 280 ? 19.625 23.75 2.258 1 90.19 280 TYR B CA 1
ATOM 5734 C C . TYR B 1 280 ? 20.672 24.844 2.275 1 90.19 280 TYR B C 1
ATOM 5736 O O . TYR B 1 280 ? 21.781 24.656 2.801 1 90.19 280 TYR B O 1
ATOM 5744 N N . PRO B 1 281 ? 20.359 25.953 1.711 1 90.81 281 PRO B N 1
ATOM 5745 C CA . PRO B 1 281 ? 21.344 27.016 1.636 1 90.81 281 PRO B CA 1
ATOM 5746 C C . PRO B 1 281 ? 21.594 27.688 2.986 1 90.81 281 PRO B C 1
ATOM 5748 O O . PRO B 1 281 ? 20.781 27.578 3.896 1 90.81 281 PRO B O 1
ATOM 5751 N N . LYS B 1 282 ? 22.672 28.344 3.014 1 93.06 282 LYS B N 1
ATOM 5752 C CA . LYS B 1 282 ? 23.078 29.047 4.234 1 93.06 282 LYS B CA 1
ATOM 5753 C C . LYS B 1 282 ? 22.453 30.438 4.305 1 93.06 282 LYS B C 1
ATOM 5755 O O . LYS B 1 282 ? 23.156 31.438 4.293 1 93.06 282 LYS B O 1
ATOM 5760 N N . TRP B 1 283 ? 21.141 30.422 4.434 1 93.31 283 TRP B N 1
ATOM 5761 C CA . TRP B 1 283 ? 20.375 31.656 4.578 1 93.31 283 TRP B CA 1
ATOM 5762 C C . TRP B 1 283 ? 20.172 32 6.051 1 93.31 283 TRP B C 1
ATOM 5764 O O . TRP B 1 283 ? 20.219 31.109 6.914 1 93.31 283 TRP B O 1
ATOM 5774 N N . ALA B 1 284 ? 19.984 33.25 6.281 1 93.44 284 ALA B N 1
ATOM 5775 C CA . ALA B 1 284 ? 19.766 33.719 7.645 1 93.44 284 ALA B CA 1
ATOM 5776 C C . ALA B 1 284 ? 18.516 33.094 8.25 1 93.44 284 ALA B C 1
ATOM 5778 O O . ALA B 1 284 ? 18.391 33 9.477 1 93.44 284 ALA B O 1
ATOM 5779 N N . THR B 1 285 ? 17.672 32.594 7.383 1 93.25 285 THR B N 1
ATOM 5780 C CA . THR B 1 285 ? 16.375 32.062 7.812 1 93.25 285 THR B CA 1
ATOM 5781 C C . THR B 1 285 ? 16.438 30.547 7.922 1 93.25 285 THR B C 1
ATOM 5783 O O . THR B 1 285 ? 15.414 29.891 8.148 1 93.25 285 THR B O 1
ATOM 5786 N N . PHE B 1 286 ? 17.625 29.953 7.785 1 95.12 286 PHE B N 1
ATOM 5787 C CA . PHE B 1 286 ? 17.797 28.5 7.898 1 95.12 286 PHE B CA 1
ATOM 5788 C C . PHE B 1 286 ? 18.938 28.172 8.859 1 95.12 286 PHE B C 1
ATOM 5790 O O . PHE B 1 286 ? 19.969 28.859 8.875 1 95.12 286 PHE B O 1
ATOM 5797 N N . ILE B 1 287 ? 18.75 27.219 9.625 1 95.94 287 ILE B N 1
ATOM 5798 C CA . ILE B 1 287 ? 19.844 26.641 10.414 1 95.94 287 ILE B CA 1
ATOM 5799 C C . ILE B 1 287 ? 19.984 25.156 10.07 1 95.94 287 ILE B C 1
ATOM 5801 O O . ILE B 1 287 ? 19.141 24.344 10.43 1 95.94 287 ILE B O 1
ATOM 5805 N N . GLN B 1 288 ? 21.031 24.812 9.445 1 93.94 288 GLN B N 1
ATOM 5806 C CA . GLN B 1 288 ? 21.281 23.438 9 1 93.94 288 GLN B CA 1
ATOM 5807 C C . GLN B 1 288 ? 22.047 22.656 10.055 1 93.94 288 GLN B C 1
ATOM 5809 O O . GLN B 1 288 ? 22.75 23.234 10.891 1 93.94 288 GLN B O 1
ATOM 5814 N N . SER B 1 289 ? 21.922 21.375 9.938 1 92.12 289 SER B N 1
ATOM 5815 C CA . SER B 1 289 ? 22.781 20.516 10.75 1 92.12 289 SER B CA 1
ATOM 5816 C C . SER B 1 289 ? 24.188 20.438 10.188 1 92.12 289 SER B C 1
ATOM 5818 O O . SER B 1 289 ? 24.484 21.078 9.172 1 92.12 289 SER B O 1
ATOM 5820 N N . ILE B 1 290 ? 25.031 19.875 10.992 1 89.69 290 ILE B N 1
ATOM 5821 C CA . ILE B 1 290 ? 26.406 19.656 10.547 1 89.69 290 ILE B CA 1
ATOM 5822 C C . ILE B 1 290 ? 26.578 18.203 10.102 1 89.69 290 ILE B C 1
ATOM 5824 O O . ILE B 1 290 ? 26.406 17.281 10.906 1 89.69 290 ILE B O 1
ATOM 5828 N N . ARG B 1 291 ? 26.875 17.859 8.859 1 84.88 291 ARG B N 1
ATOM 5829 C CA . ARG B 1 291 ? 26.953 16.516 8.297 1 84.88 291 ARG B CA 1
ATOM 5830 C C . ARG B 1 291 ? 28.078 15.711 8.945 1 84.88 291 ARG B C 1
ATOM 5832 O O . ARG B 1 291 ? 27.875 14.555 9.336 1 84.88 291 ARG B O 1
ATOM 5839 N N . LEU B 1 292 ? 29.266 16.219 9.109 1 87.31 292 LEU B N 1
ATOM 5840 C CA . LEU B 1 292 ? 30.406 15.578 9.742 1 87.31 292 LEU B CA 1
ATOM 5841 C C . LEU B 1 292 ? 30.969 16.453 10.859 1 87.31 292 LEU B C 1
ATOM 5843 O O . LEU B 1 292 ? 32.031 17.031 10.711 1 87.31 292 LEU B O 1
ATOM 5847 N N . PRO B 1 293 ? 30.188 16.438 11.906 1 88.38 293 PRO B N 1
ATOM 5848 C CA . PRO B 1 293 ? 30.609 17.344 12.977 1 88.38 293 PRO B CA 1
ATOM 5849 C C . PRO B 1 293 ? 31.938 16.938 13.617 1 88.38 293 PRO B C 1
ATOM 5851 O O . PRO B 1 293 ? 32.156 15.742 13.859 1 88.38 293 PRO B O 1
ATOM 5854 N N . GLN B 1 294 ? 32.781 17.797 13.719 1 89.75 294 GLN B N 1
ATOM 5855 C CA . GLN B 1 294 ? 34.062 17.578 14.375 1 89.75 294 GLN B CA 1
ATOM 5856 C C . GLN B 1 294 ? 34.062 18.203 15.766 1 89.75 294 GLN B C 1
ATOM 5858 O O . GLN B 1 294 ? 33.625 19.344 15.953 1 89.75 294 GLN B O 1
ATOM 5863 N N . GLY B 1 295 ? 34.562 17.5 16.719 1 90.19 295 GLY B N 1
ATOM 5864 C CA . GLY B 1 295 ? 34.625 18.016 18.078 1 90.19 295 GLY B CA 1
ATOM 5865 C C . GLY B 1 295 ? 33.312 17.797 18.828 1 90.19 295 GLY B C 1
ATOM 5866 O O . GLY B 1 295 ? 32.281 17.531 18.234 1 90.19 295 GLY B O 1
ATOM 5867 N N . ALA B 1 296 ? 33.312 17.906 20.109 1 91 296 ALA B N 1
ATOM 5868 C CA . ALA B 1 296 ? 32.188 17.594 20.984 1 91 296 ALA B CA 1
ATOM 5869 C C . ALA B 1 296 ? 31.078 18.625 20.828 1 91 296 ALA B C 1
ATOM 5871 O O . ALA B 1 296 ? 29.891 18.281 20.797 1 91 296 ALA B O 1
ATOM 5872 N N . GLN B 1 297 ? 31.5 19.891 20.75 1 92.31 297 GLN B N 1
ATOM 5873 C CA . GLN B 1 297 ? 30.516 20.969 20.656 1 92.31 297 GLN B CA 1
ATOM 5874 C C . GLN B 1 297 ? 29.703 20.859 19.359 1 92.31 297 GLN B C 1
ATOM 5876 O O . GLN B 1 297 ? 28.469 20.938 19.391 1 92.31 297 GLN B O 1
ATOM 5881 N N . ASN B 1 298 ? 30.422 20.594 18.312 1 93.56 298 ASN B N 1
ATOM 5882 C CA . ASN B 1 298 ? 29.766 20.469 17.016 1 93.56 298 ASN B CA 1
ATOM 5883 C C . ASN B 1 298 ? 28.906 19.203 16.953 1 93.56 298 ASN B C 1
ATOM 5885 O O . ASN B 1 298 ? 27.844 19.203 16.328 1 93.56 298 ASN B O 1
ATOM 5889 N N . SER B 1 299 ? 29.312 18.203 17.562 1 93.31 299 SER B N 1
ATOM 5890 C CA . SER B 1 299 ? 28.562 16.938 17.578 1 93.31 299 SER B CA 1
ATOM 5891 C C . SER B 1 299 ? 27.281 17.094 18.375 1 93.31 299 SER B C 1
ATOM 5893 O O . SER B 1 299 ? 26.234 16.594 17.969 1 93.31 299 SER B O 1
ATOM 5895 N N . LEU B 1 300 ? 27.406 17.766 19.469 1 93.56 300 LEU B N 1
ATOM 5896 C CA . LEU B 1 300 ? 26.219 17.969 20.281 1 93.56 300 LEU B CA 1
ATOM 5897 C C . LEU B 1 300 ? 25.219 18.859 19.547 1 93.56 300 LEU B C 1
ATOM 5899 O O . LEU B 1 300 ? 24.016 18.625 19.609 1 93.56 300 LEU B O 1
ATOM 5903 N N . PHE B 1 301 ? 25.734 19.875 18.922 1 95.38 301 PHE B N 1
ATOM 5904 C CA . PHE B 1 301 ? 24.859 20.75 18.141 1 95.38 301 PHE B CA 1
ATOM 5905 C C . PHE B 1 301 ? 24.141 19.969 17.062 1 95.38 301 PHE B C 1
ATOM 5907 O O . PHE B 1 301 ? 22.922 20.094 16.906 1 95.38 301 PHE B O 1
ATOM 5914 N N . ALA B 1 302 ? 24.891 19.188 16.312 1 93.81 302 ALA B N 1
ATOM 5915 C CA . ALA B 1 302 ? 24.312 18.406 15.227 1 93.81 302 ALA B CA 1
ATOM 5916 C C . ALA B 1 302 ? 23.234 17.453 15.75 1 93.81 302 ALA B C 1
ATOM 5918 O O . ALA B 1 302 ? 22.156 17.359 15.172 1 93.81 302 ALA B O 1
ATOM 5919 N N . GLN B 1 303 ? 23.5 16.812 16.797 1 92.25 303 GLN B N 1
ATOM 5920 C CA . GLN B 1 303 ? 22.562 15.875 17.391 1 92.25 303 GLN B CA 1
ATOM 5921 C C . GLN B 1 303 ? 21.297 16.594 17.859 1 92.25 303 GLN B C 1
ATOM 5923 O O . GLN B 1 303 ? 20.188 16.109 17.641 1 92.25 303 GLN B O 1
ATOM 5928 N N . SER B 1 304 ? 21.484 17.734 18.531 1 94.44 304 SER B N 1
ATOM 5929 C CA . SER B 1 304 ? 20.359 18.516 19.031 1 94.44 304 SER B CA 1
ATOM 5930 C C . SER B 1 304 ? 19.484 19.031 17.875 1 94.44 304 SER B C 1
ATOM 5932 O O . SER B 1 304 ? 18.25 18.938 17.938 1 94.44 304 SER B O 1
ATOM 5934 N N . GLN B 1 305 ? 20.156 19.531 16.922 1 95.88 305 GLN B N 1
ATOM 5935 C CA . GLN B 1 305 ? 19.453 20.062 15.766 1 95.88 305 GLN B CA 1
ATOM 5936 C C . GLN B 1 305 ? 18.672 18.969 15.055 1 95.88 305 GLN B C 1
ATOM 5938 O O . GLN B 1 305 ? 17.5 19.172 14.703 1 95.88 305 GLN B O 1
ATOM 5943 N N . GLU B 1 306 ? 19.234 17.859 14.852 1 93.12 306 GLU B N 1
ATOM 5944 C CA . GLU B 1 306 ? 18.578 16.75 14.156 1 93.12 306 GLU B CA 1
ATOM 5945 C C . GLU B 1 306 ? 17.406 16.203 14.961 1 93.12 306 GLU B C 1
ATOM 5947 O O . GLU B 1 306 ? 16.391 15.82 14.391 1 93.12 306 GLU B O 1
ATOM 5952 N N . SER B 1 307 ? 17.594 16.188 16.172 1 92.12 307 SER B N 1
ATOM 5953 C CA . SER B 1 307 ? 16.516 15.703 17.047 1 92.12 307 SER B CA 1
ATOM 5954 C C . SER B 1 307 ? 15.281 16.594 16.938 1 92.12 307 SER B C 1
ATOM 5956 O O . SER B 1 307 ? 14.164 16.078 16.859 1 92.12 307 SER B O 1
ATOM 5958 N N . VAL B 1 308 ? 15.492 17.859 16.906 1 93.88 308 VAL B N 1
ATOM 5959 C CA . VAL B 1 308 ? 14.375 18.797 16.844 1 93.88 308 VAL B CA 1
ATOM 5960 C C . VAL B 1 308 ? 13.812 18.828 15.422 1 93.88 308 VAL B C 1
ATOM 5962 O O . VAL B 1 308 ? 12.594 18.922 15.242 1 93.88 308 VAL B O 1
ATOM 5965 N N . ARG B 1 309 ? 14.695 18.719 14.477 1 94.69 309 ARG B N 1
ATOM 5966 C CA . ARG B 1 309 ? 14.281 18.766 13.078 1 94.69 309 ARG B CA 1
ATOM 5967 C C . ARG B 1 309 ? 13.367 17.594 12.742 1 94.69 309 ARG B C 1
ATOM 5969 O O . ARG B 1 309 ? 12.609 17.641 11.773 1 94.69 309 ARG B O 1
ATOM 5976 N N . LYS B 1 310 ? 13.359 16.516 13.484 1 91.38 310 LYS B N 1
ATOM 5977 C CA . LYS B 1 310 ? 12.555 15.32 13.25 1 91.38 310 LYS B CA 1
ATOM 5978 C C . LYS B 1 310 ? 11.062 15.641 13.297 1 91.38 310 LYS B C 1
ATOM 5980 O O . LYS B 1 310 ? 10.242 14.836 12.859 1 91.38 310 LYS B O 1
ATOM 5985 N N . ASP B 1 311 ? 10.734 16.828 13.789 1 92.25 311 ASP B N 1
ATOM 5986 C CA . ASP B 1 311 ? 9.336 17.234 13.875 1 92.25 311 ASP B CA 1
ATOM 5987 C C . ASP B 1 311 ? 8.656 17.141 12.508 1 92.25 311 ASP B C 1
ATOM 5989 O O . ASP B 1 311 ? 7.523 16.672 12.406 1 92.25 311 ASP B O 1
ATOM 5993 N N . VAL B 1 312 ? 9.344 17.578 11.5 1 94.75 312 VAL B N 1
ATOM 5994 C CA . VAL B 1 312 ? 8.734 17.609 10.172 1 94.75 312 VAL B CA 1
ATOM 5995 C C . VAL B 1 312 ? 8.602 16.188 9.641 1 94.75 312 VAL B C 1
ATOM 5997 O O . VAL B 1 312 ? 7.609 15.852 8.984 1 94.75 312 VAL B O 1
ATOM 6000 N N . GLU B 1 313 ? 9.555 15.359 9.93 1 90.25 313 GLU B N 1
ATOM 6001 C CA . GLU B 1 313 ? 9.461 13.953 9.555 1 90.25 313 GLU B CA 1
ATOM 6002 C C . GLU B 1 313 ? 8.289 13.273 10.258 1 90.25 313 GLU B C 1
ATOM 6004 O O . GLU B 1 313 ? 7.574 12.477 9.656 1 90.25 313 GLU B O 1
ATOM 6009 N N . CYS B 1 314 ? 8.172 13.633 11.477 1 90.81 314 CYS B N 1
ATOM 6010 C CA . CYS B 1 314 ? 7.055 13.102 12.258 1 90.81 314 CYS B CA 1
ATOM 6011 C C . CYS B 1 314 ? 5.723 13.562 11.68 1 90.81 314 CYS B C 1
ATOM 6013 O O . CYS B 1 314 ? 4.781 12.773 11.57 1 90.81 314 CYS B O 1
ATOM 6015 N N . ALA B 1 315 ? 5.664 14.766 11.344 1 94.12 315 ALA B N 1
ATOM 6016 C CA . ALA B 1 315 ? 4.441 15.289 10.75 1 94.12 315 ALA B CA 1
ATOM 6017 C C . ALA B 1 315 ? 4.09 14.547 9.461 1 94.12 315 ALA B C 1
ATOM 6019 O O . ALA B 1 315 ? 2.93 14.203 9.234 1 94.12 315 ALA B O 1
ATOM 6020 N N . PHE B 1 316 ? 5.078 14.297 8.594 1 93.88 316 PHE B N 1
ATOM 6021 C CA . PHE B 1 316 ? 4.855 13.531 7.375 1 93.88 316 PHE B CA 1
ATOM 6022 C C . PHE B 1 316 ? 4.387 12.117 7.695 1 93.88 316 PHE B C 1
ATOM 6024 O O . PHE B 1 316 ? 3.463 11.609 7.062 1 93.88 316 PHE B O 1
ATOM 6031 N N . GLY B 1 317 ? 5.008 11.523 8.672 1 90.12 317 GLY B N 1
ATOM 6032 C CA . GLY B 1 317 ? 4.617 10.188 9.086 1 90.12 317 GLY B CA 1
ATOM 6033 C C . GLY B 1 317 ? 3.176 10.102 9.547 1 90.12 317 GLY B C 1
ATOM 6034 O O . GLY B 1 317 ? 2.443 9.188 9.148 1 90.12 317 GLY B O 1
ATOM 6035 N N . VAL B 1 318 ? 2.793 11.055 10.312 1 92.25 318 VAL B N 1
ATOM 6036 C CA . VAL B 1 318 ? 1.434 11.07 10.836 1 92.25 318 VAL B CA 1
ATOM 6037 C C . VAL B 1 318 ? 0.443 11.352 9.711 1 92.25 318 VAL B C 1
ATOM 6039 O O . VAL B 1 318 ? -0.626 10.742 9.648 1 92.25 318 VAL B O 1
ATOM 6042 N N . LEU B 1 319 ? 0.809 12.266 8.859 1 95.31 319 LEU B N 1
ATOM 6043 C CA . LEU B 1 319 ? -0.026 12.57 7.703 1 95.31 319 LEU B CA 1
ATOM 6044 C C . LEU B 1 319 ? -0.284 11.312 6.875 1 95.31 319 LEU B C 1
ATOM 6046 O O . LEU B 1 319 ? -1.43 11.023 6.52 1 95.31 319 LEU B O 1
ATOM 6050 N N . GLN B 1 320 ? 0.734 10.539 6.641 1 92.38 320 GLN B N 1
ATOM 6051 C CA . GLN B 1 320 ? 0.635 9.336 5.828 1 92.38 320 GLN B CA 1
ATOM 6052 C C . GLN B 1 320 ? -0.117 8.234 6.57 1 92.38 320 GLN B C 1
ATOM 6054 O O . GLN B 1 320 ? -0.834 7.441 5.953 1 92.38 320 GLN B O 1
ATOM 6059 N N . ALA B 1 321 ? 0.065 8.211 7.824 1 89 321 ALA B N 1
ATOM 6060 C CA . ALA B 1 321 ? -0.636 7.211 8.625 1 89 321 ALA B CA 1
ATOM 6061 C C . ALA B 1 321 ? -2.133 7.504 8.68 1 89 321 ALA B C 1
ATOM 6063 O O . ALA B 1 321 ? -2.953 6.586 8.664 1 89 321 ALA B O 1
ATOM 6064 N N . ARG B 1 322 ? -2.436 8.773 8.742 1 93.5 322 ARG B N 1
ATOM 6065 C CA . ARG B 1 322 ? -3.83 9.203 8.797 1 93.5 322 ARG B CA 1
ATOM 6066 C C . ARG B 1 322 ? -4.527 8.961 7.461 1 93.5 322 ARG B C 1
ATOM 6068 O O . ARG B 1 322 ? -5.645 8.445 7.418 1 93.5 322 ARG B O 1
ATOM 6075 N N . PHE B 1 323 ? -3.844 9.336 6.441 1 95.56 323 PHE B N 1
ATOM 6076 C CA . PHE B 1 323 ? -4.43 9.25 5.109 1 95.56 323 PHE B CA 1
ATOM 6077 C C . PHE B 1 323 ? -3.588 8.359 4.207 1 95.56 323 PHE B C 1
ATOM 6079 O O . PHE B 1 323 ? -2.654 8.836 3.555 1 95.56 323 PHE B O 1
ATOM 6086 N N . ALA B 1 324 ? -4.027 7.148 4.078 1 91.06 324 ALA B N 1
ATOM 6087 C CA . ALA B 1 324 ? -3.287 6.145 3.316 1 91.06 324 ALA B CA 1
ATOM 6088 C C . ALA B 1 324 ? -3.223 6.516 1.838 1 91.06 324 ALA B C 1
ATOM 6090 O O . ALA B 1 324 ? -2.322 6.07 1.119 1 91.06 324 ALA B O 1
ATOM 6091 N N . ILE B 1 325 ? -4.137 7.355 1.413 1 92.75 325 ILE B N 1
ATOM 6092 C CA . ILE B 1 325 ? -4.164 7.766 0.013 1 92.75 325 ILE B CA 1
ATOM 6093 C C . ILE B 1 325 ? -2.867 8.492 -0.337 1 92.75 325 ILE B C 1
ATOM 6095 O O . ILE B 1 325 ? -2.404 8.438 -1.479 1 92.75 325 ILE B O 1
ATOM 6099 N N . VAL B 1 326 ? -2.256 9.148 0.666 1 93.31 326 VAL B N 1
ATOM 6100 C CA . VAL B 1 326 ? -1.031 9.906 0.434 1 93.31 326 VAL B CA 1
ATOM 6101 C C . VAL B 1 326 ? 0.184 9.016 0.686 1 93.31 326 VAL B C 1
ATOM 6103 O O . VAL B 1 326 ? 1.299 9.344 0.275 1 93.31 326 VAL B O 1
ATOM 6106 N N . ARG B 1 327 ? -0.02 7.953 1.329 1 88.81 327 ARG B N 1
ATOM 6107 C CA . ARG B 1 327 ? 1.043 6.984 1.576 1 88.81 327 ARG B CA 1
ATOM 6108 C C . ARG B 1 327 ? 1.251 6.078 0.367 1 88.81 327 ARG B C 1
ATOM 6110 O O . ARG B 1 327 ? 2.387 5.746 0.022 1 88.81 327 ARG B O 1
ATOM 6117 N N . ASN B 1 328 ? 0.129 5.711 -0.194 1 85.69 328 ASN B N 1
ATOM 6118 C CA . ASN B 1 328 ? 0.157 4.809 -1.341 1 85.69 328 ASN B CA 1
ATOM 6119 C C . ASN B 1 328 ? 0.379 5.57 -2.646 1 85.69 328 ASN B C 1
ATOM 6121 O O . ASN B 1 328 ? 0.082 6.762 -2.732 1 85.69 328 ASN B O 1
ATOM 6125 N N . PRO B 1 329 ? 0.894 4.852 -3.617 1 83.44 329 PRO B N 1
ATOM 6126 C CA . PRO B 1 329 ? 1.038 5.516 -4.914 1 83.44 329 PRO B CA 1
ATOM 6127 C C . PRO B 1 329 ? -0.296 5.984 -5.488 1 83.44 329 PRO B C 1
ATOM 6129 O O . PRO B 1 329 ? -1.308 5.289 -5.359 1 83.44 329 PRO B O 1
ATOM 6132 N N . SER B 1 330 ? -0.246 7.152 -6.047 1 84 330 SER B N 1
ATOM 6133 C CA . SER B 1 330 ? -1.473 7.727 -6.594 1 84 330 SER B CA 1
ATOM 6134 C C . SER B 1 330 ? -1.836 7.09 -7.93 1 84 330 SER B C 1
ATOM 6136 O O . SER B 1 330 ? -1.002 7.012 -8.836 1 84 330 SER B O 1
ATOM 6138 N N . ASN B 1 331 ? -3.102 6.727 -8 1 78.06 331 ASN B N 1
ATOM 6139 C CA . ASN B 1 331 ? -3.598 6.148 -9.242 1 78.06 331 ASN B CA 1
ATOM 6140 C C . ASN B 1 331 ? -4.348 7.184 -10.086 1 78.06 331 ASN B C 1
ATOM 6142 O O . ASN B 1 331 ? -4.977 6.836 -11.086 1 78.06 331 ASN B O 1
ATOM 6146 N N . LEU B 1 332 ? -4.289 8.383 -9.656 1 79.19 332 LEU B N 1
ATOM 6147 C CA . LEU B 1 332 ? -4.977 9.445 -10.391 1 79.19 332 LEU B CA 1
ATOM 6148 C C . LEU B 1 332 ? -4.121 9.961 -11.539 1 79.19 332 LEU B C 1
ATOM 6150 O O . LEU B 1 332 ? -2.891 9.977 -11.445 1 79.19 332 LEU B O 1
ATOM 6154 N N . TRP B 1 333 ? -4.785 10.445 -12.523 1 73.81 333 TRP B N 1
ATOM 6155 C CA . TRP B 1 333 ? -4.082 10.93 -13.703 1 73.81 333 TRP B CA 1
ATOM 6156 C C . TRP B 1 333 ? -3.982 12.453 -13.688 1 73.81 333 TRP B C 1
ATOM 6158 O O . TRP B 1 333 ? -3.037 13.023 -14.234 1 73.81 333 TRP B O 1
ATOM 6168 N N . ASP B 1 334 ? -4.926 13.023 -13.094 1 83.5 334 ASP B N 1
ATOM 6169 C CA . ASP B 1 334 ? -5.047 14.477 -13.148 1 83.5 334 ASP B CA 1
ATOM 6170 C C . ASP B 1 334 ? -4.246 15.133 -12.023 1 83.5 334 ASP B C 1
ATOM 6172 O O . ASP B 1 334 ? -4.547 14.938 -10.844 1 83.5 334 ASP B O 1
ATOM 6176 N N . LYS B 1 335 ? -3.369 15.984 -12.461 1 85.5 335 LYS B N 1
ATOM 6177 C CA . LYS B 1 335 ? -2.482 16.641 -11.508 1 85.5 335 LYS B CA 1
ATOM 6178 C C . LYS B 1 335 ? -3.266 17.562 -10.562 1 85.5 335 LYS B C 1
ATOM 6180 O O . LYS B 1 335 ? -2.932 17.672 -9.383 1 85.5 335 LYS B O 1
ATOM 6185 N N . ASN B 1 336 ? -4.223 18.188 -11.086 1 89.12 336 ASN B N 1
ATOM 6186 C CA . ASN B 1 336 ? -5.02 19.094 -10.266 1 89.12 336 ASN B CA 1
ATOM 6187 C C . ASN B 1 336 ? -5.785 18.344 -9.188 1 89.12 336 ASN B C 1
ATOM 6189 O O . ASN B 1 336 ? -5.891 18.812 -8.055 1 89.12 336 ASN B O 1
ATOM 6193 N N . LYS B 1 337 ? -6.301 17.203 -9.562 1 91.56 337 LYS B N 1
ATOM 6194 C CA . LYS B 1 337 ? -7.004 16.391 -8.586 1 91.56 337 LYS B CA 1
ATOM 6195 C C . LYS B 1 337 ? -6.051 15.891 -7.5 1 91.56 337 LYS B C 1
ATOM 6197 O O . LYS B 1 337 ? -6.41 15.852 -6.32 1 91.56 337 LYS B O 1
ATOM 6202 N N . ILE B 1 338 ? -4.871 15.555 -7.977 1 91.81 338 ILE B N 1
ATOM 6203 C CA . ILE B 1 338 ? -3.846 15.102 -7.039 1 91.81 338 ILE B CA 1
ATOM 6204 C C . ILE B 1 338 ? -3.51 16.219 -6.062 1 91.81 338 ILE B C 1
ATOM 6206 O O . ILE B 1 338 ? -3.432 16 -4.852 1 91.81 338 ILE B O 1
ATOM 6210 N N . SER B 1 339 ? -3.367 17.422 -6.59 1 93.94 339 SER B N 1
ATOM 6211 C CA . SER B 1 339 ? -3.045 18.578 -5.773 1 93.94 339 SER B CA 1
ATOM 6212 C C . SER B 1 339 ? -4.156 18.875 -4.773 1 93.94 339 SER B C 1
ATOM 6214 O O . SER B 1 339 ? -3.887 19.188 -3.611 1 93.94 339 SER B O 1
ATOM 6216 N N . ASN B 1 340 ? -5.355 18.75 -5.238 1 96.38 340 ASN B N 1
ATOM 6217 C CA . ASN B 1 340 ? -6.496 19.016 -4.367 1 96.38 340 ASN B CA 1
ATOM 6218 C C . ASN B 1 340 ? -6.566 18 -3.221 1 96.38 340 ASN B C 1
ATOM 6220 O O . ASN B 1 340 ? -6.867 18.375 -2.084 1 96.38 340 ASN B O 1
ATOM 6224 N N . ILE B 1 341 ? -6.324 16.781 -3.541 1 96.69 341 ILE B N 1
ATOM 6225 C CA . ILE B 1 341 ? -6.383 15.742 -2.525 1 96.69 341 ILE B CA 1
ATOM 6226 C C . ILE B 1 341 ? -5.309 15.984 -1.469 1 96.69 341 ILE B C 1
ATOM 6228 O O . ILE B 1 341 ? -5.586 15.922 -0.268 1 96.69 341 ILE B O 1
ATOM 6232 N N . MET B 1 342 ? -4.086 16.297 -1.911 1 97.25 342 MET B N 1
ATOM 6233 C CA . MET B 1 342 ? -3.008 16.578 -0.969 1 97.25 342 MET B CA 1
ATOM 6234 C C . MET B 1 342 ? -3.371 17.766 -0.07 1 97.25 342 MET B C 1
ATOM 6236 O O . MET B 1 342 ? -3.264 17.672 1.154 1 97.25 342 MET B O 1
ATOM 6240 N N . ARG B 1 343 ? -3.809 18.812 -0.701 1 97.62 343 ARG B N 1
ATOM 6241 C CA . ARG B 1 343 ? -4.141 20.016 0.053 1 97.62 343 ARG B CA 1
ATOM 6242 C C . ARG B 1 343 ? -5.258 19.75 1.056 1 97.62 343 ARG B C 1
ATOM 6244 O O . ARG B 1 343 ? -5.199 20.203 2.197 1 97.62 343 ARG B O 1
ATOM 6251 N N . ALA B 1 344 ? -6.254 18.984 0.619 1 98.5 344 ALA B N 1
ATOM 6252 C CA . ALA B 1 344 ? -7.348 18.625 1.516 1 98.5 344 ALA B CA 1
ATOM 6253 C C . ALA B 1 344 ? -6.844 17.812 2.703 1 98.5 344 ALA B C 1
ATOM 6255 O O . ALA B 1 344 ? -7.262 18.031 3.842 1 98.5 344 ALA B O 1
ATOM 6256 N N . CYS B 1 345 ? -5.949 16.859 2.447 1 98.38 345 CYS B N 1
ATOM 6257 C CA . CYS B 1 345 ? -5.383 16.047 3.514 1 98.38 345 CYS B CA 1
ATOM 6258 C C . CYS B 1 345 ? -4.617 16.906 4.512 1 98.38 345 CYS B C 1
ATOM 6260 O O . CYS B 1 345 ? -4.703 16.688 5.723 1 98.38 345 CYS B O 1
ATOM 6262 N N . LEU B 1 346 ? -3.889 17.875 4.016 1 98.5 346 LEU B N 1
ATOM 6263 C CA . LEU B 1 346 ? -3.129 18.781 4.883 1 98.5 346 LEU B CA 1
ATOM 6264 C C . LEU B 1 346 ? -4.062 19.594 5.773 1 98.5 346 LEU B C 1
ATOM 6266 O O . LEU B 1 346 ? -3.807 19.734 6.973 1 98.5 346 LEU B O 1
ATOM 6270 N N . ILE B 1 347 ? -5.105 20.062 5.176 1 98.56 347 ILE B N 1
ATOM 6271 C CA . ILE B 1 347 ? -6.086 20.859 5.91 1 98.56 347 ILE B CA 1
ATOM 6272 C C . ILE B 1 347 ? -6.742 20 6.988 1 98.56 347 ILE B C 1
ATOM 6274 O O . ILE B 1 347 ? -6.824 20.406 8.148 1 98.56 347 ILE B O 1
ATOM 6278 N N . LEU B 1 348 ? -7.164 18.812 6.578 1 98.56 348 LEU B N 1
ATOM 6279 C CA . LEU B 1 348 ? -7.789 17.891 7.527 1 98.56 348 LEU B CA 1
ATOM 6280 C C . LEU B 1 348 ? -6.824 17.547 8.648 1 98.56 348 LEU B C 1
ATOM 6282 O O . LEU B 1 348 ? -7.223 17.453 9.812 1 98.56 348 LEU B O 1
ATOM 6286 N N . HIS B 1 349 ? -5.617 17.297 8.32 1 97.94 349 HIS B N 1
ATOM 6287 C CA . HIS B 1 349 ? -4.59 17 9.32 1 97.94 349 HIS B CA 1
ATOM 6288 C C . HIS B 1 349 ? -4.512 18.109 10.367 1 97.94 349 HIS B C 1
ATOM 6290 O O . HIS B 1 349 ? -4.539 17.828 11.57 1 97.94 349 HIS B O 1
ATOM 6296 N N . ASN B 1 350 ? -4.453 19.359 9.93 1 97.75 350 ASN B N 1
ATOM 6297 C CA . ASN B 1 350 ? -4.375 20.484 10.859 1 97.75 350 ASN B CA 1
ATOM 6298 C C . ASN B 1 350 ? -5.648 20.609 11.688 1 97.75 350 ASN B C 1
ATOM 6300 O O . ASN B 1 350 ? -5.594 20.969 12.867 1 97.75 350 ASN B O 1
ATOM 6304 N N . MET B 1 351 ? -6.809 20.328 11.055 1 97.69 351 MET B N 1
ATOM 6305 C CA . MET B 1 351 ? -8.07 20.344 11.797 1 97.69 351 MET B CA 1
ATOM 6306 C C . MET B 1 351 ? -8.055 19.328 12.922 1 97.69 351 MET B C 1
ATOM 6308 O O . MET B 1 351 ? -8.5 19.609 14.039 1 97.69 351 MET B O 1
ATOM 6312 N N . ILE B 1 352 ? -7.562 18.188 12.609 1 97.06 352 ILE B N 1
ATOM 6313 C CA . ILE B 1 352 ? -7.512 17.094 13.586 1 97.06 352 ILE B CA 1
ATOM 6314 C C . ILE B 1 352 ? -6.52 17.438 14.695 1 97.06 352 ILE B C 1
ATOM 6316 O O . ILE B 1 352 ? -6.797 17.219 15.875 1 97.06 352 ILE B O 1
ATOM 6320 N N . VAL B 1 353 ? -5.375 17.969 14.312 1 94.62 353 VAL B N 1
ATOM 6321 C CA . VAL B 1 353 ? -4.363 18.375 15.281 1 94.62 353 VAL B CA 1
ATOM 6322 C C . VAL B 1 353 ? -4.953 19.391 16.25 1 94.62 353 VAL B C 1
ATOM 6324 O O . VAL B 1 353 ? -4.777 19.281 17.469 1 94.62 353 VAL B O 1
ATOM 6327 N N . GLN B 1 354 ? -5.652 20.344 15.734 1 93.94 354 GLN B N 1
ATOM 6328 C CA . GLN B 1 354 ? -6.273 21.359 16.578 1 93.94 354 GLN B CA 1
ATOM 6329 C C . GLN B 1 354 ? -7.332 20.734 17.484 1 93.94 354 GLN B C 1
ATOM 6331 O O . GLN B 1 354 ? -7.406 21.078 18.672 1 93.94 354 GLN B O 1
ATOM 6336 N N . ASP B 1 355 ? -8.125 19.875 16.906 1 93.38 355 ASP B N 1
ATOM 6337 C CA . ASP B 1 355 ? -9.195 19.234 17.672 1 93.38 355 ASP B CA 1
ATOM 6338 C C . ASP B 1 355 ? -8.633 18.422 18.828 1 93.38 355 ASP B C 1
ATOM 6340 O O . ASP B 1 355 ? -9.188 18.422 19.938 1 93.38 355 ASP B O 1
ATOM 6344 N N . GLU B 1 356 ? -7.586 17.734 18.609 1 87.62 356 GLU B N 1
ATOM 6345 C CA . GLU B 1 356 ? -7.012 16.844 19.609 1 87.62 356 GLU B CA 1
ATOM 6346 C C . GLU B 1 356 ? -6.156 17.609 20.609 1 87.62 356 GLU B C 1
ATOM 6348 O O . GLU B 1 356 ? -5.945 17.156 21.734 1 87.62 356 GLU B O 1
ATOM 6353 N N . ARG B 1 357 ? -5.441 18.703 20.219 1 78.5 357 ARG B N 1
ATOM 6354 C CA . ARG B 1 357 ? -4.742 19.594 21.156 1 78.5 357 ARG B CA 1
ATOM 6355 C C . ARG B 1 357 ? -5.684 20.109 22.234 1 78.5 357 ARG B C 1
ATOM 6357 O O . ARG B 1 357 ? -5.312 20.172 23.406 1 78.5 357 ARG B O 1
ATOM 6364 N N . ASN B 1 358 ? -6.754 20.578 21.766 1 59.91 358 ASN B N 1
ATOM 6365 C CA . ASN B 1 358 ? -7.75 21.125 22.688 1 59.91 358 ASN B CA 1
ATOM 6366 C C . ASN B 1 358 ? -8.234 20.078 23.688 1 59.91 358 ASN B C 1
ATOM 6368 O O . ASN B 1 358 ? -8.625 20.406 24.797 1 59.91 358 ASN B O 1
ATOM 6372 N N . SER B 1 359 ? -8.102 18.859 23.219 1 52.19 359 SER B N 1
ATOM 6373 C CA . SER B 1 359 ? -8.5 17.828 24.156 1 52.19 359 SER B CA 1
ATOM 6374 C C . SER B 1 359 ? -7.422 17.594 25.219 1 52.19 359 SER B C 1
ATOM 6376 O O . SER B 1 359 ? -7.707 17.078 26.297 1 52.19 359 SER B O 1
ATOM 6378 N N . ASN B 1 360 ? -6.195 17.875 24.797 1 49.81 360 ASN B N 1
ATOM 6379 C CA . ASN B 1 360 ? -5.098 17.797 25.766 1 49.81 360 ASN B CA 1
ATOM 6380 C C . ASN B 1 360 ? -4.793 19.156 26.391 1 49.81 360 ASN B C 1
ATOM 6382 O O . ASN B 1 360 ? -5.07 20.188 25.781 1 49.81 360 ASN B O 1
ATOM 6386 N N . THR B 1 361 ? -4.637 19.438 27.734 1 43.22 361 THR B N 1
ATOM 6387 C CA . THR B 1 361 ? -4.547 20.625 28.562 1 43.22 361 THR B CA 1
ATOM 6388 C C . THR B 1 361 ? -3.521 21.609 28 1 43.22 361 THR B C 1
ATOM 6390 O O . THR B 1 361 ? -2.371 21.234 27.766 1 43.22 361 THR B O 1
ATOM 6393 N N . LEU B 1 362 ? -3.973 22.656 27.328 1 39.34 362 LEU B N 1
ATOM 6394 C CA . LEU B 1 362 ? -3.201 23.859 27.016 1 39.34 362 LEU B CA 1
ATOM 6395 C C . LEU B 1 362 ? -2.416 24.328 28.234 1 39.34 362 LEU B C 1
ATOM 6397 O O . LEU B 1 362 ? -3.002 24.656 29.266 1 39.34 362 LEU B O 1
ATOM 6401 N N . GLU B 1 363 ? -1.329 23.922 28.438 1 39.59 363 GLU B N 1
ATOM 6402 C CA . GLU B 1 363 ? -0.566 24.594 29.484 1 39.59 363 GLU B CA 1
ATOM 6403 C C . GLU B 1 363 ? -0.451 26.094 29.203 1 39.59 363 GLU B C 1
ATOM 6405 O O . GLU B 1 363 ? -0.109 26.5 28.094 1 39.59 363 GLU B O 1
ATOM 6410 N N . GLU B 1 364 ? -1.236 26.844 29.844 1 40.25 364 GLU B N 1
ATOM 6411 C CA . GLU B 1 364 ? -1.081 28.297 29.938 1 40.25 364 GLU B CA 1
ATOM 6412 C C . GLU B 1 364 ? 0.384 28.688 30.109 1 40.25 364 GLU B C 1
ATOM 6414 O O . GLU B 1 364 ? 1.069 28.172 31 1 40.25 364 GLU B O 1
ATOM 6419 N N . PHE B 1 365 ? 1.009 29.078 29 1 41.69 365 PHE B N 1
ATOM 6420 C CA . PHE B 1 365 ? 2.373 29.578 29.047 1 41.69 365 PHE B CA 1
ATOM 6421 C C . PHE B 1 365 ? 2.465 30.781 29.984 1 41.69 365 PHE B C 1
ATOM 6423 O O . PHE B 1 365 ? 1.651 31.719 29.891 1 41.69 365 PHE B O 1
ATOM 6430 N N . GLN B 1 366 ? 2.852 30.641 31.172 1 38.44 366 GLN B N 1
ATOM 6431 C CA . GLN B 1 366 ? 3.133 31.734 32.094 1 38.44 366 GLN B CA 1
ATOM 6432 C C . GLN B 1 366 ? 4.152 32.688 31.5 1 38.44 366 GLN B C 1
ATOM 6434 O O . GLN B 1 366 ? 5.109 32.281 30.844 1 38.44 366 GLN B O 1
ATOM 6439 N N . ASP B 1 367 ? 3.863 34 31.422 1 38.16 367 ASP B N 1
ATOM 6440 C CA . ASP B 1 367 ? 4.57 35.219 30.984 1 38.16 367 ASP B CA 1
ATOM 6441 C C . ASP B 1 367 ? 5.973 35.281 31.594 1 38.16 367 ASP B C 1
ATOM 6443 O O . ASP B 1 367 ? 6.164 35.844 32.688 1 38.16 367 ASP B O 1
ATOM 6447 N N . ASP B 1 368 ? 6.691 34.219 31.656 1 42.81 368 ASP B N 1
ATOM 6448 C CA . ASP B 1 368 ? 8.016 34.5 32.188 1 42.81 368 ASP B CA 1
ATOM 6449 C C . ASP B 1 368 ? 8.836 35.344 31.219 1 42.81 368 ASP B C 1
ATOM 6451 O O . ASP B 1 368 ? 8.453 35.5 30.047 1 42.81 368 ASP B O 1
ATOM 6455 N N . ASP B 1 369 ? 9.984 35.906 31.609 1 46.97 369 ASP B N 1
ATOM 6456 C CA . ASP B 1 369 ? 11.016 36.688 30.938 1 46.97 369 ASP B CA 1
ATOM 6457 C C . ASP B 1 369 ? 11.477 36.031 29.641 1 46.97 369 ASP B C 1
ATOM 6459 O O . ASP B 1 369 ? 12.273 35.094 29.688 1 46.97 369 ASP B O 1
ATOM 6463 N N . PHE B 1 370 ? 10.633 36.125 28.672 1 58.47 370 PHE B N 1
ATOM 6464 C CA . PHE B 1 370 ? 10.977 35.531 27.391 1 58.47 370 PHE B CA 1
ATOM 6465 C C . PHE B 1 370 ? 12.109 36.281 26.703 1 58.47 370 PHE B C 1
ATOM 6467 O O . PHE B 1 370 ? 12.242 37.5 26.891 1 58.47 370 PHE B O 1
ATOM 6474 N N . THR B 1 371 ? 13.07 35.594 26.078 1 68.62 371 THR B N 1
ATOM 6475 C CA . THR B 1 371 ? 14.195 36.188 25.375 1 68.62 371 THR B CA 1
ATOM 6476 C C . THR B 1 371 ? 13.797 36.562 23.938 1 68.62 371 THR B C 1
ATOM 6478 O O . THR B 1 371 ? 14.656 36.75 23.078 1 68.62 371 THR B O 1
ATOM 6481 N N . TYR B 1 372 ? 12.391 36.438 23.688 1 76.25 372 TYR B N 1
ATOM 6482 C CA . TYR B 1 372 ? 11.945 36.75 22.328 1 76.25 372 TYR B CA 1
ATOM 6483 C C . TYR B 1 372 ? 10.758 37.688 22.359 1 76.25 372 TYR B C 1
ATOM 6485 O O . TYR B 1 372 ? 10.117 37.875 23.406 1 76.25 372 TYR B O 1
ATOM 6493 N N . THR B 1 373 ? 10.625 38.562 21.375 1 78.25 373 THR B N 1
ATOM 6494 C CA . THR B 1 373 ? 9.453 39.406 21.188 1 78.25 373 THR B CA 1
ATOM 6495 C C . THR B 1 373 ? 8.836 39.188 19.812 1 78.25 373 THR B C 1
ATOM 6497 O O . THR B 1 373 ? 9.523 38.781 18.875 1 78.25 373 THR B O 1
ATOM 6500 N N . VAL B 1 374 ? 7.578 39.219 19.75 1 78.31 374 VAL B N 1
ATOM 6501 C CA . VAL B 1 374 ? 6.863 39.125 18.484 1 78.31 374 VAL B CA 1
ATOM 6502 C C . VAL B 1 374 ? 6.059 40.406 18.281 1 78.31 374 VAL B C 1
ATOM 6504 O O . VAL B 1 374 ? 5.336 40.844 19.188 1 78.31 374 VAL B O 1
ATOM 6507 N N . LYS B 1 375 ? 6.344 41.188 17.203 1 73.38 375 LYS B N 1
ATOM 6508 C CA . LYS B 1 375 ? 5.594 42.406 16.875 1 73.38 375 LYS B CA 1
ATOM 6509 C C . LYS B 1 375 ? 4.895 42.25 15.523 1 73.38 375 LYS B C 1
ATOM 6511 O O . LYS B 1 375 ? 5.332 41.5 14.664 1 73.38 375 LYS B O 1
ATOM 6516 N N . LYS B 1 376 ? 3.721 42.875 15.328 1 70.69 376 LYS B N 1
ATOM 6517 C CA . LYS B 1 376 ? 2.979 42.875 14.07 1 70.69 376 LYS B CA 1
ATOM 6518 C C . LYS B 1 376 ? 3.834 43.406 12.93 1 70.69 376 LYS B C 1
ATOM 6520 O O . LYS B 1 376 ? 4.711 44.25 13.148 1 70.69 376 LYS B O 1
ATOM 6525 N N . ALA B 1 377 ? 3.631 42.844 11.789 1 63.09 377 ALA B N 1
ATOM 6526 C CA . ALA B 1 377 ? 4.387 43.219 10.602 1 63.09 377 ALA B CA 1
ATOM 6527 C C . ALA B 1 377 ? 4.305 44.719 10.367 1 63.09 377 ALA B C 1
ATOM 6529 O O . ALA B 1 377 ? 3.232 45.312 10.508 1 63.09 377 ALA B O 1
ATOM 6530 N N . THR B 1 378 ? 5.457 45.5 10.5 1 59.72 378 THR B N 1
ATOM 6531 C CA . THR B 1 378 ? 5.445 46.906 10.109 1 59.72 378 THR B CA 1
ATOM 6532 C C . THR B 1 378 ? 6.031 47.094 8.711 1 59.72 378 THR B C 1
ATOM 6534 O O . THR B 1 378 ? 7 46.438 8.352 1 59.72 378 THR B O 1
ATOM 6537 N N . ARG B 1 379 ? 5.285 47.5 7.641 1 56.97 379 ARG B N 1
ATOM 6538 C CA . ARG B 1 379 ? 5.531 47.656 6.211 1 56.97 379 ARG B CA 1
ATOM 6539 C C . ARG B 1 379 ? 6.859 48.375 5.953 1 56.97 379 ARG B C 1
ATOM 6541 O O . ARG B 1 379 ? 7.102 48.844 4.852 1 56.97 379 ARG B O 1
ATOM 6548 N N . PRO B 1 380 ? 7.77 48.812 6.84 1 58.5 380 PRO B N 1
ATOM 6549 C CA . PRO B 1 380 ? 8.672 49.719 6.156 1 58.5 380 PRO B CA 1
ATOM 6550 C C . PRO B 1 380 ? 9.891 49.031 5.555 1 58.5 380 PRO B C 1
ATOM 6552 O O . PRO B 1 380 ? 10.32 48 6.059 1 58.5 380 PRO B O 1
ATOM 6555 N N . GLY B 1 381 ? 10.133 48.844 4.273 1 63.72 381 GLY B N 1
ATOM 6556 C CA . GLY B 1 381 ? 11.398 48.5 3.639 1 63.72 381 GLY B CA 1
ATOM 6557 C C . GLY B 1 381 ? 11.234 48 2.223 1 63.72 381 GLY B C 1
ATOM 6558 O O . GLY B 1 381 ? 10.125 47.688 1.792 1 63.72 381 GLY B O 1
ATOM 6559 N N . ASN B 1 382 ? 12.258 48.031 1.503 1 80.81 382 ASN B N 1
ATOM 6560 C CA . ASN B 1 382 ? 12.305 47.625 0.103 1 80.81 382 ASN B CA 1
ATOM 6561 C C . ASN B 1 382 ? 12.453 46.094 -0.036 1 80.81 382 ASN B C 1
ATOM 6563 O O . ASN B 1 382 ? 13.156 45.469 0.753 1 80.81 382 ASN B O 1
ATOM 6567 N N . ILE B 1 383 ? 11.625 45.5 -0.866 1 84.06 383 ILE B N 1
ATOM 6568 C CA . ILE B 1 383 ? 11.586 44.062 -1.203 1 84.06 383 ILE B CA 1
ATOM 6569 C C . ILE B 1 383 ? 13.008 43.562 -1.423 1 84.06 383 ILE B C 1
ATOM 6571 O O . ILE B 1 383 ? 13.352 42.469 -0.961 1 84.06 383 ILE B O 1
ATOM 6575 N N . ILE B 1 384 ? 13.789 44.312 -1.974 1 84.62 384 ILE B N 1
ATOM 6576 C CA . ILE B 1 384 ? 15.148 43.875 -2.32 1 84.62 384 ILE B CA 1
ATOM 6577 C C . ILE B 1 384 ? 15.984 43.75 -1.05 1 84.62 384 ILE B C 1
ATOM 6579 O O . ILE B 1 384 ? 16.734 42.781 -0.903 1 84.62 384 ILE B O 1
ATOM 6583 N N . THR B 1 385 ? 15.828 44.688 -0.213 1 87 385 THR B N 1
ATOM 6584 C CA . THR B 1 385 ? 16.562 44.656 1.044 1 87 385 THR B CA 1
ATOM 6585 C C . THR B 1 385 ? 16.141 43.469 1.888 1 87 385 THR B C 1
ATOM 6587 O O . THR B 1 385 ? 16.984 42.781 2.479 1 87 385 THR B O 1
ATOM 6590 N N . ARG B 1 386 ? 14.922 43.188 1.935 1 87.44 386 ARG B N 1
ATOM 6591 C CA . ARG B 1 386 ? 14.422 42.094 2.729 1 87.44 386 ARG B CA 1
ATOM 6592 C C . ARG B 1 386 ? 14.875 40.75 2.148 1 87.44 386 ARG B C 1
ATOM 6594 O O . ARG B 1 386 ? 15.195 39.812 2.893 1 87.44 386 ARG B O 1
ATOM 6601 N N . ARG B 1 387 ? 14.898 40.719 0.879 1 87.81 387 ARG B N 1
ATOM 6602 C CA . ARG B 1 387 ? 15.391 39.5 0.228 1 87.81 387 ARG B CA 1
ATOM 6603 C C . ARG B 1 387 ? 16.844 39.25 0.603 1 87.81 387 ARG B C 1
ATOM 6605 O O . ARG B 1 387 ? 17.234 38.094 0.832 1 87.81 387 ARG B O 1
ATOM 6612 N N . LYS B 1 388 ? 17.594 40.281 0.643 1 89.25 388 LYS B N 1
ATOM 6613 C CA . LYS B 1 388 ? 19 40.125 1.006 1 89.25 388 LYS B CA 1
ATOM 6614 C C . LYS B 1 388 ? 19.156 39.719 2.463 1 89.25 388 LYS B C 1
ATOM 6616 O O . LYS B 1 388 ? 20.047 38.938 2.793 1 89.25 388 LYS B O 1
ATOM 6621 N N . GLU B 1 389 ? 18.312 40.219 3.203 1 89.56 389 GLU B N 1
ATOM 6622 C CA . GLU B 1 389 ? 18.359 39.906 4.625 1 89.56 389 GLU B CA 1
ATOM 6623 C C . GLU B 1 389 ? 18.047 38.438 4.867 1 89.56 389 GLU B C 1
ATOM 6625 O O . GLU B 1 389 ? 18.719 37.781 5.66 1 89.56 389 GLU B O 1
ATOM 6630 N N . VAL B 1 390 ? 17.062 37.938 4.188 1 90.38 390 VAL B N 1
ATOM 6631 C CA . VAL B 1 390 ? 16.609 36.562 4.328 1 90.38 390 VAL B CA 1
ATOM 6632 C C . VAL B 1 390 ? 17.719 35.625 3.908 1 90.38 390 VAL B C 1
ATOM 6634 O O . VAL B 1 390 ? 17.891 34.562 4.512 1 90.38 390 VAL B O 1
ATOM 6637 N N . ARG B 1 391 ? 18.547 36.031 2.975 1 91.81 391 ARG B N 1
ATOM 6638 C CA . ARG B 1 391 ? 19.531 35.125 2.375 1 91.81 391 ARG B CA 1
ATOM 6639 C C . ARG B 1 391 ? 20.938 35.5 2.846 1 91.81 391 ARG B C 1
ATOM 6641 O O . ARG B 1 391 ? 21.922 35.062 2.246 1 91.81 391 ARG B O 1
ATOM 6648 N N . ASP B 1 392 ? 21.078 36.219 3.887 1 93.69 392 ASP B N 1
ATOM 6649 C CA . ASP B 1 392 ? 22.375 36.719 4.332 1 93.69 392 ASP B CA 1
ATOM 6650 C C . ASP B 1 392 ? 23.219 35.594 4.938 1 93.69 392 ASP B C 1
ATOM 6652 O O . ASP B 1 392 ? 22.922 35.094 6.031 1 93.69 392 ASP B O 1
ATOM 6656 N N . PRO B 1 393 ? 24.281 35.219 4.262 1 93.69 393 PRO B N 1
ATOM 6657 C CA . PRO B 1 393 ? 25.109 34.094 4.758 1 93.69 393 PRO B CA 1
ATOM 6658 C C . PRO B 1 393 ? 25.891 34.469 6.008 1 93.69 393 PRO B C 1
ATOM 6660 O O . PRO B 1 393 ? 26.234 33.594 6.805 1 93.69 393 PRO B O 1
ATOM 6663 N N . HIS B 1 394 ? 26.25 35.719 6.156 1 93.88 394 HIS B N 1
ATOM 6664 C CA . HIS B 1 394 ? 27.016 36.156 7.32 1 93.88 394 HIS B CA 1
ATOM 6665 C C . HIS B 1 394 ? 26.188 36.031 8.602 1 93.88 394 HIS B C 1
ATOM 6667 O O . HIS B 1 394 ? 26.703 35.531 9.617 1 93.88 394 HIS B O 1
ATOM 6673 N N . ILE B 1 395 ? 24.984 36.469 8.445 1 93.25 395 ILE B N 1
ATOM 6674 C CA . ILE B 1 395 ? 24.094 36.312 9.594 1 93.25 395 ILE B CA 1
ATOM 6675 C C . ILE B 1 395 ? 23.875 34.844 9.922 1 93.25 395 ILE B C 1
ATOM 6677 O O . ILE B 1 395 ? 23.844 34.469 11.086 1 93.25 395 ILE B O 1
ATOM 6681 N N . HIS B 1 396 ? 23.734 34.062 8.883 1 95.06 396 HIS B N 1
ATOM 6682 C CA . HIS B 1 396 ? 23.594 32.625 9.062 1 95.06 396 HIS B CA 1
ATOM 6683 C C . HIS B 1 396 ? 24.766 32.031 9.852 1 95.06 396 HIS B C 1
ATOM 6685 O O . HIS B 1 396 ? 24.562 31.297 10.805 1 95.06 396 HIS B O 1
ATOM 6691 N N . GLN B 1 397 ? 25.938 32.312 9.43 1 94.44 397 GLN B N 1
ATOM 6692 C CA . GLN B 1 397 ? 27.141 31.766 10.047 1 94.44 397 GLN B CA 1
ATOM 6693 C C . GLN B 1 397 ? 27.25 32.188 11.5 1 94.44 397 GLN B C 1
ATOM 6695 O O . GLN B 1 397 ? 27.609 31.391 12.367 1 94.44 397 GLN B O 1
ATOM 6700 N N . GLN B 1 398 ? 27.031 33.438 11.703 1 95.25 398 GLN B N 1
ATOM 6701 C CA . GLN B 1 398 ? 27.094 33.969 13.062 1 95.25 398 GLN B CA 1
ATOM 6702 C C . GLN B 1 398 ? 26.062 33.281 13.969 1 95.25 398 GLN B C 1
ATOM 6704 O O . GLN B 1 398 ? 26.391 32.875 15.086 1 95.25 398 GLN B O 1
ATOM 6709 N N . LEU B 1 399 ? 24.891 33.25 13.477 1 95.19 399 LEU B N 1
ATOM 6710 C CA . LEU B 1 399 ? 23.828 32.656 14.242 1 95.19 399 LEU B CA 1
ATOM 6711 C C . LEU B 1 399 ? 24.125 31.172 14.523 1 95.19 399 LEU B C 1
ATOM 6713 O O . LEU B 1 399 ? 23.922 30.703 15.641 1 95.19 399 LEU B O 1
ATOM 6717 N N . LYS B 1 400 ? 24.562 30.438 13.523 1 95.06 400 LYS B N 1
ATOM 6718 C CA . LYS B 1 400 ? 24.906 29.031 13.688 1 95.06 400 LYS B CA 1
ATOM 6719 C C . LYS B 1 400 ? 25.984 28.859 14.75 1 95.06 400 LYS B C 1
ATOM 6721 O O . LYS B 1 400 ? 25.906 27.969 15.594 1 95.06 400 LYS B O 1
ATOM 6726 N N . GLN B 1 401 ? 26.984 29.734 14.711 1 94.88 401 GLN B N 1
ATOM 6727 C CA . GLN B 1 401 ? 28.047 29.672 15.703 1 94.88 401 GLN B CA 1
ATOM 6728 C C . GLN B 1 401 ? 27.516 29.969 17.094 1 94.88 401 GLN B C 1
ATOM 6730 O O . GLN B 1 401 ? 27.922 29.328 18.062 1 94.88 401 GLN B O 1
ATOM 6735 N N . ASP B 1 402 ? 26.703 30.953 17.156 1 95.81 402 ASP B N 1
ATOM 6736 C CA . ASP B 1 402 ? 26.094 31.266 18.438 1 95.81 402 ASP B CA 1
ATOM 6737 C C . ASP B 1 402 ? 25.312 30.078 18.984 1 95.81 402 ASP B C 1
ATOM 6739 O O . ASP B 1 402 ? 25.312 29.828 20.188 1 95.81 402 ASP B O 1
ATOM 6743 N N . PHE B 1 403 ? 24.688 29.344 18.109 1 95.56 403 PHE B N 1
ATOM 6744 C CA . PHE B 1 403 ? 23.922 28.188 18.531 1 95.56 403 PHE B CA 1
ATOM 6745 C C . PHE B 1 403 ? 24.844 27.062 19.016 1 95.56 403 PHE B C 1
ATOM 6747 O O . PHE B 1 403 ? 24.516 26.375 19.984 1 95.56 403 PHE B O 1
ATOM 6754 N N . ILE B 1 404 ? 25.891 26.859 18.359 1 94.88 404 ILE B N 1
ATOM 6755 C CA . ILE B 1 404 ? 26.844 25.828 18.766 1 94.88 404 ILE B CA 1
ATOM 6756 C C . ILE B 1 404 ? 27.297 26.094 20.203 1 94.88 404 ILE B C 1
ATOM 6758 O O . ILE B 1 404 ? 27.297 25.188 21.031 1 94.88 404 ILE B O 1
ATOM 6762 N N . GLU B 1 405 ? 27.578 27.328 20.484 1 94.44 405 GLU B N 1
ATOM 6763 C CA . GLU B 1 405 ? 28 27.719 21.828 1 94.44 405 GLU B CA 1
ATOM 6764 C C . GLU B 1 405 ? 26.844 27.609 22.812 1 94.44 405 GLU B C 1
ATOM 6766 O O . GLU B 1 405 ? 27.016 27.094 23.922 1 94.44 405 GLU B O 1
ATOM 6771 N N . HIS B 1 406 ? 25.781 28.109 22.406 1 94.81 406 HIS B N 1
ATOM 6772 C CA . HIS B 1 406 ? 24.594 28.125 23.266 1 94.81 406 HIS B CA 1
ATOM 6773 C C . HIS B 1 406 ? 24.203 26.703 23.672 1 94.81 406 HIS B C 1
ATOM 6775 O O . HIS B 1 406 ? 23.906 26.453 24.844 1 94.81 406 HIS B O 1
ATOM 6781 N N . ILE B 1 407 ? 24.141 25.797 22.719 1 94.44 407 ILE B N 1
ATOM 6782 C CA . ILE B 1 407 ? 23.75 24.406 22.969 1 94.44 407 ILE B CA 1
ATOM 6783 C C . ILE B 1 407 ? 24.766 23.734 23.875 1 94.44 407 ILE B C 1
ATOM 6785 O O . ILE B 1 407 ? 24.391 22.953 24.766 1 94.44 407 ILE B O 1
ATOM 6789 N N . TRP B 1 408 ? 26.016 24.062 23.625 1 93.12 408 TRP B N 1
ATOM 6790 C CA . TRP B 1 408 ? 27.047 23.516 24.5 1 93.12 408 TRP B CA 1
ATOM 6791 C C . TRP B 1 408 ? 26.859 23.984 25.938 1 93.12 408 TRP B C 1
ATOM 6793 O O . TRP B 1 408 ? 26.953 23.188 26.875 1 93.12 408 TRP B O 1
ATOM 6803 N N . ASP B 1 409 ? 26.594 25.219 26.125 1 92 409 ASP B N 1
ATOM 6804 C CA . ASP B 1 409 ? 26.422 25.797 27.453 1 92 409 ASP B CA 1
ATOM 6805 C C . ASP B 1 409 ? 25.188 25.234 28.141 1 92 409 ASP B C 1
ATOM 6807 O O . ASP B 1 409 ? 25.203 25 29.359 1 92 409 ASP B O 1
ATOM 6811 N N . LYS B 1 410 ? 24.219 25.047 27.359 1 90.25 410 LYS B N 1
ATOM 6812 C CA . LYS B 1 410 ? 22.938 24.609 27.906 1 90.25 410 LYS B CA 1
ATOM 6813 C C . LYS B 1 410 ? 22.953 23.109 28.188 1 90.25 410 LYS B C 1
ATOM 6815 O O . LYS B 1 410 ? 22.422 22.656 29.203 1 90.25 410 LYS B O 1
ATOM 6820 N N . PHE B 1 411 ? 23.562 22.266 27.266 1 88.38 411 PHE B N 1
ATOM 6821 C CA . PHE B 1 411 ? 23.359 20.828 27.359 1 88.38 411 PHE B CA 1
ATOM 6822 C C . PHE B 1 411 ? 24.688 20.094 27.484 1 88.38 411 PHE B C 1
ATOM 6824 O O . PHE B 1 411 ? 24.719 18.875 27.703 1 88.38 411 PHE B O 1
ATOM 6831 N N . GLY B 1 412 ? 25.781 20.75 27.266 1 83.81 412 GLY B N 1
ATOM 6832 C CA . GLY B 1 412 ? 27.094 20.125 27.266 1 83.81 412 GLY B CA 1
ATOM 6833 C C . GLY B 1 412 ? 27.438 19.469 28.578 1 83.81 412 GLY B C 1
ATOM 6834 O O . GLY B 1 412 ? 28.266 18.547 28.625 1 83.81 412 GLY B O 1
ATOM 6835 N N . HIS B 1 413 ? 26.859 19.922 29.625 1 80.25 413 HIS B N 1
ATOM 6836 C CA . HIS B 1 413 ? 27.203 19.422 30.953 1 80.25 413 HIS B CA 1
ATOM 6837 C C . HIS B 1 413 ? 26.531 18.094 31.234 1 80.25 413 HIS B C 1
ATOM 6839 O O . HIS B 1 413 ? 26.828 17.438 32.25 1 80.25 413 HIS B O 1
ATOM 6845 N N . PHE B 1 414 ? 25.641 17.672 30.328 1 71.5 414 PHE B N 1
ATOM 6846 C CA . PHE B 1 414 ? 24.938 16.406 30.594 1 71.5 414 PHE B CA 1
ATOM 6847 C C . PHE B 1 414 ? 25.844 15.219 30.312 1 71.5 414 PHE B C 1
ATOM 6849 O O . PHE B 1 414 ? 26.672 15.266 29.391 1 71.5 414 PHE B O 1
ATOM 6856 N N . PRO B 1 415 ? 25.844 14.18 31.25 1 64.25 415 PRO B N 1
ATOM 6857 C CA . PRO B 1 415 ? 26.781 13.055 31.25 1 64.25 415 PRO B CA 1
ATOM 6858 C C . PRO B 1 415 ? 26.844 12.352 29.891 1 64.25 415 PRO B C 1
ATOM 6860 O O . PRO B 1 415 ? 27.906 11.875 29.484 1 64.25 415 PRO B O 1
ATOM 6863 N N . ASN B 1 416 ? 25.844 12.133 29.219 1 57.19 416 ASN B N 1
ATOM 6864 C CA . ASN B 1 416 ? 25.891 11.375 27.969 1 57.19 416 ASN B CA 1
ATOM 6865 C C . ASN B 1 416 ? 26.578 12.172 26.859 1 57.19 416 ASN B C 1
ATOM 6867 O O . ASN B 1 416 ? 26.797 11.648 25.766 1 57.19 416 ASN B O 1
ATOM 6871 N N . ASN B 1 417 ? 26.812 13.406 27.141 1 54.5 417 ASN B N 1
ATOM 6872 C CA . ASN B 1 417 ? 27.359 14.25 26.094 1 54.5 417 ASN B CA 1
ATOM 6873 C C . ASN B 1 417 ? 28.828 14.586 26.344 1 54.5 417 ASN B C 1
ATOM 6875 O O . ASN B 1 417 ? 29.453 15.328 25.578 1 54.5 417 ASN B O 1
ATOM 6879 N N . ILE B 1 418 ? 29.359 14.328 27.516 1 43.41 418 ILE B N 1
ATOM 6880 C CA . ILE B 1 418 ? 30.766 14.516 27.875 1 43.41 418 ILE B CA 1
ATOM 6881 C C . ILE B 1 418 ? 31.578 13.305 27.422 1 43.41 418 ILE B C 1
ATOM 6883 O O . ILE B 1 418 ? 31.172 12.164 27.625 1 43.41 418 ILE B O 1
#

Sequence (836 aa):
MASSSHYHYHQADDDELDTVFDDIFEDLDPIPEPKERKKRIFIERNREDGHNKLWNDYFSDTPTYPHYLFRRRFRMNKPLFLYIVHRLSTEVEYFQPKQDATGRSGISPLQKCTAAIRQLAYGGGADPVDEYLRLGETTSRKCLHHFAAGIIHLFDDEYLRRPTPEDLQRLLHVGEQRGFPGMVGSIDCMHWEWKNCPTAWKGMYSRGTGKPTIVLEAVASYDLWIWHAFFGAPGTLNDLNILDRSPVFDDIINGNAPQVNFCVNGREYNLAYYLTDGIYPKWATFIQSIRLPQGAQNSLFAQSQESVRKDVECAFGVLQARFAIVRNPSNLWDKNKISNIMRACLILHNMIVQDERNSNTLEEFQDDDFTYTVKKATRPGNIITRRKEVRDPHIHQQLKQDFIEHIWDKFGHFPNNIMASSSHYHYHQADDDELDTVFDDIFEDLDPIPEPKERKKRIFIERNREDGHNKLWNDYFSDTPTYPHYLFRRRFRMNKPLFLYIVHRLSTEVEYFQPKQDATGRSGISPLQKCTAAIRQLAYGGGADPVDEYLRLGETTSRKCLHHFAAGIIHLFDDEYLRRPTPEDLQRLLHVGEQRGFPGMVGSIDCMHWEWKNCPTAWKGMYSRGTGKPTIVLEAVASYDLWIWHAFFGAPGTLNDLNILDRSPVFDDIINGNAPQVNFCVNGREYNLAYYLTDGIYPKWATFIQSIRLPQGAQNSLFAQSQESVRKDVECAFGVLQARFAIVRNPSNLWDKNKISNIMRACLILHNMIVQDERNSNTLEEFQDDDFTYTVKKATRPGNIITRRKEVRDPHIHQQLKQDFIEHIWDKFGHFPNNI

Secondary structure (DSSP, 8-state):
-------------TTHHHHHHHHHHTTS------------------HHHHHHHHIIIIISSS-SS-HHHHHHHHSS-HHHHHHHHHHHHHH-GGGS--B-TTS-B---HHHHHHHHHHHHHH---SHHHHHHH---HHHHHHHHHHHHHHHHHHHHHHHS-PPPHHHHHHHHHHHHHTT-TTEEEEEEEEEEEBTT--HHHHHHH--TTSPPEEEEEEEE-TTS-EEEEEEEEETTS-HHHHHHH--TTHHHHTT-SPEEEEEETTEEE---EEEE-TTS---TTEEEPPSS--HHHHHHHHHHHHHHHHHHHHHHHHHHHH-HHHHSPB----HHHHHHHHHHHHHHHHHHHHHHHHHS----------SEEEE-----S-HHHHHHHHT-HHHHHHHHHHHHHHHHHHHTTSGGG-/-------------TTHHHHHHHHHHTTS------------------HHHHHHHHIIIIISSS-SS-HHHHHHHHSS-HHHHHHHHHHHHHH-GGGS--B-TTS-B---HHHHHHHHHHHHHH---SHHHHHHH---HHHHHHHHHHHHHHHHHHHHHHHS-PPPHHHHHHHHHHHHHTT-TTEEEEEEEEEEEBTT--HHHHHHH--TTSPPEEEEEEEE-TTS-EEEEEEEEETTS-HHHHHHH--TTHHHHTT-SPEEEEEETTEEE---EEEE-TTS---TTEEEPPSS--HHHHHHHHHHHHHHHHHHHHHHHHHHHH-HHHHSPB----HHHHHHHHHHHHHHHHHHHHHHHHHS----------SEEEE-----S-HHHHHHHHT-HHHHHHHHHHHHHHHHHHHTTSGGG-

pLDDT: mean 81.84, std 20.43, range [19.16, 98.62]

Foldseek 3Di:
DPPPPPPPPLPADPCCVVVVVCVVVVVPPDDPDPPPPPPPDDDDQPLVVLVVLVCQQPPDPNHVDDQVVVCLQLVFGPVLLVVLLVQCCPPPPVQPWDADPVRHTDRHSVLLSSLLSNCFQVVDACVVSCVRNVDDRVSSVVSNLSSLVSLCVPFVPPQQAADDLVLQVVQQVVCVVLQHHLANFAKDKDWAFASPEDPVCQVQAADVVGTGTKMWIFTAGQLLRTHDIDTGHHNNDDPARSVVVGCPCVCQLQLQDWWKWFDFLHDIDTEGAHEYEPVYALWLRYAYQDPDFDDLLNVLLNVSSVVRNCSNVVSVVSLCNRTVSRVDHHPDHDSVSVVSSVSSSSSVSSSRSVVVVVVPDDPPPDPDPHRMDIGGRDRDDDSVVSVCNRGPNVSSVVSNVSSSVSSCVVPVPPPVSD/DCPPPPPPPLPADPCCVVVVVCVVVVVPPDDPDPPDPPPPDDDDQVLVVLVVLVCQQPPDPNHVDDQVVVCLQLVFGPVLLVVLLVQCCPPPPVQPWDQDPVRHTDRHSVLLSSLLSNCFQVVDACVVSCVRNVDDRVSSVVSNLSSLVSLCVPFVPPQQAADDLVLQVVQQVVCVVLLHHLANFAKDKDWAFASPEDPVCQVQAADVVGTGTKMWIFTAGQLLRTHDIDTGHHNNDDPARSVVVGCPCVCQLQLQFWWKWFDFPRDIDTEGAHEYEPVYALWLRYAYQDPDFDDLLNVLLNVSSVVRNCSNVVSVVSLCNRTVSRVDHHPDHDSVSVVSSVSSSSSVSSSRSVVVVVVPDPPPPPPDPHRMDIGGRDRDDDSVVSVCNRGPNVSSVVSNVSSSVSSCVVPVPPPVSD

Nearest PDB structures (foldseek):
  3po4-assembly1_A  TM=3.051E-01  e=4.352E+00  Thermus aquaticus
  3po4-assembly1_A  TM=3.051E-01  e=5.087E+00  Thermus aquaticus